Protein AF-A0A2V2CA07-F1 (afdb_monomer)

pLDDT: mean 82.88, std 12.75, range [27.36, 98.81]

Foldseek 3Di:
DDDDDDDDPDDDDDDPPDPPPADPAFFQWDAQDPAEQVGKGFNGTFGAGPVPRWTAPDRRRPHTDPPGIHDHPHFDQDLQQAGPTPPDRQGFQKWKDFDPDRIHGHNDQQVRLVPADPPRIAIEGPEDPDPDEQEDQDAHEYEYAAAHAGAEHEYDAHPAAPPDPGEYEYHYNYEYEYDYDDPAHRYAGAEYEYEFQAYYAEYEAEQRGSYQEYEYEDAQHGEYAEYYYDDDPHLPNAYEYEYQYAEHQEYEEALSRAEYAAYAYWYAKYFHDPAARLSNYDPQKWWAAQPDPDGTGNDDRHRMDGGTGIHHQQKDKWKAKPPHTADDDVQEAEADDDDAQAKIKMFIDIDGDPTHDHDDPVQKWKFKDFVVDPDTQGRHRMHIPGRAHAAKTWMKIKMFGDPRGDIDIGIYIYHHHDDFEFEKEWDADDQPDAQEAEQFLFFWPQVRDDPTWIAGPVGHTHDHDPLFKDKTKTHPGSQQLPAQKIKMFMDTDPVNRRHYDYDGGIYIYGYAYEWAQADDDDPDGATQKDKEFPVVPPAAAFFAQDVNGIWIWGQGHDPVVSGTDIDTDDVVSVKDKWKWWDDPPDQDDDVVPTHTGDRNDGHQDADPFIFMWMWIPDDPRYHIDIHGRPYTGGHHHPCPDQADDLPVPDGAGEDCQDDDDAPQLGEHHHEHDHPDLEHEHQAADARNYEYEYEPANHEYEQDDDARSANEFYHAYEYEYEHSSLNYEYAFDEYENQFARHYEFENYEYEYYSYEYENAEYQEQSGGEFYANGEYHYQEHEYEHGQYEHHYAQHYEFEANGEYAYQEYEYAHGQYNAYEAQHYEFYANGEYEFEAYEFAHGEYQYAAQHYEYDANGAYEYAEAYYFFHGDHNNADGTYEYEDDDPAARYEHPYHYDPNQATEYHYPDQPWGWHYFDAPDDPQVRYHYSDPQWGWDDDPRTITIGGPKAWAQDPQKIKIFRRDQAPDLQKKKKKWWADPVGHTDDMDIDRDHHRDGMDMDGHPDPPTWMWMFIAGPVPRHGPDDIDGHDD

Sequence (1029 aa):
MKHIRGKDVNDKITFRFYCNLYSLYDLEQHDAVAATCEEEGYNEACWRCPGCGKCFSNRDGTGEIIDNVIPKTGHKFDDNGNCTNAGCTYHAEAYISSWNKEKTYYDTVANAINNATAPAESVHVVSYERNTPITINKVVDLTVAEDVTVPEIRMESLPSQDTGNLSVKINNHGTVRLFSTPETVNGRYQGVSYFNHNRTEQIKAASTIAVRTMQILNTDTGTIGEINISQTDNPTPKVQVTNNGRTITTLSGSPQNVALCTGTGSYGTITSTGGTADQLLNTGCYFYFPKGTEKWLNKCDESEVSGVIISYAPFTVKVNRDGSALTATNGSYTIDNVTVGKDVALSAAFALNEYGLKVGESEITSRWYYEGESKNASENNSLTLKDIQYGVYDLIFEATESKYGFTTSVNVKVNVTPSGITPISLKPQPTSAAYTKVYNGTKDASAVLPPIEFLLADGREIRISPDYYTATAEYRSPNCIDDNKIIVTVTLTPAGENYYTLTDGKIEVPATITPYDGEWVGDIQYKAFSVGSNSSLGSPHVGDPVLPYLQLSGMMYNTEMGRLYPRKITSKDGFQYSFYHLRPGATEPDPELDELLTADSVFTYPEEGYNFYAVVEPSLNYTGCITNSTAYFFVYDKYNGNSHTHDNEKTYDKWAGGSLYIASGGTATRYLSGAQPNVNVELALSQKKTLDLCLYNKAVHVIGSSHDQIYLVGGSTLVLSDCRKTGKVIGSAVASGSGGVAHVKNGTLSVYDVTLTGGIAKNGGAIVVDKDGTLNIHSGEISGNHVTSGKGGAIYVKSGGVVNMYGGTIKNNRAYSGDGGAIYVEDGGTLNLYGGTITGNTASGLGGGIYVEAGGMVNVKGVPIVKDNTANGKPSNLCICANSSSPLLSISGDMTDGAQIGVSTNASCPMLLARGMQTDYSAYFIPDDANTFVFYTDQALTLCAKPTATLEGDTLTITTGSGNMSNTFVLLAAEYDTDGKMLAVQSWNVAPQKDTYTCDVKNPGAKIKCFLLRATSYTPVLTPFSPLA

Solvent-accessible surface area (backbone atoms only — not comparable to full-atom values): 52455 Å² total; per-residue (Å²): 137,90,82,84,92,76,97,66,98,74,80,81,82,78,81,78,81,76,81,62,98,61,73,98,62,80,45,46,81,42,66,57,36,80,42,38,55,89,41,69,11,22,80,51,58,28,20,32,32,85,89,78,71,49,33,9,74,40,77,83,62,82,42,75,45,81,89,35,69,36,70,50,70,49,81,46,60,50,99,85,25,43,34,70,51,91,94,48,86,55,62,34,17,13,28,34,42,38,92,95,51,81,71,47,65,23,78,36,54,66,58,30,54,73,71,46,51,54,88,64,24,33,33,37,37,69,40,56,92,58,91,60,65,49,73,42,53,67,68,39,33,40,32,37,33,66,91,27,50,44,72,28,38,34,42,38,44,27,91,57,66,76,72,66,95,53,54,28,37,38,41,33,41,16,38,34,24,41,41,49,52,43,95,71,62,77,9,49,44,57,30,35,41,38,37,34,47,30,39,32,58,34,39,44,44,48,56,49,40,29,41,44,32,37,39,39,37,32,34,65,70,7,36,35,43,37,37,44,37,58,67,61,101,51,55,37,34,34,35,38,41,29,33,41,9,60,38,36,45,34,36,37,28,16,52,69,26,32,32,40,35,48,14,67,13,38,33,43,35,39,36,28,46,89,50,33,34,38,58,26,43,29,94,74,30,26,44,32,26,87,86,49,92,72,28,73,39,68,70,47,93,43,36,59,51,64,56,30,27,38,17,32,62,39,53,49,82,45,52,23,49,77,90,39,80,59,77,65,60,98,68,29,36,77,44,73,87,52,62,70,70,35,69,45,44,38,36,56,46,78,48,64,40,90,58,40,45,68,64,58,75,90,49,49,47,37,31,26,23,39,71,98,48,93,57,69,73,21,79,41,57,48,40,72,46,66,55,32,60,56,27,48,47,51,32,34,41,39,39,38,29,75,90,71,60,54,71,52,72,38,46,38,38,40,41,22,81,70,95,55,70,42,58,31,30,64,52,87,76,75,92,81,61,87,39,64,43,64,53,74,39,53,32,76,32,58,94,53,61,70,89,86,48,31,21,35,86,88,69,49,80,43,58,70,41,70,80,29,39,49,74,48,24,30,33,88,50,38,67,47,72,90,57,45,44,32,41,38,41,49,46,69,28,84,70,18,53,65,40,38,44,81,77,51,43,71,51,80,44,64,42,38,32,35,69,26,85,48,54,73,63,83,98,44,74,48,43,38,42,38,36,36,73,31,79,88,69,66,79,53,30,47,66,40,60,44,62,79,46,55,33,54,28,28,57,39,55,33,85,91,76,73,35,63,41,80,40,77,65,48,79,88,74,64,66,51,71,48,44,33,40,56,48,89,92,61,94,69,88,48,83,91,82,28,47,75,59,48,92,82,35,47,39,72,63,68,70,96,42,48,35,26,24,36,44,35,49,62,47,102,36,36,53,50,49,74,32,58,64,70,23,67,40,70,38,40,59,78,59,82,65,82,45,54,56,86,72,88,74,51,66,27,41,81,33,67,62,68,95,79,90,69,56,80,61,28,75,46,46,32,28,51,59,40,90,59,62,65,39,66,48,68,45,76,36,46,54,34,19,33,38,39,37,30,32,58,51,22,34,36,36,24,55,65,86,82,71,32,32,37,34,27,23,59,58,5,37,38,38,44,31,14,82,54,57,65,8,31,39,34,19,19,66,36,83,83,61,37,14,12,38,25,29,27,35,26,11,36,44,36,35,33,28,31,35,44,28,52,4,27,10,38,27,0,0,26,30,21,27,29,49,60,5,35,40,38,29,55,30,32,36,40,32,58,11,27,8,66,82,21,31,0,0,27,30,22,27,30,45,48,5,37,38,38,27,56,24,30,37,40,31,51,12,28,5,65,61,16,32,0,0,28,32,21,28,31,46,52,5,37,41,36,36,41,18,27,40,35,34,54,9,31,9,54,42,45,8,0,22,28,21,35,38,58,64,13,40,38,36,36,25,38,43,29,32,27,42,76,8,22,18,71,88,35,66,13,11,41,18,45,44,71,54,99,85,59,55,45,35,41,76,79,50,70,70,44,92,82,29,36,34,24,36,38,60,84,50,72,50,62,40,71,43,28,68,83,41,94,68,85,62,40,88,37,42,41,49,37,49,86,62,39,41,54,42,69,55,97,36,24,37,29,40,32,38,49,63,49,36,36,48,60,89,51,39,38,38,36,33,46,56,30,51,75,52,39,71,59,27,29,42,35,42,34,34,18,44,95,89,66,51,78,74,50,75,50,74,43,72,32,45,61,65,54,38,68,49,75,48,76,58,90,55,94,86,46,51,53,41,33,38,48,19,33,54,90,75,65,45,69,78,53,80,72,45,54,57,47,122

Mean predicted aligned error: 21.75 Å

Structure (mmCIF, N/CA/C/O backbone):
data_AF-A0A2V2CA07-F1
#
_entry.id   AF-A0A2V2CA07-F1
#
loop_
_atom_site.group_PDB
_atom_site.id
_atom_site.type_symbol
_atom_site.label_atom_id
_atom_site.label_alt_id
_atom_site.label_comp_id
_atom_site.label_asym_id
_atom_site.label_entity_id
_atom_site.label_seq_id
_atom_site.pdbx_PDB_ins_code
_atom_site.Cartn_x
_atom_site.Cartn_y
_atom_site.Cartn_z
_atom_site.occupancy
_atom_site.B_iso_or_equiv
_atom_site.auth_seq_id
_atom_site.auth_comp_id
_atom_site.auth_asym_id
_atom_site.auth_atom_id
_atom_site.pdbx_PDB_model_num
ATOM 1 N N . MET A 1 1 ? 40.682 62.276 -17.266 1.00 27.36 1 MET A N 1
ATOM 2 C CA . MET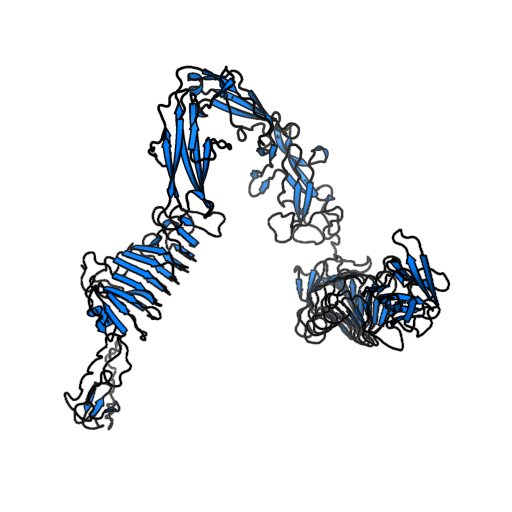 A 1 1 ? 41.074 61.339 -16.190 1.00 27.36 1 MET A CA 1
ATOM 3 C C . MET A 1 1 ? 40.810 61.976 -14.835 1.00 27.36 1 MET A C 1
ATOM 5 O O . MET A 1 1 ? 41.360 63.034 -14.562 1.00 27.36 1 MET A O 1
ATOM 9 N N . LYS A 1 2 ? 39.981 61.345 -13.998 1.00 33.84 2 LYS A N 1
ATOM 10 C CA . LYS A 1 2 ? 40.021 61.520 -12.540 1.00 33.84 2 LYS A CA 1
ATOM 11 C C . LYS A 1 2 ? 40.861 60.364 -11.998 1.00 33.84 2 LYS A C 1
ATOM 13 O O . LYS A 1 2 ? 40.445 59.222 -12.142 1.00 33.84 2 LYS A O 1
ATOM 18 N N . HIS A 1 3 ? 42.011 60.657 -11.400 1.00 35.78 3 HIS A N 1
ATOM 19 C CA . HIS A 1 3 ? 42.666 59.735 -10.476 1.00 35.78 3 HIS A CA 1
ATOM 20 C C . HIS A 1 3 ? 43.009 60.472 -9.176 1.00 35.78 3 HIS A C 1
ATOM 22 O O . HIS A 1 3 ? 43.087 61.697 -9.121 1.00 35.78 3 HIS A O 1
ATOM 28 N N . ILE A 1 4 ? 43.076 59.659 -8.134 1.00 43.88 4 ILE A N 1
ATOM 29 C CA . ILE A 1 4 ? 42.886 59.896 -6.702 1.00 43.88 4 ILE A CA 1
ATOM 30 C C . ILE A 1 4 ? 44.023 60.705 -6.034 1.00 43.88 4 ILE A C 1
ATOM 32 O O . ILE A 1 4 ? 45.155 60.713 -6.501 1.00 43.88 4 ILE A O 1
ATOM 36 N N . ARG A 1 5 ? 43.683 61.383 -4.923 1.00 53.62 5 ARG A N 1
ATOM 37 C CA . ARG A 1 5 ? 44.536 62.216 -4.045 1.00 53.62 5 ARG A CA 1
ATOM 38 C C . ARG A 1 5 ? 45.723 61.461 -3.415 1.00 53.62 5 ARG A C 1
ATOM 40 O O . ARG A 1 5 ? 45.543 60.348 -2.934 1.00 53.62 5 ARG A O 1
ATOM 47 N N . GLY A 1 6 ? 46.843 62.169 -3.232 1.00 38.66 6 GLY A N 1
ATOM 48 C CA . GLY A 1 6 ? 47.931 61.859 -2.290 1.00 38.66 6 GLY A CA 1
ATOM 49 C C . GLY A 1 6 ? 48.420 63.136 -1.585 1.00 38.66 6 GLY A C 1
ATOM 50 O O . GLY A 1 6 ? 48.275 64.228 -2.128 1.00 38.66 6 GLY A O 1
ATOM 51 N N . LYS A 1 7 ? 48.916 63.018 -0.348 1.00 50.19 7 LYS A N 1
ATOM 52 C CA . LYS A 1 7 ? 49.186 64.114 0.608 1.00 50.19 7 LYS A CA 1
ATOM 53 C C . LYS A 1 7 ? 50.647 64.612 0.595 1.00 50.19 7 LYS A C 1
ATOM 55 O O . LYS A 1 7 ? 51.064 65.237 1.564 1.00 50.19 7 LYS A O 1
ATOM 60 N N . ASP A 1 8 ? 51.387 64.361 -0.484 1.00 46.53 8 ASP A N 1
ATOM 61 C CA . ASP A 1 8 ? 52.782 64.777 -0.669 1.00 46.53 8 ASP A CA 1
ATOM 62 C C . ASP A 1 8 ? 52.917 65.721 -1.872 1.00 46.53 8 ASP A C 1
ATOM 64 O O . ASP A 1 8 ? 52.482 65.420 -2.981 1.00 46.53 8 ASP A O 1
ATOM 68 N N . VAL A 1 9 ? 53.523 66.888 -1.650 1.00 52.06 9 VAL A N 1
ATOM 69 C CA . VAL A 1 9 ? 53.687 67.976 -2.636 1.00 52.06 9 VAL A CA 1
ATOM 70 C C . VAL A 1 9 ? 54.978 67.865 -3.464 1.00 52.06 9 VAL A C 1
ATOM 72 O O . VAL A 1 9 ? 55.471 68.875 -3.953 1.00 52.06 9 VAL A O 1
ATOM 75 N N . ASN A 1 10 ? 55.539 66.663 -3.644 1.00 53.06 10 ASN A N 1
ATOM 76 C CA . ASN A 1 10 ? 56.822 66.483 -4.346 1.00 53.06 10 ASN A CA 1
ATOM 77 C C . ASN A 1 10 ? 56.892 65.313 -5.346 1.00 53.06 10 ASN A C 1
ATOM 79 O O . ASN A 1 10 ? 57.986 64.961 -5.791 1.00 53.06 10 ASN A O 1
ATOM 83 N N . ASP A 1 11 ? 55.761 64.768 -5.796 1.00 39.62 11 ASP A N 1
ATOM 84 C CA . ASP A 1 11 ? 55.775 63.775 -6.875 1.00 39.62 11 ASP A CA 1
ATOM 85 C C . ASP A 1 11 ? 55.858 64.444 -8.253 1.00 39.62 11 ASP A C 1
ATOM 87 O O . ASP A 1 11 ? 54.883 64.921 -8.840 1.00 39.62 11 ASP A O 1
ATOM 91 N N . LYS A 1 12 ? 57.076 64.471 -8.795 1.00 47.28 12 LYS A N 1
ATOM 92 C CA . LYS A 1 12 ? 57.365 64.877 -10.171 1.00 47.28 12 LYS A CA 1
ATOM 93 C C . LYS A 1 12 ? 56.902 63.783 -11.141 1.00 47.28 12 LYS A C 1
ATOM 95 O O . LYS A 1 12 ? 57.652 62.855 -11.443 1.00 47.28 12 LYS A O 1
ATOM 100 N N . ILE A 1 13 ? 55.698 63.914 -11.697 1.00 42.62 13 ILE A N 1
ATOM 101 C CA . ILE A 1 13 ? 55.290 63.114 -12.861 1.00 42.62 13 ILE A CA 1
ATOM 102 C C . ILE A 1 13 ? 56.071 63.608 -14.081 1.00 42.62 13 ILE A C 1
ATOM 104 O O . ILE A 1 13 ? 55.901 64.731 -14.554 1.00 42.62 13 ILE A O 1
ATOM 108 N N . THR A 1 14 ? 56.955 62.756 -14.593 1.00 44.16 14 THR A N 1
ATOM 109 C CA . THR A 1 14 ? 57.664 63.004 -15.850 1.00 44.16 14 THR A CA 1
ATOM 110 C C . THR A 1 14 ? 56.799 62.488 -16.996 1.00 44.16 14 THR A C 1
ATOM 112 O O . THR A 1 14 ? 56.718 61.281 -17.213 1.00 44.16 14 THR A O 1
ATOM 115 N N . PHE A 1 15 ? 56.158 63.385 -17.745 1.00 39.53 15 PHE A N 1
ATOM 116 C CA . PHE A 1 15 ? 55.532 63.025 -19.017 1.00 39.53 15 PHE A CA 1
ATOM 117 C C . PHE A 1 15 ? 56.631 62.793 -20.059 1.00 39.53 15 PHE A C 1
ATOM 119 O O . PHE A 1 15 ? 57.318 63.729 -20.465 1.00 39.53 15 PHE A O 1
ATOM 126 N N . ARG A 1 16 ? 56.803 61.548 -20.513 1.00 38.88 16 ARG A N 1
ATOM 127 C CA . ARG A 1 16 ? 57.455 61.291 -21.802 1.00 38.88 16 ARG A CA 1
ATOM 128 C C . ARG A 1 16 ? 56.401 61.507 -22.881 1.00 38.88 16 ARG A C 1
ATOM 130 O O . ARG A 1 16 ? 55.567 60.637 -23.105 1.00 38.88 16 ARG A O 1
ATOM 137 N N . PHE A 1 17 ? 56.415 62.675 -23.518 1.00 38.84 17 PHE A N 1
ATOM 138 C CA . PHE A 1 17 ? 55.689 62.857 -24.770 1.00 38.84 17 PHE A CA 1
ATOM 139 C C . PHE A 1 17 ? 56.388 62.015 -25.836 1.00 38.84 17 PHE A C 1
ATOM 141 O O . PHE A 1 17 ? 57.463 62.371 -26.317 1.00 38.84 17 PHE A O 1
ATOM 148 N N . TYR A 1 18 ? 55.793 60.878 -26.179 1.00 44.34 18 TYR A N 1
ATOM 149 C CA . TYR A 1 18 ? 56.116 60.202 -27.423 1.00 44.34 18 TYR A CA 1
ATOM 150 C C . TYR A 1 18 ? 55.460 61.013 -28.537 1.00 44.34 18 TYR A C 1
ATOM 152 O O . TYR A 1 18 ? 54.242 60.993 -28.697 1.00 44.34 18 TYR A O 1
ATOM 160 N N . CYS A 1 19 ? 56.262 61.775 -29.277 1.00 43.50 19 CYS A N 1
ATOM 161 C CA . CYS A 1 19 ? 55.846 62.241 -30.590 1.00 43.50 19 CYS A CA 1
ATOM 162 C C . CYS A 1 19 ? 55.914 61.011 -31.498 1.00 43.50 19 CYS A C 1
ATOM 164 O O . CYS A 1 19 ? 56.981 60.670 -32.009 1.00 43.50 19 CYS A O 1
ATOM 166 N N . ASN A 1 20 ? 54.816 60.260 -31.590 1.00 43.69 20 ASN A N 1
ATOM 167 C CA . ASN A 1 20 ? 54.737 59.212 -32.593 1.00 43.69 20 ASN A CA 1
ATOM 168 C C . ASN A 1 20 ? 54.745 59.903 -33.958 1.00 43.69 20 ASN A C 1
ATOM 170 O O . ASN A 1 20 ? 53.934 60.788 -34.213 1.00 43.69 20 ASN A O 1
ATOM 174 N N . LEU A 1 21 ? 55.643 59.471 -34.843 1.00 49.81 21 LEU A N 1
ATOM 175 C CA . LEU A 1 21 ? 55.608 59.826 -36.264 1.00 49.81 21 LEU A CA 1
ATOM 176 C C . LEU A 1 21 ? 54.368 59.248 -36.992 1.00 49.81 21 LEU A C 1
ATOM 178 O O . LEU A 1 21 ? 54.240 59.451 -38.193 1.00 49.81 21 LEU A O 1
ATOM 182 N N . TYR A 1 22 ? 53.464 58.555 -36.280 1.00 55.25 22 TYR A N 1
ATOM 183 C CA . TYR A 1 22 ? 52.267 57.880 -36.799 1.00 55.25 22 TYR A CA 1
ATOM 184 C C . TYR A 1 22 ? 51.056 58.072 -35.858 1.00 55.25 22 TYR A C 1
ATOM 186 O O . TYR A 1 22 ? 51.227 58.183 -34.639 1.00 55.25 22 TYR A O 1
ATOM 194 N N . SER A 1 23 ? 49.840 58.136 -36.417 1.00 55.22 23 SER A N 1
ATOM 195 C CA . SER A 1 23 ? 48.581 58.422 -35.705 1.00 55.22 23 SER A CA 1
ATOM 196 C C . SER A 1 23 ? 48.191 57.333 -34.688 1.00 55.22 23 SER A C 1
ATOM 198 O O . SER A 1 23 ? 48.515 56.162 -34.842 1.00 55.22 23 SER A O 1
ATOM 200 N N . LEU A 1 24 ? 47.485 57.723 -33.615 1.00 59.91 24 LEU A N 1
ATOM 201 C CA . LEU A 1 24 ? 47.070 56.834 -32.507 1.00 59.91 24 LEU A CA 1
ATOM 202 C C . LEU A 1 24 ? 45.870 55.927 -32.847 1.00 59.91 24 LEU A C 1
ATOM 204 O O . LEU A 1 24 ? 45.589 54.982 -32.116 1.00 59.91 24 LEU A O 1
ATOM 208 N N . TYR A 1 25 ? 45.178 56.233 -33.943 1.00 64.44 25 TYR A N 1
ATOM 209 C CA . TYR A 1 25 ? 44.122 55.429 -34.548 1.00 64.44 25 TYR A CA 1
ATOM 210 C C . TYR A 1 25 ? 44.464 55.280 -36.032 1.00 64.44 25 TYR A C 1
ATOM 212 O O . TYR A 1 25 ? 44.848 56.270 -36.669 1.00 64.44 25 TYR A O 1
ATOM 220 N N . ASP A 1 26 ? 44.339 54.070 -36.572 1.00 76.62 26 ASP A N 1
ATOM 221 C CA . ASP A 1 26 ? 44.345 53.869 -38.019 1.00 76.62 26 ASP A CA 1
ATOM 222 C C . ASP A 1 26 ? 43.062 54.491 -38.583 1.00 76.62 26 ASP A C 1
ATOM 224 O O . ASP A 1 26 ? 41.961 54.177 -38.129 1.00 76.62 26 ASP A O 1
ATOM 228 N N . LEU A 1 27 ? 43.203 55.430 -39.522 1.00 82.19 27 LEU A N 1
ATOM 229 C CA . LEU A 1 27 ? 42.052 56.001 -40.214 1.00 82.19 27 LEU A CA 1
ATOM 230 C C . LEU A 1 27 ? 41.485 54.970 -41.195 1.00 82.19 27 LEU A C 1
ATOM 232 O O . LEU A 1 27 ? 42.239 54.291 -41.895 1.00 82.19 27 LEU A O 1
ATOM 236 N N . GLU A 1 28 ? 40.163 54.888 -41.265 1.00 86.75 28 GLU A N 1
ATOM 237 C CA . GLU A 1 28 ? 39.445 53.967 -42.143 1.00 86.75 28 GLU A CA 1
ATOM 238 C C . GLU A 1 28 ? 39.166 54.650 -43.482 1.00 86.75 28 GLU A C 1
ATOM 240 O O . GLU A 1 28 ? 38.662 55.774 -43.520 1.00 86.75 28 GLU A O 1
ATOM 245 N N . GLN A 1 29 ? 39.531 54.002 -44.589 1.00 87.94 29 GLN A N 1
ATOM 246 C CA . GLN A 1 29 ? 39.282 54.549 -45.919 1.00 87.94 29 GLN A CA 1
ATOM 247 C C . GLN A 1 29 ? 37.821 54.324 -46.311 1.00 87.94 29 GLN A C 1
ATOM 249 O O . GLN A 1 29 ? 37.350 53.189 -46.321 1.00 87.94 29 GLN A O 1
ATOM 254 N N . HIS A 1 30 ? 37.144 55.399 -46.697 1.00 85.75 30 HIS A N 1
ATOM 255 C CA . HIS A 1 30 ? 35.805 55.368 -47.266 1.00 85.75 30 HIS A CA 1
ATOM 256 C C . HIS A 1 30 ? 35.805 56.047 -48.631 1.00 85.75 30 HIS A C 1
ATOM 258 O O . HIS A 1 30 ? 36.316 57.158 -48.787 1.00 85.75 30 HIS A O 1
ATOM 264 N N . ASP A 1 31 ? 35.220 55.382 -49.620 1.00 87.62 31 ASP A N 1
ATOM 265 C CA . ASP A 1 31 ? 35.025 55.952 -50.948 1.00 87.62 31 ASP A CA 1
ATOM 266 C C . ASP A 1 31 ? 33.843 56.932 -50.966 1.00 87.62 31 ASP A C 1
ATOM 268 O O . ASP A 1 31 ? 32.967 56.902 -50.099 1.00 87.62 31 ASP A O 1
ATOM 272 N N . ALA A 1 32 ? 33.807 57.800 -51.981 1.00 85.94 32 ALA A N 1
ATOM 273 C CA . ALA A 1 32 ? 32.662 58.670 -52.226 1.00 85.94 32 ALA A CA 1
ATOM 274 C C . ALA A 1 32 ? 31.446 57.811 -52.603 1.00 85.94 32 ALA A C 1
ATOM 276 O O . ALA A 1 32 ? 31.380 57.252 -53.701 1.00 85.94 32 ALA A O 1
ATOM 277 N N . VAL A 1 33 ? 30.491 57.695 -51.687 1.00 85.62 33 VAL A N 1
ATOM 278 C CA . VAL A 1 33 ? 29.292 56.872 -51.853 1.00 85.62 33 VAL A CA 1
ATOM 279 C C . VAL A 1 33 ? 28.086 57.608 -51.291 1.00 85.62 33 VAL A C 1
ATOM 281 O O . VAL A 1 33 ? 28.173 58.296 -50.275 1.00 85.62 33 VAL A O 1
ATOM 284 N N . ALA A 1 34 ? 26.942 57.492 -51.962 1.00 82.06 34 ALA A N 1
ATOM 285 C CA . ALA A 1 34 ? 25.697 58.032 -51.434 1.00 82.06 34 ALA A CA 1
ATOM 286 C C . ALA A 1 34 ? 25.319 57.311 -50.132 1.00 82.06 34 ALA A C 1
ATOM 288 O O . ALA A 1 34 ? 25.536 56.107 -50.002 1.00 82.06 34 ALA A O 1
ATOM 289 N N . ALA A 1 35 ? 24.722 58.036 -49.185 1.00 81.62 35 ALA A N 1
ATOM 290 C CA . ALA A 1 35 ? 24.220 57.421 -47.963 1.00 81.62 35 ALA A CA 1
ATOM 291 C C . ALA A 1 35 ? 23.124 56.406 -48.298 1.00 81.62 35 ALA A C 1
ATOM 293 O O . ALA A 1 35 ? 22.214 56.699 -49.080 1.00 81.62 35 ALA A O 1
ATOM 294 N N . THR A 1 36 ? 23.183 55.232 -47.678 1.00 82.12 36 THR A N 1
ATOM 295 C CA . THR A 1 36 ? 22.083 54.266 -47.726 1.00 82.12 36 THR A CA 1
ATOM 296 C C . THR A 1 36 ? 21.159 54.505 -46.531 1.00 82.12 36 THR A C 1
ATOM 298 O O . THR A 1 36 ? 21.277 55.501 -45.805 1.00 82.12 36 THR A O 1
ATOM 301 N N . CYS A 1 37 ? 20.164 53.645 -46.335 1.00 74.75 37 CYS A N 1
ATOM 302 C CA . CYS A 1 37 ? 19.357 53.691 -45.119 1.00 74.75 37 CYS A CA 1
ATOM 303 C C . CYS A 1 37 ? 20.063 53.082 -43.906 1.00 74.75 37 CYS A C 1
ATOM 305 O O . CYS A 1 37 ? 19.690 53.402 -42.782 1.00 74.75 37 CYS A O 1
ATOM 307 N N . GLU A 1 38 ? 21.101 52.272 -44.126 1.00 77.12 38 GLU A N 1
ATOM 308 C CA . GLU A 1 38 ? 21.838 51.566 -43.074 1.00 77.12 38 GLU A CA 1
ATOM 309 C C . GLU A 1 38 ? 23.234 52.152 -42.831 1.00 77.12 38 GLU A C 1
ATOM 311 O O . GLU A 1 38 ? 23.737 52.065 -41.710 1.00 77.12 38 GLU A O 1
ATOM 316 N N . GLU A 1 39 ? 23.835 52.826 -43.815 1.00 79.50 39 GLU A N 1
ATOM 317 C CA . GLU A 1 39 ? 25.206 53.345 -43.763 1.00 79.50 39 GLU A CA 1
ATOM 318 C C . GLU A 1 39 ? 25.287 54.831 -44.140 1.00 79.50 39 GLU A C 1
ATOM 320 O O . GLU A 1 39 ? 24.525 55.333 -44.970 1.00 79.50 39 GLU A O 1
ATOM 325 N N . GLU A 1 40 ? 26.200 55.551 -43.478 1.00 81.94 40 GLU A N 1
ATOM 326 C CA . GLU A 1 40 ? 26.510 56.947 -43.809 1.00 81.94 40 GLU A CA 1
ATOM 327 C C . GLU A 1 40 ? 27.163 57.012 -45.196 1.00 81.94 40 GLU A C 1
ATOM 329 O O . GLU A 1 40 ? 27.924 56.125 -45.577 1.00 81.94 40 GLU A O 1
ATOM 334 N N . GLY A 1 41 ? 26.865 58.068 -45.947 1.00 82.62 41 GLY A N 1
ATOM 335 C CA . GLY A 1 41 ? 27.526 58.352 -47.218 1.00 82.62 41 GLY A CA 1
ATOM 336 C C . GLY A 1 41 ? 28.663 59.350 -47.051 1.00 82.62 41 GLY A C 1
ATOM 337 O O . GLY A 1 41 ? 28.790 59.990 -46.007 1.00 82.62 41 GLY A O 1
ATOM 338 N N . TYR A 1 42 ? 29.443 59.542 -48.109 1.00 88.25 42 TYR A N 1
ATOM 339 C CA . TYR A 1 42 ? 30.538 60.506 -48.148 1.00 88.25 42 TYR A CA 1
ATOM 340 C C . TYR A 1 42 ? 30.501 61.300 -49.455 1.00 88.25 42 TYR A C 1
ATOM 342 O O . TYR A 1 42 ? 30.442 60.709 -50.535 1.00 88.25 42 TYR A O 1
ATOM 350 N N . ASN A 1 43 ? 30.523 62.634 -49.356 1.00 85.62 43 ASN A N 1
ATOM 351 C CA . ASN A 1 43 ? 30.505 63.530 -50.522 1.00 85.62 43 ASN A CA 1
ATOM 352 C C . ASN A 1 43 ? 31.758 63.343 -51.395 1.00 85.62 43 ASN A C 1
ATOM 354 O O . ASN A 1 43 ? 31.678 63.391 -52.622 1.00 85.62 43 ASN A O 1
ATOM 358 N N . GLU A 1 44 ? 32.903 63.086 -50.762 1.00 87.81 44 GLU A N 1
ATOM 359 C CA . GLU A 1 44 ? 34.161 62.709 -51.401 1.00 87.81 44 GLU A CA 1
ATOM 360 C C . GLU A 1 44 ? 34.893 61.607 -50.618 1.00 87.81 44 GLU A C 1
ATOM 362 O O . GLU A 1 44 ? 34.647 61.390 -49.429 1.00 87.81 44 GLU A O 1
ATOM 367 N N . ALA A 1 45 ? 35.800 60.892 -51.294 1.00 88.12 45 ALA A N 1
ATOM 368 C CA . ALA A 1 45 ? 36.572 59.820 -50.676 1.00 88.12 45 ALA A CA 1
ATOM 369 C C . ALA A 1 45 ? 37.471 60.383 -49.566 1.00 88.12 45 ALA A C 1
ATOM 371 O O . ALA A 1 45 ? 38.161 61.386 -49.755 1.00 88.12 45 ALA A O 1
ATOM 372 N N . CYS A 1 46 ? 37.472 59.735 -48.406 1.00 89.06 46 CYS A N 1
ATOM 373 C CA . CYS A 1 46 ? 38.167 60.234 -47.229 1.00 89.06 46 CYS A CA 1
ATOM 374 C C . CYS A 1 46 ? 38.685 59.117 -46.324 1.00 89.06 46 CYS A C 1
ATOM 376 O O . CYS A 1 46 ? 38.339 57.948 -46.456 1.00 89.06 46 CYS A O 1
ATOM 378 N N . TRP A 1 47 ? 39.520 59.513 -45.374 1.00 87.12 47 TRP A N 1
ATOM 379 C CA . TRP A 1 47 ? 40.035 58.688 -44.294 1.00 87.12 47 TRP A CA 1
ATOM 380 C C . TRP A 1 47 ? 39.356 59.131 -42.997 1.00 87.12 47 TRP A C 1
ATOM 382 O O . TRP A 1 47 ? 39.639 60.218 -42.490 1.00 87.12 47 TRP A O 1
ATOM 392 N N . ARG A 1 48 ? 38.411 58.342 -42.481 1.00 85.88 48 ARG A N 1
ATOM 393 C CA . ARG A 1 48 ? 37.604 58.684 -41.303 1.00 85.88 48 ARG A CA 1
ATOM 394 C C . ARG A 1 48 ? 38.271 58.177 -40.035 1.00 85.88 48 ARG A C 1
ATOM 396 O O . ARG A 1 48 ? 38.727 57.041 -39.960 1.00 85.88 48 ARG A O 1
ATOM 403 N N . CYS A 1 49 ? 38.317 59.020 -39.009 1.00 82.44 49 CYS A N 1
ATOM 404 C CA . CYS A 1 49 ? 38.795 58.606 -37.697 1.00 82.44 49 CYS A CA 1
ATOM 405 C C . CYS A 1 49 ? 37.654 57.937 -36.919 1.00 82.44 49 CYS A C 1
ATOM 407 O O . CYS A 1 49 ? 36.702 58.638 -36.556 1.00 82.44 49 CYS A O 1
ATOM 409 N N . PRO A 1 50 ? 37.739 56.637 -36.583 1.00 78.50 50 PRO A N 1
ATOM 410 C CA . PRO A 1 50 ? 36.685 55.964 -35.821 1.00 78.50 50 PRO A CA 1
ATOM 411 C C . PRO A 1 50 ? 36.521 56.549 -34.409 1.00 78.50 50 PRO A C 1
ATOM 413 O O . PRO A 1 50 ? 35.435 56.503 -33.838 1.00 78.50 50 PRO A O 1
ATOM 416 N N . GLY A 1 51 ? 37.573 57.163 -33.853 1.00 78.19 51 GLY A N 1
ATOM 417 C CA . GLY A 1 51 ? 37.542 57.759 -32.517 1.00 78.19 51 GLY A CA 1
ATOM 418 C C . GLY A 1 51 ? 36.842 59.121 -32.426 1.00 78.19 51 GLY A C 1
ATOM 419 O O . GLY A 1 51 ? 36.211 59.402 -31.411 1.00 78.19 51 GLY A O 1
ATOM 420 N N . CYS A 1 52 ? 36.954 59.985 -33.443 1.00 80.06 52 CYS A N 1
ATOM 421 C CA . CYS A 1 52 ? 36.379 61.342 -33.400 1.00 80.06 52 CYS A CA 1
ATOM 422 C C . CYS A 1 52 ? 35.360 61.650 -34.506 1.00 80.06 52 CYS A C 1
ATOM 424 O O . CYS A 1 52 ? 34.790 62.738 -34.503 1.00 80.06 52 CYS A O 1
ATOM 426 N N . GLY A 1 53 ? 35.133 60.727 -35.446 1.00 80.88 53 GLY A N 1
ATOM 427 C CA . GLY A 1 53 ? 34.146 60.856 -36.523 1.00 80.88 53 GLY A CA 1
ATOM 428 C C . GLY A 1 53 ? 34.515 61.839 -37.640 1.00 80.88 53 GLY A C 1
ATOM 429 O O . GLY A 1 53 ? 33.746 61.999 -38.583 1.00 80.88 53 GLY A O 1
ATOM 430 N N . LYS A 1 54 ? 35.679 62.495 -37.559 1.00 85.31 54 LYS A N 1
ATOM 431 C CA . LYS A 1 54 ? 36.155 63.453 -38.568 1.00 85.31 54 LYS A CA 1
ATOM 432 C C . LYS A 1 54 ? 36.740 62.741 -39.785 1.00 85.31 54 LYS A C 1
ATOM 434 O O . LYS A 1 54 ? 37.364 61.688 -39.646 1.00 85.31 54 LYS A O 1
ATOM 439 N N . CYS A 1 55 ? 36.566 63.347 -40.955 1.00 86.88 55 CYS A N 1
ATOM 440 C CA . CYS A 1 55 ? 37.080 62.857 -42.231 1.00 86.88 55 CYS A CA 1
ATOM 441 C C . CYS A 1 55 ? 38.347 63.618 -42.626 1.00 86.88 55 CYS A C 1
ATOM 443 O O . CYS A 1 55 ? 38.436 64.819 -42.391 1.00 86.88 55 CYS A O 1
ATOM 445 N N . PHE A 1 56 ? 39.317 62.941 -43.238 1.00 88.12 56 PHE A N 1
ATOM 446 C CA . PHE A 1 56 ? 40.579 63.536 -43.677 1.00 88.12 56 PHE A CA 1
ATOM 447 C C . PHE A 1 56 ? 40.899 63.163 -45.129 1.00 88.12 56 PHE A C 1
ATOM 449 O O . PHE A 1 56 ? 40.535 62.087 -45.595 1.00 88.12 56 PHE A O 1
ATOM 456 N N . SER A 1 57 ? 41.608 64.026 -45.853 1.00 86.06 57 SER A N 1
ATOM 457 C CA . SER A 1 57 ? 41.969 63.810 -47.264 1.00 86.06 57 SER A CA 1
ATOM 458 C C . SER A 1 57 ? 43.116 62.817 -47.473 1.00 86.06 57 SER A C 1
ATOM 460 O O . SER A 1 57 ? 43.373 62.389 -48.596 1.00 86.06 57 SER A O 1
ATOM 462 N N . ASN A 1 58 ? 43.810 62.418 -46.404 1.00 82.38 58 ASN A N 1
ATOM 463 C CA . ASN A 1 58 ? 44.886 61.434 -46.439 1.00 82.38 58 ASN A CA 1
ATOM 464 C C . ASN A 1 58 ? 44.928 60.600 -45.153 1.00 82.38 58 ASN A C 1
ATOM 466 O O . ASN A 1 58 ? 44.413 61.006 -44.109 1.00 82.38 58 ASN A O 1
ATOM 470 N N . ARG A 1 59 ? 45.588 59.440 -45.236 1.00 81.94 59 ARG A N 1
ATOM 471 C CA . ARG A 1 59 ? 45.729 58.483 -44.129 1.00 81.94 59 ARG A CA 1
ATOM 472 C C . ARG A 1 59 ? 46.482 59.051 -42.917 1.00 81.94 59 ARG A C 1
ATOM 474 O O . ARG A 1 59 ? 46.301 58.556 -41.811 1.00 81.94 59 ARG A O 1
ATOM 481 N N . ASP A 1 60 ? 47.273 60.104 -43.112 1.00 77.25 60 ASP A N 1
ATOM 482 C CA . ASP A 1 60 ? 48.070 60.736 -42.055 1.00 77.25 60 ASP A CA 1
ATOM 483 C C . ASP A 1 60 ? 47.258 61.737 -41.204 1.00 77.25 60 ASP A C 1
ATOM 485 O O . ASP A 1 60 ? 47.771 62.270 -40.220 1.00 77.25 60 ASP A O 1
ATOM 489 N N . GLY A 1 61 ? 45.993 62.015 -41.558 1.00 74.38 61 GLY A N 1
ATOM 490 C CA . GLY A 1 61 ? 45.085 62.863 -40.773 1.00 74.38 61 GLY A CA 1
ATOM 491 C C . GLY A 1 61 ? 45.414 64.360 -40.802 1.00 74.38 61 GLY A C 1
ATOM 492 O O . GLY A 1 61 ? 45.032 65.098 -39.896 1.00 74.38 61 GLY A O 1
ATOM 493 N N . THR A 1 62 ? 46.149 64.823 -41.820 1.00 77.00 62 THR A N 1
ATOM 494 C CA . THR A 1 62 ? 46.712 66.189 -41.861 1.00 77.00 62 THR A CA 1
ATOM 495 C C . THR A 1 62 ? 45.824 67.231 -42.549 1.00 77.00 62 THR A C 1
ATOM 497 O O . THR A 1 62 ? 46.052 68.427 -42.374 1.00 77.00 62 THR A O 1
ATOM 500 N N . GLY A 1 63 ? 44.795 66.811 -43.292 1.00 80.50 63 GLY A N 1
ATOM 501 C CA . GLY A 1 63 ? 43.830 67.702 -43.945 1.00 80.50 63 GLY A CA 1
ATOM 502 C C . GLY A 1 63 ? 42.396 67.284 -43.651 1.00 80.50 63 GLY A C 1
ATOM 503 O O . GLY A 1 63 ? 41.884 66.397 -44.324 1.00 80.50 63 GLY A O 1
ATOM 504 N N . GLU A 1 64 ? 41.767 67.885 -42.636 1.00 85.31 64 GLU A N 1
ATOM 505 C CA . GLU A 1 64 ? 40.365 67.614 -42.281 1.00 85.31 64 GLU A CA 1
ATOM 506 C C . GLU A 1 64 ? 39.424 68.083 -43.400 1.00 85.31 64 GLU A C 1
ATOM 508 O O . GLU A 1 64 ? 39.518 69.219 -43.865 1.00 85.31 64 GLU A O 1
ATOM 513 N N . ILE A 1 65 ? 38.505 67.206 -43.800 1.00 87.00 65 ILE A N 1
ATOM 514 C CA . ILE A 1 65 ? 37.406 67.501 -44.712 1.00 87.00 65 ILE A CA 1
ATOM 515 C C . ILE A 1 65 ? 36.161 67.744 -43.863 1.00 87.00 65 ILE A C 1
ATOM 517 O O . ILE A 1 65 ? 35.650 66.839 -43.196 1.00 87.00 65 ILE A O 1
ATOM 521 N N . ILE A 1 66 ? 35.699 68.988 -43.874 1.00 83.62 66 ILE A N 1
ATOM 522 C CA . ILE A 1 66 ? 34.537 69.437 -43.107 1.00 83.62 66 ILE A CA 1
ATOM 523 C C . ILE A 1 66 ? 33.267 69.079 -43.891 1.00 83.62 66 ILE A C 1
ATOM 525 O O . ILE A 1 66 ? 33.257 69.159 -45.116 1.00 83.62 66 ILE A O 1
ATOM 529 N N . ASP A 1 67 ? 32.211 68.667 -43.187 1.00 82.75 67 ASP A N 1
ATOM 530 C CA . ASP A 1 67 ? 30.892 68.333 -43.754 1.00 82.75 67 ASP A CA 1
ATOM 531 C C . ASP A 1 67 ? 30.907 67.228 -44.832 1.00 82.75 67 ASP A C 1
ATOM 533 O O . ASP A 1 67 ? 30.041 67.164 -45.706 1.00 82.75 67 ASP A O 1
ATOM 537 N N . ASN A 1 68 ? 31.886 66.317 -44.766 1.00 86.75 68 ASN A N 1
ATOM 538 C CA . ASN A 1 68 ? 32.001 65.241 -45.751 1.00 86.75 68 ASN A CA 1
ATOM 539 C C . ASN A 1 68 ? 30.999 64.093 -45.544 1.00 86.75 68 ASN A C 1
ATOM 541 O O . ASN A 1 68 ? 30.705 63.360 -46.483 1.00 86.75 68 ASN A O 1
ATOM 545 N N . VAL A 1 69 ? 30.497 63.912 -44.321 1.00 83.88 69 VAL A N 1
ATOM 546 C CA . VAL A 1 69 ? 29.591 62.810 -43.972 1.00 83.88 69 VAL A CA 1
ATOM 547 C C . VAL A 1 69 ? 28.161 63.176 -44.359 1.00 83.88 69 VAL A C 1
ATOM 549 O O . VAL A 1 69 ? 27.610 64.160 -43.870 1.00 83.88 69 VAL A O 1
ATOM 552 N N . ILE A 1 70 ? 27.544 62.352 -45.200 1.00 83.44 70 ILE A N 1
ATOM 553 C CA . ILE A 1 70 ? 26.122 62.415 -45.528 1.00 83.44 70 ILE A CA 1
ATOM 554 C C . ILE A 1 70 ? 25.383 61.512 -44.527 1.00 83.44 70 ILE A C 1
ATOM 556 O O . ILE A 1 70 ? 25.622 60.299 -44.521 1.00 83.44 70 ILE A O 1
ATOM 560 N N . PRO A 1 71 ? 24.485 62.051 -43.679 1.00 80.75 71 PRO A N 1
ATOM 561 C CA . PRO A 1 71 ? 23.722 61.237 -42.741 1.00 80.75 71 PRO A CA 1
ATOM 562 C C . PRO A 1 71 ? 22.898 60.165 -43.456 1.00 80.75 71 PRO A C 1
ATOM 564 O O . PRO A 1 71 ? 22.429 60.369 -44.579 1.00 80.75 71 PRO A O 1
ATOM 567 N N . LYS A 1 72 ? 22.679 59.038 -42.774 1.00 82.94 72 LYS A N 1
ATOM 568 C CA . LYS A 1 72 ? 21.819 57.951 -43.259 1.00 82.94 72 LYS A CA 1
ATOM 569 C C . LYS A 1 72 ? 20.453 58.495 -43.673 1.00 82.94 72 LYS A C 1
ATOM 571 O O . LYS A 1 72 ? 19.870 59.330 -42.983 1.00 82.94 72 LYS A O 1
ATOM 576 N N . THR A 1 73 ? 19.918 57.973 -44.771 1.00 78.31 73 THR A N 1
ATOM 577 C CA . THR A 1 73 ? 18.624 58.423 -45.316 1.00 78.31 73 THR A CA 1
ATOM 578 C C . THR A 1 73 ? 17.416 57.960 -44.492 1.00 78.31 73 THR A C 1
ATOM 580 O O . THR A 1 73 ? 16.329 58.519 -44.640 1.00 78.31 73 THR A O 1
ATOM 583 N N . GLY A 1 74 ? 17.610 56.981 -43.601 1.00 77.50 74 GLY A N 1
ATOM 584 C CA . GLY A 1 74 ? 16.560 56.369 -42.787 1.00 77.50 74 GLY A CA 1
ATOM 585 C C . GLY A 1 74 ? 15.718 55.347 -43.558 1.00 77.50 74 GLY A C 1
ATOM 586 O O . GLY A 1 74 ? 15.646 55.354 -44.791 1.00 77.50 74 GLY A O 1
ATOM 587 N N . HIS A 1 75 ? 15.082 54.430 -42.832 1.00 83.19 75 HIS A N 1
ATOM 588 C CA . HIS A 1 75 ? 14.214 53.421 -43.437 1.00 83.19 75 HIS A CA 1
ATOM 589 C C . HIS A 1 75 ? 12.863 54.026 -43.845 1.00 83.19 75 HIS A C 1
ATOM 591 O O . HIS A 1 75 ? 12.242 54.764 -43.082 1.00 83.19 75 HIS A O 1
ATOM 597 N N . LYS A 1 76 ? 12.394 53.682 -45.050 1.00 82.69 76 LYS A N 1
ATOM 598 C CA . LYS A 1 76 ? 11.021 53.939 -45.510 1.00 82.69 76 LYS A CA 1
ATOM 599 C C . LYS A 1 76 ? 10.293 52.615 -45.618 1.00 82.69 76 LYS A C 1
ATOM 601 O O . LYS A 1 76 ? 10.756 51.755 -46.362 1.00 82.69 76 LYS A O 1
ATOM 606 N N . PHE A 1 77 ? 9.191 52.450 -44.907 1.00 87.25 77 PHE A N 1
ATOM 607 C CA . PHE A 1 77 ? 8.486 51.175 -44.837 1.00 87.25 77 PHE A CA 1
ATOM 608 C C . PHE A 1 77 ? 7.275 51.136 -45.769 1.00 87.25 77 PHE A C 1
ATOM 610 O O . PHE A 1 77 ? 6.633 52.164 -45.985 1.00 87.25 77 PHE A O 1
ATOM 617 N N . ASP A 1 78 ? 6.994 49.958 -46.324 1.00 84.62 78 ASP A N 1
ATOM 618 C CA . ASP A 1 78 ? 5.721 49.659 -46.982 1.00 84.62 78 ASP A CA 1
ATOM 619 C C . ASP A 1 78 ? 4.622 49.333 -45.950 1.00 84.62 78 ASP A C 1
ATOM 621 O O . ASP A 1 78 ? 4.867 49.296 -44.741 1.00 84.62 78 ASP A O 1
ATOM 625 N N . ASP A 1 79 ? 3.411 49.043 -46.433 1.00 83.19 79 ASP A N 1
ATOM 626 C CA . ASP A 1 79 ? 2.250 48.703 -45.596 1.00 83.19 79 ASP A CA 1
ATOM 627 C C . ASP A 1 79 ? 2.421 47.403 -44.787 1.00 83.19 79 ASP A C 1
ATOM 629 O O . ASP A 1 79 ? 1.602 47.102 -43.915 1.00 83.19 79 ASP A O 1
ATOM 633 N N . ASN A 1 80 ? 3.475 46.629 -45.066 1.00 82.81 80 ASN A N 1
ATOM 634 C CA . ASN A 1 80 ? 3.815 45.396 -44.367 1.00 82.81 80 ASN A CA 1
ATOM 635 C C . ASN A 1 80 ? 4.980 45.577 -43.383 1.00 82.81 80 ASN A C 1
ATOM 637 O O . ASN A 1 80 ? 5.232 44.668 -42.599 1.00 82.81 80 ASN A O 1
ATOM 641 N N . GLY A 1 81 ? 5.651 46.734 -43.371 1.00 83.31 81 GLY A N 1
ATOM 642 C CA . GLY A 1 81 ? 6.803 47.003 -42.511 1.00 83.31 81 GLY A CA 1
ATOM 643 C C . GLY A 1 81 ? 8.159 46.640 -43.119 1.00 83.31 81 GLY A C 1
ATOM 644 O O . GLY A 1 81 ? 9.161 46.693 -42.405 1.00 83.31 81 GLY A O 1
ATOM 645 N N . ASN A 1 82 ? 8.231 46.318 -44.416 1.00 87.75 82 ASN A N 1
ATOM 646 C CA . ASN A 1 82 ? 9.498 46.070 -45.110 1.00 87.75 82 ASN A CA 1
ATOM 647 C C . ASN A 1 82 ? 10.125 47.378 -45.578 1.00 87.75 82 ASN A C 1
ATOM 649 O O . ASN A 1 82 ? 9.433 48.270 -46.078 1.00 87.75 82 ASN A O 1
ATOM 653 N N . CYS A 1 83 ? 11.449 47.495 -45.471 1.00 85.44 83 CYS A N 1
ATOM 654 C CA . CYS A 1 83 ? 12.141 48.646 -46.026 1.00 85.44 83 CYS A CA 1
ATOM 655 C C . CYS A 1 83 ? 12.040 48.663 -47.562 1.00 85.44 83 CYS A C 1
ATOM 657 O O . CYS A 1 83 ? 12.409 47.717 -48.247 1.00 85.44 83 CYS A O 1
ATOM 659 N N . THR A 1 84 ? 11.568 49.777 -48.111 1.00 85.38 84 THR A N 1
ATOM 660 C CA . THR A 1 84 ? 11.410 50.016 -49.556 1.00 85.38 84 THR A CA 1
ATOM 661 C C . THR A 1 84 ? 12.685 50.540 -50.222 1.00 85.38 84 THR A C 1
ATOM 663 O O . THR A 1 84 ? 12.731 50.700 -51.443 1.00 85.38 84 THR A O 1
ATOM 666 N N . ASN A 1 85 ? 13.734 50.817 -49.440 1.00 82.31 85 ASN A N 1
ATOM 667 C CA . ASN A 1 85 ? 15.016 51.264 -49.972 1.00 82.31 85 ASN A CA 1
ATOM 668 C C . ASN A 1 85 ? 15.743 50.092 -50.649 1.00 82.31 85 ASN A C 1
ATOM 670 O O . ASN A 1 85 ? 15.852 49.000 -50.092 1.00 82.31 85 ASN A O 1
ATOM 674 N N . ALA A 1 86 ? 16.250 50.323 -51.861 1.00 75.38 86 ALA A N 1
ATOM 675 C CA . ALA A 1 86 ? 16.853 49.279 -52.684 1.00 75.38 86 ALA A CA 1
ATOM 676 C C . ALA A 1 86 ? 18.026 48.582 -51.969 1.00 75.38 86 ALA A C 1
ATOM 678 O O . ALA A 1 86 ? 18.969 49.238 -51.534 1.00 75.38 86 ALA A O 1
ATOM 679 N N . GLY A 1 87 ? 17.969 47.248 -51.885 1.00 73.62 87 GLY A N 1
ATOM 680 C CA . GLY A 1 87 ? 19.012 46.414 -51.276 1.00 73.62 87 GLY A CA 1
ATOM 681 C C . GLY A 1 87 ? 18.919 46.239 -49.755 1.00 73.62 87 GLY A C 1
ATOM 682 O O . GLY A 1 87 ? 19.708 45.476 -49.210 1.00 73.62 87 GLY A O 1
ATOM 683 N N . CYS A 1 88 ? 17.962 46.883 -49.078 1.00 78.75 88 CYS A N 1
ATOM 684 C CA . CYS A 1 88 ? 17.763 46.753 -47.635 1.00 78.75 88 CYS A CA 1
ATOM 685 C C . CYS A 1 88 ? 16.715 45.676 -47.321 1.00 78.75 88 CYS A C 1
ATOM 687 O O . CYS A 1 88 ? 15.585 45.747 -47.796 1.00 78.75 88 CYS A O 1
ATOM 689 N N . THR A 1 89 ? 17.078 44.687 -46.503 1.00 81.31 89 THR A N 1
ATOM 690 C CA . THR A 1 89 ? 16.166 43.623 -46.037 1.00 81.31 89 THR A CA 1
ATOM 691 C C . THR A 1 89 ? 15.601 43.899 -44.643 1.00 81.31 89 THR A C 1
ATOM 693 O O . THR A 1 89 ? 15.019 43.010 -44.028 1.00 81.31 89 THR A O 1
ATOM 696 N N . TYR A 1 90 ? 15.809 45.109 -44.117 1.00 82.31 90 TYR A N 1
ATOM 697 C CA . TYR A 1 90 ? 15.386 45.482 -42.774 1.00 82.31 90 TYR A CA 1
ATOM 698 C C . TYR A 1 90 ? 13.860 45.531 -42.655 1.00 82.31 90 TYR A C 1
ATOM 700 O O . TYR A 1 90 ? 13.167 46.072 -43.523 1.00 82.31 90 TYR A O 1
ATOM 708 N N . HIS A 1 91 ? 13.353 45.012 -41.540 1.00 86.19 91 HIS A N 1
ATOM 709 C CA . HIS A 1 91 ? 11.945 45.051 -41.175 1.00 86.19 91 HIS A CA 1
ATOM 710 C C . HIS A 1 91 ? 11.759 45.954 -39.955 1.00 86.19 91 HIS A C 1
ATOM 712 O O . HIS A 1 91 ? 12.562 45.920 -39.025 1.00 86.19 91 HIS A O 1
ATOM 718 N N . ALA A 1 92 ? 10.696 46.755 -39.948 1.00 90.25 92 ALA A N 1
ATOM 719 C CA . ALA A 1 92 ? 10.365 47.637 -38.835 1.00 90.25 92 ALA A CA 1
ATOM 720 C C . ALA A 1 92 ? 10.237 46.863 -37.510 1.00 90.25 92 ALA A C 1
ATOM 722 O O . ALA A 1 92 ? 9.643 45.781 -37.468 1.00 90.25 92 ALA A O 1
ATOM 723 N N . GLU A 1 93 ? 10.743 47.439 -36.417 1.00 92.94 93 GLU A N 1
ATOM 724 C CA . GLU A 1 93 ? 10.585 46.868 -35.072 1.00 92.94 93 GLU A CA 1
ATOM 725 C C . GLU A 1 93 ? 9.150 47.047 -34.550 1.00 92.94 93 GLU A C 1
ATOM 727 O O . GLU A 1 93 ? 8.618 46.180 -33.851 1.00 92.94 93 GLU A O 1
ATOM 732 N N . ALA A 1 94 ? 8.497 48.165 -34.889 1.00 94.38 94 ALA A N 1
ATOM 733 C CA . ALA A 1 94 ? 7.152 48.469 -34.415 1.00 94.38 94 ALA A CA 1
ATOM 734 C C . ALA A 1 94 ? 6.333 49.325 -35.386 1.00 94.38 94 ALA A C 1
ATOM 736 O O . ALA A 1 94 ? 6.874 50.033 -36.233 1.00 94.38 94 ALA A O 1
ATOM 737 N N . TYR A 1 95 ? 5.013 49.320 -35.209 1.00 93.69 95 TYR A N 1
ATOM 738 C CA . TYR A 1 95 ? 4.111 50.285 -35.837 1.00 93.69 95 TYR A CA 1
ATOM 739 C C . TYR A 1 95 ? 3.174 50.933 -34.819 1.00 93.69 95 TYR A C 1
ATOM 741 O O . TYR A 1 95 ? 2.891 50.370 -33.762 1.00 93.69 95 TYR A O 1
ATOM 749 N N . ILE A 1 96 ? 2.667 52.115 -35.155 1.00 93.62 96 ILE A N 1
ATOM 750 C CA . ILE A 1 96 ? 1.587 52.779 -34.427 1.00 93.62 96 ILE A CA 1
ATOM 751 C C . ILE A 1 96 ? 0.275 52.517 -35.158 1.00 93.62 96 ILE A C 1
ATOM 753 O O . ILE A 1 96 ? 0.205 52.641 -36.383 1.00 93.62 96 ILE A O 1
ATOM 757 N N . SER A 1 97 ? -0.772 52.180 -34.408 1.00 87.75 97 SER A N 1
ATOM 758 C CA . SER A 1 97 ? -2.131 52.095 -34.939 1.00 87.75 97 SER A CA 1
ATOM 759 C C . SER A 1 97 ? -3.136 52.855 -34.078 1.00 87.75 97 SER A C 1
ATOM 761 O O . SER A 1 97 ? -3.014 52.911 -32.853 1.00 87.75 97 SER A O 1
ATOM 763 N N . SER A 1 98 ? -4.135 53.446 -34.736 1.00 84.50 98 SER A N 1
ATOM 764 C CA . SER A 1 98 ? -5.317 54.048 -34.108 1.00 84.50 98 SER A CA 1
ATOM 765 C C . SER A 1 98 ? -6.581 53.622 -34.847 1.00 84.50 98 SER A C 1
ATOM 767 O O . SER A 1 98 ? -6.525 53.141 -35.982 1.00 84.50 98 SER A O 1
ATOM 769 N N . TRP A 1 99 ? -7.736 53.780 -34.200 1.00 68.31 99 TRP A N 1
ATOM 770 C CA . TRP A 1 99 ? -9.017 53.362 -34.763 1.00 68.31 99 TRP A CA 1
ATOM 771 C C . TRP A 1 99 ? -9.286 54.114 -36.083 1.00 68.31 99 TRP A C 1
ATOM 773 O O . TRP A 1 99 ? -9.442 55.334 -36.082 1.00 68.31 99 TRP A O 1
ATOM 783 N N . ASN A 1 100 ? -9.327 53.382 -37.203 1.00 64.31 100 ASN A N 1
ATOM 784 C CA . ASN A 1 100 ? -9.558 53.873 -38.574 1.00 64.31 100 ASN A CA 1
ATOM 785 C C . ASN A 1 100 ? -8.415 54.675 -39.240 1.00 64.31 100 ASN A C 1
ATOM 787 O O . ASN A 1 100 ? -8.690 55.455 -40.153 1.00 64.31 100 ASN A O 1
ATOM 791 N N . LYS A 1 101 ? -7.147 54.482 -38.844 1.00 72.56 101 LYS A N 1
ATOM 792 C CA . LYS A 1 101 ? -5.979 54.995 -39.594 1.00 72.56 101 LYS A CA 1
ATOM 793 C C . LYS A 1 101 ? -5.073 53.868 -40.096 1.00 72.56 101 LYS A C 1
ATOM 795 O O . LYS A 1 101 ? -5.015 52.801 -39.490 1.00 72.56 101 LYS A O 1
ATOM 800 N N . GLU A 1 102 ? -4.364 54.133 -41.193 1.00 78.19 102 GLU A N 1
ATOM 801 C CA . GLU A 1 102 ? -3.299 53.266 -41.712 1.00 78.19 102 GLU A CA 1
ATOM 802 C C . GLU A 1 102 ? -2.168 53.104 -40.682 1.00 78.19 102 GLU A C 1
ATOM 804 O O . GLU A 1 102 ? -1.956 53.969 -39.826 1.00 78.19 102 GLU A O 1
ATOM 809 N N . LYS A 1 103 ? -1.470 51.964 -40.736 1.00 88.88 103 LYS A N 1
ATOM 810 C CA . LYS A 1 103 ? -0.356 51.661 -39.831 1.00 88.88 103 LYS A CA 1
ATOM 811 C C . LYS A 1 103 ? 0.844 52.531 -40.188 1.00 88.88 103 LYS A C 1
ATOM 813 O O . LYS A 1 103 ? 1.266 52.550 -41.339 1.00 88.88 103 LYS A O 1
ATOM 818 N N . THR A 1 104 ? 1.449 53.163 -39.188 1.00 90.31 104 THR A N 1
ATOM 819 C CA . THR A 1 104 ? 2.707 53.898 -39.378 1.00 90.31 104 THR A CA 1
ATOM 820 C C . THR A 1 104 ? 3.853 53.101 -38.779 1.00 90.31 104 THR A C 1
ATOM 822 O O . THR A 1 104 ? 3.906 52.928 -37.563 1.00 90.31 104 THR A O 1
ATOM 825 N N . TYR A 1 105 ? 4.761 52.613 -39.620 1.00 91.62 105 TYR A N 1
ATOM 826 C CA . TYR A 1 105 ? 5.901 51.789 -39.215 1.00 91.62 105 TYR A CA 1
ATOM 827 C C . TYR A 1 105 ? 7.119 52.630 -38.818 1.00 91.62 105 TYR A C 1
ATOM 829 O O . TYR A 1 105 ? 7.403 53.665 -39.423 1.00 91.62 105 TYR A O 1
ATOM 837 N N . TYR A 1 106 ? 7.850 52.155 -37.813 1.00 91.38 106 TYR A N 1
ATOM 838 C CA . TYR A 1 106 ? 9.044 52.786 -37.265 1.00 91.38 106 TYR A CA 1
ATOM 839 C C . TYR A 1 106 ? 10.192 51.783 -37.202 1.00 91.38 106 TYR A C 1
ATOM 841 O O . TYR A 1 106 ? 10.017 50.605 -36.889 1.00 91.38 106 TYR A O 1
ATOM 849 N N . ASP A 1 107 ? 11.388 52.293 -37.461 1.00 86.81 107 ASP A N 1
ATOM 850 C CA . ASP A 1 107 ? 12.643 51.555 -37.386 1.00 86.81 107 ASP A CA 1
ATOM 851 C C . ASP A 1 107 ? 12.917 51.020 -35.979 1.00 86.81 107 ASP A C 1
ATOM 853 O O . ASP A 1 107 ? 13.409 49.913 -35.836 1.00 86.81 107 ASP A O 1
ATOM 857 N N . THR A 1 108 ? 12.556 51.774 -34.938 1.00 90.94 108 THR A N 1
ATOM 858 C CA . THR A 1 108 ? 12.770 51.367 -33.548 1.00 90.94 108 THR A CA 1
ATOM 859 C C . THR A 1 108 ? 11.513 51.477 -32.700 1.00 90.94 108 THR A C 1
ATOM 861 O O . THR A 1 108 ? 10.708 52.402 -32.867 1.00 90.94 108 THR A O 1
ATOM 864 N N . VAL A 1 109 ? 11.379 50.592 -31.706 1.00 93.25 109 VAL A N 1
ATOM 865 C CA . VAL A 1 109 ? 10.274 50.687 -30.731 1.00 93.25 109 VAL A CA 1
ATOM 866 C C . VAL A 1 109 ? 10.310 52.020 -29.974 1.00 93.25 109 VAL A C 1
ATOM 868 O O . VAL A 1 109 ? 9.265 52.608 -29.710 1.00 93.25 109 VAL A O 1
ATOM 871 N N . ALA A 1 110 ? 11.499 52.546 -29.667 1.00 91.50 110 ALA A N 1
ATOM 872 C CA . ALA A 1 110 ? 11.652 53.838 -28.997 1.00 91.50 110 ALA A CA 1
ATOM 873 C C . ALA A 1 110 ? 11.082 54.998 -29.833 1.00 91.50 110 ALA A C 1
ATOM 875 O O . ALA A 1 110 ? 10.401 55.872 -29.294 1.00 91.50 110 ALA A O 1
ATOM 876 N N . ASN A 1 111 ? 11.303 54.987 -31.152 1.00 90.94 111 ASN A N 1
ATOM 877 C CA . ASN A 1 111 ? 10.734 55.982 -32.060 1.00 90.94 111 ASN A CA 1
ATOM 878 C C . ASN A 1 111 ? 9.209 55.854 -32.149 1.00 90.94 111 ASN A C 1
ATOM 880 O O . ASN A 1 111 ? 8.518 56.874 -32.076 1.00 90.94 111 ASN A O 1
ATOM 884 N N . ALA A 1 112 ? 8.682 54.628 -32.226 1.00 92.25 112 ALA A N 1
ATOM 885 C CA . ALA A 1 112 ? 7.239 54.388 -32.195 1.00 92.25 112 ALA A CA 1
ATOM 886 C C . ALA A 1 112 ? 6.611 54.883 -30.883 1.00 92.25 112 ALA A C 1
ATOM 888 O O . ALA A 1 112 ? 5.630 55.623 -30.908 1.00 92.25 112 ALA A O 1
ATOM 889 N N . ILE A 1 113 ? 7.218 54.555 -29.735 1.00 91.88 113 ILE A N 1
ATOM 890 C CA . ILE A 1 113 ? 6.786 55.061 -28.431 1.00 91.88 113 ILE A CA 1
ATOM 891 C C . ILE A 1 113 ? 6.787 56.580 -28.469 1.00 91.88 113 ILE A C 1
ATOM 893 O O . ILE A 1 113 ? 5.725 57.151 -28.279 1.00 91.88 113 ILE A O 1
ATOM 897 N N . ASN A 1 114 ? 7.899 57.247 -28.789 1.00 90.62 114 ASN A N 1
ATOM 898 C CA . ASN A 1 114 ? 8.003 58.711 -28.777 1.00 90.62 114 ASN A CA 1
ATOM 899 C C . ASN A 1 114 ? 6.932 59.420 -29.622 1.00 90.62 114 ASN A C 1
ATOM 901 O O . ASN A 1 114 ? 6.421 60.451 -29.182 1.00 90.62 114 ASN A O 1
ATOM 905 N N . ASN A 1 115 ? 6.532 58.844 -30.759 1.00 90.56 115 ASN A N 1
ATOM 906 C CA . ASN A 1 115 ? 5.532 59.431 -31.656 1.00 90.56 115 ASN A CA 1
ATOM 907 C C . ASN A 1 115 ? 4.075 59.073 -31.308 1.00 90.56 115 ASN A C 1
ATOM 909 O O . ASN A 1 115 ? 3.176 59.798 -31.719 1.00 90.56 115 ASN A O 1
ATOM 913 N N . ALA A 1 116 ? 3.825 58.014 -30.532 1.00 89.25 116 ALA A N 1
ATOM 914 C CA . ALA A 1 116 ? 2.464 57.589 -30.197 1.00 89.25 116 ALA A CA 1
ATOM 915 C C . ALA A 1 116 ? 1.734 58.559 -29.254 1.00 89.25 116 ALA A C 1
ATOM 917 O O . ALA A 1 116 ? 2.293 59.036 -28.259 1.00 89.25 116 ALA A O 1
ATOM 918 N N . THR A 1 117 ? 0.453 58.795 -29.521 1.00 86.44 117 THR A N 1
ATOM 919 C CA . THR A 1 117 ? -0.425 5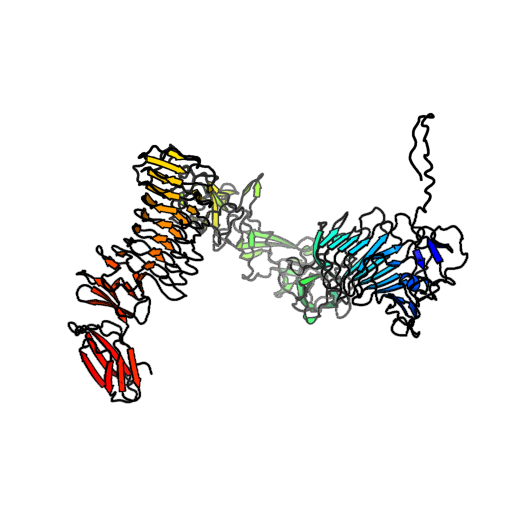9.646 -28.709 1.00 86.44 117 THR A CA 1
ATOM 920 C C . THR A 1 117 ? -1.407 58.809 -27.887 1.00 86.44 117 THR A C 1
ATOM 922 O O . THR A 1 117 ? -2.438 58.357 -28.386 1.00 86.44 117 THR A O 1
ATOM 925 N N . ALA A 1 118 ? -1.139 58.623 -26.594 1.00 76.12 118 ALA A N 1
ATOM 926 C CA . ALA A 1 118 ? -2.067 57.919 -25.709 1.00 76.12 118 ALA A CA 1
ATOM 927 C C . ALA A 1 118 ? -3.320 58.755 -25.374 1.00 76.12 118 ALA A C 1
ATOM 929 O O . ALA A 1 118 ? -3.213 59.975 -25.226 1.00 76.12 118 ALA A O 1
ATOM 930 N N . PRO A 1 119 ? -4.500 58.130 -25.185 1.00 71.44 119 PRO A N 1
ATOM 931 C CA . PRO A 1 119 ? -4.806 56.701 -25.355 1.00 71.44 119 PRO A CA 1
ATOM 932 C C . PRO A 1 119 ? -5.292 56.343 -26.777 1.00 71.44 119 PRO A C 1
ATOM 934 O O . PRO A 1 119 ? -5.815 55.256 -26.989 1.00 71.44 119 PRO A O 1
ATOM 937 N N . ALA A 1 120 ? -5.217 57.274 -27.734 1.00 81.12 120 ALA A N 1
ATOM 938 C CA . ALA A 1 120 ? -5.798 57.111 -29.070 1.00 81.12 120 ALA A CA 1
ATOM 939 C C . ALA A 1 120 ? -4.986 56.175 -29.980 1.00 81.12 120 ALA A C 1
ATOM 941 O O . ALA A 1 120 ? -5.533 55.592 -30.918 1.00 81.12 120 ALA A O 1
ATOM 942 N N . GLU A 1 121 ? -3.688 56.060 -29.712 1.00 88.94 121 GLU A N 1
ATOM 943 C CA . GLU A 1 121 ? -2.722 55.297 -30.488 1.00 88.94 121 GLU A CA 1
ATOM 944 C C . GLU A 1 121 ? -2.039 54.231 -29.627 1.00 88.94 121 GLU A C 1
ATOM 946 O O . GLU A 1 121 ? -1.687 54.469 -28.469 1.00 88.94 121 GLU A O 1
ATOM 951 N N . SER A 1 122 ? -1.828 53.064 -30.232 1.00 90.44 122 SER A N 1
ATOM 952 C CA . SER A 1 122 ? -1.150 51.917 -29.632 1.00 90.44 122 SER A CA 1
ATOM 953 C C . SER A 1 122 ? 0.085 51.542 -30.446 1.00 90.44 122 SER A C 1
ATOM 955 O O . SER A 1 122 ? 0.069 51.576 -31.679 1.00 90.44 122 SER A O 1
ATOM 957 N N . VAL A 1 123 ? 1.165 51.204 -29.747 1.00 95.19 123 VAL A N 1
ATOM 958 C CA . VAL A 1 123 ? 2.429 50.747 -30.324 1.00 95.19 123 VAL A CA 1
ATOM 959 C C . VAL A 1 123 ? 2.415 49.227 -30.372 1.00 95.19 123 VAL A C 1
ATOM 961 O O . VAL A 1 123 ? 2.237 48.580 -29.345 1.00 95.19 123 VAL A O 1
ATOM 964 N N . HIS A 1 124 ? 2.636 48.649 -31.545 1.00 94.75 124 HIS A N 1
ATOM 965 C CA . HIS A 1 124 ? 2.722 47.207 -31.751 1.00 94.75 124 HIS A CA 1
ATOM 966 C C . HIS A 1 124 ? 4.148 46.825 -32.127 1.00 94.75 124 HIS A C 1
ATOM 968 O O . HIS A 1 124 ? 4.620 47.207 -33.194 1.00 94.75 124 HIS A O 1
ATOM 974 N N . VAL A 1 125 ? 4.820 46.072 -31.260 1.00 96.12 125 VAL A N 1
ATOM 975 C CA . VAL A 1 125 ? 6.148 45.504 -31.500 1.00 96.12 125 VAL A CA 1
ATOM 976 C C . VAL A 1 125 ? 5.981 44.226 -32.310 1.00 96.12 125 VAL A C 1
ATOM 978 O O . VAL A 1 125 ? 5.342 43.284 -31.843 1.00 96.12 125 VAL A O 1
ATOM 981 N N . VAL A 1 126 ? 6.539 44.210 -33.516 1.00 93.50 126 VAL A N 1
ATOM 982 C CA . VAL A 1 126 ? 6.433 43.097 -34.476 1.00 93.50 126 VAL A CA 1
ATOM 983 C C . VAL A 1 126 ? 7.762 42.384 -34.708 1.00 93.50 126 VAL A C 1
ATOM 985 O O . VAL A 1 126 ? 7.768 41.261 -35.192 1.00 93.50 126 VAL A O 1
ATOM 988 N N . SER A 1 127 ? 8.880 43.009 -34.335 1.00 91.19 127 SER A N 1
ATOM 989 C CA . SER A 1 127 ? 10.205 42.389 -34.305 1.00 91.19 127 SER A CA 1
ATOM 990 C C . SER A 1 127 ? 11.063 43.061 -33.235 1.00 91.19 127 SER A C 1
ATOM 992 O O . SER A 1 127 ? 10.923 44.258 -32.979 1.00 91.19 127 SER A O 1
ATOM 994 N N . TYR A 1 128 ? 11.938 42.295 -32.582 1.00 92.38 128 TYR A N 1
ATOM 995 C CA . TYR A 1 128 ? 12.875 42.833 -31.601 1.00 92.38 128 TYR A CA 1
ATOM 996 C C . TYR A 1 128 ? 14.116 41.941 -31.476 1.00 92.38 128 TYR A C 1
ATOM 998 O O . TYR A 1 128 ? 14.092 40.912 -30.809 1.00 92.38 128 TYR A O 1
ATOM 1006 N N . GLU A 1 129 ? 15.217 42.343 -32.110 1.00 87.62 129 GLU A N 1
ATOM 1007 C CA . GLU A 1 129 ? 16.486 41.588 -32.097 1.00 87.62 129 GLU A CA 1
ATOM 1008 C C . GLU A 1 129 ? 17.517 42.167 -31.112 1.00 87.62 129 GLU A C 1
ATOM 1010 O O . GLU A 1 129 ? 18.650 41.694 -31.001 1.00 87.62 129 GLU A O 1
ATOM 1015 N N . ARG A 1 130 ? 17.145 43.223 -30.379 1.00 85.50 130 ARG A N 1
ATOM 1016 C CA . ARG A 1 130 ? 18.048 43.921 -29.460 1.00 85.50 130 ARG A CA 1
ATOM 1017 C C . ARG A 1 130 ? 18.105 43.230 -28.104 1.00 85.50 130 ARG A C 1
ATOM 1019 O O . ARG A 1 130 ? 17.092 42.812 -27.558 1.00 85.50 130 ARG A O 1
ATOM 1026 N N . ASN A 1 131 ? 19.282 43.282 -27.482 1.00 86.69 131 ASN A N 1
ATOM 1027 C CA . ASN A 1 131 ? 19.483 42.874 -26.086 1.00 86.69 131 ASN A CA 1
ATOM 1028 C C . ASN A 1 131 ? 19.236 44.011 -25.073 1.00 86.69 131 ASN A C 1
ATOM 1030 O O . ASN A 1 131 ? 19.489 43.848 -23.881 1.00 86.69 131 ASN A O 1
ATOM 1034 N N . THR A 1 132 ? 18.786 45.182 -25.533 1.00 89.94 132 THR A N 1
ATOM 1035 C CA . THR A 1 132 ? 18.491 46.343 -24.681 1.00 89.94 132 THR A CA 1
ATOM 1036 C C . THR A 1 132 ? 17.019 46.375 -24.258 1.00 89.94 132 THR A C 1
ATOM 1038 O O . THR A 1 132 ? 16.170 45.912 -25.021 1.00 89.94 132 THR A O 1
ATOM 1041 N N . PRO A 1 133 ? 16.681 46.973 -23.103 1.00 90.88 133 PRO A N 1
ATOM 1042 C CA . PRO A 1 133 ? 15.292 47.133 -22.670 1.00 90.88 133 PRO A CA 1
ATOM 1043 C C . PRO A 1 133 ? 14.454 48.013 -23.607 1.00 90.88 133 PRO A C 1
ATOM 1045 O O . PRO A 1 133 ? 14.965 48.981 -24.171 1.00 90.88 133 PRO A O 1
ATOM 1048 N N . ILE A 1 134 ? 13.151 47.735 -23.692 1.00 94.00 134 ILE A N 1
ATOM 1049 C CA . ILE A 1 134 ? 12.153 48.696 -24.178 1.00 94.00 134 ILE A CA 1
ATOM 1050 C C . ILE A 1 134 ? 11.783 49.606 -23.008 1.00 94.00 134 ILE A C 1
ATOM 1052 O O . ILE A 1 134 ? 11.138 49.169 -22.054 1.00 94.00 134 ILE A O 1
ATOM 1056 N N . THR A 1 135 ? 12.182 50.872 -23.080 1.00 90.44 135 THR A N 1
ATOM 1057 C CA . THR A 1 135 ? 11.883 51.861 -22.041 1.00 90.44 135 THR A CA 1
ATOM 1058 C C . THR A 1 135 ? 10.544 52.549 -22.298 1.00 90.44 135 THR A C 1
ATOM 1060 O O . THR A 1 135 ? 10.340 53.169 -23.341 1.00 90.44 135 THR A O 1
ATOM 1063 N N . ILE A 1 136 ? 9.657 52.506 -21.304 1.00 89.00 136 ILE A N 1
ATOM 1064 C CA . ILE A 1 136 ? 8.420 53.287 -21.253 1.00 89.00 136 ILE A CA 1
ATOM 1065 C C . ILE A 1 136 ? 8.631 54.450 -20.279 1.00 89.00 136 ILE A C 1
ATOM 1067 O O . ILE A 1 136 ? 8.792 54.252 -19.073 1.00 89.00 136 ILE A O 1
ATOM 1071 N N . ASN A 1 137 ? 8.632 55.670 -20.817 1.00 84.88 137 ASN A N 1
ATOM 1072 C CA . ASN A 1 137 ? 8.832 56.931 -20.087 1.00 84.88 137 ASN A CA 1
ATOM 1073 C C . ASN A 1 137 ? 7.679 57.939 -20.297 1.00 84.88 137 ASN A C 1
ATOM 1075 O O . ASN A 1 137 ? 7.792 59.111 -19.934 1.00 84.88 137 ASN A O 1
ATOM 1079 N N . LYS A 1 138 ? 6.569 57.486 -20.891 1.00 85.00 138 LYS A N 1
ATOM 1080 C CA . LYS A 1 138 ? 5.315 58.228 -21.054 1.00 85.00 138 LYS A CA 1
ATOM 1081 C C . LYS A 1 138 ? 4.128 57.268 -21.085 1.00 85.00 138 LYS A C 1
ATOM 1083 O O . LYS A 1 138 ? 4.307 56.060 -21.219 1.00 85.00 138 LYS A O 1
ATOM 1088 N N . VAL A 1 139 ? 2.912 57.798 -20.975 1.00 87.62 139 VAL A N 1
ATOM 1089 C CA . VAL A 1 139 ? 1.702 56.979 -21.124 1.00 87.62 139 VAL A CA 1
ATOM 1090 C C . VAL A 1 139 ? 1.571 56.531 -22.580 1.00 87.62 139 VAL A C 1
ATOM 1092 O O . VAL A 1 139 ? 1.602 57.370 -23.479 1.00 87.62 139 VAL A O 1
ATOM 1095 N N . VAL A 1 140 ? 1.454 55.222 -22.798 1.00 89.62 140 VAL A N 1
ATOM 1096 C CA . VAL A 1 140 ? 1.298 54.578 -24.108 1.00 89.62 140 VAL A CA 1
ATOM 1097 C C . VAL A 1 140 ? 0.671 53.196 -23.926 1.00 89.62 140 VAL A C 1
ATOM 1099 O O . VAL A 1 140 ? 0.910 52.551 -22.905 1.00 89.62 140 VAL A O 1
ATOM 1102 N N . ASP A 1 141 ? -0.108 52.748 -24.907 1.00 92.31 141 ASP A N 1
ATOM 1103 C CA . ASP A 1 141 ? -0.539 51.353 -25.002 1.00 92.31 141 ASP A CA 1
ATOM 1104 C C . ASP A 1 141 ? 0.489 50.588 -25.846 1.00 92.31 141 ASP A C 1
ATOM 1106 O O . ASP A 1 141 ? 0.770 50.970 -26.982 1.00 92.31 141 ASP A O 1
ATOM 1110 N N . LEU A 1 142 ? 1.073 49.528 -25.290 1.00 94.69 142 LEU A N 1
ATOM 1111 C CA . LEU A 1 142 ? 2.101 48.705 -25.924 1.00 94.69 142 LEU A CA 1
ATOM 1112 C C . LEU A 1 142 ? 1.574 47.286 -26.137 1.00 94.69 142 LEU A C 1
ATOM 1114 O O . LEU A 1 142 ? 1.096 46.654 -25.201 1.00 94.69 142 LEU A O 1
ATOM 1118 N N . THR A 1 143 ? 1.711 46.756 -27.344 1.00 95.88 143 THR A N 1
ATOM 1119 C CA . THR A 1 143 ? 1.387 45.369 -27.679 1.00 95.88 143 THR A CA 1
ATOM 1120 C C . THR A 1 143 ? 2.632 44.679 -28.213 1.00 95.88 143 THR A C 1
ATOM 1122 O O . THR A 1 143 ? 3.248 45.177 -29.148 1.00 95.88 143 THR A O 1
ATOM 1125 N N . VAL A 1 144 ? 3.009 43.541 -27.640 1.00 96.94 144 VAL A N 1
ATOM 1126 C CA . VAL A 1 144 ? 4.087 42.687 -28.161 1.00 96.94 144 VAL A CA 1
ATOM 1127 C C . VAL A 1 144 ? 3.440 41.550 -28.936 1.00 96.94 144 VAL A C 1
ATOM 1129 O O . VAL A 1 144 ? 2.616 40.837 -28.363 1.00 96.94 144 VAL A O 1
ATOM 1132 N N . ALA A 1 145 ? 3.762 41.419 -30.223 1.00 95.06 145 ALA A N 1
ATOM 1133 C CA . ALA A 1 145 ? 3.188 40.399 -31.094 1.00 95.06 145 ALA A CA 1
ATOM 1134 C C . ALA A 1 145 ? 3.638 38.977 -30.715 1.00 95.06 145 ALA A C 1
ATOM 1136 O O . ALA A 1 145 ? 4.595 38.781 -29.962 1.00 95.06 145 ALA A O 1
ATOM 1137 N N . GLU A 1 146 ? 2.925 37.985 -31.249 1.00 93.25 146 GLU A N 1
ATOM 1138 C CA . GLU A 1 146 ? 3.319 36.576 -31.172 1.00 93.25 146 GLU A CA 1
ATOM 1139 C C . GLU A 1 146 ? 4.725 36.375 -31.761 1.00 93.25 146 GLU A C 1
ATOM 1141 O O . GLU A 1 146 ? 5.164 37.142 -32.616 1.00 93.25 146 GLU A O 1
ATOM 1146 N N . ASP A 1 147 ? 5.457 35.386 -31.247 1.00 90.62 147 ASP A N 1
ATOM 1147 C CA . ASP A 1 147 ? 6.840 35.045 -31.627 1.00 90.62 147 ASP A CA 1
ATOM 1148 C C . ASP A 1 147 ? 7.915 36.130 -31.401 1.00 90.62 147 ASP A C 1
ATOM 1150 O O . ASP A 1 147 ? 9.107 35.874 -31.581 1.00 90.62 147 ASP A O 1
ATOM 1154 N N . VAL A 1 148 ? 7.547 37.313 -30.901 1.00 94.50 148 VAL A N 1
ATOM 1155 C CA . VAL A 1 148 ? 8.509 38.349 -30.504 1.00 94.50 148 VAL A CA 1
ATOM 1156 C C . VAL A 1 148 ? 9.030 38.078 -29.094 1.00 94.50 148 VAL A C 1
ATOM 1158 O O . VAL A 1 148 ? 8.263 37.895 -28.146 1.00 94.50 148 VAL A O 1
ATOM 1161 N N . THR A 1 149 ? 10.354 38.106 -28.931 1.00 95.25 149 THR A N 1
ATOM 1162 C CA . THR A 1 149 ? 11.007 38.029 -27.618 1.00 95.25 149 THR A CA 1
ATOM 1163 C C . THR A 1 149 ? 11.583 39.386 -27.241 1.00 95.25 149 THR A C 1
ATOM 1165 O O . THR A 1 149 ? 12.502 39.877 -27.888 1.00 95.25 149 THR A O 1
ATOM 1168 N N . VAL A 1 150 ? 11.070 39.987 -26.166 1.00 94.94 150 VAL A N 1
ATOM 1169 C CA . VAL A 1 150 ? 11.616 41.226 -25.603 1.00 94.94 150 VAL A CA 1
ATOM 1170 C C . VAL A 1 150 ? 12.363 40.888 -24.310 1.00 94.94 150 VAL A C 1
ATOM 1172 O O . VAL A 1 150 ? 11.738 40.418 -23.356 1.00 94.94 150 VAL A O 1
ATOM 1175 N N . PRO A 1 151 ? 13.681 41.150 -24.220 1.00 92.81 151 PRO A N 1
ATOM 1176 C CA . PRO A 1 151 ? 14.477 40.781 -23.049 1.00 92.81 151 PRO A CA 1
ATOM 1177 C C . PRO A 1 151 ? 14.009 41.486 -21.771 1.00 92.81 151 PRO A C 1
ATOM 1179 O O . PRO A 1 151 ? 14.075 40.906 -20.689 1.00 92.81 151 PRO A O 1
ATOM 1182 N N . GLU A 1 152 ? 13.535 42.728 -21.890 1.00 92.94 152 GLU A N 1
ATOM 1183 C CA . GLU A 1 152 ? 13.016 43.526 -20.784 1.00 92.94 152 GLU A CA 1
ATOM 1184 C C . GLU A 1 152 ? 12.118 44.658 -21.304 1.00 92.94 152 GLU A C 1
ATOM 1186 O O . GLU A 1 152 ? 12.511 45.412 -22.194 1.00 92.94 152 GLU A O 1
ATOM 1191 N N . ILE A 1 153 ? 10.941 44.822 -20.702 1.00 92.69 153 ILE A N 1
ATOM 1192 C CA . ILE A 1 153 ? 10.166 46.065 -20.741 1.00 92.69 153 ILE A CA 1
ATOM 1193 C C . ILE A 1 153 ? 10.403 46.777 -19.413 1.00 92.69 153 ILE A C 1
ATOM 1195 O O . ILE A 1 153 ? 10.146 46.210 -18.348 1.00 92.69 153 ILE A O 1
ATOM 1199 N N . ARG A 1 154 ? 10.897 48.013 -19.484 1.00 89.56 154 ARG A N 1
ATOM 1200 C CA . ARG A 1 154 ? 11.300 48.812 -18.330 1.00 89.56 154 ARG A CA 1
ATOM 1201 C C . ARG A 1 154 ? 10.439 50.056 -18.194 1.00 89.56 154 ARG A C 1
ATOM 1203 O O . ARG A 1 154 ? 10.385 50.887 -19.097 1.00 89.56 154 ARG A O 1
ATOM 1210 N N . MET A 1 155 ? 9.823 50.219 -17.027 1.00 85.62 155 MET A N 1
ATOM 1211 C CA . MET A 1 155 ? 9.092 51.439 -16.670 1.00 85.62 155 MET A CA 1
ATOM 1212 C C . MET A 1 155 ? 10.027 52.453 -15.997 1.00 85.62 155 MET A C 1
ATOM 1214 O O . MET A 1 155 ? 10.524 52.173 -14.905 1.00 85.62 155 MET A O 1
ATOM 1218 N N . GLU A 1 156 ? 10.217 53.627 -16.605 1.00 82.25 156 GLU A N 1
ATOM 1219 C CA . GLU A 1 156 ? 11.018 54.741 -16.066 1.00 82.25 156 GLU A CA 1
ATOM 1220 C C . GLU A 1 156 ? 10.152 55.912 -15.568 1.00 82.25 156 GLU A C 1
ATOM 1222 O O . GLU A 1 156 ? 8.979 56.031 -15.925 1.00 82.25 156 GLU A O 1
ATOM 1227 N N . SER A 1 157 ? 10.725 56.787 -14.725 1.00 76.62 157 SER A N 1
ATOM 1228 C CA . SER A 1 157 ? 10.032 57.966 -14.173 1.00 76.62 157 SER A CA 1
ATOM 1229 C C . SER A 1 157 ? 9.499 58.880 -15.272 1.00 76.62 157 SER A C 1
ATOM 1231 O O . SER A 1 157 ? 10.208 59.208 -16.221 1.00 76.62 157 SER A O 1
ATOM 1233 N N . LEU A 1 158 ? 8.284 59.391 -15.071 1.00 74.81 158 LEU A N 1
ATOM 1234 C CA . LEU A 1 158 ? 7.718 60.405 -15.951 1.00 74.81 158 LEU A CA 1
ATOM 1235 C C . LEU A 1 158 ? 8.461 61.749 -15.800 1.00 74.81 158 LEU A C 1
ATOM 1237 O O . LEU A 1 158 ? 8.889 62.079 -14.685 1.00 74.81 158 LEU A O 1
ATOM 1241 N N . PRO A 1 159 ? 8.571 62.551 -16.878 1.00 69.25 159 PRO A N 1
ATOM 1242 C CA . PRO A 1 159 ? 9.156 63.893 -16.830 1.00 69.25 159 PRO A CA 1
ATOM 1243 C C . PRO A 1 159 ? 8.336 64.919 -16.023 1.00 69.25 159 PRO A C 1
ATOM 1245 O O . PRO A 1 159 ? 8.907 65.886 -15.525 1.00 69.25 159 PRO A O 1
ATOM 1248 N N . SER A 1 160 ? 7.013 64.738 -15.888 1.00 65.06 160 SER A N 1
ATOM 1249 C CA . SER A 1 160 ? 6.102 65.616 -15.130 1.00 65.06 160 SER A CA 1
ATOM 1250 C C . SER A 1 160 ? 5.144 64.810 -14.233 1.00 65.06 160 SER A C 1
ATOM 1252 O O . SER A 1 160 ? 4.922 63.621 -14.455 1.00 65.06 160 SER A O 1
ATOM 1254 N N . GLN A 1 161 ? 4.606 65.440 -13.178 1.00 58.50 161 GLN A N 1
ATOM 1255 C CA . GLN A 1 161 ? 3.831 64.757 -12.127 1.00 58.50 161 GLN A CA 1
ATOM 1256 C C . GLN A 1 161 ? 2.372 64.432 -12.481 1.00 58.50 161 GLN A C 1
ATOM 1258 O O . GLN A 1 161 ? 1.745 63.690 -11.724 1.00 58.50 161 GLN A O 1
ATOM 1263 N N . ASP A 1 162 ? 1.829 64.952 -13.585 1.00 56.47 162 ASP A N 1
ATOM 1264 C CA . ASP A 1 162 ? 0.388 64.882 -13.841 1.00 56.47 162 ASP A CA 1
ATOM 1265 C C . ASP A 1 162 ? 0.064 64.403 -15.262 1.00 56.47 162 ASP A C 1
ATOM 1267 O O . ASP A 1 162 ? 0.097 65.161 -16.230 1.00 56.47 162 ASP A O 1
ATOM 1271 N N . THR A 1 163 ? -0.234 63.108 -15.387 1.00 59.28 163 THR A N 1
ATOM 1272 C CA . THR A 1 163 ? -0.753 62.481 -16.615 1.00 59.28 163 THR A CA 1
ATOM 1273 C C . THR A 1 163 ? -2.283 62.397 -16.631 1.00 59.28 163 THR A C 1
ATOM 1275 O O . THR A 1 163 ? -2.848 61.705 -17.479 1.00 59.28 163 THR A O 1
ATOM 1278 N N . GLY A 1 164 ? -2.975 63.037 -15.676 1.00 64.19 164 GLY A N 1
ATOM 1279 C CA . GLY A 1 164 ? -4.404 62.809 -15.443 1.00 64.19 164 GLY A CA 1
ATOM 1280 C C . GLY A 1 164 ? -4.712 61.340 -15.102 1.00 64.19 164 GLY A C 1
ATOM 1281 O O . GLY A 1 164 ? -3.843 60.612 -14.630 1.00 64.19 164 GLY A O 1
ATOM 1282 N N . ASN A 1 165 ? -5.937 60.876 -15.379 1.00 67.88 165 ASN A N 1
ATOM 1283 C CA . ASN A 1 165 ? -6.411 59.507 -15.082 1.00 67.88 165 ASN A CA 1
ATOM 1284 C C . ASN A 1 165 ? -5.960 58.429 -16.093 1.00 67.88 165 ASN A C 1
ATOM 1286 O O . ASN A 1 165 ? -6.523 57.333 -16.119 1.00 67.88 165 ASN A O 1
ATOM 1290 N N . LEU A 1 166 ? -4.993 58.723 -16.963 1.00 77.25 166 LEU A N 1
ATOM 1291 C CA . LEU A 1 166 ? -4.557 57.773 -17.986 1.00 77.25 166 LEU A CA 1
ATOM 1292 C C . LEU A 1 166 ? -3.635 56.695 -17.391 1.00 77.25 166 LEU A C 1
ATOM 1294 O O . LEU A 1 166 ? -2.830 56.960 -16.495 1.00 77.25 166 LEU A O 1
ATOM 1298 N N . SER A 1 167 ? -3.759 55.471 -17.906 1.00 83.75 167 SER A N 1
ATOM 1299 C CA . SER A 1 167 ? -2.956 54.306 -17.520 1.00 83.75 167 SER A CA 1
ATOM 1300 C C . SER A 1 167 ? -2.193 53.759 -18.722 1.00 83.75 167 SER A C 1
ATOM 1302 O O . SER A 1 167 ? -2.610 53.948 -19.861 1.00 83.75 167 SER A O 1
ATOM 1304 N N . VAL A 1 168 ? -1.062 53.109 -18.460 1.00 89.88 168 VAL A N 1
ATOM 1305 C CA . VAL A 1 168 ? -0.298 52.367 -19.473 1.00 89.88 168 VAL A CA 1
ATOM 1306 C C . VAL A 1 168 ? -0.903 50.976 -19.596 1.00 89.88 168 VAL A C 1
ATOM 1308 O O . VAL A 1 168 ? -1.025 50.285 -18.581 1.00 89.88 168 VAL A O 1
ATOM 1311 N N . LYS A 1 169 ? -1.249 50.539 -20.808 1.00 92.38 169 LYS A N 1
ATOM 1312 C CA . LYS A 1 169 ? -1.628 49.144 -21.061 1.00 92.38 169 LYS A CA 1
ATOM 1313 C C . LYS A 1 169 ? -0.510 48.415 -21.780 1.00 92.38 169 LYS A C 1
ATOM 1315 O O . LYS A 1 169 ? 0.035 48.919 -22.754 1.00 92.38 169 LYS A O 1
ATOM 1320 N N . ILE A 1 170 ? -0.184 47.218 -21.315 1.00 94.31 170 ILE A N 1
ATOM 1321 C CA . ILE A 1 170 ? 0.794 46.342 -21.957 1.00 94.31 170 ILE A CA 1
ATOM 1322 C C . ILE A 1 170 ? 0.087 45.030 -22.282 1.00 94.31 170 ILE A C 1
ATOM 1324 O O . ILE A 1 170 ? -0.308 44.318 -21.364 1.00 94.31 170 ILE A O 1
ATOM 1328 N N . ASN A 1 171 ? -0.066 44.713 -23.566 1.00 95.06 171 ASN A N 1
ATOM 1329 C CA . ASN A 1 171 ? -0.638 43.460 -24.055 1.00 95.06 171 ASN A CA 1
ATOM 1330 C C . ASN A 1 171 ? 0.487 42.573 -24.595 1.00 95.06 171 ASN A C 1
ATOM 1332 O O . ASN A 1 171 ? 1.067 42.852 -25.643 1.00 95.06 171 ASN A O 1
ATOM 1336 N N . ASN A 1 172 ? 0.831 41.513 -23.873 1.00 96.06 172 ASN A N 1
ATOM 1337 C CA . ASN A 1 172 ? 1.912 40.612 -24.252 1.00 96.06 172 ASN A CA 1
ATOM 1338 C C . ASN A 1 172 ? 1.386 39.343 -24.934 1.00 96.06 172 ASN A C 1
ATOM 1340 O O . ASN A 1 172 ? 0.866 38.468 -24.246 1.00 96.06 172 ASN A O 1
ATOM 1344 N N . HIS A 1 173 ? 1.598 39.200 -26.244 1.00 95.69 173 HIS A N 1
ATOM 1345 C CA . HIS A 1 173 ? 1.405 37.944 -26.984 1.00 95.69 173 HIS A CA 1
ATOM 1346 C C . HIS A 1 173 ? 2.728 37.204 -27.271 1.00 95.69 173 HIS A C 1
ATOM 1348 O O . HIS A 1 173 ? 2.712 36.064 -27.736 1.00 95.69 173 HIS A O 1
ATOM 1354 N N . GLY A 1 174 ? 3.873 37.811 -26.949 1.00 94.31 174 GLY A N 1
ATOM 1355 C CA . GLY A 1 174 ? 5.209 37.243 -27.129 1.00 94.31 174 GLY A CA 1
ATOM 1356 C C . GLY A 1 174 ? 5.816 36.678 -25.838 1.00 94.31 174 GLY A C 1
ATOM 1357 O O . GLY A 1 174 ? 5.108 36.234 -24.926 1.00 94.31 174 GLY A O 1
ATOM 1358 N N . THR A 1 175 ? 7.150 36.707 -25.757 1.00 95.69 175 THR A N 1
ATOM 1359 C CA . THR A 1 175 ? 7.923 36.361 -24.551 1.00 95.69 175 THR A CA 1
ATOM 1360 C C . THR A 1 175 ? 8.589 37.602 -23.972 1.00 95.69 175 THR A C 1
ATOM 1362 O O . THR A 1 175 ? 9.411 38.222 -24.645 1.00 95.69 175 THR A O 1
ATOM 1365 N N . VAL A 1 176 ? 8.269 37.968 -22.726 1.00 95.50 176 VAL A N 1
ATOM 1366 C CA . VAL A 1 176 ? 8.813 39.191 -22.105 1.00 95.50 176 VAL A CA 1
ATOM 1367 C C . VAL A 1 176 ? 9.254 39.001 -20.659 1.00 95.50 176 VAL A C 1
ATOM 1369 O O . VAL A 1 176 ? 8.752 38.137 -19.936 1.00 95.50 176 VAL A O 1
ATOM 1372 N N . ARG A 1 177 ? 10.145 39.883 -20.201 1.00 94.00 177 ARG A N 1
ATOM 1373 C CA . ARG A 1 177 ? 10.319 40.191 -18.775 1.00 94.00 177 ARG A CA 1
ATOM 1374 C C . ARG A 1 177 ? 9.857 41.610 -18.500 1.00 94.00 177 ARG A C 1
ATOM 1376 O O . ARG A 1 177 ? 10.163 42.514 -19.274 1.00 94.00 177 ARG A O 1
ATOM 1383 N N . LEU A 1 178 ? 9.145 41.814 -17.399 1.00 89.62 178 LEU A N 1
ATOM 1384 C CA . LEU A 1 178 ? 8.677 43.128 -16.978 1.00 89.62 178 LEU A CA 1
ATOM 1385 C C . LEU A 1 178 ? 9.428 43.562 -15.721 1.00 89.62 178 LEU A C 1
ATOM 1387 O O . LEU A 1 178 ? 9.337 42.926 -14.669 1.00 89.62 178 LEU A O 1
ATOM 1391 N N . PHE A 1 179 ? 10.137 44.677 -15.829 1.00 84.44 179 PHE A N 1
ATOM 1392 C CA . PHE A 1 179 ? 10.871 45.274 -14.727 1.00 84.44 179 PHE A CA 1
ATOM 1393 C C . PHE A 1 179 ? 10.531 46.754 -14.592 1.00 84.44 179 PHE A C 1
ATOM 1395 O O . PHE A 1 179 ? 10.027 47.424 -15.495 1.00 84.44 179 PHE A O 1
ATOM 1402 N N . SER A 1 180 ? 10.850 47.293 -13.429 1.00 67.56 180 SER A N 1
ATOM 1403 C CA . SER A 1 180 ? 10.604 48.690 -13.106 1.00 67.56 180 SER A CA 1
ATOM 1404 C C . SER A 1 180 ? 11.779 49.267 -12.316 1.00 67.56 180 SER A C 1
ATOM 1406 O O . SER A 1 180 ? 12.136 48.709 -11.278 1.00 67.56 180 SER A O 1
ATOM 1408 N N . THR A 1 181 ? 12.355 50.383 -12.778 1.00 64.19 181 THR A N 1
ATOM 1409 C CA . THR A 1 181 ? 13.449 51.140 -12.120 1.00 64.19 181 THR A CA 1
ATOM 1410 C C . THR A 1 181 ? 13.300 52.631 -12.467 1.00 64.19 181 THR A C 1
ATOM 1412 O O . THR A 1 181 ? 13.035 52.896 -13.640 1.00 64.19 181 THR A O 1
ATOM 1415 N N . PRO A 1 182 ? 13.483 53.615 -11.547 1.00 51.75 182 PRO A N 1
ATOM 1416 C CA . PRO A 1 182 ? 14.731 53.790 -10.777 1.00 51.75 182 PRO A CA 1
ATOM 1417 C C . PRO A 1 182 ? 14.584 54.287 -9.310 1.00 51.75 182 PRO A C 1
ATOM 1419 O O . PRO A 1 182 ? 13.497 54.567 -8.824 1.00 51.75 182 PRO A O 1
ATOM 1422 N N . GLU A 1 183 ? 15.714 54.415 -8.597 1.00 55.38 183 GLU A N 1
ATOM 1423 C CA . GLU A 1 183 ? 15.849 54.760 -7.161 1.00 55.38 183 GLU A CA 1
ATOM 1424 C C . GLU A 1 183 ? 15.317 56.152 -6.741 1.00 55.38 183 GLU A C 1
ATOM 1426 O O . GLU A 1 183 ? 15.155 56.416 -5.551 1.00 55.38 183 GLU A O 1
ATOM 1431 N N . THR A 1 184 ? 15.009 57.048 -7.684 1.00 60.12 184 THR A N 1
ATOM 1432 C CA . THR A 1 184 ? 14.394 58.367 -7.433 1.00 60.12 184 THR A CA 1
ATOM 1433 C C . THR A 1 184 ? 13.359 58.684 -8.515 1.00 60.12 184 THR A C 1
ATOM 1435 O O . THR A 1 184 ? 13.620 58.514 -9.704 1.00 60.12 184 THR A O 1
ATOM 1438 N N . VAL A 1 185 ? 12.165 59.132 -8.108 1.00 64.81 185 VAL A N 1
ATOM 1439 C CA . VAL A 1 185 ? 11.003 59.328 -8.994 1.00 64.81 185 VAL A CA 1
ATOM 1440 C C . VAL A 1 185 ? 10.601 60.801 -9.028 1.00 64.81 185 VAL A C 1
ATOM 1442 O O . VAL A 1 185 ? 10.209 61.348 -7.999 1.00 64.81 185 VAL A O 1
ATOM 1445 N N . ASN A 1 186 ? 10.634 61.423 -10.210 1.00 66.81 186 ASN A N 1
ATOM 1446 C CA . ASN A 1 186 ? 10.172 62.802 -10.423 1.00 66.81 186 ASN A CA 1
ATOM 1447 C C . ASN A 1 186 ? 8.650 62.876 -10.674 1.00 66.81 186 ASN A C 1
ATOM 1449 O O . ASN A 1 186 ? 8.007 63.830 -10.235 1.00 66.81 186 ASN A O 1
ATOM 1453 N N . GLY A 1 187 ? 8.067 61.855 -11.322 1.00 69.88 187 GLY A N 1
ATOM 1454 C CA . GLY A 1 187 ? 6.632 61.722 -11.617 1.00 69.88 187 GLY A CA 1
ATOM 1455 C C . GLY A 1 187 ? 6.192 60.252 -11.734 1.00 69.88 187 GLY A C 1
ATOM 1456 O O . GLY A 1 187 ? 6.981 59.405 -12.155 1.00 69.88 187 GLY A O 1
ATOM 1457 N N . ARG A 1 188 ? 4.947 59.937 -11.332 1.00 76.94 188 ARG A N 1
ATOM 1458 C CA . ARG A 1 188 ? 4.398 58.563 -11.266 1.00 76.94 188 ARG A CA 1
ATOM 1459 C C . ARG A 1 188 ? 3.223 58.350 -12.232 1.00 76.94 188 ARG A C 1
ATOM 1461 O O . ARG A 1 188 ? 2.300 59.154 -12.242 1.00 76.94 188 ARG A O 1
ATOM 1468 N N . TYR A 1 189 ? 3.202 57.226 -12.944 1.00 80.50 189 TYR A N 1
ATOM 1469 C CA . TYR A 1 189 ? 2.033 56.626 -13.579 1.00 80.50 189 TYR A CA 1
ATOM 1470 C C . TYR A 1 189 ? 0.933 56.346 -12.546 1.00 80.50 189 TYR A C 1
ATOM 1472 O O . TYR A 1 189 ? 1.171 55.718 -11.506 1.00 80.50 189 TYR A O 1
ATOM 1480 N N . GLN A 1 190 ? -0.293 56.773 -12.851 1.00 82.25 190 GLN A N 1
ATOM 1481 C CA . GLN A 1 190 ? -1.459 56.498 -12.007 1.00 82.25 190 GLN A CA 1
ATOM 1482 C C . GLN A 1 190 ? -1.846 55.011 -12.025 1.00 82.25 190 GLN A C 1
ATOM 1484 O O . GLN A 1 190 ? -2.195 54.453 -10.984 1.00 82.25 190 GLN A O 1
ATOM 1489 N N . GLY A 1 191 ? -1.732 54.356 -13.183 1.00 86.75 191 GLY A N 1
ATOM 1490 C CA . GLY A 1 191 ? -2.077 52.948 -13.355 1.00 86.75 191 GLY A CA 1
ATOM 1491 C C . GLY A 1 191 ? -1.279 52.271 -14.466 1.00 86.75 191 GLY A C 1
ATOM 1492 O O . GLY A 1 191 ? -0.961 52.901 -15.476 1.00 86.75 191 GLY A O 1
ATOM 1493 N N . VAL A 1 192 ? -0.985 50.986 -14.282 1.00 89.38 192 VAL A N 1
ATOM 1494 C CA . VAL A 1 192 ? -0.467 50.089 -15.322 1.00 89.38 192 VAL A CA 1
ATOM 1495 C C . VAL A 1 192 ? -1.343 48.844 -15.364 1.00 89.38 192 VAL A C 1
ATOM 1497 O O . VAL A 1 192 ? -1.497 48.186 -14.339 1.00 89.38 192 VAL A O 1
ATOM 1500 N N . SER A 1 193 ? -1.887 48.507 -16.528 1.00 93.25 193 SER A N 1
ATOM 1501 C CA . SER A 1 193 ? -2.602 47.249 -16.758 1.00 93.25 193 SER A CA 1
ATOM 1502 C C . SER A 1 193 ? -1.755 46.358 -17.661 1.00 93.25 193 SER A C 1
ATOM 1504 O O . SER A 1 193 ? -1.502 46.687 -18.817 1.00 93.25 193 SER A O 1
ATOM 1506 N N . TYR A 1 194 ? -1.291 45.242 -17.119 1.00 94.62 194 TYR A N 1
ATOM 1507 C CA . TYR A 1 194 ? -0.472 44.259 -17.810 1.00 94.62 194 TYR A CA 1
ATOM 1508 C C . TYR A 1 194 ? -1.311 43.020 -18.118 1.00 94.62 194 TYR A C 1
ATOM 1510 O O . TYR A 1 194 ? -1.750 42.324 -17.204 1.00 94.62 194 TYR A O 1
ATOM 1518 N N . PHE A 1 195 ? -1.517 42.749 -19.402 1.00 95.75 195 PHE A N 1
ATOM 1519 C CA . PHE A 1 195 ? -2.241 41.598 -19.923 1.00 95.75 195 PHE A CA 1
ATOM 1520 C C . PHE A 1 195 ? -1.238 40.613 -20.516 1.00 95.75 195 PHE A C 1
ATOM 1522 O O . PHE A 1 195 ? -0.556 40.926 -21.491 1.00 95.75 195 PHE A O 1
ATOM 1529 N N . ASN A 1 196 ? -1.134 39.421 -19.933 1.00 96.19 196 ASN A N 1
ATOM 1530 C CA . ASN A 1 196 ? -0.297 38.356 -20.476 1.00 96.19 196 ASN A CA 1
ATOM 1531 C C . ASN A 1 196 ? -1.143 37.327 -21.225 1.00 96.19 196 ASN A C 1
ATOM 1533 O O . ASN A 1 196 ? -1.985 36.659 -20.621 1.00 96.19 196 ASN A O 1
ATOM 1537 N N . HIS A 1 197 ? -0.883 37.180 -22.520 1.00 94.19 197 HIS A N 1
ATOM 1538 C CA . HIS A 1 197 ? -1.526 36.218 -23.413 1.00 94.19 197 HIS A CA 1
ATOM 1539 C C . HIS A 1 197 ? -0.650 35.008 -23.743 1.00 94.19 197 HIS A C 1
ATOM 1541 O O . HIS A 1 197 ? -1.182 33.985 -24.164 1.00 94.19 197 HIS A O 1
ATOM 1547 N N . ASN A 1 198 ? 0.665 35.078 -23.522 1.00 93.44 198 ASN A N 1
ATOM 1548 C CA . ASN A 1 198 ? 1.578 33.989 -23.870 1.00 93.44 198 ASN A CA 1
ATOM 1549 C C . ASN A 1 198 ? 2.581 33.689 -22.748 1.00 93.44 198 ASN A C 1
ATOM 1551 O O . ASN A 1 198 ? 2.272 32.908 -21.842 1.00 93.44 198 ASN A O 1
ATOM 1555 N N . ARG A 1 199 ? 3.772 34.299 -22.764 1.00 94.19 199 ARG A N 1
ATOM 1556 C CA . ARG A 1 199 ? 4.821 33.994 -21.788 1.00 94.19 199 ARG A CA 1
ATOM 1557 C C . ARG A 1 199 ? 5.419 35.256 -21.180 1.00 94.19 199 ARG A C 1
ATOM 1559 O O . ARG A 1 199 ? 6.016 36.082 -21.866 1.00 94.19 199 ARG A O 1
ATOM 1566 N N . THR A 1 200 ? 5.352 35.342 -19.859 1.00 95.88 200 THR A N 1
ATOM 1567 C CA . THR A 1 200 ? 6.125 36.299 -19.066 1.00 95.88 200 THR A CA 1
ATOM 1568 C C . THR A 1 200 ? 7.097 35.516 -18.208 1.00 95.88 200 THR A C 1
ATOM 1570 O O . THR A 1 200 ? 6.685 34.716 -17.375 1.00 95.88 200 THR A O 1
ATOM 1573 N N . GLU A 1 201 ? 8.399 35.707 -18.378 1.00 95.88 201 GLU A N 1
ATOM 1574 C CA . GLU A 1 201 ? 9.346 34.945 -17.556 1.00 95.88 201 GLU A CA 1
ATOM 1575 C C . GLU A 1 201 ? 9.384 35.475 -16.123 1.00 95.88 201 GLU A C 1
ATOM 1577 O O . GLU A 1 201 ? 9.425 34.699 -15.171 1.00 95.88 201 GLU A O 1
ATOM 1582 N N . GLN A 1 202 ? 9.339 36.799 -15.977 1.00 94.81 202 GLN A N 1
ATOM 1583 C CA . GLN A 1 202 ? 9.480 37.463 -14.691 1.00 94.81 202 GLN A CA 1
ATOM 1584 C C . GLN A 1 202 ? 8.765 38.814 -14.691 1.00 94.81 202 GLN A C 1
ATOM 1586 O O . GLN A 1 202 ? 8.858 39.572 -15.659 1.00 94.81 202 GLN A O 1
ATOM 1591 N N . ILE A 1 203 ? 8.097 39.122 -13.581 1.00 92.69 203 ILE A N 1
ATOM 1592 C CA . ILE A 1 203 ? 7.599 40.449 -13.231 1.00 92.69 203 ILE A CA 1
ATOM 1593 C C . ILE A 1 203 ? 8.241 40.841 -11.906 1.00 92.69 203 ILE A C 1
ATOM 1595 O O . ILE A 1 203 ? 7.997 40.197 -10.887 1.00 92.69 203 ILE A O 1
ATOM 1599 N N . LYS A 1 204 ? 9.039 41.909 -11.901 1.00 87.94 204 LYS A N 1
ATOM 1600 C CA . LYS A 1 204 ? 9.655 42.426 -10.675 1.00 87.94 204 LYS A CA 1
ATOM 1601 C C . LYS A 1 204 ? 9.261 43.870 -10.429 1.00 87.94 204 LYS A C 1
ATOM 1603 O O . LYS A 1 204 ? 9.471 44.722 -11.292 1.00 87.94 204 LYS A O 1
ATOM 1608 N N . ALA A 1 205 ? 8.772 44.139 -9.219 1.00 77.31 205 ALA A N 1
ATOM 1609 C CA . ALA A 1 205 ? 8.393 45.476 -8.790 1.00 77.31 205 ALA A CA 1
ATOM 1610 C C . ALA A 1 205 ? 8.930 45.834 -7.381 1.00 77.31 205 ALA A C 1
ATOM 1612 O O . ALA A 1 205 ? 8.700 45.112 -6.415 1.00 77.31 205 ALA A O 1
ATOM 1613 N N . ALA A 1 206 ? 9.651 46.959 -7.266 1.00 67.12 206 ALA A N 1
ATOM 1614 C CA . ALA A 1 206 ? 10.139 47.561 -6.017 1.00 67.12 206 ALA A CA 1
ATOM 1615 C C . ALA A 1 206 ? 9.238 48.721 -5.511 1.00 67.12 206 ALA A C 1
ATOM 1617 O O . ALA A 1 206 ? 8.318 49.155 -6.191 1.00 67.12 206 ALA A O 1
ATOM 1618 N N . SER A 1 207 ? 9.492 49.290 -4.330 1.00 58.94 207 SER A N 1
ATOM 1619 C CA . SER A 1 207 ? 8.708 50.432 -3.795 1.00 58.94 207 SER A CA 1
ATOM 1620 C C . SER A 1 207 ? 9.017 51.792 -4.402 1.00 58.94 207 SER A C 1
ATOM 1622 O O . SER A 1 207 ? 8.257 52.750 -4.254 1.00 58.94 207 SER A O 1
ATOM 1624 N N . THR A 1 208 ? 10.159 51.898 -5.073 1.00 58.12 208 THR A N 1
ATOM 1625 C CA . THR A 1 208 ? 10.635 53.120 -5.720 1.00 58.12 208 THR A CA 1
ATOM 1626 C C . THR A 1 208 ? 10.074 53.279 -7.128 1.00 58.12 208 THR A C 1
ATOM 1628 O O . THR A 1 208 ? 10.533 54.129 -7.881 1.00 58.12 208 THR A O 1
ATOM 1631 N N . ILE A 1 209 ? 9.072 52.488 -7.521 1.00 64.88 209 ILE A N 1
ATOM 1632 C CA . ILE A 1 209 ? 8.557 52.538 -8.886 1.00 64.88 209 ILE A CA 1
ATOM 1633 C C . ILE A 1 209 ? 7.774 53.820 -9.121 1.00 64.88 209 ILE A C 1
ATOM 1635 O O . ILE A 1 209 ? 7.006 54.300 -8.286 1.00 64.88 209 ILE A O 1
ATOM 1639 N N . ALA A 1 210 ? 7.877 54.306 -10.350 1.00 66.56 210 ALA A N 1
ATOM 1640 C CA . ALA A 1 210 ? 7.009 55.323 -10.899 1.00 66.56 210 ALA A CA 1
ATOM 1641 C C . ALA A 1 210 ? 5.521 54.909 -11.006 1.00 66.56 210 ALA A C 1
ATOM 1643 O O . ALA A 1 210 ? 4.811 55.552 -11.745 1.00 66.56 210 ALA A O 1
ATOM 1644 N N . VAL A 1 211 ? 4.990 53.880 -10.341 1.00 77.31 211 VAL A N 1
ATOM 1645 C CA . VAL A 1 211 ? 3.630 53.347 -10.577 1.00 77.31 211 VAL A CA 1
ATOM 1646 C C . VAL A 1 211 ? 2.852 53.349 -9.269 1.00 77.31 211 VAL A C 1
ATOM 1648 O O . VAL A 1 211 ? 3.368 52.910 -8.246 1.00 77.31 211 VAL A O 1
ATOM 1651 N N . ARG A 1 212 ? 1.610 53.847 -9.284 1.00 80.44 212 ARG A N 1
ATOM 1652 C CA . ARG A 1 212 ? 0.725 53.816 -8.107 1.00 80.44 212 ARG A CA 1
ATOM 1653 C C . ARG A 1 212 ? -0.064 52.518 -7.990 1.00 80.44 212 ARG A C 1
ATOM 1655 O O . ARG A 1 212 ? -0.052 51.900 -6.929 1.00 80.44 212 ARG A O 1
ATOM 1662 N N . THR A 1 213 ? -0.718 52.112 -9.074 1.00 87.00 213 THR A N 1
ATOM 1663 C CA . THR A 1 213 ? -1.500 50.873 -9.136 1.00 87.00 213 THR A CA 1
ATOM 1664 C C . THR A 1 213 ? -1.042 50.043 -10.323 1.00 87.00 213 THR A C 1
ATOM 1666 O O . THR A 1 213 ? -0.909 50.567 -11.426 1.00 87.00 213 THR A O 1
ATOM 1669 N N . MET A 1 214 ? -0.814 48.754 -10.110 1.00 89.62 214 MET A N 1
ATOM 1670 C CA . MET A 1 214 ? -0.510 47.798 -11.166 1.00 89.62 214 MET A CA 1
ATOM 1671 C C . MET A 1 214 ? -1.558 46.690 -11.146 1.00 89.62 214 MET A C 1
ATOM 1673 O O . MET A 1 214 ? -1.801 46.082 -10.110 1.00 89.62 214 MET A O 1
ATOM 1677 N N . GLN A 1 215 ? -2.186 46.433 -12.284 1.00 93.88 215 GLN A N 1
ATOM 1678 C CA . GLN A 1 215 ? -3.120 45.334 -12.478 1.00 93.88 215 GLN A CA 1
ATOM 1679 C C . GLN A 1 215 ? -2.466 44.324 -13.404 1.00 93.88 215 GLN A C 1
ATOM 1681 O O . GLN A 1 215 ? -2.172 44.636 -14.553 1.00 93.88 215 GLN A O 1
ATOM 1686 N N . ILE A 1 216 ? -2.218 43.128 -12.893 1.00 95.19 216 ILE A N 1
ATOM 1687 C CA . ILE A 1 216 ? -1.650 42.014 -13.637 1.00 95.19 216 ILE A CA 1
ATOM 1688 C C . ILE A 1 216 ? -2.797 41.057 -13.930 1.00 95.19 216 ILE A C 1
ATOM 1690 O O . ILE A 1 216 ? -3.367 40.472 -13.010 1.00 95.19 216 ILE A O 1
ATOM 1694 N N . LEU A 1 217 ? -3.125 40.898 -15.207 1.00 95.56 217 LEU A N 1
ATOM 1695 C CA . LEU A 1 217 ? -4.070 39.904 -15.687 1.00 95.56 217 LEU A CA 1
ATOM 1696 C C . LEU A 1 217 ? -3.321 38.872 -16.527 1.00 95.56 217 LEU A C 1
ATOM 1698 O O . LEU A 1 217 ? -2.938 39.134 -17.666 1.00 95.56 217 LEU A O 1
ATOM 1702 N N . ASN A 1 218 ? -3.139 37.676 -15.974 1.00 96.00 218 ASN A N 1
ATOM 1703 C CA . ASN A 1 218 ? -2.728 36.524 -16.765 1.00 96.00 218 ASN A CA 1
ATOM 1704 C C . ASN A 1 218 ? -3.977 35.931 -17.425 1.00 96.00 218 ASN A C 1
ATOM 1706 O O . ASN A 1 218 ? -4.875 35.467 -16.722 1.00 96.00 218 ASN A O 1
ATOM 1710 N N . THR A 1 219 ? -4.076 35.998 -18.750 1.00 93.81 219 THR A N 1
ATOM 1711 C CA . THR A 1 219 ? -5.234 35.474 -19.497 1.00 93.81 219 THR A CA 1
ATOM 1712 C C . THR A 1 219 ? -5.172 33.956 -19.630 1.00 93.81 219 THR A C 1
ATOM 1714 O O . THR A 1 219 ? -4.144 33.369 -19.316 1.00 93.81 219 THR A O 1
ATOM 1717 N N . ASP A 1 220 ? -6.250 33.325 -20.090 1.00 86.75 220 ASP A N 1
ATOM 1718 C CA . ASP A 1 220 ? -6.443 31.869 -20.193 1.00 86.75 220 ASP A CA 1
ATOM 1719 C C . ASP A 1 220 ? -5.310 31.100 -20.892 1.00 86.75 220 ASP A C 1
ATOM 1721 O O . ASP A 1 220 ? -4.990 29.971 -20.511 1.00 86.75 220 ASP A O 1
ATOM 1725 N N . THR A 1 221 ? -4.632 31.721 -21.854 1.00 85.81 221 THR A N 1
ATOM 1726 C CA . THR A 1 221 ? -3.494 31.122 -22.568 1.00 85.81 221 THR A CA 1
ATOM 1727 C C . THR A 1 221 ? -2.126 31.440 -21.954 1.00 85.81 221 THR A C 1
ATOM 1729 O O . THR A 1 221 ? -1.141 30.771 -22.275 1.00 85.81 221 THR A O 1
ATOM 1732 N N . GLY A 1 222 ? -2.056 32.419 -21.049 1.00 90.88 222 GLY A N 1
ATOM 1733 C CA . GLY A 1 222 ? -0.817 32.968 -20.509 1.00 90.88 222 GLY A CA 1
ATOM 1734 C C . GLY A 1 222 ? -0.148 32.122 -19.418 1.00 90.88 222 GLY A C 1
ATOM 1735 O O . GLY A 1 222 ? -0.792 31.450 -18.603 1.00 90.88 222 GLY A O 1
ATOM 1736 N N . THR A 1 223 ? 1.180 32.200 -19.367 1.00 93.56 223 THR A N 1
ATOM 1737 C CA . THR A 1 223 ? 2.040 31.652 -18.307 1.00 93.56 223 THR A CA 1
ATOM 1738 C C . THR A 1 223 ? 2.958 32.735 -17.756 1.00 93.56 223 THR A C 1
ATOM 1740 O O . THR A 1 223 ? 3.523 33.518 -18.526 1.00 93.56 223 THR A O 1
ATOM 1743 N N . ILE A 1 224 ? 3.110 32.777 -16.431 1.00 96.44 224 ILE A N 1
ATOM 1744 C CA . ILE A 1 224 ? 4.060 33.670 -15.761 1.00 96.44 224 ILE A CA 1
ATOM 1745 C C . ILE A 1 224 ? 4.998 32.819 -14.909 1.00 96.44 224 ILE A C 1
ATOM 1747 O O . ILE A 1 224 ? 4.541 32.026 -14.090 1.00 96.44 224 ILE A O 1
ATOM 1751 N N . GLY A 1 225 ? 6.306 32.968 -15.105 1.00 96.06 225 GLY A N 1
ATOM 1752 C CA . GLY A 1 225 ? 7.304 32.280 -14.290 1.00 96.06 225 GLY A CA 1
ATOM 1753 C C . GLY A 1 225 ? 7.283 32.800 -12.856 1.00 96.06 225 GLY A C 1
ATOM 1754 O O . GLY A 1 225 ? 6.820 32.118 -11.950 1.00 96.06 225 GLY A O 1
ATOM 1755 N N . GLU A 1 226 ? 7.739 34.031 -12.658 1.00 95.88 226 GLU A N 1
ATOM 1756 C CA . GLU A 1 226 ? 7.835 34.635 -11.328 1.00 95.88 226 GLU A CA 1
ATOM 1757 C C . GLU A 1 226 ? 7.153 36.006 -11.276 1.00 95.88 226 GLU A C 1
ATOM 1759 O O . GLU A 1 226 ? 7.341 36.842 -12.161 1.00 95.88 226 GLU A O 1
ATOM 1764 N N . ILE A 1 227 ? 6.418 36.263 -10.193 1.00 94.56 227 ILE A N 1
ATOM 1765 C CA . ILE A 1 227 ? 6.006 37.602 -9.768 1.00 94.56 227 ILE A CA 1
ATOM 1766 C C . ILE A 1 227 ? 6.672 37.901 -8.426 1.00 94.56 227 ILE A C 1
ATOM 1768 O O . ILE A 1 227 ? 6.358 37.279 -7.417 1.00 94.56 227 ILE A O 1
ATOM 1772 N N . ASN A 1 228 ? 7.563 38.887 -8.396 1.00 91.81 228 ASN A N 1
ATOM 1773 C CA . ASN A 1 228 ? 8.281 39.277 -7.189 1.00 91.81 228 ASN A CA 1
ATOM 1774 C C . ASN A 1 228 ? 8.043 40.758 -6.872 1.00 91.81 228 ASN A C 1
ATOM 1776 O O . ASN A 1 228 ? 8.589 41.654 -7.527 1.00 91.81 228 ASN A O 1
ATOM 1780 N N . ILE A 1 229 ? 7.212 41.005 -5.859 1.00 87.94 229 ILE A N 1
ATOM 1781 C CA . ILE A 1 229 ? 6.900 42.333 -5.332 1.00 87.94 229 ILE A CA 1
ATOM 1782 C C . ILE A 1 229 ? 7.627 42.489 -3.995 1.00 87.94 229 ILE A C 1
ATOM 1784 O O . ILE A 1 229 ? 7.296 41.834 -3.011 1.00 87.94 229 ILE A O 1
ATOM 1788 N N . SER A 1 230 ? 8.655 43.333 -3.951 1.00 75.12 230 SER A N 1
ATOM 1789 C CA . SER A 1 230 ? 9.503 43.455 -2.758 1.00 75.12 230 SER A CA 1
ATOM 1790 C C . SER A 1 230 ? 8.744 44.062 -1.566 1.00 75.12 230 SER A C 1
ATOM 1792 O O . SER A 1 230 ? 8.004 45.030 -1.734 1.00 75.12 230 SER A O 1
ATOM 1794 N N . GLN A 1 231 ? 8.961 43.523 -0.358 1.00 69.31 231 GLN A N 1
ATOM 1795 C CA . GLN A 1 231 ? 8.415 44.063 0.895 1.00 69.31 231 GLN A CA 1
ATOM 1796 C C . GLN A 1 231 ? 9.075 45.394 1.236 1.00 69.31 231 GLN A C 1
ATOM 1798 O O . GLN A 1 231 ? 10.303 45.474 1.287 1.00 69.31 231 GLN A O 1
ATOM 1803 N N . THR A 1 232 ? 8.277 46.428 1.500 1.00 62.62 232 THR A N 1
ATOM 1804 C CA . THR A 1 232 ? 8.794 47.759 1.844 1.00 62.62 232 THR A CA 1
ATOM 1805 C C . THR A 1 232 ? 7.841 48.499 2.776 1.00 62.62 232 THR A C 1
ATOM 1807 O O . THR A 1 232 ? 6.656 48.188 2.805 1.00 62.62 232 THR A O 1
ATOM 1810 N N . ASP A 1 233 ? 8.330 49.534 3.458 1.00 62.72 233 ASP A N 1
ATOM 1811 C CA . ASP A 1 233 ? 7.512 50.400 4.324 1.00 62.72 233 ASP A CA 1
ATOM 1812 C C . ASP A 1 233 ? 6.507 51.284 3.549 1.00 62.72 233 ASP A C 1
ATOM 1814 O O . ASP A 1 233 ? 5.749 52.049 4.147 1.00 62.72 233 ASP A O 1
ATOM 1818 N N . ASN A 1 234 ? 6.512 51.235 2.208 1.00 68.56 234 ASN A N 1
ATOM 1819 C CA . ASN A 1 234 ? 5.623 52.019 1.357 1.00 68.56 234 ASN A CA 1
ATOM 1820 C C . ASN A 1 234 ? 4.579 51.106 0.682 1.00 68.56 234 ASN A C 1
ATOM 1822 O O . ASN A 1 234 ? 4.956 50.268 -0.140 1.00 68.56 234 ASN A O 1
ATOM 1826 N N . PRO A 1 235 ? 3.264 51.318 0.897 1.00 70.12 235 PRO A N 1
ATOM 1827 C CA . PRO A 1 235 ? 2.200 50.509 0.287 1.00 70.12 235 PRO A CA 1
ATOM 1828 C C . PRO A 1 235 ? 2.005 50.777 -1.222 1.00 70.12 235 PRO A C 1
ATOM 1830 O O . PRO A 1 235 ? 0.967 50.449 -1.795 1.00 70.12 235 PRO A O 1
ATOM 1833 N N . THR A 1 236 ? 2.974 51.425 -1.878 1.00 71.19 236 THR A N 1
ATOM 1834 C CA . THR A 1 236 ? 2.959 51.753 -3.308 1.00 71.19 236 THR A CA 1
ATOM 1835 C C . THR A 1 236 ? 4.114 51.043 -4.028 1.00 71.19 236 THR A C 1
ATOM 1837 O O . THR A 1 236 ? 5.246 51.156 -3.559 1.00 71.19 236 THR A O 1
ATOM 1840 N N . PRO A 1 237 ? 3.873 50.382 -5.179 1.00 78.38 237 PRO A N 1
ATOM 1841 C CA . PRO A 1 237 ? 2.579 50.224 -5.852 1.00 78.38 237 PRO A CA 1
ATOM 1842 C C . PRO A 1 237 ? 1.619 49.286 -5.108 1.00 78.38 237 PRO A C 1
ATOM 1844 O O . PRO A 1 237 ? 2.058 48.359 -4.426 1.00 78.38 237 PRO A O 1
ATOM 1847 N N . LYS A 1 238 ? 0.312 49.499 -5.310 1.00 87.94 238 LYS A N 1
ATOM 1848 C CA . LYS A 1 238 ? -0.704 48.465 -5.079 1.00 87.94 238 LYS A CA 1
ATOM 1849 C C . LYS A 1 238 ? -0.800 47.575 -6.311 1.00 87.94 238 LYS A C 1
ATOM 1851 O O . LYS A 1 238 ? -1.117 48.063 -7.394 1.00 87.94 238 LYS A O 1
ATOM 1856 N N . VAL A 1 239 ? -0.525 46.291 -6.152 1.00 91.19 239 VAL A N 1
ATOM 1857 C CA . VAL A 1 239 ? -0.489 45.288 -7.212 1.00 91.19 239 VAL A CA 1
ATOM 1858 C C . VAL A 1 239 ? -1.677 44.349 -7.049 1.00 91.19 239 VAL A C 1
ATOM 1860 O O . VAL A 1 239 ? -1.768 43.609 -6.073 1.00 91.19 239 VAL A O 1
ATOM 1863 N N . GLN A 1 240 ? -2.593 44.376 -8.009 1.00 94.62 240 GLN A N 1
ATOM 1864 C CA . GLN A 1 240 ? -3.688 43.418 -8.108 1.00 94.62 240 GLN A CA 1
ATOM 1865 C C . GLN A 1 240 ? -3.303 42.334 -9.100 1.00 94.62 240 GLN A C 1
ATOM 1867 O O . GLN A 1 240 ? -2.911 42.650 -10.223 1.00 94.62 240 GLN A O 1
ATOM 1872 N N . VAL A 1 241 ? -3.413 41.072 -8.698 1.00 96.12 241 VAL A N 1
ATOM 1873 C CA . VAL A 1 241 ? -3.069 39.938 -9.561 1.00 96.12 241 VAL A CA 1
ATOM 1874 C C . VAL A 1 241 ? -4.300 39.075 -9.771 1.00 96.12 241 VAL A C 1
ATOM 1876 O O . VAL A 1 241 ? -4.824 38.503 -8.819 1.00 96.12 241 VAL A O 1
ATOM 1879 N N . THR A 1 242 ? -4.722 38.959 -11.024 1.00 96.31 242 THR A N 1
ATOM 1880 C CA . THR A 1 242 ? -5.760 38.034 -11.473 1.00 96.31 242 THR A CA 1
ATOM 1881 C C . THR A 1 242 ? -5.129 36.998 -12.387 1.00 96.31 242 THR A C 1
ATOM 1883 O O . THR A 1 242 ? -4.503 37.340 -13.394 1.00 96.31 242 THR A O 1
ATOM 1886 N N . ASN A 1 243 ? -5.321 35.722 -12.068 1.00 96.00 243 ASN A N 1
ATOM 1887 C CA . ASN A 1 243 ? -4.837 34.624 -12.889 1.00 96.00 243 ASN A CA 1
ATOM 1888 C C . ASN A 1 243 ? -6.003 33.839 -13.483 1.00 96.00 243 ASN A C 1
ATOM 1890 O O . ASN A 1 243 ? -6.689 33.110 -12.776 1.00 96.00 243 ASN A O 1
ATOM 1894 N N . ASN A 1 244 ? -6.212 33.973 -14.786 1.00 92.06 244 ASN A N 1
ATOM 1895 C CA . ASN A 1 244 ? -7.091 33.105 -15.566 1.00 92.06 244 ASN A CA 1
ATOM 1896 C C . ASN A 1 244 ? -6.307 32.097 -16.417 1.00 92.06 244 ASN A C 1
ATOM 1898 O O . ASN A 1 244 ? -6.913 31.184 -16.963 1.00 92.06 244 ASN A O 1
ATOM 1902 N N . GLY A 1 245 ? -4.985 32.261 -16.523 1.00 76.88 245 GLY A N 1
ATOM 1903 C CA . GLY A 1 245 ? -4.104 31.420 -17.329 1.00 76.88 245 GLY A CA 1
ATOM 1904 C C . GLY A 1 245 ? -3.698 30.112 -16.687 1.00 76.88 245 GLY A C 1
ATOM 1905 O O . GLY A 1 245 ? -4.165 29.748 -15.614 1.00 76.88 245 GLY A O 1
ATOM 1906 N N . ARG A 1 246 ? -2.783 29.391 -17.340 1.00 82.19 246 ARG A N 1
ATOM 1907 C CA . ARG A 1 246 ? -2.363 28.058 -16.884 1.00 82.19 246 ARG A CA 1
ATOM 1908 C C . ARG A 1 246 ? -1.746 28.112 -15.488 1.00 82.19 246 ARG A C 1
ATOM 1910 O O . ARG A 1 246 ? -2.329 27.604 -14.527 1.00 82.19 246 ARG A O 1
ATOM 1917 N N . THR A 1 247 ? -0.569 28.728 -15.380 1.00 86.12 247 THR A N 1
ATOM 1918 C CA . THR A 1 247 ? 0.215 28.725 -14.143 1.00 86.12 247 THR A CA 1
ATOM 1919 C C . THR A 1 247 ? 0.991 30.028 -13.977 1.00 86.12 247 THR A C 1
ATOM 1921 O O . THR A 1 247 ? 1.674 30.475 -14.902 1.00 86.12 247 THR A O 1
ATOM 1924 N N . ILE A 1 248 ? 0.882 30.608 -12.780 1.00 96.19 248 ILE A N 1
ATOM 1925 C CA . ILE A 1 248 ? 1.880 31.519 -12.214 1.00 96.19 248 ILE A CA 1
ATOM 1926 C C . ILE A 1 248 ? 2.752 30.658 -11.302 1.00 96.19 248 ILE A C 1
ATOM 1928 O O . ILE A 1 248 ? 2.249 30.151 -10.300 1.00 96.19 248 ILE A O 1
ATOM 1932 N N . THR A 1 249 ? 4.013 30.410 -11.663 1.00 96.25 249 THR A N 1
ATOM 1933 C CA . THR A 1 249 ? 4.829 29.411 -10.948 1.00 96.25 249 THR A CA 1
ATOM 1934 C C . THR A 1 249 ? 5.149 29.873 -9.534 1.00 96.25 249 THR A C 1
ATOM 1936 O O . THR A 1 249 ? 4.930 29.120 -8.589 1.00 96.25 249 THR A O 1
ATOM 1939 N N . THR A 1 250 ? 5.601 31.114 -9.369 1.00 96.38 250 THR A N 1
ATOM 1940 C CA . THR A 1 250 ? 5.860 31.698 -8.050 1.00 96.38 250 THR A CA 1
ATOM 1941 C C . THR A 1 250 ? 5.342 33.129 -7.957 1.00 96.38 250 THR A C 1
ATOM 1943 O O . THR A 1 250 ? 5.453 33.918 -8.898 1.00 96.38 250 THR A O 1
ATOM 1946 N N . LEU A 1 251 ? 4.775 33.473 -6.803 1.00 96.00 251 LEU A N 1
ATOM 1947 C CA . LEU A 1 251 ? 4.408 34.831 -6.434 1.00 96.00 251 LEU A CA 1
ATOM 1948 C C . LEU A 1 251 ? 4.911 35.123 -5.023 1.00 96.00 251 LEU A C 1
ATOM 1950 O O . LEU A 1 251 ? 4.555 34.421 -4.086 1.00 96.00 251 LEU A O 1
ATOM 1954 N N . SER A 1 252 ? 5.678 36.195 -4.852 1.00 93.50 252 SER A N 1
ATOM 1955 C CA . SER A 1 252 ? 6.081 36.691 -3.534 1.00 93.50 252 SER A CA 1
ATOM 1956 C C . SER A 1 252 ? 5.708 38.160 -3.372 1.00 93.50 252 SER A C 1
ATOM 1958 O O . SER A 1 252 ? 6.016 38.966 -4.254 1.00 93.50 252 SER A O 1
ATOM 1960 N N . GLY A 1 253 ? 5.092 38.532 -2.250 1.00 90.69 253 GLY A N 1
ATOM 1961 C CA . GLY A 1 253 ? 4.711 39.921 -1.999 1.00 90.69 253 GLY A CA 1
ATOM 1962 C C . GLY A 1 253 ? 4.169 40.193 -0.604 1.00 90.69 253 GLY A C 1
ATOM 1963 O O . GLY A 1 253 ? 3.835 39.272 0.127 1.00 90.69 253 GLY A O 1
ATOM 1964 N N . SER A 1 254 ? 4.095 41.470 -0.229 1.00 88.81 254 SER A N 1
ATOM 1965 C CA . SER A 1 254 ? 3.594 41.894 1.082 1.00 88.81 254 SER A CA 1
ATOM 1966 C C . SER A 1 254 ? 2.091 42.202 1.040 1.00 88.81 254 SER A C 1
ATOM 1968 O O . SER A 1 254 ? 1.653 42.828 0.067 1.00 88.81 254 SER A O 1
ATOM 1970 N N . PRO A 1 255 ? 1.309 41.897 2.096 1.00 88.50 255 PRO A N 1
ATOM 1971 C CA . PRO A 1 255 ? -0.108 42.276 2.201 1.00 88.50 255 PRO A CA 1
ATOM 1972 C C . PRO A 1 255 ? -0.390 43.778 2.089 1.00 88.50 255 PRO A C 1
ATOM 1974 O O . PRO A 1 255 ? -1.498 44.195 1.762 1.00 88.50 255 PRO A O 1
ATOM 1977 N N . GLN A 1 256 ? 0.614 44.623 2.339 1.00 86.44 256 GLN A N 1
ATOM 1978 C CA . GLN A 1 256 ? 0.479 46.072 2.162 1.00 86.44 256 GLN A CA 1
ATOM 1979 C C . GLN A 1 256 ? 0.442 46.492 0.685 1.00 86.44 256 GLN A C 1
ATOM 1981 O O . GLN A 1 256 ? -0.087 47.559 0.360 1.00 86.44 256 GLN A O 1
ATOM 1986 N N . ASN A 1 257 ? 0.999 45.664 -0.204 1.00 87.44 257 ASN A N 1
ATOM 1987 C CA . ASN A 1 257 ? 1.201 45.976 -1.614 1.00 87.44 257 ASN A CA 1
ATOM 1988 C C . ASN A 1 257 ? 0.390 45.068 -2.537 1.00 87.44 257 ASN A C 1
ATOM 1990 O O . ASN A 1 257 ? -0.054 45.541 -3.576 1.00 87.44 257 ASN A O 1
ATOM 1994 N N . VAL A 1 258 ? 0.199 43.791 -2.205 1.00 92.00 258 VAL A N 1
ATOM 1995 C CA . VAL A 1 258 ? -0.382 42.796 -3.116 1.00 92.00 258 VAL A CA 1
ATOM 1996 C C . VAL A 1 258 ? -1.792 42.399 -2.690 1.00 92.00 258 VAL A C 1
ATOM 1998 O O . VAL A 1 258 ? -2.029 42.103 -1.525 1.00 92.00 258 VAL A O 1
ATOM 2001 N N . ALA A 1 259 ? -2.705 42.348 -3.663 1.00 94.56 259 ALA A N 1
ATOM 2002 C CA . ALA A 1 259 ? -4.040 41.778 -3.520 1.00 94.56 259 ALA A CA 1
ATOM 2003 C C . ALA A 1 259 ? -4.316 40.762 -4.643 1.00 94.56 259 ALA A C 1
ATOM 2005 O O . ALA A 1 259 ? -4.357 41.103 -5.828 1.00 94.56 259 ALA A O 1
ATOM 2006 N N . LEU A 1 260 ? -4.530 39.506 -4.272 1.00 96.44 260 LEU A N 1
ATOM 2007 C CA . LEU A 1 260 ? -4.856 38.403 -5.165 1.00 96.44 260 LEU A CA 1
ATOM 2008 C C . LEU A 1 260 ? -6.358 38.387 -5.426 1.00 96.44 260 LEU A C 1
ATOM 2010 O O . LEU A 1 260 ? -7.165 38.287 -4.503 1.00 96.44 260 LEU A O 1
ATOM 2014 N N . CYS A 1 261 ? -6.735 38.522 -6.688 1.00 95.44 261 CYS A N 1
ATOM 2015 C CA . CYS A 1 261 ? -8.119 38.616 -7.124 1.00 95.44 261 CYS A CA 1
ATOM 2016 C C . CYS A 1 261 ? -8.631 37.279 -7.670 1.00 95.44 261 CYS A C 1
ATOM 2018 O O . CYS A 1 261 ? -7.851 36.405 -8.048 1.00 95.44 261 CYS A O 1
ATOM 2020 N N . THR A 1 262 ? -9.959 37.143 -7.720 1.00 94.88 262 THR A N 1
ATOM 2021 C CA . THR A 1 262 ? -10.632 35.951 -8.250 1.00 94.88 262 THR A CA 1
ATOM 2022 C C . THR A 1 262 ? -10.186 35.641 -9.680 1.00 94.88 262 THR A C 1
ATOM 2024 O O . THR A 1 262 ? -10.087 36.537 -10.520 1.00 94.88 262 THR A O 1
ATOM 2027 N N . GLY A 1 263 ? -9.952 34.366 -9.963 1.00 93.56 263 GLY A N 1
ATOM 2028 C CA . GLY A 1 263 ? -9.522 33.851 -11.249 1.00 93.56 263 GLY A CA 1
ATOM 2029 C C . GLY A 1 263 ? -9.778 32.350 -11.370 1.00 93.56 263 GLY A C 1
ATOM 2030 O O . GLY A 1 263 ? -10.442 31.732 -10.538 1.00 93.56 263 GLY A O 1
ATOM 2031 N N . THR A 1 264 ? -9.285 31.765 -12.454 1.00 92.69 264 THR A N 1
ATOM 2032 C CA . THR A 1 264 ? -9.449 30.334 -12.782 1.00 92.69 264 THR A CA 1
ATOM 2033 C C . THR A 1 264 ? -8.120 29.587 -12.900 1.00 92.69 264 THR A C 1
ATOM 2035 O O . THR A 1 264 ? -8.105 28.360 -12.975 1.00 92.69 264 THR A O 1
ATOM 2038 N N . GLY A 1 265 ? -7.008 30.320 -12.894 1.00 92.44 265 GLY A N 1
ATOM 2039 C CA . GLY A 1 265 ? -5.661 29.816 -13.099 1.00 92.44 265 GLY A CA 1
ATOM 2040 C C . GLY A 1 265 ? -4.949 29.397 -11.819 1.00 92.44 265 GLY A C 1
ATOM 2041 O O . GLY A 1 265 ? -5.236 29.893 -10.728 1.00 92.44 265 GLY A O 1
ATOM 2042 N N . SER A 1 266 ? -3.971 28.502 -11.966 1.00 93.81 266 SER A N 1
ATOM 2043 C CA . SER A 1 266 ? -3.220 27.947 -10.834 1.00 93.81 266 SER A CA 1
ATOM 2044 C C . SER A 1 266 ? -2.018 28.802 -10.427 1.00 93.81 266 SER A C 1
ATOM 2046 O O . SER A 1 266 ? -1.317 29.366 -11.270 1.00 93.81 266 SER A O 1
ATOM 2048 N N . TYR A 1 267 ? -1.756 28.859 -9.126 1.00 96.44 267 TYR A N 1
ATOM 2049 C CA . TYR A 1 267 ? -0.540 29.401 -8.534 1.00 96.44 267 TYR A CA 1
ATOM 2050 C C . TYR A 1 267 ? 0.300 28.242 -7.990 1.00 96.44 267 TYR A C 1
ATOM 2052 O O . TYR A 1 267 ? -0.203 27.416 -7.226 1.00 96.44 267 TYR A O 1
ATOM 2060 N N . GLY A 1 268 ? 1.569 28.171 -8.395 1.00 95.19 268 GLY A N 1
ATOM 2061 C CA . GLY A 1 268 ? 2.509 27.160 -7.914 1.00 95.19 268 GLY A CA 1
ATOM 2062 C C . GLY A 1 268 ? 2.835 27.379 -6.442 1.00 95.19 268 GLY A C 1
ATOM 2063 O O . GLY A 1 268 ? 2.446 26.556 -5.622 1.00 95.19 268 GLY A O 1
ATOM 2064 N N . THR A 1 269 ? 3.449 28.514 -6.113 1.00 95.94 269 THR A N 1
ATOM 2065 C CA . THR A 1 269 ? 3.735 28.929 -4.730 1.00 95.94 269 THR A CA 1
ATOM 2066 C C . THR A 1 269 ? 3.448 30.415 -4.549 1.00 95.94 269 THR A C 1
ATOM 2068 O O . THR A 1 269 ? 3.847 31.236 -5.374 1.00 95.94 269 THR A O 1
ATOM 2071 N N . ILE A 1 270 ? 2.752 30.756 -3.469 1.00 96.56 270 ILE A N 1
ATOM 2072 C CA . ILE A 1 270 ? 2.461 32.116 -3.023 1.00 96.56 270 ILE A CA 1
ATOM 2073 C C . ILE A 1 270 ? 3.141 32.313 -1.671 1.00 96.56 270 ILE A C 1
ATOM 2075 O O . ILE A 1 270 ? 2.841 31.586 -0.729 1.00 96.56 270 ILE A O 1
ATOM 2079 N N . THR A 1 271 ? 3.988 33.330 -1.556 1.00 95.31 271 THR A N 1
ATOM 2080 C CA . THR A 1 271 ? 4.711 33.659 -0.324 1.00 95.31 271 THR A CA 1
ATOM 2081 C C . THR A 1 271 ? 4.413 35.097 0.105 1.00 95.31 271 THR A C 1
ATOM 2083 O O . THR A 1 271 ? 4.670 36.056 -0.628 1.00 95.31 271 THR A O 1
ATOM 2086 N N . SER A 1 272 ? 3.897 35.255 1.321 1.00 92.88 272 SER A N 1
ATOM 2087 C CA . SER A 1 272 ? 3.676 36.538 1.982 1.00 92.88 272 SER A CA 1
ATOM 2088 C C . SER A 1 272 ? 4.955 37.027 2.655 1.00 92.88 272 SER A C 1
ATOM 2090 O O . SER A 1 272 ? 5.519 36.367 3.527 1.00 92.88 272 SER A O 1
ATOM 2092 N N . THR A 1 273 ? 5.432 38.203 2.255 1.00 87.44 273 THR A N 1
ATOM 2093 C CA . THR A 1 273 ? 6.604 38.855 2.845 1.00 87.44 273 THR A CA 1
ATOM 2094 C C . THR A 1 273 ? 6.137 39.892 3.872 1.00 87.44 273 THR A C 1
ATOM 2096 O O . THR A 1 273 ? 5.768 41.024 3.546 1.00 87.44 273 THR A O 1
ATOM 2099 N N . GLY A 1 274 ? 6.080 39.474 5.142 1.00 81.06 274 GLY A N 1
ATOM 2100 C CA . GLY A 1 274 ? 5.682 40.329 6.271 1.00 81.06 274 GLY A CA 1
ATOM 2101 C C . GLY A 1 274 ? 4.274 40.099 6.827 1.00 81.06 274 GLY A C 1
ATOM 2102 O O . GLY A 1 274 ? 3.735 41.002 7.464 1.00 81.06 274 GLY A O 1
ATOM 2103 N N . GLY A 1 275 ? 3.686 38.925 6.596 1.00 86.44 275 GLY A N 1
ATOM 2104 C CA . GLY A 1 275 ? 2.377 38.539 7.115 1.00 86.44 275 GLY A CA 1
ATOM 2105 C C . GLY A 1 275 ? 2.039 37.090 6.774 1.00 86.44 275 GLY A C 1
ATOM 2106 O O . GLY A 1 275 ? 2.914 36.313 6.388 1.00 86.44 275 GLY A O 1
ATOM 2107 N N . THR A 1 276 ? 0.767 36.742 6.896 1.00 93.00 276 THR A N 1
ATOM 2108 C CA . THR A 1 276 ? 0.233 35.440 6.485 1.00 93.00 276 THR A CA 1
ATOM 2109 C C . THR A 1 276 ? -0.231 35.483 5.026 1.00 93.00 276 THR A C 1
ATOM 2111 O O . THR A 1 276 ? -0.407 36.559 4.443 1.00 93.00 276 THR A O 1
ATOM 2114 N N . ALA A 1 277 ? -0.359 34.325 4.379 1.00 92.25 277 ALA A N 1
ATOM 2115 C CA . ALA A 1 277 ? -0.718 34.228 2.967 1.00 92.25 277 ALA A CA 1
ATOM 2116 C C . ALA A 1 277 ? -2.152 34.708 2.695 1.00 92.25 277 ALA A C 1
ATOM 2118 O O . ALA A 1 277 ? -2.393 35.363 1.681 1.00 92.25 277 ALA A O 1
ATOM 2119 N N . ASP A 1 278 ? -3.097 34.448 3.602 1.00 93.12 278 ASP A N 1
ATOM 2120 C CA . ASP A 1 278 ? -4.497 34.885 3.487 1.00 93.12 278 ASP A CA 1
ATOM 2121 C C . ASP A 1 278 ? -4.651 36.406 3.454 1.00 93.12 278 ASP A C 1
ATOM 2123 O O . ASP A 1 278 ? -5.546 36.919 2.790 1.00 93.12 278 ASP A O 1
ATOM 2127 N N . GLN A 1 279 ? -3.731 37.143 4.075 1.00 93.56 279 GLN A N 1
ATOM 2128 C CA . GLN A 1 279 ? -3.711 38.604 4.020 1.00 93.56 279 GLN A CA 1
ATOM 2129 C C . GLN A 1 279 ? -3.412 39.149 2.615 1.00 93.56 279 GLN A C 1
ATOM 2131 O O . GLN A 1 279 ? -3.653 40.327 2.359 1.00 93.56 279 GLN A O 1
ATOM 2136 N N . LEU A 1 280 ? -2.911 38.313 1.696 1.00 93.62 280 LEU A N 1
ATOM 2137 C CA . LEU A 1 280 ? -2.773 38.662 0.282 1.00 93.62 280 LEU A CA 1
ATOM 2138 C C . LEU A 1 280 ? -4.094 38.512 -0.487 1.00 93.62 280 LEU A C 1
ATOM 2140 O O . LEU A 1 280 ? -4.180 39.005 -1.607 1.00 93.62 280 LEU A O 1
ATOM 2144 N N . LEU A 1 281 ? -5.115 37.831 0.046 1.00 95.06 281 LEU A N 1
ATOM 2145 C CA . LEU A 1 281 ? -6.400 37.655 -0.637 1.00 95.06 281 LEU A CA 1
ATOM 2146 C C . LEU A 1 281 ? -7.168 38.977 -0.715 1.00 95.06 281 LEU A C 1
ATOM 2148 O O . LEU A 1 281 ? -7.318 39.704 0.266 1.00 95.06 281 LEU A O 1
ATOM 2152 N N . ASN A 1 282 ? -7.730 39.273 -1.886 1.00 94.06 282 ASN A N 1
ATOM 2153 C CA . ASN A 1 282 ? -8.691 40.359 -2.009 1.00 94.06 282 ASN A CA 1
ATOM 2154 C C . ASN A 1 282 ? -10.013 39.999 -1.301 1.00 94.06 282 ASN A C 1
ATOM 2156 O O . ASN A 1 282 ? -10.354 38.826 -1.138 1.00 94.06 282 ASN A O 1
ATOM 2160 N N . THR A 1 283 ? -10.796 41.008 -0.913 1.00 89.88 283 THR A N 1
ATOM 2161 C CA . THR A 1 283 ? -12.052 40.824 -0.171 1.00 89.88 283 THR A CA 1
ATOM 2162 C C . THR A 1 283 ? -12.977 39.810 -0.849 1.00 89.88 283 THR A C 1
ATOM 2164 O O . THR A 1 283 ? -13.317 39.958 -2.022 1.00 89.88 283 THR A O 1
ATOM 2167 N N . GLY A 1 284 ? -13.395 38.791 -0.092 1.00 87.12 284 GLY A N 1
ATOM 2168 C CA . GLY A 1 284 ? -14.299 37.729 -0.544 1.00 87.12 284 GLY A CA 1
ATOM 2169 C C . GLY A 1 284 ? -13.630 36.577 -1.302 1.00 87.12 284 GLY A C 1
ATOM 2170 O O . GLY A 1 284 ? -14.325 35.622 -1.640 1.00 87.12 284 GLY A O 1
ATOM 2171 N N . CYS A 1 285 ? -12.323 36.645 -1.582 1.00 93.44 285 CYS A N 1
ATOM 2172 C CA . CYS A 1 285 ? -11.589 35.558 -2.232 1.00 93.44 285 CYS A CA 1
ATOM 2173 C C . CYS A 1 285 ? -11.212 34.451 -1.242 1.00 93.44 285 CYS A C 1
ATOM 2175 O O . CYS A 1 285 ? -11.069 34.680 -0.043 1.00 93.44 285 CYS A O 1
ATOM 2177 N N . TYR A 1 286 ? -11.020 33.258 -1.791 1.00 94.69 286 TYR A N 1
ATOM 2178 C CA . TYR A 1 286 ? -10.607 32.051 -1.095 1.00 94.69 286 TYR A CA 1
ATOM 2179 C C . TYR A 1 286 ? -9.438 31.410 -1.848 1.00 94.69 286 TYR A C 1
ATOM 2181 O O . TYR A 1 286 ? -9.353 31.499 -3.078 1.00 94.69 286 TYR A O 1
ATOM 2189 N N . PHE A 1 287 ? -8.582 30.712 -1.112 1.00 95.50 287 PHE A N 1
ATOM 2190 C CA . PHE A 1 287 ? -7.722 29.669 -1.647 1.00 95.50 287 PHE A CA 1
ATOM 2191 C C . PHE A 1 287 ? -8.562 28.428 -1.926 1.00 95.50 287 PHE A C 1
ATOM 2193 O O . PHE A 1 287 ? -9.170 27.868 -1.016 1.00 95.50 287 PHE A O 1
ATOM 2200 N N . TYR A 1 288 ? -8.573 27.987 -3.177 1.00 95.44 288 TYR A N 1
ATOM 2201 C CA . TYR A 1 288 ? -9.083 26.686 -3.572 1.00 95.44 288 TYR A CA 1
ATOM 2202 C C . TYR A 1 288 ? -7.917 25.719 -3.794 1.00 95.44 288 TYR A C 1
ATOM 2204 O O . TYR A 1 288 ? -7.012 26.023 -4.572 1.00 95.44 288 TYR A O 1
ATOM 2212 N N . PHE A 1 289 ? -7.955 24.552 -3.148 1.00 94.06 289 PHE A N 1
ATOM 2213 C CA . PHE A 1 289 ? -6.949 23.492 -3.233 1.00 94.06 289 PHE A CA 1
ATOM 2214 C C . PHE A 1 289 ? -7.490 22.309 -4.050 1.00 94.06 289 PHE A C 1
ATOM 2216 O O . PHE A 1 289 ? -8.158 21.424 -3.502 1.00 94.06 289 PHE A O 1
ATOM 2223 N N . PRO A 1 290 ? -7.167 22.195 -5.353 1.00 88.44 290 PRO A N 1
ATOM 2224 C CA . PRO A 1 290 ? -7.686 21.114 -6.190 1.00 88.44 290 PRO A CA 1
ATOM 2225 C C . PRO A 1 290 ? -7.317 19.718 -5.664 1.00 88.44 290 PRO A C 1
ATOM 2227 O O . PRO A 1 290 ? -8.119 18.789 -5.754 1.00 88.44 290 PRO A O 1
ATOM 2230 N N . LYS A 1 291 ? -6.126 19.574 -5.062 1.00 85.69 291 LYS A N 1
ATOM 2231 C CA . LYS A 1 291 ? -5.574 18.300 -4.562 1.00 85.69 291 LYS A CA 1
ATOM 2232 C C . LYS A 1 291 ? -5.630 18.126 -3.033 1.00 85.69 291 LYS A C 1
ATOM 2234 O O . LYS A 1 291 ? -5.255 17.062 -2.557 1.00 85.69 291 LYS A O 1
ATOM 2239 N N . GLY A 1 292 ? -6.083 19.133 -2.282 1.00 80.62 292 GLY A N 1
ATOM 2240 C CA . GLY A 1 292 ? -6.153 19.092 -0.813 1.00 80.62 292 GLY A CA 1
ATOM 2241 C C . GLY A 1 292 ? -7.385 18.355 -0.277 1.00 80.62 292 GLY A C 1
ATOM 2242 O O . GLY A 1 292 ? -8.356 18.153 -1.020 1.00 80.62 292 GLY A O 1
ATOM 2243 N N . THR A 1 293 ? -7.331 17.963 1.001 1.00 76.88 293 THR A N 1
ATOM 2244 C CA . THR A 1 293 ? -8.463 17.436 1.789 1.00 76.88 293 THR A CA 1
ATOM 2245 C C . THR A 1 293 ? -9.432 18.556 2.162 1.00 76.88 293 THR A C 1
ATOM 2247 O O . THR A 1 293 ? -10.628 18.442 1.909 1.00 76.88 293 THR A O 1
ATOM 2250 N N . GLU A 1 294 ? -8.910 19.677 2.663 1.00 80.25 294 GLU A N 1
ATOM 2251 C CA . GLU A 1 294 ? -9.648 20.931 2.798 1.00 80.25 294 GLU A CA 1
ATOM 2252 C C . GLU A 1 294 ? -9.619 21.682 1.466 1.00 80.25 294 GLU A C 1
ATOM 2254 O O . GLU A 1 294 ? -8.565 22.085 0.973 1.00 80.25 294 GLU A O 1
ATOM 2259 N N . LYS A 1 295 ? -10.788 21.816 0.830 1.00 89.06 295 LYS A N 1
ATOM 2260 C CA . LYS A 1 295 ? -10.883 22.367 -0.527 1.00 89.06 295 LYS A CA 1
ATOM 2261 C C . LYS A 1 295 ? -10.825 23.886 -0.574 1.00 89.06 295 LYS A C 1
ATOM 2263 O O . LYS A 1 295 ? -10.269 24.409 -1.531 1.00 89.06 295 LYS A O 1
ATOM 2268 N N . TRP A 1 296 ? -11.388 24.585 0.408 1.00 92.62 296 TRP A N 1
ATOM 2269 C CA . TRP A 1 296 ? -11.574 26.036 0.364 1.00 92.62 296 TRP A CA 1
ATOM 2270 C C . TRP A 1 296 ? -11.185 26.683 1.690 1.00 92.62 296 TRP A C 1
ATOM 2272 O O . TRP A 1 296 ? -11.737 26.322 2.725 1.00 92.62 296 TRP A O 1
ATOM 2282 N N . LEU A 1 297 ? -10.292 27.673 1.653 1.00 90.56 297 LEU A N 1
ATOM 2283 C CA . LEU A 1 297 ? -9.846 28.424 2.831 1.00 90.56 297 LEU A CA 1
ATOM 2284 C C . LEU A 1 297 ? -9.830 29.927 2.548 1.00 90.56 297 LEU A C 1
ATOM 2286 O O . LEU A 1 297 ? -9.331 30.366 1.518 1.00 90.56 297 LEU A O 1
ATOM 2290 N N . ASN A 1 298 ? -10.346 30.732 3.475 1.00 88.44 298 ASN A N 1
ATOM 2291 C CA . ASN A 1 298 ? -10.216 32.198 3.458 1.00 88.44 298 ASN A CA 1
ATOM 2292 C C . ASN A 1 298 ? -9.361 32.743 4.612 1.00 88.44 298 ASN A C 1
ATOM 2294 O O . ASN A 1 298 ? -9.210 33.956 4.730 1.00 88.44 298 ASN A O 1
ATOM 2298 N N . LYS A 1 299 ? -8.831 31.856 5.458 1.00 87.94 299 LYS A N 1
ATOM 2299 C CA . LYS A 1 299 ? -7.878 32.150 6.525 1.00 87.94 299 LYS A CA 1
ATOM 2300 C C . LYS A 1 299 ? -6.779 31.102 6.491 1.00 87.94 299 LYS A C 1
ATOM 2302 O O . LYS A 1 299 ? -7.061 29.933 6.241 1.00 87.94 299 LYS A O 1
ATOM 2307 N N . CYS A 1 300 ? -5.549 31.534 6.709 1.00 83.88 300 CYS A N 1
ATOM 2308 C CA . CYS A 1 300 ? -4.372 30.682 6.705 1.00 83.88 300 CYS A CA 1
ATOM 2309 C C . CYS A 1 300 ? -3.333 31.328 7.615 1.00 83.88 300 CYS A C 1
ATOM 2311 O O . CYS A 1 300 ? -2.972 32.475 7.383 1.00 83.88 300 CYS A O 1
ATOM 2313 N N . ASP A 1 301 ? -2.853 30.610 8.628 1.00 85.31 301 ASP A N 1
ATOM 2314 C CA . ASP A 1 301 ? -1.875 31.153 9.580 1.00 85.31 301 ASP A CA 1
ATOM 2315 C C . ASP A 1 301 ? -0.427 31.077 9.052 1.00 85.31 301 ASP A C 1
ATOM 2317 O O . ASP A 1 301 ? 0.504 31.591 9.674 1.00 85.31 301 ASP A O 1
ATOM 2321 N N . GLU A 1 302 ? -0.222 30.458 7.887 1.00 90.19 302 GLU A N 1
ATOM 2322 C CA . GLU A 1 302 ? 1.087 30.274 7.266 1.00 90.19 302 GLU A CA 1
ATOM 2323 C C . GLU A 1 302 ? 1.448 31.438 6.336 1.00 90.19 302 GLU A C 1
ATOM 2325 O O . GLU A 1 302 ? 0.595 32.059 5.698 1.00 90.19 302 GLU A O 1
ATOM 2330 N N . SER A 1 303 ? 2.744 31.732 6.218 1.00 90.25 303 SER A N 1
ATOM 2331 C CA . SER A 1 303 ? 3.258 32.740 5.282 1.00 90.25 303 SER A CA 1
ATOM 2332 C C . SER A 1 303 ? 3.355 32.236 3.841 1.00 90.25 303 SER A C 1
ATOM 2334 O O . SER A 1 303 ? 3.581 33.040 2.941 1.00 90.25 303 SER A O 1
ATOM 2336 N N . GLU A 1 304 ? 3.215 30.934 3.597 1.00 93.25 304 GLU A N 1
ATOM 2337 C CA . GLU A 1 304 ? 3.347 30.324 2.273 1.00 93.25 304 GLU A CA 1
ATOM 2338 C C . GLU A 1 304 ? 2.171 29.391 1.981 1.00 93.25 304 GLU A C 1
ATOM 2340 O O . GLU A 1 304 ? 1.701 28.684 2.861 1.00 93.25 304 GLU A O 1
ATOM 2345 N N . VAL A 1 305 ? 1.692 29.387 0.737 1.00 94.12 305 VAL A N 1
ATOM 2346 C CA . VAL A 1 305 ? 0.662 28.458 0.264 1.00 94.12 305 VAL A CA 1
ATOM 2347 C C . VAL A 1 305 ? 0.956 28.043 -1.174 1.00 94.12 305 VAL A C 1
ATOM 2349 O O . VAL A 1 305 ? 1.338 28.869 -2.002 1.00 94.12 305 VAL A O 1
ATOM 2352 N N . SER A 1 306 ? 0.790 26.760 -1.490 1.00 93.12 306 SER A N 1
ATOM 2353 C CA . SER A 1 306 ? 1.172 26.205 -2.793 1.00 93.12 306 SER A CA 1
ATOM 2354 C C . SER A 1 306 ? 0.055 25.396 -3.448 1.00 93.12 306 SER A C 1
ATOM 2356 O O . SER A 1 306 ? -0.757 24.762 -2.778 1.00 93.12 306 SER A O 1
ATOM 2358 N N . GLY A 1 307 ? 0.037 25.390 -4.783 1.00 92.62 307 GLY A N 1
ATOM 2359 C CA . GLY A 1 307 ? -0.864 24.571 -5.594 1.00 92.62 307 GLY A CA 1
ATOM 2360 C C . GLY A 1 307 ? -2.330 25.001 -5.535 1.00 92.62 307 GLY A C 1
ATOM 2361 O O . GLY A 1 307 ? -3.210 24.140 -5.547 1.00 92.62 307 GLY A O 1
ATOM 2362 N N . VAL A 1 308 ? -2.592 26.308 -5.472 1.00 95.00 308 VAL A N 1
ATOM 2363 C CA . VAL A 1 308 ? -3.934 26.874 -5.251 1.00 95.00 308 VAL A CA 1
ATOM 2364 C C . VAL A 1 308 ? -4.479 27.634 -6.454 1.00 95.00 308 VAL A C 1
ATOM 2366 O O . VAL A 1 308 ? -3.735 28.110 -7.309 1.00 95.00 308 VAL A O 1
ATOM 2369 N N . ILE A 1 309 ? -5.799 27.785 -6.499 1.00 95.38 309 ILE A N 1
ATOM 2370 C CA . ILE A 1 309 ? -6.507 28.747 -7.351 1.00 95.38 309 ILE A CA 1
ATOM 2371 C C . ILE A 1 309 ? -7.133 29.791 -6.430 1.00 95.38 309 ILE A C 1
ATOM 2373 O O . ILE A 1 309 ? -7.688 29.443 -5.392 1.00 95.38 309 ILE A O 1
ATOM 2377 N N . ILE A 1 310 ? -7.062 31.066 -6.801 1.00 95.94 310 ILE A N 1
ATOM 2378 C CA . ILE A 1 310 ? -7.724 32.139 -6.052 1.00 95.94 310 ILE A CA 1
ATOM 2379 C C . ILE A 1 310 ? -9.073 32.401 -6.698 1.00 95.94 310 ILE A C 1
ATOM 2381 O O . ILE A 1 310 ? -9.122 32.761 -7.869 1.00 95.94 310 ILE A O 1
ATOM 2385 N N . SER A 1 311 ? -10.169 32.224 -5.966 1.00 95.06 311 SER A N 1
ATOM 2386 C CA . SER A 1 311 ? -11.515 32.432 -6.508 1.00 95.06 311 SER A CA 1
ATOM 2387 C C . SER A 1 311 ? -12.477 32.953 -5.450 1.00 95.06 311 SER A C 1
ATOM 2389 O O . SER A 1 311 ? -12.315 32.692 -4.259 1.00 95.06 311 SER A O 1
ATOM 2391 N N . TYR A 1 312 ? -13.520 33.656 -5.886 1.00 93.88 312 TYR A N 1
ATOM 2392 C CA . TYR A 1 312 ? -14.733 33.801 -5.088 1.00 93.88 312 TYR A CA 1
ATOM 2393 C C . TYR A 1 312 ? -15.394 32.442 -4.846 1.00 93.88 312 TYR A C 1
ATOM 2395 O O . TYR A 1 312 ? -15.190 31.495 -5.617 1.00 93.88 312 TYR A O 1
ATOM 2403 N N . ALA A 1 313 ? -16.208 32.379 -3.791 1.00 91.06 313 ALA A N 1
ATOM 2404 C CA . ALA A 1 313 ? -17.131 31.276 -3.566 1.00 91.06 313 ALA A CA 1
ATOM 2405 C C . ALA A 1 313 ? -17.975 31.032 -4.837 1.00 91.06 313 ALA A C 1
ATOM 2407 O O . ALA A 1 313 ? -18.503 32.002 -5.387 1.00 91.06 313 ALA A O 1
ATOM 2408 N N . PRO A 1 314 ? -18.141 29.780 -5.307 1.00 92.19 314 PRO A N 1
ATOM 2409 C CA . PRO A 1 314 ? -18.886 29.482 -6.535 1.00 92.19 314 PRO A CA 1
ATOM 2410 C C . PRO A 1 314 ? -20.358 29.918 -6.504 1.00 92.19 314 PRO A C 1
ATOM 2412 O O . PRO A 1 314 ? -20.959 30.139 -7.556 1.00 92.19 314 PRO A O 1
ATOM 2415 N N . PHE A 1 315 ? -20.942 30.054 -5.312 1.00 92.62 315 PHE A N 1
ATOM 2416 C CA . PHE A 1 315 ? -22.283 30.587 -5.100 1.00 92.62 315 PHE A CA 1
ATOM 2417 C C . PHE A 1 315 ? -22.430 31.170 -3.685 1.00 92.62 315 PHE A C 1
ATOM 2419 O O . PHE A 1 315 ? -21.634 30.889 -2.790 1.00 92.62 315 PHE A O 1
ATOM 2426 N N . THR A 1 316 ? -23.477 31.971 -3.478 1.00 90.31 316 THR A N 1
ATOM 2427 C CA . THR A 1 316 ? -23.927 32.443 -2.155 1.00 90.31 316 THR A CA 1
ATOM 2428 C C . THR A 1 316 ? -25.413 32.144 -1.955 1.00 90.31 316 THR A C 1
ATOM 2430 O O . THR A 1 316 ? -26.126 31.878 -2.924 1.00 90.31 316 THR A O 1
ATOM 2433 N N . VAL A 1 317 ? -25.892 32.180 -0.708 1.00 91.19 317 VAL A N 1
ATOM 2434 C CA . VAL A 1 317 ? -27.269 31.803 -0.354 1.00 91.19 317 VAL A CA 1
ATOM 2435 C C . VAL A 1 317 ? -28.041 32.977 0.247 1.00 91.19 317 VAL A C 1
ATOM 2437 O O . VAL A 1 317 ? -27.558 33.658 1.154 1.00 91.19 317 VAL A O 1
ATOM 2440 N N . LYS A 1 318 ? -29.281 33.175 -0.216 1.00 90.25 318 LYS A N 1
ATOM 2441 C CA . LYS A 1 318 ? -30.274 34.061 0.412 1.00 90.25 318 LYS A CA 1
ATOM 2442 C C . LYS A 1 318 ? -31.523 33.286 0.809 1.00 90.25 318 LYS A C 1
ATOM 2444 O O . LYS A 1 318 ? -31.946 32.407 0.069 1.00 90.25 318 LYS A O 1
ATOM 2449 N N . VAL A 1 319 ? -32.132 33.633 1.941 1.00 91.81 319 VAL A N 1
ATOM 2450 C CA . VAL A 1 319 ? -33.347 32.964 2.437 1.00 91.81 319 VAL A CA 1
ATOM 2451 C C . VAL A 1 319 ? -34.577 33.837 2.196 1.00 91.81 319 VAL A C 1
ATOM 2453 O O . VAL A 1 319 ? -34.561 35.040 2.455 1.00 91.81 319 VAL A O 1
ATOM 2456 N N . ASN A 1 320 ? -35.659 33.221 1.727 1.00 91.44 320 ASN A N 1
ATOM 2457 C CA . ASN A 1 320 ? -36.968 33.833 1.541 1.00 91.44 320 ASN A CA 1
ATOM 2458 C C . ASN A 1 320 ? -37.995 33.181 2.475 1.00 91.44 320 ASN A C 1
ATOM 2460 O O . ASN A 1 320 ? -37.928 31.977 2.731 1.00 91.44 320 ASN A O 1
ATOM 2464 N N . ARG A 1 321 ? -38.984 33.967 2.903 1.00 89.12 321 ARG A N 1
ATOM 2465 C CA . ARG A 1 321 ? -40.205 33.511 3.573 1.00 89.12 321 ARG A CA 1
ATOM 2466 C C . ARG A 1 321 ? -41.407 33.833 2.695 1.00 89.12 321 ARG A C 1
ATOM 2468 O O . ARG A 1 321 ? -41.556 34.975 2.267 1.00 89.12 321 ARG A O 1
ATOM 2475 N N . ASP A 1 322 ? -42.260 32.845 2.446 1.00 84.38 322 ASP A N 1
ATOM 2476 C CA . ASP A 1 322 ? -43.517 32.992 1.700 1.00 84.38 322 ASP A CA 1
ATOM 2477 C C . ASP A 1 322 ? -43.312 33.709 0.341 1.00 84.38 322 ASP A C 1
ATOM 2479 O O . ASP A 1 322 ? -44.100 34.553 -0.083 1.00 84.38 322 ASP A O 1
ATOM 2483 N N . GLY A 1 323 ? -42.188 33.412 -0.326 1.00 80.75 323 GLY A N 1
ATOM 2484 C CA . GLY A 1 323 ? -41.782 34.016 -1.603 1.00 80.75 323 GLY A CA 1
ATOM 2485 C C . GLY A 1 323 ? -41.102 35.391 -1.513 1.00 80.75 323 GLY A C 1
ATOM 2486 O O . GLY A 1 323 ? -40.676 35.915 -2.538 1.00 80.75 323 GLY A O 1
ATOM 2487 N N . SER A 1 324 ? -40.954 35.972 -0.319 1.00 85.75 324 SER A N 1
ATOM 2488 C CA . SER A 1 324 ? -40.318 37.281 -0.096 1.00 85.75 324 SER A CA 1
ATOM 2489 C C . SER A 1 324 ? -38.931 37.146 0.536 1.00 85.75 324 SER A C 1
ATOM 2491 O O . SER A 1 324 ? -38.763 36.417 1.512 1.00 85.75 324 SER A O 1
ATOM 2493 N N . ALA A 1 325 ? -37.934 37.862 0.009 1.00 87.44 325 ALA A N 1
ATOM 2494 C CA . ALA A 1 325 ? -36.562 37.814 0.517 1.00 87.44 325 ALA A CA 1
ATOM 2495 C C . ALA A 1 325 ? -36.434 38.398 1.930 1.00 87.44 325 ALA A C 1
ATOM 2497 O O . ALA A 1 325 ? -36.960 39.474 2.217 1.00 87.44 325 ALA A O 1
ATOM 2498 N N . LEU A 1 326 ? -35.707 37.693 2.798 1.00 88.06 326 LEU A N 1
ATOM 2499 C CA . LEU A 1 326 ? -35.393 38.139 4.152 1.00 88.06 326 LEU A CA 1
ATOM 2500 C C . LEU A 1 326 ? -34.074 38.920 4.180 1.00 88.06 326 LEU A C 1
ATOM 2502 O O . LEU A 1 326 ? -33.187 38.727 3.345 1.00 88.06 326 LEU A O 1
ATOM 2506 N N . THR A 1 327 ? -33.923 39.773 5.190 1.00 85.44 327 THR A N 1
ATOM 2507 C CA . THR A 1 327 ? -32.678 40.505 5.446 1.00 85.44 327 THR A CA 1
ATOM 2508 C C . THR A 1 327 ? -31.861 39.765 6.498 1.00 85.44 327 THR A C 1
ATOM 2510 O O . THR A 1 327 ? -32.320 39.584 7.624 1.00 85.44 327 THR A O 1
ATOM 2513 N N . ALA A 1 328 ? -30.645 39.352 6.142 1.00 84.94 328 ALA A N 1
ATOM 2514 C CA . ALA A 1 328 ? -29.723 38.736 7.089 1.00 84.94 328 ALA A CA 1
ATOM 2515 C C . ALA A 1 328 ? -29.133 39.784 8.046 1.00 84.94 328 ALA A C 1
ATOM 2517 O O . ALA A 1 328 ? -28.743 40.873 7.621 1.00 84.94 328 ALA A O 1
ATOM 2518 N N . THR A 1 329 ? -28.991 39.428 9.320 1.00 82.69 329 THR A N 1
ATOM 2519 C CA . THR A 1 329 ? -28.198 40.169 10.310 1.00 82.69 329 THR A CA 1
ATOM 2520 C C . THR A 1 329 ? -26.988 39.315 10.668 1.00 82.69 329 THR A C 1
ATOM 2522 O O . THR A 1 329 ? -27.146 38.211 11.181 1.00 82.69 329 THR A O 1
ATOM 2525 N N . ASN A 1 330 ? -25.776 39.789 10.359 1.00 76.88 330 ASN A N 1
ATOM 2526 C CA . ASN A 1 330 ? -24.520 39.048 10.568 1.00 76.88 330 ASN A CA 1
ATOM 2527 C C . ASN A 1 330 ? -24.501 37.628 9.957 1.00 76.88 330 ASN A C 1
ATOM 2529 O O . ASN A 1 330 ? -23.885 36.727 10.512 1.00 76.88 330 ASN A O 1
ATOM 2533 N N . GLY A 1 331 ? -25.175 37.422 8.819 1.00 75.38 331 GLY A N 1
ATOM 2534 C CA . GLY A 1 331 ? -25.232 36.116 8.145 1.00 75.38 331 GLY A CA 1
ATOM 2535 C C . GLY A 1 331 ? -26.338 35.172 8.633 1.00 75.38 331 GLY A C 1
ATOM 2536 O O . GLY A 1 331 ? -26.492 34.101 8.055 1.00 75.38 331 GLY A O 1
ATOM 2537 N N . SER A 1 332 ? -27.147 35.582 9.616 1.00 84.50 332 SER A N 1
ATOM 2538 C CA . SER A 1 332 ? -28.282 34.802 10.133 1.00 84.50 332 SER A CA 1
ATOM 2539 C C . SER A 1 332 ? -29.621 35.501 9.885 1.00 84.50 332 SER A C 1
ATOM 2541 O O . SER A 1 332 ? -29.684 36.727 9.760 1.00 84.50 332 SER A O 1
ATOM 2543 N N . TYR A 1 333 ? -30.707 34.733 9.841 1.00 89.25 333 TYR A N 1
ATOM 2544 C CA . TYR A 1 333 ? -32.069 35.226 9.624 1.00 89.25 333 TYR A CA 1
ATOM 2545 C C . TYR A 1 333 ? -32.939 34.956 10.852 1.00 89.25 333 TYR A C 1
ATOM 2547 O O . TYR A 1 333 ? -32.931 33.847 11.376 1.00 89.25 333 TYR A O 1
ATOM 2555 N N . THR A 1 334 ? -33.734 35.939 11.275 1.00 87.44 334 THR A N 1
ATOM 2556 C CA . THR A 1 334 ? -34.705 35.782 12.370 1.00 87.44 334 THR A CA 1
ATOM 2557 C C . THR A 1 334 ? -36.099 36.131 11.866 1.00 87.44 334 THR A C 1
ATOM 2559 O O . THR A 1 334 ? -36.285 37.148 11.196 1.00 87.44 334 THR A O 1
ATOM 2562 N N . ILE A 1 335 ? -37.077 35.279 12.169 1.00 88.00 335 ILE A N 1
ATOM 2563 C CA . ILE A 1 335 ? -38.469 35.405 11.740 1.00 88.00 335 ILE A CA 1
ATOM 2564 C C . ILE A 1 335 ? -39.367 35.441 12.978 1.00 88.00 335 ILE A C 1
ATOM 2566 O O . ILE A 1 335 ? -39.569 34.420 13.633 1.00 88.00 335 ILE A O 1
ATOM 2570 N N . ASP A 1 336 ? -39.955 36.605 13.247 1.00 81.31 336 ASP A N 1
ATOM 2571 C CA . ASP A 1 336 ? -40.909 36.819 14.341 1.00 81.31 336 ASP A CA 1
ATOM 2572 C C . ASP A 1 336 ? -42.365 36.909 13.832 1.00 81.31 336 ASP A C 1
ATOM 2574 O O . ASP A 1 336 ? -42.629 36.992 12.625 1.00 81.31 336 ASP A O 1
ATOM 2578 N N . ASN A 1 337 ? -43.327 36.927 14.766 1.00 76.31 337 ASN A N 1
ATOM 2579 C CA . ASN A 1 337 ? -44.773 37.081 14.516 1.00 76.31 337 ASN A CA 1
ATOM 2580 C C . ASN A 1 337 ? -45.401 35.967 13.659 1.00 76.31 337 ASN A C 1
ATOM 2582 O O . ASN A 1 337 ? -46.231 36.218 12.780 1.00 76.31 337 ASN A O 1
ATOM 2586 N N . VAL A 1 338 ? -45.008 34.719 13.895 1.00 81.44 338 VAL A N 1
ATOM 2587 C CA . VAL A 1 338 ? -45.614 33.564 13.231 1.00 81.44 338 VAL A CA 1
ATOM 2588 C C . VAL A 1 338 ? -46.883 33.120 13.969 1.00 81.44 338 VAL A C 1
ATOM 2590 O O . VAL A 1 338 ? -46.914 33.058 15.194 1.00 81.44 338 VAL A O 1
ATOM 2593 N N . THR A 1 339 ? -47.950 32.828 13.220 1.00 80.00 339 THR A N 1
ATOM 2594 C CA . THR A 1 339 ? -49.246 32.398 13.774 1.00 80.00 339 THR A CA 1
ATOM 2595 C C . THR A 1 339 ? -49.312 30.876 13.886 1.00 80.00 339 THR A C 1
ATOM 2597 O O . THR A 1 339 ? -49.029 30.185 12.910 1.00 80.00 339 THR A O 1
ATOM 2600 N N . VAL A 1 340 ? -49.738 30.355 15.040 1.00 74.50 340 VAL A N 1
ATOM 2601 C CA . VAL A 1 340 ? -49.897 28.907 15.248 1.00 74.50 340 VAL A CA 1
ATOM 2602 C C . VAL A 1 340 ? -50.979 28.292 14.368 1.00 74.50 340 VAL A C 1
ATOM 2604 O O . VAL A 1 340 ? -52.008 28.911 14.095 1.00 74.50 340 VAL A O 1
ATOM 2607 N N . GLY A 1 341 ? -50.743 27.048 13.943 1.00 71.12 341 GLY A N 1
ATOM 2608 C CA . GLY A 1 341 ? -51.654 26.290 13.082 1.00 71.12 341 GLY A CA 1
ATOM 2609 C C . GLY A 1 341 ? -51.688 26.807 11.643 1.00 71.12 341 GLY A C 1
ATOM 2610 O O . GLY A 1 341 ? -52.671 26.600 10.934 1.00 71.12 341 GLY A O 1
ATOM 2611 N N . LYS A 1 342 ? -50.650 27.540 11.225 1.00 83.06 342 LYS A N 1
ATOM 2612 C CA . LYS A 1 342 ? -50.424 27.967 9.841 1.00 83.06 342 LYS A CA 1
ATOM 2613 C C . LYS A 1 342 ? -49.118 27.386 9.324 1.00 83.06 342 LYS A C 1
ATOM 2615 O O . LYS A 1 342 ? -48.191 27.149 10.093 1.00 83.06 342 LYS A O 1
ATOM 2620 N N . ASP A 1 343 ? -49.054 27.205 8.014 1.00 86.38 343 ASP A N 1
ATOM 2621 C CA . ASP A 1 343 ? -47.830 26.790 7.343 1.00 86.38 343 ASP A CA 1
ATOM 2622 C C . ASP A 1 343 ? -46.875 27.985 7.207 1.00 86.38 343 ASP A C 1
ATOM 2624 O O . ASP A 1 343 ? -47.310 29.101 6.914 1.00 86.38 343 ASP A O 1
ATOM 2628 N N . VAL A 1 344 ? -45.574 27.749 7.387 1.00 88.44 344 VAL A N 1
ATOM 2629 C CA . VAL A 1 344 ? -44.512 28.713 7.054 1.00 88.44 344 VAL A CA 1
ATOM 2630 C C . VAL A 1 344 ? -43.654 28.128 5.943 1.00 88.44 344 VAL A C 1
ATOM 2632 O O . VAL A 1 344 ? -43.032 27.082 6.135 1.00 88.44 344 VAL A O 1
ATOM 2635 N N . ALA A 1 345 ? -43.607 28.792 4.787 1.00 90.56 345 ALA A N 1
ATOM 2636 C CA . ALA A 1 345 ? -42.787 28.360 3.663 1.00 90.56 345 ALA A CA 1
ATOM 2637 C C . ALA A 1 345 ? -41.458 29.125 3.638 1.00 90.56 345 ALA A C 1
ATOM 2639 O O . ALA A 1 345 ? -41.426 30.344 3.477 1.00 90.56 345 ALA A O 1
ATOM 2640 N N . LEU A 1 346 ? -40.355 28.396 3.764 1.00 93.75 346 LEU A N 1
ATOM 2641 C CA . LEU A 1 346 ? -38.993 28.892 3.621 1.00 93.75 346 LEU A CA 1
ATOM 2642 C C . LEU A 1 346 ? -38.395 28.380 2.313 1.00 93.75 346 LEU A C 1
ATOM 2644 O O . LEU A 1 346 ? -38.651 27.250 1.894 1.00 93.75 346 LEU A O 1
ATOM 2648 N N . SER A 1 347 ? -37.573 29.198 1.667 1.00 92.38 347 SER A N 1
ATOM 2649 C CA . SER A 1 347 ? -36.791 28.769 0.507 1.00 92.38 347 SER A CA 1
ATOM 2650 C C . SER A 1 347 ? -35.440 29.458 0.477 1.00 92.38 347 SER A C 1
ATOM 2652 O O . SER A 1 347 ? -35.367 30.657 0.735 1.00 92.38 347 SER A O 1
ATOM 2654 N N . ALA A 1 348 ? -34.401 28.733 0.098 1.00 92.50 348 ALA A N 1
ATOM 2655 C CA . ALA A 1 348 ? -33.088 29.270 -0.191 1.00 92.50 348 ALA A CA 1
ATOM 2656 C C . ALA A 1 348 ? -32.931 29.499 -1.700 1.00 92.50 348 ALA A C 1
ATOM 2658 O O . ALA A 1 348 ? -33.249 28.630 -2.510 1.00 92.50 348 ALA A O 1
ATOM 2659 N N . ALA A 1 349 ? -32.439 30.677 -2.069 1.00 90.69 349 ALA A N 1
ATOM 2660 C CA . ALA A 1 349 ? -32.099 31.045 -3.433 1.00 90.69 349 ALA A CA 1
ATOM 2661 C C . ALA A 1 349 ? -30.578 31.143 -3.577 1.00 90.69 349 ALA A C 1
ATOM 2663 O O . ALA A 1 349 ? -29.914 31.819 -2.781 1.00 90.69 349 ALA A O 1
ATOM 2664 N N . PHE A 1 350 ? -30.043 30.493 -4.608 1.00 92.44 350 PHE A N 1
ATOM 2665 C CA . PHE A 1 350 ? -28.624 30.529 -4.931 1.00 92.44 350 PHE A CA 1
ATOM 2666 C C . PHE A 1 350 ? -28.312 31.721 -5.835 1.00 92.44 350 PHE A C 1
ATOM 2668 O O . PHE A 1 350 ? -28.936 31.916 -6.876 1.00 92.44 350 PHE A O 1
ATOM 2675 N N . ALA A 1 351 ? -27.318 32.518 -5.454 1.00 90.69 351 ALA A N 1
ATOM 2676 C CA . ALA A 1 351 ? -26.709 33.508 -6.330 1.00 90.69 351 ALA A CA 1
ATOM 2677 C C . ALA A 1 351 ? -25.369 32.952 -6.822 1.00 90.69 351 ALA A C 1
ATOM 2679 O O . ALA A 1 351 ? -24.387 32.941 -6.075 1.00 90.69 351 ALA A O 1
ATOM 2680 N N . LEU A 1 352 ? -25.366 32.443 -8.057 1.00 91.19 352 LEU A N 1
ATOM 2681 C CA . LEU A 1 352 ? -24.192 31.850 -8.697 1.00 91.19 352 LEU A CA 1
ATOM 2682 C C . LEU A 1 352 ? -23.141 32.917 -9.013 1.00 91.19 352 LEU A C 1
ATOM 2684 O O . LEU A 1 352 ? -23.464 34.041 -9.399 1.00 91.19 352 LEU A O 1
ATOM 2688 N N . ASN A 1 353 ? -21.875 32.545 -8.866 1.00 88.38 353 ASN A N 1
ATOM 2689 C CA . ASN A 1 353 ? -20.750 33.425 -9.124 1.00 88.38 353 ASN A CA 1
ATOM 2690 C C . ASN A 1 353 ? -20.532 33.671 -10.627 1.00 88.38 353 ASN A C 1
ATOM 2692 O O . ASN A 1 353 ? -20.507 32.745 -11.440 1.00 88.38 353 ASN A O 1
ATOM 2696 N N . GLU A 1 354 ? -20.303 34.933 -10.992 1.00 86.69 354 GLU A N 1
ATOM 2697 C CA . GLU A 1 354 ? -20.049 35.354 -12.373 1.00 86.69 354 GLU A CA 1
ATOM 2698 C C . GLU A 1 354 ? -18.547 35.359 -12.733 1.00 86.69 354 GLU A C 1
ATOM 2700 O O . GLU A 1 354 ? -18.208 35.282 -13.916 1.00 86.69 354 GLU A O 1
ATOM 2705 N N . TYR A 1 355 ? -17.629 35.371 -11.753 1.00 83.81 355 TYR A N 1
ATOM 2706 C CA . TYR A 1 355 ? -16.185 35.566 -11.983 1.00 83.81 355 TYR A CA 1
ATOM 2707 C C . TYR A 1 355 ? -15.300 34.590 -11.192 1.00 83.81 355 TYR A C 1
ATOM 2709 O O . TYR A 1 355 ? -15.334 34.570 -9.965 1.00 83.81 355 TYR A O 1
ATOM 2717 N N . GLY A 1 356 ? -14.425 33.846 -11.874 1.00 87.19 356 GLY A N 1
ATOM 2718 C CA . GLY A 1 356 ? -13.573 32.815 -11.264 1.00 87.19 356 GLY A CA 1
ATOM 2719 C C . GLY A 1 356 ? -14.149 31.417 -11.472 1.00 87.19 356 GLY A C 1
ATOM 2720 O O . GLY A 1 356 ? -14.624 31.107 -12.567 1.00 87.19 356 GLY A O 1
ATOM 2721 N N . LEU A 1 357 ? -14.117 30.574 -10.440 1.00 91.62 357 LEU A N 1
ATOM 2722 C CA . LEU A 1 357 ? -14.691 29.228 -10.477 1.00 91.62 357 LEU A CA 1
ATOM 2723 C C . LEU A 1 357 ? -16.226 29.289 -10.458 1.00 91.62 357 LEU A C 1
ATOM 2725 O O . LEU A 1 357 ? -16.828 29.978 -9.632 1.00 91.62 357 LEU A O 1
ATOM 2729 N N . LYS A 1 358 ? -16.850 28.572 -11.402 1.00 91.88 358 LYS A N 1
ATOM 2730 C CA . LYS A 1 358 ? -18.297 28.617 -11.669 1.00 91.88 358 LYS A CA 1
ATOM 2731 C C . LYS A 1 358 ? -18.927 27.236 -11.617 1.00 91.88 358 LYS A C 1
ATOM 2733 O O . LYS A 1 358 ? -18.378 26.268 -12.159 1.00 91.88 358 LYS A O 1
ATOM 2738 N N . VAL A 1 359 ? -20.124 27.200 -11.051 1.00 91.56 359 VAL A N 1
ATOM 2739 C CA . VAL A 1 359 ? -20.944 26.008 -10.854 1.00 91.56 359 VAL A CA 1
ATOM 2740 C C . VAL A 1 359 ? -22.346 26.246 -11.419 1.00 91.56 359 VAL A C 1
ATOM 2742 O O . VAL A 1 359 ? -22.830 27.380 -11.419 1.00 91.56 359 VAL A O 1
ATOM 2745 N N . GLY A 1 360 ? -22.981 25.198 -11.940 1.00 89.44 360 GLY A N 1
ATOM 2746 C CA . GLY A 1 360 ? -24.399 25.227 -12.294 1.00 89.44 360 GLY A CA 1
ATOM 2747 C C . GLY A 1 360 ? -25.284 24.962 -11.075 1.00 89.44 360 GLY A C 1
ATOM 2748 O O . GLY A 1 360 ? -24.915 24.188 -10.200 1.00 89.44 360 GLY A O 1
ATOM 2749 N N . GLU A 1 361 ? -26.484 25.543 -11.027 1.00 86.56 361 GLU A N 1
ATOM 2750 C CA . GLU A 1 361 ? -27.422 25.311 -9.912 1.00 86.56 361 GLU A CA 1
ATOM 2751 C C . GLU A 1 361 ? -27.770 23.822 -9.731 1.00 86.56 361 GLU A C 1
ATOM 2753 O O . GLU A 1 361 ? -27.911 23.350 -8.610 1.00 86.56 361 GLU A O 1
ATOM 2758 N N . SER A 1 362 ? -27.812 23.051 -10.823 1.00 87.31 362 SER A N 1
ATOM 2759 C CA . SER A 1 362 ? -28.038 21.598 -10.799 1.00 87.31 362 SER A CA 1
ATOM 2760 C C . SER A 1 362 ? -26.924 20.786 -10.129 1.00 87.31 362 SER A C 1
ATOM 2762 O O . SER A 1 362 ? -27.117 19.606 -9.860 1.00 87.31 362 SER A O 1
ATOM 2764 N N . GLU A 1 363 ? -25.747 21.379 -9.918 1.00 88.38 363 GLU A N 1
ATOM 2765 C CA . GLU A 1 363 ? -24.599 20.742 -9.258 1.00 88.38 363 GLU A CA 1
ATOM 2766 C C . GLU A 1 363 ? -24.578 21.045 -7.745 1.00 88.38 363 GLU A C 1
ATOM 2768 O O . GLU A 1 363 ? -23.692 20.566 -7.034 1.00 88.38 363 GLU A O 1
ATOM 2773 N N . ILE A 1 364 ? -25.538 21.841 -7.253 1.00 91.88 364 ILE A N 1
ATOM 2774 C CA . ILE A 1 364 ? -25.687 22.199 -5.842 1.00 91.88 364 ILE A CA 1
ATOM 2775 C C . ILE A 1 364 ? -26.711 21.264 -5.201 1.00 91.88 364 ILE A C 1
ATOM 2777 O O . ILE A 1 364 ? -27.888 21.243 -5.556 1.00 91.88 364 ILE A O 1
ATOM 2781 N N . THR A 1 365 ? -26.257 20.518 -4.204 1.00 92.56 365 THR A N 1
ATOM 2782 C CA . THR A 1 365 ? -27.130 19.799 -3.276 1.00 92.56 365 THR A CA 1
ATOM 2783 C C . THR A 1 365 ? -27.368 20.660 -2.050 1.00 92.56 365 THR A C 1
ATOM 2785 O O . THR A 1 365 ? -26.515 21.462 -1.669 1.00 92.56 365 THR A O 1
ATOM 2788 N N . SER A 1 366 ? -28.540 20.536 -1.438 1.00 93.38 366 SER A N 1
ATOM 2789 C CA . SER A 1 366 ? -28.856 21.336 -0.265 1.00 93.38 366 SER A CA 1
ATOM 2790 C C . SER A 1 366 ? -29.807 20.629 0.667 1.00 93.38 366 SER A C 1
ATOM 2792 O O . SER A 1 366 ? -30.542 19.736 0.255 1.00 93.38 366 SER A O 1
ATOM 2794 N N . ARG A 1 367 ? -29.804 21.055 1.920 1.00 93.25 367 ARG A N 1
ATOM 2795 C CA . ARG A 1 367 ? -30.706 20.537 2.934 1.00 93.25 367 ARG A CA 1
ATOM 2796 C C . ARG A 1 367 ? -31.022 21.599 3.965 1.00 93.25 367 ARG A C 1
ATOM 2798 O O . ARG A 1 367 ? -30.200 22.455 4.276 1.00 93.25 367 ARG A O 1
ATOM 2805 N N . TRP A 1 368 ? -32.211 21.481 4.530 1.00 92.69 368 TRP A N 1
ATOM 2806 C CA . TRP A 1 368 ? -32.586 22.118 5.779 1.00 92.69 368 TRP A CA 1
ATOM 2807 C C . TRP A 1 368 ? -32.536 21.077 6.888 1.00 92.69 368 TRP A C 1
ATOM 2809 O O . TRP A 1 368 ? -33.023 19.965 6.694 1.00 92.69 368 TRP A O 1
ATOM 2819 N N . TYR A 1 369 ? -32.026 21.432 8.057 1.00 89.19 369 TYR A N 1
ATOM 2820 C CA . TYR A 1 369 ? -32.088 20.610 9.267 1.00 89.19 369 TYR A CA 1
ATOM 2821 C C . TYR A 1 369 ? -32.191 21.507 10.500 1.00 89.19 369 TYR A C 1
ATOM 2823 O O . TYR A 1 369 ? -31.960 22.710 10.407 1.00 89.19 369 TYR A O 1
ATOM 2831 N N . TYR A 1 370 ? -32.601 20.950 11.636 1.00 84.19 370 TYR A N 1
ATOM 2832 C CA . TYR A 1 370 ? -32.665 21.710 12.883 1.00 84.19 370 TYR A CA 1
ATOM 2833 C C . TYR A 1 370 ? -31.289 21.764 13.542 1.00 84.19 370 TYR A C 1
ATOM 2835 O O . TYR A 1 370 ? -30.537 20.791 13.500 1.00 84.19 370 TYR A O 1
ATOM 2843 N N . GLU A 1 371 ? -30.946 22.899 14.142 1.00 79.62 371 GLU A N 1
ATOM 2844 C CA . GLU A 1 371 ? -29.690 23.052 14.871 1.00 79.62 371 GLU A CA 1
ATOM 2845 C C . GLU A 1 371 ? -29.597 21.993 15.985 1.00 79.62 371 GLU A C 1
ATOM 2847 O O . GLU A 1 371 ? -30.506 21.842 16.798 1.00 79.62 371 GLU A O 1
ATOM 2852 N N . GLY A 1 372 ? -28.510 21.214 15.990 1.00 68.31 372 GLY A N 1
ATOM 2853 C CA . GLY A 1 372 ? -28.315 20.100 16.927 1.00 68.31 372 GLY A CA 1
ATOM 2854 C C . GLY A 1 372 ? -28.997 18.779 16.540 1.00 68.31 372 GLY A C 1
ATOM 2855 O O . GLY A 1 372 ? -28.783 17.777 17.221 1.00 68.31 372 GLY A O 1
ATOM 2856 N N . GLU A 1 373 ? -29.757 18.728 15.441 1.00 74.50 373 GLU A N 1
ATOM 2857 C CA . GLU A 1 373 ? -30.365 17.496 14.929 1.00 74.50 373 GLU A CA 1
ATOM 2858 C C . GLU A 1 373 ? -29.622 16.962 13.695 1.00 74.50 373 GLU A C 1
ATOM 2860 O O . GLU A 1 373 ? -29.233 17.702 12.794 1.00 74.50 373 GLU A O 1
ATOM 2865 N N . SER A 1 374 ? -29.464 15.638 13.613 1.00 60.09 374 SER A N 1
ATOM 2866 C CA . SER A 1 374 ? -28.849 14.965 12.457 1.00 60.09 374 SER A CA 1
ATOM 2867 C C . SER A 1 374 ? -29.823 14.717 11.301 1.00 60.09 374 SER A C 1
ATOM 2869 O O . SER A 1 374 ? -29.404 14.359 10.199 1.00 60.09 374 SER A O 1
ATOM 2871 N N . LYS A 1 375 ? -31.129 14.874 11.541 1.00 75.88 375 LYS A N 1
ATOM 2872 C CA . LYS A 1 375 ? -32.179 14.580 10.568 1.00 75.88 375 LYS A CA 1
ATOM 2873 C C . LYS A 1 375 ? -32.494 15.809 9.717 1.00 75.88 375 LYS A C 1
ATOM 2875 O O . LYS A 1 375 ? -32.774 16.886 10.236 1.00 75.88 375 LYS A O 1
ATOM 2880 N N . ASN A 1 376 ? -32.547 15.611 8.401 1.00 82.94 376 ASN A N 1
ATOM 2881 C CA . ASN A 1 376 ? -32.975 16.648 7.468 1.00 82.94 376 ASN A CA 1
ATOM 2882 C C . ASN A 1 376 ? -34.459 16.995 7.704 1.00 82.94 376 ASN A C 1
ATOM 2884 O O . ASN A 1 376 ? -35.331 16.124 7.684 1.00 82.94 376 ASN A O 1
ATOM 2888 N N . ALA A 1 377 ? -34.747 18.281 7.890 1.00 82.88 377 ALA A N 1
ATOM 2889 C CA . ALA A 1 377 ? -36.086 18.856 7.827 1.00 82.88 377 ALA A CA 1
ATOM 2890 C C . ALA A 1 377 ? -36.597 18.926 6.374 1.00 82.88 377 ALA A C 1
ATOM 2892 O O . ALA A 1 377 ? -37.794 18.789 6.128 1.00 82.88 377 ALA A O 1
ATOM 2893 N N . SER A 1 378 ? -35.691 19.118 5.411 1.00 88.44 378 SER A N 1
ATOM 2894 C CA . SER A 1 378 ? -35.948 19.006 3.972 1.00 88.44 378 SER A CA 1
ATOM 2895 C C . SER A 1 378 ? -34.648 18.697 3.232 1.00 88.44 378 SER A C 1
ATOM 2897 O O . SER A 1 378 ? -33.596 19.206 3.603 1.00 88.44 378 SER A O 1
ATOM 2899 N N . GLU A 1 379 ? -34.717 17.900 2.169 1.00 87.19 379 GLU A N 1
ATOM 2900 C CA . GLU A 1 379 ? -33.587 17.614 1.263 1.00 87.19 379 GLU A CA 1
ATOM 2901 C C . GLU A 1 379 ? -33.594 18.513 0.017 1.00 87.19 379 GLU A C 1
ATOM 2903 O O . GLU A 1 379 ? -32.850 18.295 -0.933 1.00 87.19 379 GLU A O 1
ATOM 2908 N N . ASN A 1 380 ? -34.473 19.518 0.003 1.00 86.75 380 ASN A N 1
ATOM 2909 C CA . ASN A 1 380 ? -34.600 20.483 -1.080 1.00 86.75 380 ASN A CA 1
ATOM 2910 C C . ASN A 1 380 ? -34.204 21.883 -0.605 1.00 86.75 380 ASN A C 1
ATOM 2912 O O . ASN A 1 380 ? -34.128 22.161 0.591 1.00 86.75 380 ASN A O 1
ATOM 2916 N N . ASN A 1 381 ? -34.078 22.816 -1.549 1.00 88.69 381 ASN A N 1
ATOM 2917 C CA . ASN A 1 381 ? -33.884 24.234 -1.243 1.00 88.69 381 ASN A CA 1
ATOM 2918 C C . ASN A 1 381 ? -35.107 24.898 -0.581 1.00 88.69 381 ASN A C 1
ATOM 2920 O O . ASN A 1 381 ? -35.003 26.022 -0.098 1.00 88.69 381 ASN A O 1
ATOM 2924 N N . SER A 1 382 ? -36.250 24.214 -0.507 1.00 90.94 382 SER A N 1
ATOM 2925 C CA . SER A 1 382 ? -37.472 24.679 0.152 1.00 90.94 382 SER A CA 1
ATOM 2926 C C . SER A 1 382 ? -37.834 23.824 1.363 1.00 90.94 382 SER A C 1
ATOM 2928 O O . SER A 1 382 ? -37.614 22.614 1.382 1.00 90.94 382 SER A O 1
ATOM 2930 N N . LEU A 1 383 ? -38.418 24.462 2.373 1.00 92.06 383 LEU A N 1
ATOM 2931 C CA . LEU A 1 383 ? -38.914 23.839 3.593 1.00 92.06 383 LEU A CA 1
ATOM 2932 C C . LEU A 1 383 ? -40.278 24.437 3.936 1.00 92.06 383 LEU A C 1
ATOM 2934 O O . LEU A 1 383 ? -40.409 25.646 4.091 1.00 92.06 383 LEU A O 1
ATOM 2938 N N . THR A 1 384 ? -41.294 23.593 4.102 1.00 91.19 384 THR A N 1
ATOM 2939 C CA . THR A 1 384 ? -42.593 24.020 4.634 1.00 91.19 384 THR A CA 1
ATOM 2940 C C . THR A 1 384 ? -42.756 23.487 6.048 1.00 91.19 384 THR A C 1
ATOM 2942 O O . THR A 1 384 ? -42.899 22.281 6.249 1.00 91.19 384 THR A O 1
ATOM 2945 N N . LEU A 1 385 ? -42.767 24.388 7.028 1.00 87.19 385 LEU A N 1
ATOM 2946 C CA . LEU A 1 385 ? -43.140 24.076 8.403 1.00 87.19 385 LEU A CA 1
ATOM 2947 C C . LEU A 1 385 ? -44.666 24.031 8.474 1.00 87.19 385 LEU A C 1
ATOM 2949 O O . LEU A 1 385 ? -45.305 25.075 8.591 1.00 87.19 385 LEU A O 1
ATOM 2953 N N . LYS A 1 386 ? -45.241 22.836 8.326 1.00 81.31 386 LYS A N 1
ATOM 2954 C CA . LYS A 1 386 ? -46.696 22.649 8.344 1.00 81.31 386 LYS A CA 1
ATOM 2955 C C . LYS A 1 386 ? -47.261 22.790 9.745 1.00 81.31 386 LYS A C 1
ATOM 2957 O O . LYS A 1 386 ? -46.646 22.294 10.687 1.00 81.31 386 LYS A O 1
ATOM 2962 N N . ASP A 1 387 ? -48.433 23.415 9.848 1.00 75.75 387 ASP A N 1
ATOM 2963 C CA . ASP A 1 387 ? -49.173 23.565 11.103 1.00 75.75 387 ASP A CA 1
ATOM 2964 C C . ASP A 1 387 ? -48.256 23.996 12.258 1.00 75.75 387 ASP A C 1
ATOM 2966 O O . ASP A 1 387 ? -48.157 23.311 13.278 1.00 75.75 387 ASP A O 1
ATOM 2970 N N . ILE A 1 388 ? -47.525 25.101 12.085 1.00 78.69 388 ILE A N 1
ATOM 2971 C CA . ILE A 1 388 ? -46.460 25.467 13.019 1.00 78.69 388 ILE A CA 1
ATOM 2972 C C . ILE A 1 388 ? -47.015 25.641 14.442 1.00 78.69 388 ILE A C 1
ATOM 2974 O O . ILE A 1 388 ? -48.052 26.275 14.655 1.00 78.69 388 ILE A O 1
ATOM 2978 N N . GLN A 1 389 ? -46.355 25.024 15.419 1.00 72.62 389 GLN A N 1
ATOM 2979 C CA . GLN A 1 389 ? -46.764 25.031 16.826 1.00 72.62 389 GLN A CA 1
ATOM 2980 C C . GLN A 1 389 ? -45.984 26.088 17.610 1.00 72.62 389 GLN A C 1
ATOM 2982 O O . GLN A 1 389 ? -44.960 26.586 17.136 1.00 72.62 389 GLN A O 1
ATOM 2987 N N . TYR A 1 390 ? -46.449 26.412 18.815 1.00 73.31 390 TYR A N 1
ATOM 2988 C CA . TYR A 1 390 ? -45.720 27.289 19.728 1.00 73.31 390 TYR A CA 1
ATOM 2989 C C . TYR A 1 390 ? -44.315 26.736 20.018 1.00 73.31 390 TYR A C 1
ATOM 2991 O O . TYR A 1 390 ? -44.177 25.550 20.302 1.00 73.31 390 TYR A O 1
ATOM 2999 N N . GLY A 1 391 ? -43.285 27.580 19.922 1.00 71.25 391 GLY A N 1
ATOM 3000 C CA . GLY A 1 391 ? -41.886 27.178 20.057 1.00 71.25 391 GLY A CA 1
ATOM 3001 C C . GLY A 1 391 ? -40.905 28.076 19.297 1.00 71.25 391 GLY A C 1
ATOM 3002 O O . GLY A 1 391 ? -41.294 28.993 18.575 1.00 71.25 391 GLY A O 1
ATOM 3003 N N . VAL A 1 392 ? -39.614 27.792 19.465 1.00 74.38 392 VAL A N 1
ATOM 3004 C CA . VAL A 1 392 ? -38.522 28.363 18.662 1.00 74.38 392 VAL A CA 1
ATOM 3005 C C . VAL A 1 392 ? -37.980 27.249 17.776 1.00 74.38 392 VAL A C 1
ATOM 3007 O O . VAL A 1 392 ? -37.752 26.142 18.259 1.00 74.38 392 VAL A O 1
ATOM 3010 N N . TYR A 1 393 ? -37.804 27.535 16.490 1.00 83.25 393 TYR A N 1
ATOM 3011 C CA . TYR A 1 393 ? -37.293 26.593 15.501 1.00 83.25 393 TYR A CA 1
ATOM 3012 C C . TYR A 1 393 ? -35.969 27.131 14.966 1.00 83.25 393 TYR A C 1
ATOM 3014 O O . TYR A 1 393 ? -35.960 28.044 14.137 1.00 83.25 393 TYR A O 1
ATOM 3022 N N . ASP A 1 394 ? -34.870 26.568 15.456 1.00 85.19 394 ASP A N 1
ATOM 3023 C CA . ASP A 1 394 ? -33.520 26.856 14.982 1.00 85.19 394 ASP A CA 1
ATOM 3024 C C . ASP A 1 394 ? -33.195 25.940 13.807 1.00 85.19 394 ASP A C 1
ATOM 3026 O O . ASP A 1 394 ? -33.119 24.723 13.954 1.00 85.19 394 ASP A O 1
ATOM 3030 N N . LEU A 1 395 ? -33.084 26.520 12.616 1.00 89.31 395 LEU A N 1
ATOM 3031 C CA . LEU A 1 395 ? -32.866 25.814 11.361 1.00 89.31 395 LEU A CA 1
ATOM 3032 C C . LEU A 1 395 ? -31.522 26.210 10.759 1.00 89.31 395 LEU A C 1
ATOM 3034 O O . LEU A 1 395 ? -31.149 27.382 10.757 1.00 89.31 395 LEU A O 1
ATOM 3038 N N . ILE A 1 396 ? -30.844 25.245 10.157 1.00 92.12 396 ILE A N 1
ATOM 3039 C CA . ILE A 1 396 ? -29.664 25.458 9.332 1.00 92.12 396 ILE A CA 1
ATOM 3040 C C . ILE A 1 396 ? -30.011 25.029 7.914 1.00 92.12 396 ILE A C 1
ATOM 3042 O O . ILE A 1 396 ? -30.505 23.923 7.685 1.00 92.12 396 ILE A O 1
ATOM 3046 N N . PHE A 1 397 ? -29.756 25.919 6.961 1.00 93.69 397 PHE A N 1
ATOM 3047 C CA . PHE A 1 397 ? -29.704 25.552 5.557 1.00 93.69 397 PHE A CA 1
ATOM 3048 C C . PHE A 1 397 ? -28.251 25.401 5.138 1.00 93.69 397 PHE A C 1
ATOM 3050 O O . PHE A 1 397 ? -27.479 26.352 5.240 1.00 93.69 397 PHE A O 1
ATOM 3057 N N . GLU A 1 398 ? -27.900 24.218 4.657 1.00 93.62 398 GLU A N 1
ATOM 3058 C CA . GLU A 1 398 ? -26.576 23.888 4.143 1.00 93.62 398 GLU A CA 1
ATOM 3059 C C . GLU A 1 398 ? -26.680 23.583 2.653 1.00 93.62 398 GLU A C 1
ATOM 3061 O O . GLU A 1 398 ? -27.610 22.907 2.204 1.00 93.62 398 GLU A O 1
ATOM 3066 N N . ALA A 1 399 ? -25.712 24.077 1.890 1.00 93.19 399 ALA A N 1
ATOM 3067 C CA . ALA A 1 399 ? -25.590 23.797 0.475 1.00 93.19 399 ALA A CA 1
ATOM 3068 C C . ALA A 1 399 ? -24.145 23.461 0.116 1.00 93.19 399 ALA A C 1
ATOM 3070 O O . ALA A 1 399 ? -23.214 24.178 0.493 1.00 93.19 399 ALA A O 1
ATOM 3071 N N . THR A 1 400 ? -23.989 22.396 -0.663 1.00 92.12 400 THR A N 1
ATOM 3072 C CA . THR A 1 400 ? -22.703 21.869 -1.109 1.00 92.12 400 THR A CA 1
ATOM 3073 C C . THR A 1 400 ? -22.751 21.614 -2.601 1.00 92.12 400 THR A C 1
ATOM 3075 O O . THR A 1 400 ? -23.680 20.973 -3.100 1.00 92.12 400 THR A O 1
ATOM 3078 N N . GLU A 1 401 ? -21.727 22.072 -3.312 1.00 92.25 401 GLU A N 1
ATOM 3079 C CA . GLU A 1 401 ? -21.548 21.751 -4.724 1.00 92.25 401 GLU A CA 1
ATOM 3080 C C . GLU A 1 401 ? -20.496 20.665 -4.956 1.00 92.25 401 GLU A C 1
ATOM 3082 O O . GLU A 1 401 ? -19.489 20.582 -4.252 1.00 92.25 401 GLU A O 1
ATOM 3087 N N . SER A 1 402 ? -20.736 19.808 -5.949 1.00 87.50 402 SER A N 1
ATOM 3088 C CA . SER A 1 402 ? -19.915 18.615 -6.182 1.00 87.50 402 SER A CA 1
ATOM 3089 C C . SER A 1 402 ? -18.651 18.852 -7.012 1.00 87.50 402 SER A C 1
ATOM 3091 O O . SER A 1 402 ? -17.788 17.978 -7.067 1.00 87.50 402 SER A O 1
ATOM 3093 N N . LYS A 1 403 ? -18.541 19.982 -7.717 1.00 89.81 403 LYS A N 1
ATOM 3094 C CA . LYS A 1 403 ? -17.497 20.227 -8.721 1.00 89.81 403 LYS A CA 1
ATOM 3095 C C . LYS A 1 403 ? -16.185 20.684 -8.089 1.00 89.81 403 LYS A C 1
ATOM 3097 O O . LYS A 1 403 ? -15.119 20.226 -8.500 1.00 89.81 403 LYS A O 1
ATOM 3102 N N . TYR A 1 404 ? -16.255 21.553 -7.087 1.00 90.88 404 TYR A N 1
ATOM 3103 C CA . TYR A 1 404 ? -15.106 22.057 -6.340 1.00 90.88 404 TYR A CA 1
ATOM 3104 C C . TYR A 1 404 ? -15.194 21.753 -4.834 1.00 90.88 404 TYR A C 1
ATOM 3106 O O . TYR A 1 404 ? -14.241 22.040 -4.112 1.00 90.88 404 TYR A O 1
ATOM 3114 N N . GLY A 1 405 ? -16.277 21.140 -4.344 1.00 89.31 405 GLY A N 1
ATOM 3115 C CA . GLY A 1 405 ? -16.456 20.793 -2.932 1.00 89.31 405 GLY A CA 1
ATOM 3116 C C . GLY A 1 405 ? -16.673 21.994 -2.001 1.00 89.31 405 GLY A C 1
ATOM 3117 O O . GLY A 1 405 ? -16.348 21.911 -0.818 1.00 89.31 405 GLY A O 1
ATOM 3118 N N . PHE A 1 406 ? -17.163 23.125 -2.509 1.00 92.00 406 PHE A N 1
ATOM 3119 C CA . PHE A 1 406 ? -17.529 24.285 -1.701 1.00 92.00 406 PHE A CA 1
ATOM 3120 C C . PHE A 1 406 ? -18.820 24.011 -0.923 1.00 92.00 406 PHE A C 1
ATOM 3122 O O . PHE A 1 406 ? -19.830 23.612 -1.506 1.00 92.00 406 PHE A O 1
ATOM 3129 N N . THR A 1 407 ? -18.788 24.266 0.387 1.00 90.94 407 THR A N 1
ATOM 3130 C CA . THR A 1 407 ? -19.944 24.142 1.286 1.00 90.94 407 THR A CA 1
ATOM 3131 C C . THR A 1 407 ? -20.175 25.455 2.022 1.00 90.94 407 THR A C 1
ATOM 3133 O O . THR A 1 407 ? -19.228 26.091 2.485 1.00 90.94 407 THR A O 1
ATOM 3136 N N . THR A 1 408 ? -21.436 25.867 2.138 1.00 90.31 408 THR A N 1
ATOM 3137 C CA . THR A 1 408 ? -21.844 27.041 2.915 1.00 90.31 408 THR A CA 1
ATOM 3138 C C . THR A 1 408 ? -23.128 26.760 3.685 1.00 90.31 408 THR A C 1
ATOM 3140 O O . THR A 1 408 ? -23.999 26.038 3.195 1.00 90.31 408 THR A O 1
ATOM 3143 N N . SER A 1 409 ? -23.251 27.362 4.869 1.00 91.12 409 SER A N 1
ATOM 3144 C CA . SER A 1 409 ? -24.400 27.179 5.755 1.00 91.12 409 SER A CA 1
ATOM 3145 C C . SER A 1 409 ? -24.906 28.521 6.278 1.00 91.12 409 SER A C 1
ATOM 3147 O O . SER A 1 409 ? -24.121 29.431 6.549 1.00 91.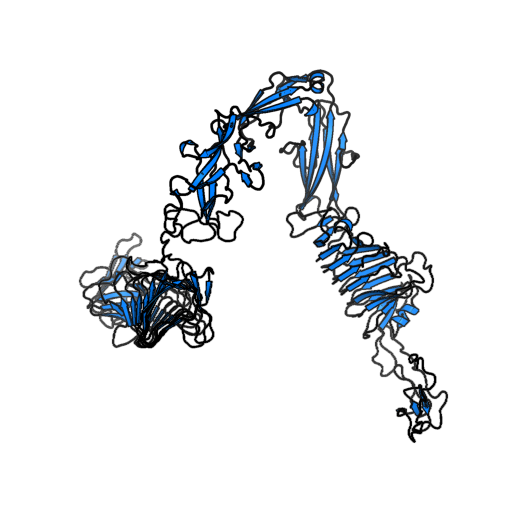12 409 SER A O 1
ATOM 3149 N N . VAL A 1 410 ? -26.225 28.648 6.414 1.00 90.62 410 VAL A N 1
ATOM 3150 C CA . VAL A 1 410 ? -26.915 29.842 6.925 1.00 90.62 410 VAL A CA 1
ATOM 3151 C C . VAL A 1 410 ? -27.928 29.453 7.996 1.00 90.62 410 VAL A C 1
ATOM 3153 O O . VAL A 1 410 ? -28.729 28.538 7.803 1.00 90.62 410 VAL A O 1
ATOM 3156 N N . ASN A 1 411 ? -27.917 30.192 9.105 1.00 91.06 411 ASN A N 1
ATOM 3157 C CA . ASN A 1 411 ? -28.794 29.953 10.250 1.00 91.06 411 ASN A CA 1
ATOM 3158 C C . ASN A 1 411 ? -30.095 30.757 10.118 1.00 91.06 411 ASN A C 1
ATOM 3160 O O . ASN A 1 411 ? -30.073 31.948 9.790 1.00 91.06 411 ASN A O 1
ATOM 3164 N N . VAL A 1 412 ? -31.229 30.118 10.402 1.00 90.75 412 VAL A N 1
ATOM 3165 C CA . VAL A 1 412 ? -32.579 30.689 10.332 1.00 90.75 412 VAL A CA 1
ATOM 3166 C C . VAL A 1 412 ? -33.350 30.341 11.604 1.00 90.75 412 VAL A C 1
ATOM 3168 O O . VAL A 1 412 ? -33.675 29.186 11.842 1.00 90.75 412 VAL A O 1
ATOM 3171 N N . LYS A 1 413 ? -33.695 31.350 12.402 1.00 88.44 413 LYS A N 1
ATOM 3172 C CA . LYS A 1 413 ? -34.479 31.209 13.634 1.00 88.44 413 LYS A CA 1
ATOM 3173 C C . LYS A 1 413 ? -35.929 31.629 13.395 1.00 88.44 413 LYS A C 1
ATOM 3175 O O . LYS A 1 413 ? -36.174 32.761 12.975 1.00 88.44 413 LYS A O 1
ATOM 3180 N N . VAL A 1 414 ? -36.893 30.752 13.680 1.00 87.38 414 VAL A N 1
ATOM 3181 C CA . VAL A 1 414 ? -38.338 31.050 13.612 1.00 87.38 414 VAL A CA 1
ATOM 3182 C C . VAL A 1 414 ? -38.941 31.050 15.014 1.00 87.38 414 VAL A C 1
ATOM 3184 O O . VAL A 1 414 ? -38.945 30.019 15.681 1.00 87.38 414 VAL A O 1
ATOM 3187 N N . ASN A 1 415 ? -39.491 32.183 15.449 1.00 81.25 415 ASN A N 1
ATOM 3188 C CA . ASN A 1 415 ? -40.080 32.344 16.778 1.00 81.25 415 ASN A CA 1
ATOM 3189 C C . ASN A 1 415 ? -41.619 32.315 16.720 1.00 81.25 415 ASN A C 1
ATOM 3191 O O . ASN A 1 415 ? -42.245 33.128 16.031 1.00 81.25 415 ASN A O 1
ATOM 3195 N N . VAL A 1 416 ? -42.234 31.409 17.489 1.00 79.12 416 VAL A N 1
ATOM 3196 C CA . VAL A 1 416 ? -43.691 31.226 17.602 1.00 79.12 416 VAL A CA 1
ATOM 3197 C C . VAL A 1 416 ? -44.108 31.280 19.077 1.00 79.12 416 VAL A C 1
ATOM 3199 O O . VAL A 1 416 ? -43.868 30.350 19.843 1.00 79.12 416 VAL A O 1
ATOM 3202 N N . THR A 1 417 ? -44.731 32.372 19.515 1.00 66.62 417 THR A N 1
ATOM 3203 C CA . THR A 1 417 ? -44.977 32.643 20.944 1.00 66.62 417 THR A CA 1
ATOM 3204 C C . THR A 1 417 ? -46.322 32.080 21.462 1.00 66.62 417 THR A C 1
ATOM 3206 O O . THR A 1 417 ? -47.355 32.362 20.851 1.00 66.62 417 THR A O 1
ATOM 3209 N N . PRO A 1 418 ? -46.354 31.309 22.580 1.00 62.78 418 PRO A N 1
ATOM 3210 C CA . PRO A 1 418 ? -47.578 30.766 23.203 1.00 62.78 418 PRO A CA 1
ATOM 3211 C C . PRO A 1 418 ? -48.554 31.793 23.784 1.00 62.78 418 PRO A C 1
ATOM 3213 O O . PRO A 1 418 ? -48.143 32.807 24.344 1.00 62.78 418 PRO A O 1
ATOM 3216 N N . SER A 1 419 ? -49.857 31.467 23.759 1.00 60.81 419 SER A N 1
ATOM 3217 C CA . SER A 1 419 ? -50.916 32.159 24.515 1.00 60.81 419 SER A CA 1
ATOM 3218 C C . SER A 1 419 ? -51.436 31.300 25.692 1.00 60.81 419 SER A C 1
ATOM 3220 O O . SER A 1 419 ? -52.571 30.825 25.660 1.00 60.81 419 SER A O 1
ATOM 3222 N N . GLY A 1 420 ? -50.611 31.057 26.721 1.00 68.00 420 GLY A N 1
ATOM 3223 C CA . GLY A 1 420 ? -50.973 30.295 27.939 1.00 68.00 420 GLY A CA 1
ATOM 3224 C C . GLY A 1 420 ? -50.093 29.062 28.222 1.00 68.00 420 GLY A C 1
ATOM 3225 O O . GLY A 1 420 ? -49.180 28.774 27.454 1.00 68.00 420 GLY A O 1
ATOM 3226 N N . ILE A 1 421 ? -50.366 28.344 29.328 1.00 75.38 421 ILE A N 1
ATOM 3227 C CA . ILE A 1 421 ? -49.612 27.145 29.767 1.00 75.38 421 ILE A CA 1
ATOM 3228 C C . ILE A 1 421 ? -50.162 25.872 29.090 1.00 75.38 421 ILE A C 1
ATOM 3230 O O . ILE A 1 421 ? -51.354 25.586 29.195 1.00 75.38 421 ILE A O 1
ATOM 3234 N N . THR A 1 422 ? -49.297 25.083 28.442 1.00 78.56 422 THR A N 1
ATOM 3235 C CA . THR A 1 422 ? -49.651 23.904 27.625 1.00 78.56 422 THR A CA 1
ATOM 3236 C C . THR A 1 422 ? -49.113 22.587 28.221 1.00 78.56 422 THR A C 1
ATOM 3238 O O . THR A 1 422 ? -47.911 22.480 28.458 1.00 78.56 422 THR A O 1
ATOM 3241 N N . PRO A 1 423 ? -49.943 21.550 28.454 1.00 82.88 423 PRO A N 1
ATOM 3242 C CA . PRO A 1 423 ? -49.466 20.238 28.908 1.00 82.88 423 PRO A CA 1
ATOM 3243 C C . PRO A 1 423 ? -48.702 19.459 27.834 1.00 82.88 423 PRO A C 1
ATOM 3245 O O . PRO A 1 423 ? -49.163 19.350 26.696 1.00 82.88 423 PRO A O 1
ATOM 3248 N N . ILE A 1 424 ? -47.568 18.879 28.227 1.00 86.19 424 ILE A N 1
ATOM 3249 C CA . ILE A 1 424 ? -46.646 18.129 27.372 1.00 86.19 424 ILE A CA 1
ATOM 3250 C C . ILE A 1 424 ? -46.140 16.845 28.058 1.00 86.19 424 ILE A C 1
ATOM 3252 O O . ILE A 1 424 ? -46.135 16.739 29.289 1.00 86.19 424 ILE A O 1
ATOM 3256 N N . SER A 1 425 ? -45.680 15.871 27.274 1.00 86.69 425 SER A N 1
ATOM 3257 C CA . SER A 1 425 ? -44.987 14.653 27.726 1.00 86.69 425 SER A CA 1
ATOM 3258 C C . SER A 1 425 ? -43.748 14.382 26.871 1.00 86.69 425 SER A C 1
ATOM 3260 O O . SER A 1 425 ? -43.652 14.888 25.757 1.00 86.69 425 SER A O 1
ATOM 3262 N N . LEU A 1 426 ? -42.808 13.562 27.347 1.00 86.25 426 LEU A N 1
ATOM 3263 C CA . LEU A 1 426 ? -41.693 13.108 26.510 1.00 86.25 426 LEU A CA 1
ATOM 3264 C C . LEU A 1 426 ? -42.167 12.094 25.463 1.00 86.25 426 LEU A C 1
ATOM 3266 O O . LEU A 1 426 ? -42.968 11.205 25.763 1.00 86.25 426 LEU A O 1
ATOM 3270 N N . LYS A 1 427 ? -41.663 12.211 24.233 1.00 83.44 427 LYS A N 1
ATOM 3271 C CA . LYS A 1 427 ? -41.889 11.211 23.189 1.00 83.44 427 LYS A CA 1
ATOM 3272 C C . LYS A 1 427 ? -41.001 9.981 23.442 1.00 83.44 427 LYS A C 1
ATOM 3274 O O . LYS A 1 427 ? -39.790 10.142 23.622 1.00 83.44 427 LYS A O 1
ATOM 3279 N N . PRO A 1 428 ? -41.555 8.752 23.428 1.00 73.69 428 PRO A N 1
ATOM 3280 C CA . PRO A 1 428 ? -40.754 7.531 23.492 1.00 73.69 428 PRO A CA 1
ATOM 3281 C C . PRO A 1 428 ? -39.787 7.452 22.302 1.00 73.69 428 PRO A C 1
ATOM 3283 O O . PRO A 1 428 ? -40.214 7.522 21.149 1.00 73.69 428 PRO A O 1
ATOM 3286 N N . GLN A 1 429 ? -38.491 7.307 22.575 1.00 67.62 429 GLN A N 1
ATOM 3287 C CA . GLN A 1 429 ? -37.454 7.284 21.540 1.00 67.62 429 GLN A CA 1
ATOM 3288 C C . GLN A 1 429 ? -37.371 5.896 20.869 1.00 67.62 429 GLN A C 1
ATOM 3290 O O . GLN A 1 429 ? -37.360 4.883 21.575 1.00 67.62 429 GLN A O 1
ATOM 3295 N N . PRO A 1 430 ? -37.314 5.798 19.525 1.00 55.09 430 PRO A N 1
ATOM 3296 C CA . PRO A 1 430 ? -37.120 4.525 18.839 1.00 55.09 430 PRO A CA 1
ATOM 3297 C C . PRO A 1 430 ? -35.710 3.970 19.090 1.00 55.09 430 PRO A C 1
ATOM 3299 O O . PRO A 1 430 ? -34.713 4.687 19.064 1.00 55.09 430 PRO A O 1
ATOM 3302 N N . THR A 1 431 ? -35.617 2.656 19.283 1.00 53.97 431 THR A N 1
ATOM 3303 C CA . THR A 1 431 ? -34.412 1.919 19.707 1.00 53.97 431 THR A CA 1
ATOM 3304 C C . THR A 1 431 ? -33.292 1.816 18.655 1.00 53.97 431 THR A C 1
ATOM 3306 O O . THR A 1 431 ? -32.404 0.985 18.815 1.00 53.97 431 THR A O 1
ATOM 3309 N N . SER A 1 432 ? -33.327 2.587 17.559 1.00 48.56 432 SER A N 1
ATOM 3310 C CA . SER A 1 432 ? -32.413 2.428 16.410 1.00 48.56 432 SER A CA 1
ATOM 3311 C C . SER A 1 432 ? -31.296 3.474 16.302 1.00 48.56 432 SER A C 1
ATOM 3313 O O . SER A 1 432 ? -30.458 3.350 15.413 1.00 48.56 432 SER A O 1
ATOM 3315 N N . ALA A 1 433 ? -31.273 4.509 17.147 1.00 53.25 433 ALA A N 1
ATOM 3316 C CA . ALA A 1 433 ? -30.194 5.498 17.150 1.00 53.25 433 ALA A CA 1
ATOM 3317 C C . ALA A 1 433 ? -29.018 5.011 18.017 1.00 53.25 433 ALA A C 1
ATOM 3319 O O . ALA A 1 433 ? -29.190 4.686 19.191 1.00 53.25 433 ALA A O 1
ATOM 3320 N N . ALA A 1 434 ? -27.822 4.935 17.429 1.00 59.56 434 ALA A N 1
ATOM 3321 C CA . ALA A 1 434 ? -26.604 4.508 18.111 1.00 59.56 434 ALA A CA 1
ATOM 3322 C C . ALA A 1 434 ? -26.022 5.666 18.940 1.00 59.56 434 ALA A C 1
ATOM 3324 O O . ALA A 1 434 ? -25.178 6.421 18.466 1.00 59.56 434 ALA A O 1
ATOM 3325 N N . TYR A 1 435 ? -26.494 5.834 20.173 1.00 71.50 435 TYR A N 1
ATOM 3326 C CA . TYR A 1 435 ? -25.909 6.793 21.113 1.00 71.50 435 TYR A CA 1
ATOM 3327 C C . TYR A 1 435 ? -24.577 6.263 21.633 1.00 71.50 435 TYR A C 1
ATOM 3329 O O . TYR A 1 435 ? -24.524 5.124 22.083 1.00 71.50 435 TYR A O 1
ATOM 3337 N N . THR A 1 436 ? -23.508 7.058 21.591 1.00 70.44 436 THR A N 1
ATOM 3338 C CA . THR A 1 436 ? -22.169 6.618 22.015 1.00 70.44 436 THR A CA 1
ATOM 3339 C C . THR A 1 436 ? -21.613 7.465 23.154 1.00 70.44 436 THR A C 1
ATOM 3341 O O . THR A 1 436 ? -21.563 8.685 23.021 1.00 70.44 436 THR A O 1
ATOM 3344 N N . LYS A 1 437 ? -21.142 6.843 24.245 1.00 73.50 437 LYS A N 1
ATOM 3345 C CA . LYS A 1 437 ? -20.444 7.532 25.351 1.00 73.50 437 LYS A CA 1
ATOM 3346 C C . LYS A 1 437 ? -19.032 6.991 25.533 1.00 73.50 437 LYS A C 1
ATOM 3348 O O . LYS A 1 437 ? -18.861 5.787 25.673 1.00 73.50 437 LYS A O 1
ATOM 3353 N N . VAL A 1 438 ? -18.058 7.881 25.697 1.00 74.44 438 VAL A N 1
ATOM 3354 C CA . VAL A 1 438 ? -16.718 7.508 26.161 1.00 74.44 438 VAL A CA 1
ATOM 3355 C C . VAL A 1 438 ? -16.777 6.933 27.582 1.00 74.44 438 VAL A C 1
ATOM 3357 O O . VAL A 1 438 ? -17.318 7.551 28.504 1.00 74.44 438 VAL A O 1
ATOM 3360 N N . TYR A 1 439 ? -16.200 5.751 27.783 1.00 77.62 439 TYR A N 1
ATOM 3361 C CA . TYR A 1 439 ? -16.092 5.145 29.106 1.00 77.62 439 TYR A CA 1
ATOM 3362 C C . TYR A 1 439 ? -15.265 6.032 30.047 1.00 77.62 439 TYR A C 1
ATOM 3364 O O . TYR A 1 439 ? -14.098 6.279 29.798 1.00 77.62 439 TYR A O 1
ATOM 3372 N N . ASN A 1 440 ? -15.834 6.511 31.149 1.00 73.38 440 ASN A N 1
ATOM 3373 C CA . ASN A 1 440 ? -15.125 7.377 32.105 1.00 73.38 440 ASN A CA 1
ATOM 3374 C C . ASN A 1 440 ? -15.369 6.974 33.570 1.00 73.38 440 ASN A C 1
ATOM 3376 O O . ASN A 1 440 ? -15.023 7.711 34.490 1.00 73.38 440 ASN A O 1
ATOM 3380 N N . GLY A 1 441 ? -15.991 5.813 33.802 1.00 73.31 441 GLY A N 1
ATOM 3381 C CA . GLY A 1 441 ? -16.304 5.314 35.144 1.00 73.31 441 GLY A CA 1
ATOM 3382 C C . GLY A 1 441 ? -17.323 6.151 35.917 1.00 73.31 441 GLY A C 1
ATOM 3383 O O . GLY A 1 441 ? -17.430 5.994 37.133 1.00 73.31 441 GLY A O 1
ATOM 3384 N N . THR A 1 442 ? -18.060 7.042 35.249 1.00 76.06 442 THR A N 1
ATOM 3385 C CA . THR A 1 442 ? -19.145 7.821 35.853 1.00 76.06 442 THR A CA 1
ATOM 3386 C C . THR A 1 442 ? -20.498 7.391 35.301 1.00 76.06 442 THR A C 1
ATOM 3388 O O . THR A 1 442 ? -20.605 6.850 34.197 1.00 76.06 442 THR A O 1
ATOM 3391 N N . LYS A 1 443 ? -21.557 7.674 36.066 1.00 78.69 443 LYS A N 1
ATOM 3392 C CA . LYS A 1 443 ? -22.930 7.535 35.570 1.00 78.69 443 LYS A CA 1
ATOM 3393 C C . LYS A 1 443 ? -23.313 8.651 34.605 1.00 78.69 443 LYS A C 1
ATOM 3395 O O . LYS A 1 443 ? -24.166 8.416 33.767 1.00 78.69 443 LYS A O 1
ATOM 3400 N N . ASP A 1 444 ? -22.671 9.815 34.676 1.00 78.62 444 ASP A N 1
ATOM 3401 C CA . ASP A 1 444 ? -23.019 10.987 33.868 1.00 78.62 444 ASP A CA 1
ATOM 3402 C C . ASP A 1 444 ? -22.958 10.688 32.364 1.00 78.62 444 ASP A C 1
ATOM 3404 O O . ASP A 1 444 ? -21.930 10.262 31.840 1.00 78.62 444 ASP A O 1
ATOM 3408 N N . ALA A 1 445 ? -24.072 10.890 31.677 1.00 73.56 445 ALA A N 1
ATOM 3409 C CA . ALA A 1 445 ? -24.232 10.743 30.239 1.00 73.56 445 ALA A CA 1
ATOM 3410 C C . ALA A 1 445 ? -24.726 12.042 29.592 1.00 73.56 445 ALA A C 1
ATOM 3412 O O . ALA A 1 445 ? -25.223 12.005 28.470 1.00 73.56 445 ALA A O 1
ATOM 3413 N N . SER A 1 446 ? -24.590 13.186 30.270 1.00 72.31 446 SER A N 1
ATOM 3414 C CA . SER A 1 446 ? -25.101 14.478 29.794 1.00 72.31 446 SER A CA 1
ATOM 3415 C C . SER A 1 446 ? -24.514 14.879 28.434 1.00 72.31 446 SER A C 1
ATOM 3417 O O . SER A 1 446 ? -25.188 15.510 27.632 1.00 72.31 446 SER A O 1
ATOM 3419 N N . ALA A 1 447 ? -23.294 14.439 28.110 1.00 67.69 447 ALA A N 1
ATOM 3420 C CA . ALA A 1 447 ? -22.683 14.643 26.791 1.00 67.69 447 ALA A CA 1
ATOM 3421 C C . ALA A 1 447 ? -23.325 13.818 25.650 1.00 67.69 447 ALA A C 1
ATOM 3423 O O . ALA A 1 447 ? -22.992 14.020 24.488 1.00 67.69 447 ALA A O 1
ATOM 3424 N N . VAL A 1 448 ? -24.215 12.873 25.971 1.00 67.06 448 VAL A N 1
ATOM 3425 C CA . VAL A 1 448 ? -24.851 11.923 25.037 1.00 67.06 448 VAL A CA 1
ATOM 3426 C C . VAL A 1 448 ? -26.377 12.007 25.158 1.00 67.06 448 VAL A C 1
ATOM 3428 O O . VAL A 1 448 ? -27.098 11.022 25.006 1.00 67.06 448 VAL A O 1
ATOM 3431 N N . LEU A 1 449 ? -26.875 13.201 25.482 1.00 70.69 449 LEU A N 1
ATOM 3432 C CA . LEU A 1 449 ? -28.302 13.482 25.544 1.00 70.69 449 LEU A CA 1
ATOM 3433 C C . LEU A 1 449 ? -28.934 13.244 24.158 1.00 70.69 449 LEU A C 1
ATOM 3435 O O . LEU A 1 449 ? -28.526 13.887 23.188 1.00 70.69 449 LEU A O 1
ATOM 3439 N N . PRO A 1 450 ? -29.914 12.331 24.033 1.00 67.50 450 PRO A N 1
ATOM 3440 C CA . PRO A 1 450 ? -30.674 12.185 22.800 1.00 67.50 450 PRO A CA 1
ATOM 3441 C C . PRO A 1 450 ? -31.487 13.460 22.523 1.00 67.50 450 PRO A C 1
ATOM 3443 O O . PRO A 1 450 ? -31.803 14.182 23.473 1.00 67.50 450 PRO A O 1
ATOM 3446 N N . PRO A 1 451 ? -31.878 13.733 21.262 1.00 70.94 451 PRO A N 1
ATOM 3447 C CA . PRO A 1 451 ? -32.825 14.802 20.963 1.00 70.94 451 PRO A CA 1
ATOM 3448 C C . PRO A 1 451 ? -34.086 14.639 21.816 1.00 70.94 451 PRO A C 1
ATOM 3450 O O . PRO A 1 451 ? -34.705 13.572 21.836 1.00 70.94 451 PRO A O 1
ATOM 3453 N N . ILE A 1 452 ? -34.442 15.683 22.563 1.00 78.88 452 ILE A N 1
ATOM 3454 C CA . ILE A 1 452 ? -35.591 15.649 23.466 1.00 78.88 452 ILE A CA 1
ATOM 3455 C C . ILE A 1 452 ? -36.805 16.128 22.693 1.00 78.88 452 ILE A C 1
ATOM 3457 O O . ILE A 1 452 ? -36.982 17.316 22.437 1.00 78.88 452 ILE A O 1
ATOM 3461 N N . GLU A 1 453 ? -37.645 15.173 22.326 1.00 81.12 453 GLU A N 1
ATOM 3462 C CA . GLU A 1 453 ? -38.898 15.433 21.634 1.00 81.12 453 GLU A CA 1
ATOM 3463 C C . GLU A 1 453 ? -40.065 15.413 22.626 1.00 81.12 453 GLU A C 1
ATOM 3465 O O . GLU A 1 453 ? -40.137 14.560 23.520 1.00 81.12 453 GLU A O 1
ATOM 3470 N N . PHE A 1 454 ? -41.007 16.337 22.443 1.00 83.94 454 PHE A N 1
ATOM 3471 C CA . PHE A 1 454 ? -42.179 16.480 23.297 1.00 83.94 454 PHE A CA 1
ATOM 3472 C C . PHE A 1 454 ? -43.463 16.185 22.515 1.00 83.94 454 PHE A C 1
ATOM 3474 O O . PHE A 1 454 ? -43.565 16.448 21.316 1.00 83.94 454 PHE A O 1
ATOM 3481 N N . LEU A 1 455 ? -44.464 15.655 23.210 1.00 80.81 455 LEU A N 1
ATOM 3482 C CA . LEU A 1 455 ? -45.818 15.431 22.717 1.00 80.81 455 LEU A CA 1
ATOM 3483 C C . LEU A 1 455 ? -46.797 16.318 23.483 1.00 80.81 455 LEU A C 1
ATOM 3485 O O . LEU A 1 455 ? -46.659 16.504 24.688 1.00 80.81 455 LEU A O 1
ATOM 3489 N N . LEU A 1 456 ? -47.809 16.830 22.793 1.00 78.81 456 LEU A N 1
ATOM 3490 C CA . LEU A 1 456 ? -49.009 17.412 23.380 1.00 78.81 456 LEU A CA 1
ATOM 3491 C C . LEU A 1 456 ? -49.909 16.313 23.960 1.00 78.81 456 LEU A C 1
ATOM 3493 O O . LEU A 1 456 ? -49.801 15.139 23.607 1.00 78.81 456 LEU A O 1
ATOM 3497 N N . ALA A 1 457 ? -50.867 16.708 24.801 1.00 75.12 457 ALA A N 1
ATOM 3498 C CA . ALA A 1 457 ? -51.832 15.789 25.415 1.00 75.12 457 ALA A CA 1
ATOM 3499 C C . ALA A 1 457 ? -52.673 14.969 24.410 1.00 75.12 457 ALA A C 1
ATOM 3501 O O . ALA A 1 457 ? -53.202 13.919 24.766 1.00 75.12 457 ALA A O 1
ATOM 3502 N N . ASP A 1 458 ? -52.806 15.431 23.164 1.00 73.00 458 ASP A N 1
ATOM 3503 C CA . ASP A 1 458 ? -53.501 14.721 22.081 1.00 73.00 458 ASP A CA 1
ATOM 3504 C C . ASP A 1 458 ? -52.576 13.829 21.229 1.00 73.00 458 ASP A C 1
ATOM 3506 O O . ASP A 1 458 ? -53.015 13.252 20.235 1.00 73.00 458 ASP A O 1
ATOM 3510 N N . GLY A 1 459 ? -51.305 13.701 21.624 1.00 69.25 459 GLY A N 1
ATOM 3511 C CA . GLY A 1 459 ? -50.304 12.869 20.963 1.00 69.25 459 GLY A CA 1
ATOM 3512 C C . GLY A 1 459 ? -49.597 13.528 19.777 1.00 69.25 459 GLY A C 1
ATOM 3513 O O . GLY A 1 459 ? -48.798 12.860 19.124 1.00 69.25 459 GLY A O 1
ATOM 3514 N N . ARG A 1 460 ? -49.855 14.809 19.474 1.00 70.25 460 ARG A N 1
ATOM 3515 C CA . ARG A 1 460 ? -49.118 15.551 18.433 1.00 70.25 460 ARG A CA 1
ATOM 3516 C C . ARG A 1 460 ? -47.746 16.009 18.929 1.00 70.25 460 ARG A C 1
ATOM 3518 O O . ARG A 1 460 ? -47.610 16.411 20.076 1.00 70.25 460 ARG A O 1
ATOM 3525 N N . GLU A 1 461 ? -46.742 15.997 18.059 1.00 74.19 461 GLU A N 1
ATOM 3526 C CA . GLU A 1 461 ? -45.380 16.448 18.381 1.00 74.19 461 GLU A CA 1
ATOM 3527 C C . GLU A 1 461 ? -45.291 17.977 18.497 1.00 74.19 461 GLU A C 1
ATOM 3529 O O . GLU A 1 461 ? -45.867 18.708 17.689 1.00 74.19 461 GLU A O 1
ATOM 3534 N N . ILE A 1 462 ? -44.545 18.463 19.490 1.00 71.44 462 ILE A N 1
ATOM 3535 C CA . ILE A 1 462 ? -44.238 19.883 19.692 1.00 71.44 462 ILE A CA 1
ATOM 3536 C C . ILE A 1 462 ? -42.728 20.067 19.872 1.00 71.44 462 ILE A C 1
ATOM 3538 O O . ILE A 1 462 ? -42.079 19.315 20.599 1.00 71.44 462 ILE A O 1
ATOM 3542 N N . ARG A 1 463 ? -42.163 21.081 19.203 1.00 73.62 463 ARG A N 1
ATOM 3543 C CA . ARG A 1 463 ? -40.756 21.470 19.360 1.00 73.62 463 ARG A CA 1
ATOM 3544 C C . ARG A 1 463 ? -40.645 22.577 20.395 1.00 73.62 463 ARG A C 1
ATOM 3546 O O . ARG A 1 463 ? -41.231 23.644 20.229 1.00 73.62 463 ARG A O 1
ATOM 3553 N N . ILE A 1 464 ? -39.893 22.318 21.455 1.00 75.25 464 ILE A N 1
ATOM 3554 C CA . ILE A 1 464 ? -39.703 23.251 22.564 1.00 75.25 464 ILE A CA 1
ATOM 3555 C C . ILE A 1 464 ? -38.251 23.704 22.555 1.00 75.25 464 ILE A C 1
ATOM 3557 O O . ILE A 1 464 ? -37.349 22.884 22.420 1.00 75.25 464 ILE A O 1
ATOM 3561 N N . SER A 1 465 ? -38.035 25.012 22.703 1.00 70.75 465 SER A N 1
ATOM 3562 C CA . SER A 1 465 ? -36.687 25.569 22.804 1.00 70.75 465 SER A CA 1
ATOM 3563 C C . SER A 1 465 ? -35.923 24.944 23.983 1.00 70.75 465 SER A C 1
ATOM 3565 O O . SER A 1 465 ? -36.506 24.831 25.068 1.00 70.75 465 SER A O 1
ATOM 3567 N N . PRO A 1 466 ? -34.626 24.627 23.821 1.00 72.31 466 PRO A N 1
ATOM 3568 C CA . PRO A 1 466 ? -33.754 24.221 24.924 1.00 72.31 466 PRO A CA 1
ATOM 3569 C C . PRO A 1 466 ? -33.722 25.217 26.092 1.00 72.31 466 PRO A C 1
ATOM 3571 O O . PRO A 1 466 ? -33.484 24.816 27.223 1.00 72.31 466 PRO A O 1
ATOM 3574 N N . ASP A 1 467 ? -34.042 26.497 25.873 1.00 75.75 467 ASP A N 1
ATOM 3575 C CA . ASP A 1 467 ? -34.105 27.503 26.945 1.00 75.75 467 ASP A CA 1
ATOM 3576 C C . ASP A 1 467 ? -35.248 27.241 27.953 1.00 75.75 467 ASP A C 1
ATOM 3578 O O . ASP A 1 467 ? -35.261 27.777 29.068 1.00 75.75 467 ASP A O 1
ATOM 3582 N N . TYR A 1 468 ? -36.232 26.417 27.577 1.00 79.31 468 TYR A N 1
ATOM 3583 C CA . TYR A 1 468 ? -37.428 26.124 28.370 1.00 79.31 468 TYR A CA 1
ATOM 3584 C C . TYR A 1 468 ? -37.347 24.829 29.183 1.00 79.31 468 TYR A C 1
ATOM 3586 O O . TYR A 1 468 ? -38.248 24.557 29.979 1.00 79.31 468 TYR A O 1
ATOM 3594 N N . TYR A 1 469 ? -36.279 24.045 29.051 1.00 86.38 469 TYR A N 1
ATOM 3595 C CA . TYR A 1 469 ? -36.084 22.842 29.853 1.00 86.38 469 TYR A CA 1
ATOM 3596 C C . TYR A 1 469 ? -34.605 22.587 30.144 1.00 86.38 469 TYR A C 1
ATOM 3598 O O . TYR A 1 469 ? -33.714 23.000 29.417 1.00 86.38 469 TYR A O 1
ATOM 3606 N N . THR A 1 470 ? -34.334 21.872 31.223 1.00 85.19 470 THR A N 1
ATOM 3607 C CA . THR A 1 470 ? -33.040 21.258 31.494 1.00 85.19 470 THR A CA 1
ATOM 3608 C C . THR A 1 470 ? -33.183 19.756 31.383 1.00 85.19 470 THR A C 1
ATOM 3610 O O . THR A 1 470 ? -34.210 19.189 31.761 1.00 85.19 470 THR A O 1
ATOM 3613 N N . ALA A 1 471 ? -32.140 19.098 30.903 1.00 85.12 471 ALA A N 1
ATOM 3614 C CA . ALA A 1 471 ? -32.104 17.654 30.833 1.00 85.12 471 ALA A CA 1
ATOM 3615 C C . ALA A 1 471 ? -30.808 17.114 31.410 1.00 85.12 471 ALA A C 1
ATOM 3617 O O . ALA A 1 471 ? -29.737 17.683 31.207 1.00 85.12 471 ALA A O 1
ATOM 3618 N N . THR A 1 472 ? -30.923 16.001 32.119 1.00 84.94 472 THR A N 1
ATOM 3619 C CA . THR A 1 472 ? -29.798 15.210 32.597 1.00 84.94 472 THR A CA 1
ATOM 3620 C C . THR A 1 472 ? -29.917 13.805 32.039 1.00 84.94 472 THR A C 1
ATOM 3622 O O . THR A 1 472 ? -31.013 13.302 31.792 1.00 84.94 472 THR A O 1
ATOM 3625 N N . ALA A 1 473 ? -28.783 13.161 31.816 1.00 82.88 473 ALA A N 1
ATOM 3626 C CA . ALA A 1 473 ? -28.734 11.789 31.348 1.00 82.88 473 ALA A CA 1
ATOM 3627 C C . ALA A 1 473 ? -27.755 11.013 32.224 1.00 82.88 473 ALA A C 1
ATOM 3629 O O . ALA A 1 473 ? -26.648 11.484 32.474 1.00 82.88 473 ALA A O 1
ATOM 3630 N N . GLU A 1 474 ? -28.152 9.834 32.700 1.00 83.50 474 GLU A N 1
ATOM 3631 C CA . GLU A 1 474 ? -27.321 8.991 33.560 1.00 83.50 474 GLU A CA 1
ATOM 3632 C C . GLU A 1 474 ? -27.439 7.506 33.201 1.00 83.50 474 GLU A C 1
ATOM 3634 O O . GLU A 1 474 ? -28.531 6.980 33.013 1.00 83.50 474 GLU A O 1
ATOM 3639 N N . TYR A 1 475 ? -26.321 6.785 33.168 1.00 76.25 475 TYR A N 1
ATOM 3640 C CA . TYR A 1 475 ? -26.309 5.325 33.112 1.00 76.25 475 TYR A CA 1
ATOM 3641 C C . TYR A 1 475 ? -26.745 4.721 34.444 1.00 76.25 475 TYR A C 1
ATOM 3643 O O . TYR A 1 475 ? -26.445 5.232 35.528 1.00 76.25 475 TYR A O 1
ATOM 3651 N N . ARG A 1 476 ? -27.369 3.543 34.374 1.00 75.62 476 ARG A N 1
ATOM 3652 C CA . ARG A 1 476 ? -27.792 2.794 35.564 1.00 75.62 476 ARG A CA 1
ATOM 3653 C C . ARG A 1 476 ? -26.625 2.495 36.517 1.00 75.62 476 ARG A C 1
ATOM 3655 O O . ARG A 1 476 ? -26.765 2.601 37.744 1.00 75.62 476 ARG A O 1
ATOM 3662 N N . SER A 1 477 ? -25.462 2.165 35.957 1.00 74.50 477 SER A N 1
ATOM 3663 C CA . SER A 1 477 ? -24.250 1.787 36.687 1.00 74.50 477 SER A CA 1
ATOM 3664 C C . SER A 1 477 ? -22.999 2.422 36.066 1.00 74.50 477 SER A C 1
ATOM 3666 O O . SER A 1 477 ? -22.962 2.563 34.850 1.00 74.50 477 SER A O 1
ATOM 3668 N N . PRO A 1 478 ? -21.956 2.763 36.852 1.00 72.31 478 PRO A N 1
ATOM 3669 C CA . PRO A 1 478 ? -20.706 3.321 36.330 1.00 72.31 478 PRO A CA 1
ATOM 3670 C C . PRO A 1 478 ? -19.778 2.272 35.689 1.00 72.31 478 PRO A C 1
ATOM 3672 O O . PRO A 1 478 ? -18.796 2.643 35.051 1.00 72.31 478 PRO A O 1
ATOM 3675 N N . ASN A 1 479 ? -20.045 0.971 35.884 1.00 70.81 479 ASN A N 1
ATOM 3676 C CA . ASN A 1 479 ? -19.243 -0.104 35.288 1.00 70.81 479 ASN A CA 1
ATOM 3677 C C . ASN A 1 479 ? -19.581 -0.347 33.810 1.00 70.81 479 ASN A C 1
ATOM 3679 O O . ASN A 1 479 ? -18.730 -0.872 33.108 1.00 70.81 479 ASN A O 1
ATOM 3683 N N . CYS A 1 480 ? -20.787 0.027 33.365 1.00 65.06 480 CYS A N 1
ATOM 3684 C CA . CYS A 1 480 ? -21.296 0.042 31.987 1.00 65.06 480 CYS A CA 1
ATOM 3685 C C . CYS A 1 480 ? -21.100 -1.238 31.129 1.00 65.06 480 CYS A C 1
ATOM 3687 O O . CYS A 1 480 ? -21.438 -1.242 29.952 1.00 65.06 480 CYS A O 1
ATOM 3689 N N . ILE A 1 481 ? -20.580 -2.331 31.691 1.00 65.06 481 ILE A N 1
ATOM 3690 C CA . ILE A 1 481 ? -20.319 -3.602 30.991 1.00 65.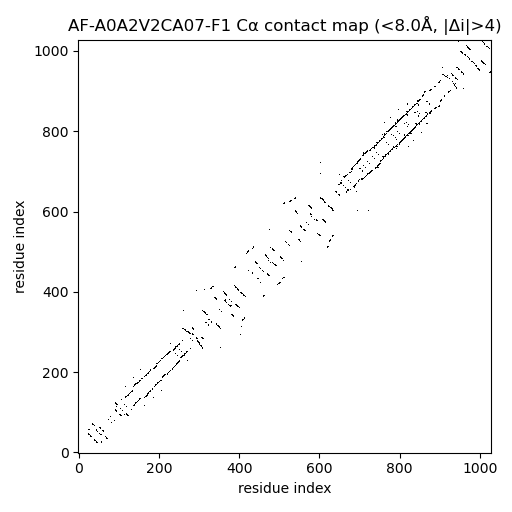06 481 ILE A CA 1
ATOM 3691 C C . ILE A 1 481 ? -21.589 -4.458 30.919 1.00 65.06 481 ILE A C 1
ATOM 3693 O O . ILE A 1 481 ? -21.825 -5.123 29.912 1.00 65.06 481 ILE A O 1
ATOM 3697 N N . ASP A 1 482 ? -22.427 -4.395 31.958 1.00 63.09 482 ASP A N 1
ATOM 3698 C CA . ASP A 1 482 ? -23.560 -5.311 32.150 1.00 63.09 482 ASP A CA 1
ATOM 3699 C C . ASP A 1 482 ? -24.898 -4.769 31.605 1.00 63.09 482 ASP A C 1
ATOM 3701 O O . ASP A 1 482 ? -25.836 -5.538 31.402 1.00 63.09 482 ASP A O 1
ATOM 3705 N N . ASP A 1 483 ? -25.012 -3.451 31.401 1.00 67.25 483 ASP A N 1
ATOM 3706 C CA . ASP A 1 483 ? -26.242 -2.761 30.985 1.00 67.25 483 ASP A CA 1
ATOM 3707 C C . ASP A 1 483 ? -25.883 -1.472 30.233 1.00 67.25 483 ASP A C 1
ATOM 3709 O O . ASP A 1 483 ? -25.084 -0.665 30.716 1.00 67.25 483 ASP A O 1
ATOM 3713 N N . ASN A 1 484 ? -26.463 -1.287 29.050 1.00 67.75 484 ASN A N 1
ATOM 3714 C CA . ASN A 1 484 ? -26.093 -0.242 28.100 1.00 67.75 484 ASN A CA 1
ATOM 3715 C C . ASN A 1 484 ? -27.157 0.861 27.968 1.00 67.75 484 ASN A C 1
ATOM 3717 O O . ASN A 1 484 ? -27.112 1.668 27.043 1.00 67.75 484 ASN A O 1
ATOM 3721 N N . LYS A 1 485 ? -28.124 0.906 28.892 1.00 76.75 485 LYS A N 1
ATOM 3722 C CA . LYS A 1 485 ? -29.199 1.902 28.893 1.00 76.75 485 LYS A CA 1
ATOM 3723 C C . LYS A 1 485 ? -28.843 3.173 29.670 1.00 76.75 485 LYS A C 1
ATOM 3725 O O . LYS A 1 485 ? -28.363 3.123 30.806 1.00 76.75 485 LYS A O 1
ATOM 3730 N N . ILE A 1 486 ? -29.181 4.313 29.076 1.00 78.19 486 ILE A N 1
ATOM 3731 C CA . ILE A 1 486 ? -29.156 5.649 29.672 1.00 78.19 486 ILE A CA 1
ATOM 3732 C C . ILE A 1 486 ? -30.568 6.011 30.140 1.00 78.19 486 ILE A C 1
ATOM 3734 O O . ILE A 1 486 ? -31.543 5.796 29.422 1.00 78.19 486 ILE A O 1
ATOM 3738 N N . ILE A 1 487 ? -30.673 6.593 31.330 1.00 84.81 487 ILE A N 1
ATOM 3739 C CA . ILE A 1 487 ? -31.885 7.194 31.881 1.00 84.81 487 ILE A CA 1
ATOM 3740 C C . ILE A 1 487 ? -31.800 8.701 31.645 1.00 84.81 487 ILE A C 1
ATOM 3742 O O . ILE A 1 487 ? -30.936 9.367 32.213 1.00 84.81 487 ILE A O 1
ATOM 3746 N N . VAL A 1 488 ? -32.696 9.250 30.830 1.00 84.25 488 VAL A N 1
ATOM 3747 C CA . VAL A 1 488 ? -32.797 10.698 30.597 1.00 84.25 488 VAL A CA 1
ATOM 3748 C C . VAL A 1 488 ? -33.890 11.261 31.490 1.00 84.25 488 VAL A C 1
ATOM 3750 O O . VAL A 1 488 ? -34.993 10.722 31.513 1.00 84.25 488 VAL A O 1
ATOM 3753 N N . THR A 1 489 ? -33.582 12.327 32.228 1.00 87.44 489 THR A N 1
ATOM 3754 C CA . THR A 1 489 ? -34.525 13.074 33.067 1.00 87.44 489 THR A CA 1
ATOM 3755 C C . THR A 1 489 ? -34.633 14.514 32.567 1.00 87.44 489 THR A C 1
ATOM 3757 O O . THR A 1 489 ? -33.625 15.202 32.458 1.00 87.44 489 THR A O 1
ATOM 3760 N N . VAL A 1 490 ? -35.846 14.984 32.289 1.00 88.44 490 VAL A N 1
ATOM 3761 C CA . VAL A 1 490 ? -36.141 16.332 31.785 1.00 88.44 490 VAL A CA 1
ATOM 3762 C C . VAL A 1 490 ? -36.986 17.095 32.800 1.00 88.44 490 VAL A C 1
ATOM 3764 O O . VAL A 1 490 ? -37.956 16.564 33.342 1.00 88.44 490 VAL A O 1
ATOM 3767 N N . THR A 1 491 ? -36.627 18.353 33.043 1.00 89.25 491 THR A N 1
ATOM 3768 C CA . THR A 1 491 ? -37.340 19.289 33.924 1.00 89.25 491 THR A CA 1
ATOM 3769 C C . THR A 1 491 ? -37.499 20.637 33.232 1.00 89.25 491 THR A C 1
ATOM 3771 O O . THR A 1 491 ? -36.607 21.062 32.511 1.00 89.25 491 THR A O 1
ATOM 3774 N N . LEU A 1 492 ? -38.614 21.337 33.432 1.00 87.31 492 LEU A N 1
ATOM 3775 C CA . LEU A 1 492 ? -38.816 22.663 32.834 1.00 87.31 492 LEU A CA 1
ATOM 3776 C C . LEU A 1 492 ? -37.979 23.732 33.559 1.00 87.31 492 LEU A C 1
ATOM 3778 O O . LEU A 1 492 ? -37.779 23.651 34.769 1.00 87.31 492 LEU A O 1
ATOM 3782 N N . THR A 1 493 ? -37.478 24.731 32.825 1.00 84.12 493 THR A N 1
ATOM 3783 C CA . THR A 1 493 ? -36.860 25.928 33.427 1.00 84.12 493 THR A CA 1
ATOM 3784 C C . THR A 1 493 ? -37.949 26.888 33.917 1.00 84.12 493 THR A C 1
ATOM 3786 O O . THR A 1 493 ? -39.078 26.816 33.429 1.00 84.12 493 THR A O 1
ATOM 3789 N N . PRO A 1 494 ? -37.637 27.877 34.780 1.00 82.38 494 PRO A N 1
ATOM 3790 C CA . PRO A 1 494 ? -38.614 28.898 35.177 1.00 82.38 494 PRO A CA 1
ATOM 3791 C C . PRO A 1 494 ? -39.244 29.650 33.992 1.00 82.38 494 PRO A C 1
ATOM 3793 O O . PRO A 1 494 ? -40.384 30.098 34.065 1.00 82.38 494 PRO A O 1
ATOM 3796 N N . ALA A 1 495 ? -38.512 29.793 32.881 1.00 75.94 495 ALA A N 1
ATOM 3797 C CA . ALA A 1 495 ? -39.044 30.368 31.650 1.00 75.94 495 ALA A CA 1
ATOM 3798 C C . ALA A 1 495 ? -40.008 29.403 30.941 1.00 75.94 495 ALA A C 1
ATOM 3800 O O . ALA A 1 495 ? -41.046 29.843 30.455 1.00 75.94 495 ALA A O 1
ATOM 3801 N N . GLY A 1 496 ? -39.691 28.105 30.912 1.00 78.69 496 GLY A N 1
ATOM 3802 C CA . GLY A 1 496 ? -40.543 27.069 30.332 1.00 78.69 496 GLY A CA 1
ATOM 3803 C C . GLY A 1 496 ? -41.821 26.807 31.119 1.00 78.69 496 GLY A C 1
ATOM 3804 O O . GLY A 1 496 ? -42.863 26.586 30.510 1.00 78.69 496 GLY A O 1
ATOM 3805 N N . GLU A 1 497 ? -41.786 26.915 32.448 1.00 82.62 497 GLU A N 1
ATOM 3806 C CA . GLU A 1 497 ? -42.964 26.779 33.322 1.00 82.62 497 GLU A CA 1
ATOM 3807 C C . GLU A 1 497 ? -44.043 27.842 33.052 1.00 82.62 497 GLU A C 1
ATOM 3809 O O . GLU A 1 497 ? -45.228 27.592 33.268 1.00 82.62 497 GLU A O 1
ATOM 3814 N N . ASN A 1 498 ? -43.671 29.007 32.505 1.00 78.69 498 ASN A N 1
ATOM 3815 C CA . ASN A 1 498 ? -44.642 30.024 32.078 1.00 78.69 498 ASN A CA 1
ATOM 3816 C C . ASN A 1 498 ? -45.474 29.586 30.863 1.00 78.69 498 ASN A C 1
ATOM 3818 O O . ASN A 1 498 ? -46.515 30.183 30.584 1.00 78.69 498 ASN A O 1
ATOM 3822 N N . TYR A 1 499 ? -45.008 28.572 30.130 1.00 72.75 499 TYR A N 1
ATOM 3823 C CA . TYR A 1 499 ? -45.572 28.150 28.852 1.00 72.75 499 TYR A CA 1
ATOM 3824 C C . TYR A 1 499 ? -45.975 26.670 28.813 1.00 72.75 499 TYR A C 1
ATOM 3826 O O . TYR A 1 499 ? -46.832 26.317 28.004 1.00 72.75 499 TYR A O 1
ATOM 3834 N N . TYR A 1 500 ? -45.426 25.804 29.676 1.00 83.88 500 TYR A N 1
ATOM 3835 C CA . TYR A 1 500 ? -45.611 24.349 29.604 1.00 83.88 500 TYR A CA 1
ATOM 3836 C C . TYR A 1 500 ? -45.798 23.657 30.967 1.00 83.88 500 TYR A C 1
ATOM 3838 O O . TYR A 1 500 ? -45.370 24.163 32.000 1.00 83.88 500 TYR A O 1
ATOM 3846 N N . THR A 1 501 ? -46.400 22.459 30.965 1.00 87.00 501 THR A N 1
ATOM 3847 C CA . THR A 1 501 ? -46.438 21.524 32.115 1.00 87.00 501 THR A CA 1
ATOM 3848 C C . THR A 1 501 ? -46.048 20.109 31.680 1.00 87.00 501 THR A C 1
ATOM 3850 O O . THR A 1 501 ? -46.663 19.568 30.769 1.00 87.00 501 THR A O 1
ATOM 3853 N N . LEU A 1 502 ? -45.038 19.497 32.313 1.00 87.94 502 LEU A N 1
ATOM 3854 C CA . LEU A 1 502 ? -44.492 18.185 31.926 1.00 87.94 502 LEU A CA 1
ATOM 3855 C C . LEU A 1 502 ? -45.103 17.044 32.763 1.00 87.94 502 LEU A C 1
ATOM 3857 O O . LEU A 1 502 ? -45.041 17.081 33.989 1.00 87.94 502 LEU A O 1
ATOM 3861 N N . THR A 1 503 ? -45.694 16.037 32.109 1.00 82.38 503 THR A N 1
ATOM 3862 C CA . THR A 1 503 ? -46.441 14.940 32.773 1.00 82.38 503 THR A CA 1
ATOM 3863 C C . THR A 1 503 ? -45.583 13.751 33.222 1.00 82.38 503 THR A C 1
ATOM 3865 O O . THR A 1 503 ? -45.830 13.214 34.298 1.00 82.38 503 THR A O 1
ATOM 3868 N N . ASP A 1 504 ? -44.571 13.359 32.443 1.00 78.69 504 ASP A N 1
ATOM 3869 C CA . ASP A 1 504 ? -43.521 12.410 32.840 1.00 78.69 504 ASP A CA 1
ATOM 3870 C C . ASP A 1 504 ? -42.202 12.847 32.197 1.00 78.69 504 ASP A C 1
ATOM 3872 O O . ASP A 1 504 ? -42.131 13.074 30.987 1.00 78.69 504 ASP A O 1
ATOM 3876 N N . GLY A 1 505 ? -41.183 13.031 33.030 1.00 82.25 505 GLY A N 1
ATOM 3877 C CA . GLY A 1 505 ? -39.887 13.563 32.635 1.00 82.25 505 GLY A CA 1
ATOM 3878 C C . GLY A 1 505 ? -38.815 12.500 32.439 1.00 82.25 505 GLY A C 1
ATOM 3879 O O . GLY A 1 505 ? -37.663 12.892 32.312 1.00 82.25 505 GLY A O 1
ATOM 3880 N N . LYS A 1 506 ? -39.125 11.192 32.460 1.00 86.38 506 LYS A N 1
ATOM 3881 C CA . LYS A 1 506 ? -38.103 10.129 32.389 1.00 86.38 506 LYS A CA 1
ATOM 3882 C C . LYS A 1 506 ? -38.270 9.163 31.214 1.00 86.38 506 LYS A C 1
ATOM 3884 O O . LYS A 1 506 ? -39.364 8.666 30.978 1.00 86.38 506 LYS A O 1
ATOM 3889 N N . ILE A 1 507 ? -37.164 8.826 30.539 1.00 84.94 507 ILE A N 1
ATOM 3890 C CA . ILE A 1 507 ? -37.106 7.788 29.486 1.00 84.94 507 ILE A CA 1
ATOM 3891 C C . ILE A 1 507 ? -35.823 6.936 29.573 1.00 84.94 507 ILE A C 1
ATOM 3893 O O . ILE A 1 507 ? -34.791 7.416 30.041 1.00 84.94 507 ILE A O 1
ATOM 3897 N N . GLU A 1 508 ? -35.881 5.682 29.102 1.00 82.25 508 GLU A N 1
ATOM 3898 C CA . GLU A 1 508 ? -34.718 4.787 28.939 1.00 82.25 508 GLU A CA 1
ATOM 3899 C C . GLU A 1 508 ? -34.304 4.686 27.464 1.00 82.25 508 GLU A C 1
ATOM 3901 O O . GLU A 1 508 ? -35.151 4.450 26.602 1.00 82.25 508 GLU A O 1
ATOM 3906 N N . VAL A 1 509 ? -33.004 4.802 27.172 1.00 77.00 509 VAL A N 1
ATOM 3907 C CA . VAL A 1 509 ? -32.461 4.793 25.803 1.00 77.00 509 VAL A CA 1
ATOM 3908 C C . VAL A 1 509 ? -31.232 3.874 25.712 1.00 77.00 509 VAL A C 1
ATOM 3910 O O . VAL A 1 509 ? -30.342 3.999 26.552 1.00 77.00 509 VAL A O 1
ATOM 3913 N N . PRO A 1 510 ? -31.144 2.946 24.737 1.00 74.25 510 PRO A N 1
ATOM 3914 C CA . PRO A 1 510 ? -29.951 2.118 24.538 1.00 74.25 510 PRO A CA 1
ATOM 3915 C C . PRO A 1 510 ? -28.773 2.944 23.996 1.00 74.25 510 PRO A C 1
ATOM 3917 O O . PRO A 1 510 ? -28.958 3.811 23.145 1.00 74.25 510 PRO A O 1
ATOM 3920 N N . ALA A 1 511 ? -27.559 2.652 24.455 1.00 73.75 511 ALA A N 1
ATOM 3921 C CA . ALA A 1 511 ? -26.327 3.316 24.043 1.00 73.75 511 ALA A CA 1
ATOM 3922 C C . ALA A 1 511 ? -25.158 2.322 23.933 1.00 73.75 511 ALA A C 1
ATOM 3924 O O . ALA A 1 511 ? -25.211 1.215 24.450 1.00 73.75 511 ALA A O 1
ATOM 3925 N N . THR A 1 512 ? -24.092 2.706 23.241 1.00 73.44 512 THR A N 1
ATOM 3926 C CA . THR A 1 512 ? -22.849 1.941 23.081 1.00 73.44 512 THR A CA 1
ATOM 3927 C C . THR A 1 512 ? -21.711 2.703 23.755 1.00 73.44 512 THR A C 1
ATOM 3929 O O . THR A 1 512 ? -21.660 3.931 23.694 1.00 73.44 512 THR A O 1
ATOM 3932 N N . ILE A 1 513 ? -20.780 2.012 24.407 1.00 74.44 513 ILE A N 1
ATOM 3933 C CA . ILE A 1 513 ? -19.652 2.670 25.068 1.00 74.44 513 ILE A CA 1
ATOM 3934 C C . ILE A 1 513 ? -18.421 2.647 24.166 1.00 74.44 513 ILE A C 1
ATOM 3936 O O . ILE A 1 513 ? -18.019 1.597 23.666 1.00 74.44 513 ILE A O 1
ATOM 3940 N N . THR A 1 514 ? -17.821 3.818 23.972 1.00 71.56 514 THR A N 1
ATOM 3941 C CA . THR A 1 514 ? -16.584 4.001 23.217 1.00 71.56 514 THR A CA 1
ATOM 3942 C C . THR A 1 514 ? -15.367 4.071 24.146 1.00 71.56 514 THR A C 1
ATOM 3944 O O . THR A 1 514 ? -15.502 4.346 25.347 1.00 71.56 514 THR A O 1
ATOM 3947 N N . PRO A 1 515 ? -14.159 3.792 23.630 1.00 66.00 515 PRO A N 1
ATOM 3948 C CA . PRO A 1 515 ? -12.936 3.768 24.416 1.00 66.00 515 PRO A CA 1
ATOM 3949 C C . PRO A 1 515 ? -12.628 5.113 25.065 1.00 66.00 515 PRO A C 1
ATOM 3951 O O . PRO A 1 515 ? -12.803 6.168 24.466 1.00 66.00 515 PRO A O 1
ATOM 3954 N N . TYR A 1 516 ? -12.108 5.053 26.288 1.00 66.50 516 TYR A N 1
ATOM 3955 C CA . TYR A 1 516 ? -11.477 6.180 26.966 1.00 66.50 516 TYR A CA 1
ATOM 3956 C C . TYR A 1 516 ? -10.111 6.493 26.339 1.00 66.50 516 TYR A C 1
ATOM 3958 O O . TYR A 1 516 ? -9.180 5.696 26.473 1.00 66.50 516 TYR A O 1
ATOM 3966 N N . ASP A 1 517 ? -9.958 7.657 25.704 1.00 56.50 517 ASP A N 1
ATOM 3967 C CA . ASP A 1 517 ? -8.669 8.083 25.121 1.00 56.50 517 ASP A CA 1
ATOM 3968 C C . ASP A 1 517 ? -7.625 8.548 26.152 1.00 56.50 517 ASP A C 1
ATOM 3970 O O . ASP A 1 517 ? -6.471 8.820 25.813 1.00 56.50 517 ASP A O 1
ATOM 3974 N N . GLY A 1 518 ? -7.991 8.539 27.433 1.00 58.31 518 GLY A N 1
ATOM 3975 C CA . GLY A 1 518 ? -7.060 8.681 28.539 1.00 58.31 518 GLY A CA 1
ATOM 3976 C C . GLY A 1 518 ? -6.970 10.062 29.169 1.00 58.31 518 GLY A C 1
ATOM 3977 O O . GLY A 1 518 ? -7.401 11.061 28.603 1.00 58.31 518 GLY A O 1
ATOM 3978 N N . GLU A 1 519 ? -6.373 10.102 30.359 1.00 55.84 519 GLU A N 1
ATOM 3979 C CA . GLU A 1 519 ? -5.951 11.328 31.041 1.00 55.84 519 GLU A CA 1
ATOM 3980 C C . GLU A 1 519 ? -4.427 11.454 30.947 1.00 55.84 519 GLU A C 1
ATOM 3982 O O . GLU A 1 519 ? -3.693 10.474 31.119 1.00 55.84 519 GLU A O 1
ATOM 3987 N N . TRP A 1 520 ? -3.951 12.667 30.669 1.00 53.19 520 TRP A N 1
ATOM 3988 C CA . TRP A 1 520 ? -2.534 13.003 30.755 1.00 53.19 520 TRP A CA 1
ATOM 3989 C C . TRP A 1 520 ? -2.177 13.281 32.213 1.00 53.19 520 TRP A C 1
ATOM 3991 O O . TRP A 1 520 ? -2.734 14.187 32.832 1.00 53.19 520 TRP A O 1
ATOM 4001 N N . VAL A 1 521 ? -1.230 12.521 32.764 1.00 50.50 521 VAL A N 1
ATOM 4002 C CA . VAL A 1 521 ? -0.649 12.804 34.083 1.00 50.50 521 VAL A CA 1
ATOM 4003 C C . VAL A 1 521 ? 0.852 12.997 33.896 1.00 50.50 521 VAL A C 1
ATOM 4005 O O . VAL A 1 521 ? 1.603 12.029 33.778 1.00 50.50 521 VAL A O 1
ATOM 4008 N N . GLY A 1 522 ? 1.289 14.258 33.836 1.00 58.16 522 GLY A N 1
ATOM 4009 C CA . GLY A 1 522 ? 2.643 14.599 33.382 1.00 58.16 522 GLY A CA 1
ATOM 4010 C C . GLY A 1 522 ? 2.806 14.303 31.887 1.00 58.16 522 GLY A C 1
ATOM 4011 O O . GLY A 1 522 ? 1.914 14.625 31.108 1.00 58.16 522 GLY A O 1
ATOM 4012 N N . ASP A 1 523 ? 3.900 13.642 31.504 1.00 47.88 523 ASP A N 1
ATOM 4013 C CA . ASP A 1 523 ? 4.215 13.299 30.105 1.00 47.88 523 ASP A CA 1
ATOM 4014 C C . ASP A 1 523 ? 3.632 11.937 29.652 1.00 47.88 523 ASP A C 1
ATOM 4016 O O . ASP A 1 523 ? 3.983 11.429 28.588 1.00 47.88 523 ASP A O 1
ATOM 4020 N N . ILE A 1 524 ? 2.767 11.303 30.459 1.00 48.56 524 ILE A N 1
ATOM 4021 C CA . ILE A 1 524 ? 2.235 9.951 30.206 1.00 48.56 524 ILE A CA 1
ATOM 4022 C C . ILE A 1 524 ? 0.720 10.007 29.973 1.00 48.56 524 ILE A C 1
ATOM 4024 O O . ILE A 1 524 ? -0.032 10.470 30.835 1.00 48.56 524 ILE A O 1
ATOM 4028 N N . GLN A 1 525 ? 0.272 9.473 28.832 1.00 57.91 525 GLN A N 1
ATOM 4029 C CA . GLN A 1 525 ? -1.143 9.298 28.488 1.00 57.91 525 GLN A CA 1
ATOM 4030 C C . GLN A 1 525 ? -1.654 7.926 28.963 1.00 57.91 525 GLN A C 1
ATOM 4032 O O . GLN A 1 525 ? -1.179 6.884 28.506 1.00 57.91 525 GLN A O 1
ATOM 4037 N N . TYR A 1 526 ? -2.656 7.903 29.845 1.00 60.25 526 TYR A N 1
ATOM 4038 C CA . TYR A 1 526 ? -3.263 6.660 30.343 1.00 60.25 526 TYR A CA 1
ATOM 4039 C C . TYR A 1 526 ? -4.506 6.265 29.534 1.00 60.25 526 TYR A C 1
ATOM 4041 O O . TYR A 1 526 ? -5.605 6.659 29.903 1.00 60.25 526 TYR A O 1
ATOM 4049 N N . LYS A 1 527 ? -4.370 5.468 28.465 1.00 64.81 527 LYS A N 1
ATOM 4050 C CA . LYS A 1 527 ? -5.521 4.950 27.685 1.00 64.81 527 LYS A CA 1
ATOM 4051 C C . LYS A 1 527 ? -6.407 3.962 28.467 1.00 64.81 527 LYS A C 1
ATOM 4053 O O . LYS A 1 527 ? -5.987 3.403 29.480 1.00 64.81 527 LYS A O 1
ATOM 4058 N N . ALA A 1 528 ? -7.626 3.708 27.960 1.00 70.25 528 ALA A N 1
ATOM 4059 C CA . ALA A 1 528 ? -8.590 2.754 28.537 1.00 70.25 528 ALA A CA 1
ATOM 4060 C C . ALA A 1 528 ? -7.987 1.367 28.788 1.00 70.25 528 ALA A C 1
ATOM 4062 O O . ALA A 1 528 ? -8.220 0.768 29.838 1.00 70.25 528 ALA A O 1
ATOM 4063 N N . PHE A 1 529 ? -7.205 0.890 27.819 1.00 79.75 529 PHE A N 1
ATOM 4064 C CA . PHE A 1 529 ? -6.468 -0.361 27.866 1.00 79.75 529 PHE A CA 1
ATOM 4065 C C . PHE A 1 529 ? -4.992 -0.108 27.590 1.00 79.75 529 PHE A C 1
ATOM 4067 O O . PHE A 1 529 ? -4.629 0.702 26.734 1.00 79.75 529 PHE A O 1
ATOM 4074 N N . SER A 1 530 ? -4.145 -0.841 28.297 1.00 80.62 530 SER A N 1
ATOM 4075 C CA . SER A 1 530 ? -2.706 -0.835 28.105 1.00 80.62 530 SER A CA 1
ATOM 4076 C C . SER A 1 530 ? -2.158 -2.248 28.173 1.00 80.62 530 SER A C 1
ATOM 4078 O O . SER A 1 530 ? -2.640 -3.110 28.916 1.00 80.62 530 SER A O 1
ATOM 4080 N N . VAL A 1 531 ? -1.122 -2.485 27.381 1.00 85.56 531 VAL A N 1
ATOM 4081 C CA . VAL A 1 531 ? -0.310 -3.687 27.513 1.00 85.56 531 VAL A CA 1
ATOM 4082 C C . VAL A 1 531 ? 0.746 -3.402 28.577 1.00 85.56 531 VAL A C 1
ATOM 4084 O O . VAL A 1 531 ? 1.355 -2.332 28.603 1.00 85.56 531 VAL A O 1
ATOM 4087 N N . GLY A 1 532 ? 0.922 -4.339 29.498 1.00 80.31 532 GLY A N 1
ATOM 4088 C CA . GLY A 1 532 ? 1.930 -4.276 30.547 1.00 80.31 532 GLY A CA 1
ATOM 4089 C C . GLY A 1 532 ? 2.684 -5.591 30.668 1.00 80.31 532 GLY A C 1
ATOM 4090 O O . GLY A 1 532 ? 2.309 -6.601 30.069 1.00 80.31 532 GLY A O 1
ATOM 4091 N N . SER A 1 533 ? 3.748 -5.578 31.467 1.00 77.88 533 SER A N 1
ATOM 4092 C CA . SER A 1 533 ? 4.517 -6.782 31.751 1.00 77.88 533 SER A CA 1
ATOM 4093 C C . SER A 1 533 ? 3.817 -7.663 32.781 1.00 77.88 533 SER A C 1
ATOM 4095 O O . SER A 1 533 ? 3.297 -7.207 33.806 1.00 77.88 533 SER A O 1
ATOM 4097 N N . ASN A 1 534 ? 3.817 -8.967 32.527 1.00 79.44 534 ASN A N 1
ATOM 4098 C CA . ASN A 1 534 ? 3.407 -9.944 33.515 1.00 79.44 534 ASN A CA 1
ATOM 4099 C C . ASN A 1 534 ? 4.528 -10.131 34.551 1.00 79.44 534 ASN A C 1
ATOM 4101 O O . ASN A 1 534 ? 5.436 -10.942 34.376 1.00 79.44 534 ASN A O 1
ATOM 4105 N N . SER A 1 535 ? 4.455 -9.375 35.649 1.00 64.06 535 SER A N 1
ATOM 4106 C CA . SER A 1 535 ? 5.485 -9.316 36.702 1.00 64.06 535 SER A CA 1
ATOM 4107 C C . SER A 1 535 ? 5.815 -10.654 37.379 1.00 64.06 535 SER A C 1
ATOM 4109 O O . SER A 1 535 ? 6.802 -10.748 38.105 1.00 64.06 535 SER A O 1
ATOM 4111 N N . SER A 1 536 ? 5.022 -11.701 37.145 1.00 73.31 536 SER A N 1
ATOM 4112 C CA . SER A 1 536 ? 5.232 -13.040 37.700 1.00 73.31 536 SER A CA 1
ATOM 4113 C C . SER A 1 536 ? 6.307 -13.868 36.978 1.00 73.31 536 SER A C 1
ATOM 4115 O O . SER A 1 536 ? 6.725 -14.882 37.530 1.00 73.31 536 SER A O 1
ATOM 4117 N N . LEU A 1 537 ? 6.756 -13.471 35.778 1.00 71.00 537 LEU A N 1
ATOM 4118 C CA . LEU A 1 537 ? 7.671 -14.268 34.937 1.00 71.00 537 LEU A CA 1
ATOM 4119 C C . LEU A 1 537 ? 9.128 -13.774 34.911 1.00 71.00 537 LEU A C 1
ATOM 4121 O O . LEU A 1 537 ? 9.968 -14.374 34.241 1.00 71.00 537 LEU A O 1
ATOM 4125 N N . GLY A 1 538 ? 9.455 -12.716 35.658 1.00 77.19 538 GLY A N 1
ATOM 4126 C CA . GLY A 1 538 ? 10.788 -12.107 35.620 1.00 77.19 538 GLY A CA 1
ATOM 4127 C C . GLY A 1 538 ? 11.099 -11.454 34.268 1.00 77.19 538 GLY A C 1
ATOM 4128 O O . GLY A 1 538 ? 10.193 -11.120 33.506 1.00 77.19 538 GLY A O 1
ATOM 4129 N N . SER A 1 539 ? 12.383 -11.234 33.982 1.00 80.38 539 SER A N 1
ATOM 4130 C CA . SER A 1 539 ? 12.808 -10.595 32.734 1.00 80.38 539 SER A CA 1
ATOM 4131 C C . SER A 1 539 ? 12.746 -11.568 31.545 1.00 80.38 539 SER A C 1
ATOM 4133 O O . SER A 1 539 ? 13.223 -12.699 31.683 1.00 80.38 539 SER A O 1
ATOM 4135 N N . PRO A 1 540 ? 12.196 -11.158 30.387 1.00 79.50 540 PRO A N 1
ATOM 4136 C CA . PRO A 1 540 ? 12.164 -12.000 29.197 1.00 79.50 540 PRO A CA 1
ATOM 4137 C C . PRO A 1 540 ? 13.561 -12.175 28.610 1.00 79.50 540 PRO A C 1
ATOM 4139 O O . PRO A 1 540 ? 14.349 -11.222 28.593 1.00 79.50 540 PRO A O 1
ATOM 4142 N N . HIS A 1 541 ? 13.851 -13.369 28.091 1.00 79.12 541 HIS A N 1
ATOM 4143 C CA . HIS A 1 541 ? 15.071 -13.626 27.342 1.00 79.12 541 HIS A CA 1
ATOM 4144 C C . HIS A 1 541 ? 14.797 -13.933 25.877 1.00 79.12 541 HIS A C 1
ATOM 4146 O O . HIS A 1 541 ? 13.726 -14.405 25.500 1.00 79.12 541 HIS A O 1
ATOM 4152 N N . VAL A 1 542 ? 15.796 -13.693 25.032 1.00 68.50 542 VAL A N 1
ATOM 4153 C CA . VAL A 1 542 ? 15.687 -14.021 23.611 1.00 68.50 542 VAL A CA 1
ATOM 4154 C C . VAL A 1 542 ? 15.473 -15.534 23.442 1.00 68.50 542 VAL A C 1
ATOM 4156 O O . VAL A 1 542 ? 16.265 -16.338 23.939 1.00 68.50 542 VAL A O 1
ATOM 4159 N N . GLY A 1 543 ? 14.419 -15.909 22.717 1.00 66.38 543 GLY A N 1
ATOM 4160 C CA . GLY A 1 543 ? 13.935 -17.280 22.543 1.00 66.38 543 GLY A CA 1
ATOM 4161 C C . GLY A 1 543 ? 12.803 -17.683 23.493 1.00 66.38 543 GLY A C 1
ATOM 4162 O O . GLY A 1 543 ? 12.180 -18.717 23.261 1.00 66.38 543 GLY A O 1
ATOM 4163 N N . ASP A 1 544 ? 12.508 -16.898 24.534 1.00 81.19 544 ASP A N 1
ATOM 4164 C CA . ASP A 1 544 ? 11.326 -17.136 25.360 1.00 81.19 544 ASP A CA 1
ATOM 4165 C C . ASP A 1 544 ? 10.052 -16.751 24.562 1.00 81.19 544 ASP A C 1
ATOM 4167 O O . ASP A 1 544 ? 10.084 -15.799 23.768 1.00 81.19 544 ASP A O 1
ATOM 4171 N N . PRO A 1 545 ? 8.930 -17.478 24.738 1.00 83.31 545 PRO A N 1
ATOM 4172 C CA . PRO A 1 545 ? 7.662 -17.146 24.089 1.00 83.31 545 PRO A CA 1
ATOM 4173 C C . PRO A 1 545 ? 7.181 -15.768 24.549 1.00 83.31 545 PRO A C 1
ATOM 4175 O O . PRO A 1 545 ? 7.220 -15.468 25.742 1.00 83.31 545 PRO A O 1
ATOM 4178 N N . VAL A 1 546 ? 6.714 -14.936 23.617 1.00 86.25 546 VAL A N 1
ATOM 4179 C CA . VAL A 1 546 ? 6.369 -13.529 23.889 1.00 86.25 546 VAL A CA 1
ATOM 4180 C C . VAL A 1 546 ? 5.078 -13.417 24.699 1.00 86.25 546 VAL A C 1
ATOM 4182 O O . VAL A 1 546 ? 5.041 -12.721 25.713 1.00 86.25 546 VAL A O 1
ATOM 4185 N N . LEU A 1 547 ? 4.021 -14.129 24.288 1.00 87.81 547 LEU A N 1
ATOM 4186 C CA . LEU A 1 547 ? 2.670 -13.964 24.843 1.00 87.81 547 LEU A CA 1
ATOM 4187 C C . LEU A 1 547 ? 2.577 -14.088 26.378 1.00 87.81 547 LEU A C 1
ATOM 4189 O O . LEU A 1 547 ? 1.898 -13.254 26.975 1.00 87.81 547 LEU A O 1
ATOM 4193 N N . PRO A 1 548 ? 3.247 -15.043 27.059 1.00 88.62 548 PRO A N 1
ATOM 4194 C CA . PRO A 1 548 ? 3.193 -15.145 28.520 1.00 88.62 548 PRO A CA 1
ATOM 4195 C C . PRO A 1 548 ? 3.645 -13.882 29.269 1.00 88.62 548 PRO A C 1
ATOM 4197 O O . PRO A 1 548 ? 3.164 -13.624 30.378 1.00 88.62 548 PRO A O 1
ATOM 4200 N N . TYR A 1 549 ? 4.554 -13.098 28.677 1.00 86.06 549 TYR A N 1
ATOM 4201 C CA . TYR A 1 549 ? 5.093 -11.870 29.269 1.00 86.06 549 TYR A CA 1
ATOM 4202 C C . TYR A 1 549 ? 4.166 -10.664 29.103 1.00 86.06 549 TYR A C 1
ATOM 4204 O O . TYR A 1 549 ? 4.361 -9.662 29.795 1.00 86.06 549 TYR A O 1
ATOM 4212 N N . LEU A 1 550 ? 3.154 -10.756 28.239 1.00 88.38 550 LEU A N 1
ATOM 4213 C CA . LEU A 1 550 ? 2.199 -9.685 27.986 1.00 88.38 550 LEU A CA 1
ATOM 4214 C C . LEU A 1 550 ? 0.959 -9.850 28.869 1.00 88.38 550 LEU A C 1
ATOM 4216 O O . LEU A 1 550 ? 0.373 -10.925 28.976 1.00 88.38 550 LEU A O 1
ATOM 4220 N N . GLN A 1 551 ? 0.530 -8.760 29.499 1.00 87.19 551 GLN A N 1
ATOM 4221 C CA . GLN A 1 551 ? -0.710 -8.691 30.265 1.00 87.19 551 GLN A CA 1
ATOM 4222 C C . GLN A 1 551 ? -1.512 -7.474 29.815 1.00 87.19 551 GLN A C 1
ATOM 4224 O O . GLN A 1 551 ? -1.078 -6.338 30.005 1.00 87.19 551 GLN A O 1
ATOM 4229 N N . LEU A 1 552 ? -2.723 -7.699 29.298 1.00 87.50 552 LEU A N 1
ATOM 4230 C CA . LEU A 1 552 ? -3.668 -6.612 29.062 1.00 87.50 552 LEU A CA 1
ATOM 4231 C C . LEU A 1 552 ? -4.216 -6.116 30.407 1.00 87.50 552 LEU A C 1
ATOM 4233 O O . LEU A 1 552 ? -4.719 -6.901 31.218 1.00 87.50 552 LEU A O 1
ATOM 4237 N N . SER A 1 553 ? -4.109 -4.817 30.647 1.00 84.25 553 SER A N 1
ATOM 4238 C CA . SER A 1 553 ? -4.704 -4.127 31.788 1.00 84.25 553 SER A CA 1
ATOM 4239 C C . SER A 1 553 ? -5.655 -3.053 31.282 1.00 84.25 553 SER A C 1
ATOM 4241 O O . SER A 1 553 ? -5.467 -2.514 30.196 1.00 84.25 553 SER A O 1
ATOM 4243 N N . GLY A 1 554 ? -6.685 -2.745 32.061 1.00 80.69 554 GLY A N 1
ATOM 4244 C CA . GLY A 1 554 ? -7.610 -1.663 31.751 1.00 80.69 554 GLY A CA 1
ATOM 4245 C C . GLY A 1 554 ? -7.920 -0.824 32.979 1.00 80.69 554 GLY A C 1
ATOM 4246 O O . GLY A 1 554 ? -7.905 -1.324 34.109 1.00 80.69 554 GLY A O 1
ATOM 4247 N N . MET A 1 555 ? -8.194 0.458 32.760 1.00 79.31 555 MET A N 1
ATOM 4248 C CA . MET A 1 555 ? -8.721 1.361 33.781 1.00 79.31 555 MET A CA 1
ATOM 4249 C C . MET A 1 555 ? -10.196 1.035 33.999 1.00 79.31 555 MET A C 1
ATOM 4251 O O . MET A 1 555 ? -11.046 1.545 33.286 1.00 79.31 555 MET A O 1
ATOM 4255 N N . MET A 1 556 ? -10.519 0.173 34.963 1.00 79.44 556 MET A N 1
ATOM 4256 C CA . MET A 1 556 ? -11.886 -0.318 35.179 1.00 79.44 556 MET A CA 1
ATOM 4257 C C . MET A 1 556 ? -12.510 0.315 36.423 1.00 79.44 556 MET A C 1
ATOM 4259 O O . MET A 1 556 ? -11.806 0.679 37.363 1.00 79.44 556 MET A O 1
ATOM 4263 N N . TYR A 1 557 ? -13.838 0.436 36.459 1.00 77.12 557 TYR A N 1
ATOM 4264 C CA . TYR A 1 557 ? -14.528 0.973 37.626 1.00 77.12 557 TYR A CA 1
ATOM 4265 C C . TYR A 1 557 ? -14.363 0.012 38.801 1.00 77.12 557 TYR A C 1
ATOM 4267 O O . TYR A 1 557 ? -14.710 -1.168 38.709 1.00 77.12 557 TYR A O 1
ATOM 4275 N N . ASN A 1 558 ? -13.822 0.521 39.903 1.00 80.25 558 ASN A N 1
ATOM 4276 C CA . ASN A 1 558 ? -13.682 -0.224 41.138 1.00 80.25 558 ASN A CA 1
ATOM 4277 C C . ASN A 1 558 ? -14.799 0.198 42.099 1.00 80.25 558 ASN A C 1
ATOM 4279 O O . ASN A 1 558 ? -14.838 1.339 42.562 1.00 80.25 558 ASN A O 1
ATOM 4283 N N . THR A 1 559 ? -15.694 -0.740 42.411 1.00 76.50 559 THR A N 1
ATOM 4284 C CA . THR A 1 559 ? -16.856 -0.519 43.282 1.00 76.50 559 THR A CA 1
ATOM 4285 C C . THR A 1 559 ? -16.486 -0.149 44.715 1.00 76.50 559 THR A C 1
ATOM 4287 O O . THR A 1 559 ? -17.228 0.589 45.351 1.00 76.50 559 THR A O 1
ATOM 4290 N N . GLU A 1 560 ? -15.350 -0.624 45.226 1.00 81.12 560 GLU A N 1
ATOM 4291 C CA . GLU A 1 560 ? -14.885 -0.313 46.584 1.00 81.12 560 GLU A CA 1
ATOM 4292 C C . GLU A 1 560 ? -14.253 1.082 46.659 1.00 81.12 560 GLU A C 1
ATOM 4294 O O . GLU A 1 560 ? -14.390 1.776 47.664 1.00 81.12 560 GLU A O 1
ATOM 4299 N N . MET A 1 561 ? -13.579 1.515 45.588 1.00 76.56 561 MET A N 1
ATOM 4300 C CA . MET A 1 561 ? -12.904 2.818 45.530 1.00 76.56 561 MET A CA 1
ATOM 4301 C C . MET A 1 561 ? -13.782 3.943 44.971 1.00 76.56 561 MET A C 1
ATOM 4303 O O . MET A 1 561 ? -13.391 5.107 45.041 1.00 76.56 561 MET A O 1
ATOM 4307 N N . GLY A 1 562 ? -14.927 3.612 44.370 1.00 78.44 562 GLY A N 1
ATOM 4308 C CA . GLY A 1 562 ? -15.846 4.576 43.762 1.00 78.44 562 GLY A CA 1
ATOM 4309 C C . GLY A 1 562 ? -15.280 5.325 42.548 1.00 78.44 562 GLY A C 1
ATOM 4310 O O . GLY A 1 562 ? -15.823 6.362 42.178 1.00 78.44 562 GLY A O 1
ATOM 4311 N N . ARG A 1 563 ? -14.193 4.834 41.936 1.00 79.19 563 ARG A N 1
ATOM 4312 C CA . ARG A 1 563 ? -13.473 5.489 40.828 1.00 79.19 563 ARG A CA 1
ATOM 4313 C C . ARG A 1 563 ? -12.859 4.476 39.861 1.00 79.19 563 ARG A C 1
ATOM 4315 O O . ARG A 1 563 ? -12.798 3.283 40.166 1.00 79.19 563 ARG A O 1
ATOM 4322 N N . LEU A 1 564 ? -12.360 4.959 38.722 1.00 77.56 564 LEU A N 1
ATOM 4323 C CA . LEU A 1 564 ? -11.525 4.160 37.824 1.00 77.56 564 LEU A CA 1
ATOM 4324 C C . LEU A 1 564 ? -10.220 3.748 38.517 1.00 77.56 564 LEU A C 1
ATOM 4326 O O . LEU A 1 564 ? -9.578 4.549 39.200 1.00 77.56 564 LEU A O 1
ATOM 4330 N N . TYR A 1 565 ? -9.838 2.487 38.345 1.00 79.06 565 TYR A N 1
ATOM 4331 C CA . TYR A 1 565 ? -8.602 1.929 38.874 1.00 79.06 565 TYR A CA 1
ATOM 4332 C C . TYR A 1 565 ? -8.017 0.901 37.891 1.00 79.06 565 TYR A C 1
ATOM 4334 O O . TYR A 1 565 ? -8.771 0.090 37.341 1.00 79.06 565 TYR A O 1
ATOM 4342 N N . PRO A 1 566 ? -6.691 0.891 37.662 1.00 77.88 566 PRO A N 1
ATOM 4343 C CA . PRO A 1 566 ? -6.074 -0.057 36.744 1.00 77.88 566 PRO A CA 1
ATOM 4344 C C . PRO A 1 566 ? -6.147 -1.481 37.308 1.00 77.88 566 PRO A C 1
ATOM 4346 O O . PRO A 1 566 ? -5.704 -1.743 38.428 1.00 77.88 566 PRO A O 1
ATOM 4349 N N . ARG A 1 567 ? -6.680 -2.428 36.529 1.00 83.50 567 ARG A N 1
ATOM 4350 C CA . ARG A 1 567 ? -6.646 -3.862 36.862 1.00 83.50 567 ARG A CA 1
ATOM 4351 C C . ARG A 1 567 ? -6.371 -4.729 35.639 1.00 83.50 567 ARG A C 1
ATOM 4353 O O . ARG A 1 567 ? -6.610 -4.320 34.505 1.00 83.50 567 ARG A O 1
ATOM 4360 N N . LYS A 1 568 ? -5.899 -5.953 35.887 1.00 85.69 568 LYS A N 1
ATOM 4361 C CA . LYS A 1 568 ? -5.700 -6.975 34.851 1.00 85.69 568 LYS A CA 1
ATOM 4362 C C . LYS A 1 568 ? -7.044 -7.353 34.225 1.00 85.69 568 LYS A C 1
ATOM 4364 O O . LYS A 1 568 ? -8.000 -7.616 34.958 1.00 85.69 568 LYS A O 1
ATOM 4369 N N . ILE A 1 569 ? -7.089 -7.404 32.897 1.00 83.69 569 ILE A N 1
ATOM 4370 C CA . ILE A 1 569 ? -8.244 -7.902 32.148 1.00 83.69 569 ILE A CA 1
ATOM 4371 C C . ILE A 1 569 ? -8.154 -9.421 32.066 1.00 83.69 569 ILE A C 1
ATOM 4373 O O . ILE A 1 569 ? -7.102 -9.988 31.766 1.00 83.69 569 ILE A O 1
ATOM 4377 N N . THR A 1 570 ? -9.262 -10.082 32.372 1.00 78.12 570 THR A N 1
ATOM 4378 C CA . THR A 1 570 ? -9.388 -11.537 32.386 1.00 78.12 570 THR A CA 1
ATOM 4379 C C . THR A 1 570 ? -10.485 -11.982 31.429 1.00 78.12 570 THR A C 1
ATOM 4381 O O . THR A 1 570 ? -11.344 -11.198 31.035 1.00 78.12 570 THR A O 1
ATOM 4384 N N . SER A 1 571 ? -10.519 -13.274 31.103 1.00 70.50 571 SER A N 1
ATOM 4385 C CA . SER A 1 571 ? -11.590 -13.848 30.277 1.00 70.50 571 SER A CA 1
ATOM 4386 C C . SER A 1 571 ? -12.994 -13.675 30.875 1.00 70.50 571 SER A C 1
ATOM 4388 O O . SER A 1 571 ? -13.975 -13.716 30.140 1.00 70.50 571 SER A O 1
ATOM 4390 N N . LYS A 1 572 ? -13.114 -13.440 32.191 1.00 72.06 572 LYS A N 1
ATOM 4391 C CA . LYS A 1 572 ? -14.399 -13.164 32.857 1.00 72.06 572 LYS A CA 1
ATOM 4392 C C . LYS A 1 572 ? -14.959 -11.775 32.548 1.00 72.06 572 LYS A C 1
ATOM 4394 O O . LYS A 1 572 ? -16.144 -11.561 32.759 1.00 72.06 572 LYS A O 1
ATOM 4399 N N . ASP A 1 573 ? -14.122 -10.858 32.066 1.00 73.62 573 ASP A N 1
ATOM 4400 C CA . ASP A 1 573 ? -14.520 -9.490 31.724 1.00 73.62 573 ASP A CA 1
ATOM 4401 C C . ASP A 1 573 ? -15.130 -9.394 30.309 1.00 73.62 573 ASP A C 1
ATOM 4403 O O . ASP A 1 573 ? -15.627 -8.340 29.930 1.00 73.62 573 ASP A O 1
ATOM 4407 N N . GLY A 1 574 ? -15.114 -10.486 29.529 1.00 70.31 574 GLY A N 1
ATOM 4408 C CA . GLY A 1 574 ? -15.812 -10.585 28.240 1.00 70.31 574 GLY A CA 1
ATOM 4409 C C . GLY A 1 574 ? -15.128 -9.906 27.045 1.00 70.31 574 GLY A C 1
ATOM 4410 O O . GLY A 1 574 ? -15.713 -9.879 25.965 1.00 70.31 574 GLY A O 1
ATOM 4411 N N . PHE A 1 575 ? -13.909 -9.383 27.205 1.00 76.62 575 PHE A N 1
ATOM 4412 C CA . PHE A 1 575 ? -13.131 -8.775 26.117 1.00 76.62 575 PHE A CA 1
ATOM 4413 C C . PHE A 1 575 ? -12.358 -9.823 25.307 1.00 76.62 575 PHE A C 1
ATOM 4415 O O . PHE A 1 575 ? -11.700 -10.693 25.880 1.00 76.62 575 PHE A O 1
ATOM 4422 N N . GLN A 1 576 ? -12.393 -9.692 23.980 1.00 82.56 576 GLN A N 1
ATOM 4423 C CA . GLN A 1 576 ? -11.522 -10.409 23.044 1.00 82.56 576 GLN A CA 1
ATOM 4424 C C . GLN A 1 576 ? -10.379 -9.479 22.621 1.00 82.56 576 GLN A C 1
ATOM 4426 O O . GLN A 1 576 ? -10.604 -8.284 22.434 1.00 82.56 576 GLN A O 1
ATOM 4431 N N . TYR A 1 577 ? -9.153 -9.990 22.504 1.00 87.81 577 TYR A N 1
ATOM 4432 C CA . TYR A 1 577 ? -8.002 -9.178 22.105 1.00 87.81 577 TYR A CA 1
ATOM 4433 C C . TYR A 1 577 ? -6.875 -10.010 21.490 1.00 87.81 577 TYR A C 1
ATOM 4435 O O . TYR A 1 577 ? -6.700 -11.181 21.823 1.00 87.81 577 TYR A O 1
ATOM 4443 N N . SER A 1 578 ? -6.083 -9.363 20.636 1.00 88.62 578 SER A N 1
ATOM 4444 C CA . SER A 1 578 ? -4.857 -9.902 20.034 1.00 88.62 578 SER A CA 1
ATOM 4445 C C . SER A 1 578 ? -3.688 -8.951 20.283 1.00 88.62 578 SER A C 1
ATOM 4447 O O . SER A 1 578 ? -3.881 -7.737 20.278 1.00 88.62 578 SER A O 1
ATOM 4449 N N . PHE A 1 579 ? -2.481 -9.476 20.502 1.00 91.06 579 PHE A N 1
ATOM 4450 C CA . PHE A 1 579 ? -1.280 -8.657 20.704 1.00 91.06 579 PHE A CA 1
ATOM 4451 C C . PHE A 1 579 ? -0.471 -8.518 19.419 1.00 91.06 579 PHE A C 1
ATOM 4453 O O . PHE A 1 579 ? -0.414 -9.446 18.617 1.00 91.06 579 PHE A O 1
ATOM 4460 N N . TYR A 1 580 ? 0.195 -7.379 19.272 1.00 90.19 580 TYR A N 1
ATOM 4461 C CA . TYR A 1 580 ? 1.029 -7.048 18.126 1.00 90.19 580 TYR A CA 1
ATOM 4462 C C . TYR A 1 580 ? 2.366 -6.472 18.586 1.00 90.19 580 TYR A C 1
ATOM 4464 O O . TYR A 1 580 ? 2.455 -5.802 19.623 1.00 90.19 580 TYR A O 1
ATOM 4472 N N . HIS A 1 581 ? 3.403 -6.734 17.798 1.00 86.00 581 HIS A N 1
ATOM 4473 C CA . HIS A 1 581 ? 4.725 -6.144 17.942 1.00 86.00 581 HIS A CA 1
ATOM 4474 C C . HIS A 1 581 ? 4.882 -4.987 16.953 1.00 86.00 581 HIS A C 1
ATOM 4476 O O . HIS A 1 581 ? 4.788 -5.176 15.740 1.00 86.00 581 HIS A O 1
ATOM 4482 N N . LEU A 1 582 ? 5.112 -3.788 17.493 1.00 82.88 582 LEU A N 1
ATOM 4483 C CA . LEU A 1 582 ? 5.298 -2.572 16.710 1.00 82.88 582 LEU A CA 1
ATOM 4484 C C . LEU A 1 582 ? 6.593 -2.667 15.901 1.00 82.88 582 LEU A C 1
ATOM 4486 O O . LEU A 1 582 ? 7.672 -2.863 16.466 1.00 82.88 582 LEU A O 1
ATOM 4490 N N . ARG A 1 583 ? 6.493 -2.491 14.582 1.00 80.12 583 ARG A N 1
ATOM 4491 C CA . ARG A 1 583 ? 7.653 -2.569 13.688 1.00 80.12 583 ARG A CA 1
ATOM 4492 C C . ARG A 1 583 ? 8.753 -1.548 14.056 1.00 80.12 583 ARG A C 1
ATOM 4494 O O . ARG A 1 583 ? 8.445 -0.411 14.428 1.00 80.12 583 ARG A O 1
ATOM 4501 N N . PRO A 1 584 ? 10.047 -1.896 13.907 1.00 67.50 584 PRO A N 1
ATOM 4502 C CA . PRO A 1 584 ? 11.151 -1.000 14.252 1.00 67.50 584 PRO A CA 1
ATOM 4503 C C . PRO A 1 584 ? 11.099 0.348 13.514 1.00 67.50 584 PRO A C 1
ATOM 4505 O O . PRO A 1 584 ? 10.943 0.390 12.295 1.00 67.50 584 PRO A O 1
ATOM 4508 N N . GLY A 1 585 ? 11.269 1.450 14.251 1.00 65.25 585 GLY A N 1
ATOM 4509 C CA . GLY A 1 585 ? 11.260 2.817 13.712 1.00 65.25 585 GLY A CA 1
ATOM 4510 C C . GLY A 1 585 ? 9.869 3.432 13.514 1.00 65.25 585 GLY A C 1
ATOM 4511 O O . GLY A 1 585 ? 9.787 4.625 13.229 1.00 65.25 585 GLY A O 1
ATOM 4512 N N . ALA A 1 586 ? 8.788 2.664 13.692 1.00 70.06 586 ALA A N 1
ATOM 4513 C CA . ALA A 1 586 ? 7.439 3.213 13.725 1.00 70.06 586 ALA A CA 1
ATOM 4514 C C . ALA A 1 586 ? 7.127 3.818 15.097 1.00 70.06 586 ALA A C 1
ATOM 4516 O O . ALA A 1 586 ? 7.489 3.270 16.139 1.00 70.06 586 ALA A O 1
ATOM 4517 N N . THR A 1 587 ? 6.429 4.949 15.087 1.00 74.19 587 THR A N 1
ATOM 4518 C CA . THR A 1 587 ? 5.929 5.621 16.294 1.00 74.19 587 THR A CA 1
ATOM 4519 C C . THR A 1 587 ? 4.449 5.338 16.550 1.00 74.19 587 THR A C 1
ATOM 4521 O O . THR A 1 587 ? 3.969 5.602 17.648 1.00 74.19 587 THR A O 1
ATOM 4524 N N . GLU A 1 588 ? 3.734 4.782 15.566 1.00 78.88 588 GLU A N 1
ATOM 4525 C CA . GLU A 1 588 ? 2.285 4.556 15.606 1.00 78.88 588 GLU A CA 1
ATOM 4526 C C . GLU A 1 588 ? 1.926 3.097 15.257 1.00 78.88 588 GLU A C 1
ATOM 4528 O O . GLU A 1 588 ? 2.494 2.563 14.299 1.00 78.88 588 GLU A O 1
ATOM 4533 N N . PRO A 1 589 ? 1.006 2.455 16.010 1.00 84.50 589 PRO A N 1
ATOM 4534 C CA . PRO A 1 589 ? 0.497 1.110 15.721 1.00 84.50 589 PRO A CA 1
ATOM 4535 C C . PRO A 1 589 ? -0.246 1.000 14.382 1.00 84.50 589 PRO A C 1
ATOM 4537 O O . PRO A 1 589 ? -1.127 1.809 14.097 1.00 84.50 589 PRO A O 1
ATOM 4540 N N . ASP A 1 590 ? 0.043 -0.049 13.614 1.00 82.56 590 ASP A N 1
ATOM 4541 C CA . ASP A 1 590 ? -0.610 -0.376 12.344 1.00 82.56 590 ASP A CA 1
ATOM 4542 C C . ASP A 1 590 ? -0.768 -1.906 12.190 1.00 82.56 590 ASP A C 1
ATOM 4544 O O . ASP A 1 590 ? 0.170 -2.580 11.761 1.00 82.56 590 ASP A O 1
ATOM 4548 N N . PRO A 1 591 ? -1.934 -2.490 12.522 1.00 81.44 591 PRO A N 1
ATOM 4549 C CA . PRO A 1 591 ? -2.117 -3.943 12.546 1.00 81.44 591 PRO A CA 1
ATOM 4550 C C . PRO A 1 591 ? -2.091 -4.606 11.160 1.00 81.44 591 PRO A C 1
ATOM 4552 O O . PRO A 1 591 ? -2.008 -5.832 11.096 1.00 81.44 591 PRO A O 1
ATOM 4555 N N . GLU A 1 592 ? -2.154 -3.845 10.058 1.00 76.06 592 GLU A N 1
ATOM 4556 C CA . GLU A 1 592 ? -1.964 -4.403 8.710 1.00 76.06 592 GLU A CA 1
ATOM 4557 C C . GLU A 1 592 ? -0.481 -4.598 8.364 1.00 76.06 592 GLU A C 1
ATOM 4559 O O . GLU A 1 592 ? -0.146 -5.432 7.519 1.00 76.06 592 GLU A O 1
ATOM 4564 N N . LEU A 1 593 ? 0.413 -3.836 9.005 1.00 67.88 593 LEU A N 1
ATOM 4565 C CA . LEU A 1 593 ? 1.850 -3.821 8.709 1.00 67.88 593 LEU A CA 1
ATOM 4566 C C . LEU A 1 593 ? 2.727 -4.334 9.861 1.00 67.88 593 LEU A C 1
ATOM 4568 O O . LEU A 1 593 ? 3.885 -4.691 9.626 1.00 67.88 593 LEU A O 1
ATOM 4572 N N . ASP A 1 594 ? 2.200 -4.356 11.080 1.00 80.12 594 ASP A N 1
ATOM 4573 C CA . ASP A 1 594 ? 2.863 -4.851 12.282 1.00 80.12 594 ASP A CA 1
ATOM 4574 C C . ASP A 1 594 ? 2.681 -6.363 12.464 1.00 80.12 594 ASP A C 1
ATOM 4576 O O . ASP A 1 594 ? 1.773 -7.001 11.929 1.00 80.12 594 ASP A O 1
ATOM 4580 N N . GLU A 1 595 ? 3.562 -6.964 13.258 1.00 82.69 595 GLU A N 1
ATOM 4581 C CA . GLU A 1 595 ? 3.567 -8.407 13.476 1.00 82.69 595 GLU A CA 1
ATOM 4582 C C . GLU A 1 595 ? 2.483 -8.812 14.488 1.00 82.69 595 GLU A C 1
ATOM 4584 O O . GLU A 1 595 ? 2.573 -8.483 15.672 1.00 82.69 595 GLU A O 1
ATOM 4589 N N . LEU A 1 596 ? 1.483 -9.579 14.039 1.00 88.62 596 LEU A N 1
ATOM 4590 C CA . LEU A 1 596 ? 0.534 -10.270 14.917 1.00 88.62 596 LEU A CA 1
ATOM 4591 C C . LEU A 1 596 ? 1.261 -11.341 15.742 1.00 88.62 596 LEU A C 1
ATOM 4593 O O . LEU A 1 596 ? 1.855 -12.271 15.192 1.00 88.62 596 LEU A O 1
ATOM 4597 N N . LEU A 1 597 ? 1.157 -11.257 17.068 1.00 87.62 597 LEU A N 1
ATOM 4598 C CA . LEU A 1 597 ? 1.763 -12.232 17.965 1.00 87.62 597 LEU A CA 1
ATOM 4599 C C . LEU A 1 597 ? 0.899 -13.482 18.102 1.00 87.62 597 LEU A C 1
ATOM 4601 O O . LEU A 1 597 ? -0.287 -13.426 18.429 1.00 87.62 597 LEU A O 1
ATOM 4605 N N . THR A 1 598 ? 1.537 -14.631 17.920 1.00 84.75 598 THR A N 1
ATOM 4606 C CA . THR A 1 598 ? 0.924 -15.955 18.030 1.00 84.75 598 THR A CA 1
ATOM 4607 C C . THR A 1 598 ? 1.558 -16.748 19.171 1.00 84.75 598 THR A C 1
ATOM 4609 O O . THR A 1 598 ? 2.512 -16.299 19.811 1.00 84.75 598 THR A O 1
ATOM 4612 N N . ALA A 1 599 ? 1.041 -17.951 19.440 1.00 77.25 599 ALA A N 1
ATOM 4613 C CA . ALA A 1 599 ? 1.633 -18.861 20.423 1.00 77.25 599 ALA A CA 1
ATOM 4614 C C . ALA A 1 599 ? 3.098 -19.228 20.105 1.00 77.25 599 ALA A C 1
ATOM 4616 O O . ALA A 1 599 ? 3.848 -19.537 21.029 1.00 77.25 599 ALA A O 1
ATOM 4617 N N . ASP A 1 600 ? 3.495 -19.142 18.831 1.00 72.50 600 ASP A N 1
ATOM 4618 C CA . ASP A 1 600 ? 4.843 -19.459 18.351 1.00 72.50 600 ASP A CA 1
ATOM 4619 C C . ASP A 1 600 ? 5.776 -18.233 18.308 1.00 72.50 600 ASP A C 1
ATOM 4621 O O . ASP A 1 600 ? 6.971 -18.373 18.040 1.00 72.50 600 ASP A O 1
ATOM 4625 N N . SER A 1 601 ? 5.265 -17.026 18.579 1.00 80.25 601 SER A N 1
ATOM 4626 C CA . SER A 1 601 ? 6.081 -15.809 18.599 1.00 80.25 601 SER A CA 1
ATOM 4627 C C . SER A 1 601 ? 7.053 -15.831 19.781 1.00 80.25 601 SER A C 1
ATOM 4629 O O . SER A 1 601 ? 6.656 -15.983 20.940 1.00 80.25 601 SER A O 1
ATOM 4631 N N . VAL A 1 602 ? 8.339 -15.630 19.493 1.00 80.81 602 VAL A N 1
ATOM 4632 C CA . VAL A 1 602 ? 9.442 -15.605 20.468 1.00 80.81 602 VAL A CA 1
ATOM 4633 C C . VAL A 1 602 ? 10.211 -14.291 20.370 1.00 80.81 602 VAL A C 1
ATOM 4635 O O . VAL A 1 602 ? 10.262 -13.680 19.306 1.00 80.81 602 VAL A O 1
ATOM 4638 N N . PHE A 1 603 ? 10.845 -13.849 21.454 1.00 77.88 603 PHE A N 1
ATOM 4639 C CA . PHE A 1 603 ? 11.753 -12.702 21.374 1.00 77.88 603 PHE A CA 1
ATOM 4640 C C . PHE A 1 603 ? 12.989 -13.062 20.528 1.00 77.88 603 PHE A C 1
ATOM 4642 O O . PHE A 1 603 ? 13.587 -14.114 20.757 1.00 77.88 603 PHE A O 1
ATOM 4649 N N . THR A 1 604 ? 13.409 -12.216 19.578 1.00 64.75 604 THR A N 1
ATOM 4650 C CA . THR A 1 604 ? 14.413 -12.578 18.543 1.00 64.75 604 THR A CA 1
ATOM 4651 C C . THR A 1 604 ? 15.747 -11.817 18.615 1.00 64.75 604 THR A C 1
ATOM 4653 O O . THR A 1 604 ? 16.743 -12.258 18.037 1.00 64.75 604 THR A O 1
ATOM 4656 N N . TYR A 1 605 ? 15.829 -10.715 19.362 1.00 62.94 605 TYR A N 1
ATOM 4657 C CA . TYR A 1 605 ? 17.051 -9.921 19.551 1.00 62.94 605 TYR A CA 1
ATOM 4658 C C . TYR A 1 605 ? 17.124 -9.257 20.928 1.00 62.94 605 TYR A C 1
ATOM 4660 O O . TYR A 1 605 ? 16.089 -8.881 21.475 1.00 62.94 605 TYR A O 1
ATOM 4668 N N . PRO A 1 606 ? 18.339 -9.066 21.472 1.00 60.22 606 PRO A N 1
ATOM 4669 C CA . PRO A 1 606 ? 18.580 -8.135 22.560 1.00 60.22 606 PRO A CA 1
ATOM 4670 C C . PRO A 1 606 ? 18.997 -6.776 21.969 1.00 60.22 606 PRO A C 1
ATOM 4672 O O . PRO A 1 606 ? 20.085 -6.697 21.413 1.00 60.22 606 PRO A O 1
ATOM 4675 N N . GLU A 1 607 ? 18.133 -5.751 22.022 1.00 54.66 607 GLU A N 1
ATOM 4676 C CA . GLU A 1 607 ? 18.475 -4.313 22.183 1.00 54.66 607 GLU A CA 1
ATOM 4677 C C . GLU A 1 607 ? 17.288 -3.364 21.916 1.00 54.66 607 GLU A C 1
ATOM 4679 O O . GLU A 1 607 ? 16.317 -3.731 21.261 1.00 54.66 607 GLU A O 1
ATOM 4684 N N . GLU A 1 608 ? 17.380 -2.176 22.536 1.00 53.97 608 GLU A N 1
ATOM 4685 C CA . GLU A 1 608 ? 16.445 -1.032 22.616 1.00 53.97 608 GLU A CA 1
ATOM 4686 C C . GLU A 1 608 ? 14.959 -1.316 22.848 1.00 53.97 608 GLU A C 1
ATOM 4688 O O . GLU A 1 608 ? 14.174 -0.382 22.811 1.00 53.97 608 GLU A O 1
ATOM 4693 N N . GLY A 1 609 ? 14.607 -2.538 23.241 1.00 64.31 609 GLY A N 1
ATOM 4694 C CA . GLY A 1 609 ? 13.328 -2.923 23.825 1.00 64.31 609 GLY A CA 1
ATOM 4695 C C . GLY A 1 609 ? 12.179 -3.074 22.834 1.00 64.31 609 GLY A C 1
ATOM 4696 O O . GLY A 1 609 ? 12.068 -2.381 21.830 1.00 64.31 609 GLY A O 1
ATOM 4697 N N . TYR A 1 610 ? 11.330 -4.057 23.112 1.00 77.69 610 TYR A N 1
ATOM 4698 C CA . TYR A 1 610 ? 10.191 -4.384 22.264 1.00 77.69 610 TYR A CA 1
ATOM 4699 C C . TYR A 1 610 ? 9.008 -3.540 22.682 1.00 77.69 610 TYR A C 1
ATOM 4701 O O . TYR A 1 610 ? 8.666 -3.537 23.864 1.00 77.69 610 TYR A O 1
ATOM 4709 N N . ASN A 1 611 ? 8.375 -2.890 21.714 1.00 85.50 611 ASN A N 1
ATOM 4710 C CA . ASN A 1 611 ? 7.152 -2.137 21.923 1.00 85.50 611 ASN A CA 1
ATOM 4711 C C . ASN A 1 611 ? 5.961 -2.982 21.481 1.00 85.50 611 ASN A C 1
ATOM 4713 O O . ASN A 1 611 ? 5.832 -3.322 20.305 1.00 85.50 611 ASN A O 1
ATOM 4717 N N . PHE A 1 612 ? 5.082 -3.314 22.423 1.00 87.75 612 PHE A N 1
ATOM 4718 C CA . PHE A 1 612 ? 3.869 -4.074 22.129 1.00 87.75 612 PHE A CA 1
ATOM 4719 C C . PHE A 1 612 ? 2.614 -3.253 22.349 1.00 87.75 612 PHE A C 1
ATOM 4721 O O . PHE A 1 612 ? 2.549 -2.387 23.227 1.00 87.75 612 PHE A O 1
ATOM 4728 N N . TYR A 1 613 ? 1.593 -3.607 21.584 1.00 89.44 613 TYR A N 1
ATOM 4729 C CA . TYR A 1 613 ? 0.237 -3.115 21.746 1.00 89.44 613 TYR A CA 1
ATOM 4730 C C . TYR A 1 613 ? -0.765 -4.256 21.548 1.00 89.44 613 TYR A C 1
ATOM 4732 O O . TYR A 1 613 ? -0.399 -5.378 21.198 1.00 89.44 613 TYR A O 1
ATOM 4740 N N . ALA A 1 614 ? -2.035 -3.993 21.833 1.00 88.50 614 ALA A N 1
ATOM 4741 C CA . ALA A 1 614 ? -3.124 -4.926 21.616 1.00 88.50 614 ALA A CA 1
ATOM 4742 C C . ALA A 1 614 ? -4.219 -4.288 20.763 1.00 88.50 614 ALA A C 1
ATOM 4744 O O . ALA A 1 614 ? -4.505 -3.096 20.884 1.00 88.50 614 ALA A O 1
ATOM 4745 N N . VAL A 1 615 ? -4.864 -5.109 19.945 1.00 87.38 615 VAL A N 1
ATOM 4746 C CA . VAL A 1 615 ? -6.143 -4.800 19.309 1.00 87.38 615 VAL A CA 1
ATOM 4747 C C . VAL A 1 615 ? -7.220 -5.491 20.134 1.00 87.38 615 VAL A C 1
ATOM 4749 O O . VAL A 1 615 ? -7.222 -6.716 20.248 1.00 87.38 615 VAL A O 1
ATOM 4752 N N . VAL A 1 616 ? -8.099 -4.705 20.750 1.00 84.62 616 VAL A N 1
ATOM 4753 C CA . VAL A 1 616 ? -9.244 -5.179 21.536 1.00 84.62 616 VAL A CA 1
ATOM 4754 C C . VAL A 1 616 ? -10.471 -5.155 20.634 1.00 84.62 616 VAL A C 1
ATOM 4756 O O . VAL A 1 616 ? -10.804 -4.108 20.079 1.00 84.62 616 VAL A O 1
ATOM 4759 N N . GLU A 1 617 ? -11.139 -6.293 20.474 1.00 77.00 617 GLU A N 1
ATOM 4760 C CA . GLU A 1 617 ? -12.313 -6.400 19.610 1.00 77.00 617 GLU A CA 1
ATOM 4761 C C . GLU A 1 617 ? -13.592 -5.873 20.287 1.00 77.00 617 GLU A C 1
ATOM 4763 O O . GLU A 1 617 ? -13.674 -5.826 21.522 1.00 77.00 617 GLU A O 1
ATOM 4768 N N . PRO A 1 618 ? -14.612 -5.480 19.496 1.00 67.81 618 PRO A N 1
ATOM 4769 C CA . PRO A 1 618 ? -15.897 -5.054 20.030 1.00 67.81 618 PRO A CA 1
ATOM 4770 C C . PRO A 1 618 ? -16.580 -6.144 20.871 1.00 67.81 618 PRO A C 1
ATOM 4772 O O . PRO A 1 618 ? -16.627 -7.311 20.485 1.00 67.81 618 PRO A O 1
ATOM 4775 N N . SER A 1 619 ? -17.172 -5.749 21.997 1.00 66.00 619 SER A N 1
ATOM 4776 C CA . SER A 1 619 ? -18.112 -6.578 22.764 1.00 66.00 619 SER A CA 1
ATOM 4777 C C . SER A 1 619 ? -19.548 -6.083 22.549 1.00 66.00 619 SER A C 1
ATOM 4779 O O . SER A 1 619 ? -19.766 -5.095 21.851 1.00 66.00 619 SER A O 1
ATOM 4781 N N . LEU A 1 620 ? -20.544 -6.730 23.170 1.00 61.97 620 LEU A N 1
ATOM 4782 C CA . LEU A 1 620 ? -21.955 -6.319 23.059 1.00 61.97 620 LEU A CA 1
ATOM 4783 C C . LEU A 1 620 ? -22.175 -4.830 23.407 1.00 61.97 620 LEU A C 1
ATOM 4785 O O . LEU A 1 620 ? -23.060 -4.198 22.838 1.00 61.97 620 LEU A O 1
ATOM 4789 N N . ASN A 1 621 ? -21.362 -4.279 24.318 1.00 67.25 621 ASN A N 1
ATOM 4790 C CA . ASN A 1 621 ? -21.530 -2.934 24.873 1.00 67.25 621 ASN A CA 1
ATOM 4791 C C . ASN A 1 621 ? -20.294 -2.024 24.701 1.00 67.25 621 ASN A C 1
ATOM 4793 O O . ASN A 1 621 ? -20.342 -0.878 25.140 1.00 67.25 621 ASN A O 1
ATOM 4797 N N . TYR A 1 622 ? -19.203 -2.493 24.077 1.00 69.06 622 TYR A N 1
ATOM 4798 C CA . TYR A 1 622 ? -17.943 -1.749 23.917 1.00 69.06 622 TYR A CA 1
ATOM 4799 C C . TYR A 1 622 ? -17.456 -1.776 22.464 1.00 69.06 622 TYR A C 1
ATOM 4801 O O . TYR A 1 622 ? -17.300 -2.857 21.897 1.00 69.06 622 TYR A O 1
ATOM 4809 N N . THR A 1 623 ? -17.165 -0.622 21.860 1.00 68.62 623 THR A N 1
ATOM 4810 C CA . THR A 1 623 ? -16.528 -0.573 20.530 1.00 68.62 623 THR A CA 1
ATOM 4811 C C . THR A 1 623 ? -15.020 -0.798 20.654 1.00 68.62 623 THR A C 1
ATOM 4813 O O . THR A 1 623 ? -14.380 -0.135 21.466 1.00 68.62 623 THR A O 1
ATOM 4816 N N . GLY A 1 624 ? -14.458 -1.706 19.853 1.00 72.81 624 GLY A N 1
ATOM 4817 C CA . GLY A 1 624 ? -13.042 -2.092 19.907 1.00 72.81 624 GLY A CA 1
ATOM 4818 C C . GLY A 1 624 ? -12.045 -0.935 19.735 1.00 72.81 624 GLY A C 1
ATOM 4819 O O . GLY A 1 624 ? -12.396 0.145 19.262 1.00 72.81 624 GLY A O 1
ATOM 4820 N N . CYS A 1 625 ? -10.789 -1.158 20.129 1.00 78.88 625 CYS A N 1
ATOM 4821 C CA . CYS A 1 625 ? -9.726 -0.151 20.059 1.00 78.88 625 CYS A CA 1
ATOM 4822 C C . CYS A 1 625 ? -8.331 -0.756 19.884 1.00 78.88 625 CYS A C 1
ATOM 4824 O O . CYS A 1 625 ? -8.089 -1.904 20.257 1.00 78.88 625 CYS A O 1
ATOM 4826 N N . ILE A 1 626 ? -7.390 0.066 19.417 1.00 82.06 626 ILE A N 1
ATOM 4827 C CA . ILE A 1 626 ? -5.958 -0.245 19.386 1.00 82.06 626 ILE A CA 1
ATOM 4828 C C . ILE A 1 626 ? -5.282 0.473 20.562 1.00 82.06 626 ILE A C 1
ATOM 4830 O O . ILE A 1 626 ? -5.425 1.690 20.726 1.00 82.06 626 ILE A O 1
ATOM 4834 N N . THR A 1 627 ? -4.576 -0.268 21.420 1.00 78.75 627 THR A N 1
ATOM 4835 C CA . THR A 1 627 ? -3.836 0.333 22.541 1.00 78.75 627 THR A CA 1
ATOM 4836 C C . THR A 1 627 ? -2.598 1.073 22.034 1.00 78.75 627 THR A C 1
ATOM 4838 O O . THR A 1 627 ? -2.049 0.735 20.991 1.00 78.75 627 THR A O 1
ATOM 4841 N N . ASN A 1 628 ? -2.091 2.044 22.797 1.00 70.69 628 ASN A N 1
ATOM 4842 C CA . ASN A 1 628 ? -0.765 2.604 22.514 1.00 70.69 628 ASN A CA 1
ATOM 4843 C C . ASN A 1 628 ? 0.328 1.551 22.762 1.00 70.69 628 ASN A C 1
ATOM 4845 O O . ASN A 1 628 ? 0.129 0.596 23.521 1.00 70.69 628 ASN A O 1
ATOM 4849 N N . SER A 1 629 ? 1.498 1.760 22.163 1.00 65.06 629 SER A N 1
ATOM 4850 C CA . SER A 1 629 ? 2.689 0.926 22.324 1.00 65.06 629 SER A CA 1
ATOM 4851 C C . SER A 1 629 ? 3.441 1.213 23.636 1.00 65.06 629 SER A C 1
ATOM 4853 O O . SER A 1 629 ? 4.617 1.554 23.648 1.00 65.06 629 SER A O 1
ATOM 4855 N N . THR A 1 630 ? 2.759 1.117 24.781 1.00 62.44 630 THR A N 1
ATOM 4856 C CA . THR A 1 630 ? 3.336 1.491 26.091 1.00 62.44 630 THR A CA 1
ATOM 4857 C C . THR A 1 630 ? 4.156 0.385 26.749 1.00 62.44 630 THR A C 1
ATOM 4859 O O . THR A 1 630 ? 4.844 0.628 27.741 1.00 62.44 630 THR A O 1
ATOM 4862 N N . ALA A 1 631 ? 4.047 -0.848 26.257 1.00 67.69 631 ALA A N 1
ATOM 4863 C CA . ALA A 1 631 ? 4.691 -1.999 26.864 1.00 67.69 631 ALA A CA 1
ATOM 4864 C C . ALA A 1 631 ? 6.076 -2.187 26.259 1.00 67.69 631 ALA A C 1
ATOM 4866 O O . ALA A 1 631 ? 6.238 -2.910 25.279 1.00 67.69 631 ALA A O 1
ATOM 4867 N N . TYR A 1 632 ? 7.047 -1.506 26.855 1.00 75.75 632 TYR A N 1
ATOM 4868 C CA . TYR A 1 632 ? 8.448 -1.617 26.496 1.00 75.75 632 TYR A CA 1
ATOM 4869 C C . TYR A 1 632 ? 9.119 -2.735 27.303 1.00 75.75 632 TYR A C 1
ATOM 4871 O O . TYR A 1 632 ? 9.181 -2.671 28.535 1.00 75.75 632 TYR A O 1
ATOM 4879 N N . PHE A 1 633 ? 9.644 -3.757 26.626 1.00 74.06 633 PHE A N 1
ATOM 4880 C CA . PHE A 1 633 ? 10.336 -4.874 27.274 1.00 74.06 633 PHE A CA 1
ATOM 4881 C C . PHE A 1 633 ? 11.812 -4.880 26.920 1.00 74.06 633 PHE A C 1
ATOM 4883 O O . PHE A 1 633 ? 12.181 -5.126 25.772 1.00 74.06 633 PHE A O 1
ATOM 4890 N N . PHE A 1 634 ? 12.665 -4.716 27.931 1.00 73.88 634 PHE A N 1
ATOM 4891 C CA . PHE A 1 634 ? 14.063 -5.105 27.811 1.00 73.88 634 PHE A CA 1
ATOM 4892 C C . PHE A 1 634 ? 14.148 -6.628 27.764 1.00 73.88 634 PHE A C 1
ATOM 4894 O O . PHE A 1 634 ? 13.879 -7.311 28.754 1.00 73.88 634 PHE A O 1
ATOM 4901 N N . VAL A 1 635 ? 14.513 -7.143 26.595 1.00 68.94 635 VAL A N 1
ATOM 4902 C CA . VAL A 1 635 ? 14.798 -8.559 26.401 1.00 68.94 635 VAL A CA 1
ATOM 4903 C C . VAL A 1 635 ? 16.274 -8.778 26.654 1.00 68.94 635 VAL A C 1
ATOM 4905 O O . VAL A 1 635 ? 17.134 -8.186 26.002 1.00 68.94 635 VAL A O 1
ATOM 4908 N N . TYR A 1 636 ? 16.558 -9.639 27.616 1.00 65.12 636 TYR A N 1
ATOM 4909 C CA . TYR A 1 636 ? 17.916 -9.982 27.989 1.00 65.12 636 TYR A CA 1
ATOM 4910 C C . TYR A 1 636 ? 18.391 -11.162 27.163 1.00 65.12 636 TYR A C 1
ATOM 4912 O O . TYR A 1 636 ? 17.616 -12.018 26.738 1.00 65.12 636 TYR A O 1
ATOM 4920 N N . ASP A 1 637 ? 19.690 -11.256 26.935 1.00 56.09 637 ASP A N 1
ATOM 4921 C CA . ASP A 1 637 ? 20.197 -12.493 26.378 1.00 56.09 637 ASP A CA 1
ATOM 4922 C C . ASP A 1 637 ? 20.237 -13.572 27.469 1.00 56.09 637 ASP A C 1
ATOM 4924 O O . ASP A 1 637 ? 20.807 -13.364 28.542 1.00 56.09 637 ASP A O 1
ATOM 4928 N N . LYS A 1 638 ? 19.653 -14.746 27.194 1.00 49.97 638 LYS A N 1
ATOM 4929 C CA . LYS A 1 638 ? 19.743 -15.928 28.073 1.00 49.97 638 LYS A CA 1
ATOM 4930 C C . LYS A 1 638 ? 21.199 -16.365 28.259 1.00 49.97 638 LYS A C 1
ATOM 4932 O O . LYS A 1 638 ? 21.551 -16.973 29.265 1.00 49.97 638 LYS A O 1
ATOM 4937 N N . TYR A 1 639 ? 22.048 -15.999 27.300 1.00 51.56 639 TYR A N 1
ATOM 4938 C CA . TYR A 1 639 ? 23.488 -16.222 27.282 1.00 51.56 639 TYR A CA 1
ATOM 4939 C C . TYR A 1 639 ? 24.243 -15.028 27.876 1.00 51.56 639 TYR A C 1
ATOM 4941 O O . TYR A 1 639 ? 25.172 -14.486 27.277 1.00 51.56 639 TYR A O 1
ATOM 4949 N N . ASN A 1 640 ? 23.850 -14.604 29.077 1.00 41.84 640 ASN A N 1
ATOM 4950 C CA . ASN A 1 640 ? 24.564 -13.577 29.826 1.00 41.84 640 ASN A CA 1
ATOM 4951 C C . ASN A 1 640 ? 25.877 -14.170 30.378 1.00 41.84 640 ASN A C 1
ATOM 4953 O O . ASN A 1 640 ? 25.972 -14.583 31.533 1.00 41.84 640 ASN A O 1
ATOM 4957 N N . GLY A 1 641 ? 26.879 -14.288 29.501 1.00 43.25 641 GLY A N 1
ATOM 4958 C CA . GLY A 1 641 ? 28.194 -14.839 29.820 1.00 43.25 641 GLY A CA 1
ATOM 4959 C C . GLY A 1 641 ? 28.890 -15.496 28.629 1.00 43.25 641 GLY A C 1
ATOM 4960 O O . GLY A 1 641 ? 28.966 -16.714 28.582 1.00 43.25 641 GLY A O 1
ATOM 4961 N N . ASN A 1 642 ? 29.421 -14.695 27.696 1.00 42.59 642 ASN A N 1
ATOM 4962 C CA . ASN A 1 642 ? 30.481 -15.025 26.717 1.00 42.59 642 ASN A CA 1
ATOM 4963 C C . ASN A 1 642 ? 30.391 -16.351 25.914 1.00 42.59 642 ASN A C 1
ATOM 4965 O O . ASN A 1 642 ? 31.371 -16.727 25.280 1.00 42.59 642 ASN A O 1
ATOM 4969 N N . SER A 1 643 ? 29.262 -17.060 25.909 1.00 42.34 643 SER A N 1
ATOM 4970 C CA . SER A 1 643 ? 29.117 -18.383 25.298 1.00 42.34 643 SER A CA 1
ATOM 4971 C C . SER A 1 643 ? 27.804 -18.460 24.526 1.00 42.34 643 SER A C 1
ATOM 4973 O O . SER A 1 643 ? 26.761 -18.795 25.084 1.00 42.34 643 SER A O 1
ATOM 4975 N N . HIS A 1 644 ? 27.864 -18.190 23.225 1.00 47.69 644 HIS A N 1
ATOM 4976 C CA . HIS A 1 644 ? 26.823 -18.611 22.284 1.00 47.69 644 HIS A CA 1
ATOM 4977 C C . HIS A 1 644 ? 27.152 -20.035 21.828 1.00 47.69 644 HIS A C 1
ATOM 4979 O O . HIS A 1 644 ? 28.332 -20.365 21.765 1.00 47.69 644 HIS A O 1
ATOM 4985 N N . THR A 1 645 ? 26.152 -20.877 21.549 1.00 47.53 645 THR A N 1
ATOM 4986 C CA . THR A 1 645 ? 26.347 -22.234 20.997 1.00 47.53 645 THR A CA 1
ATOM 4987 C C . THR A 1 645 ? 25.337 -22.475 19.868 1.00 47.53 645 THR A C 1
ATOM 4989 O O . THR A 1 645 ? 24.193 -22.039 19.972 1.00 47.53 645 THR A O 1
ATOM 4992 N N . HIS A 1 646 ? 25.757 -23.114 18.771 1.00 47.47 646 HIS A N 1
ATOM 4993 C CA . HIS A 1 646 ? 24.889 -23.493 17.636 1.00 47.47 646 HIS A CA 1
ATOM 4994 C C . HIS A 1 646 ? 24.405 -24.956 17.757 1.00 47.47 646 HIS A C 1
ATOM 4996 O O . HIS A 1 646 ? 23.507 -25.400 17.053 1.00 47.47 646 HIS A O 1
AT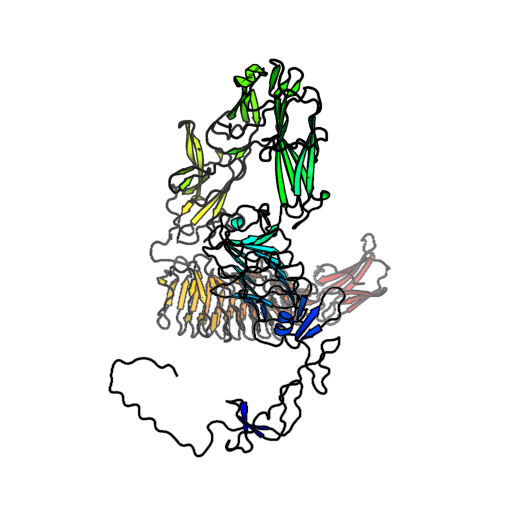OM 5002 N N . ASP A 1 647 ? 25.013 -25.703 18.676 1.00 50.16 647 ASP A N 1
ATOM 5003 C CA . ASP A 1 647 ? 24.999 -27.161 18.743 1.00 50.16 647 ASP A CA 1
ATOM 5004 C C . ASP A 1 647 ? 25.268 -27.673 20.178 1.00 50.16 647 ASP A C 1
ATOM 5006 O O . ASP A 1 647 ? 25.715 -28.797 20.364 1.00 50.16 647 ASP A O 1
ATOM 5010 N N . ASN A 1 648 ? 25.000 -26.865 21.218 1.00 48.84 648 ASN A N 1
ATOM 5011 C CA . ASN A 1 648 ? 25.259 -27.164 22.643 1.00 48.84 648 ASN A CA 1
ATOM 5012 C C . ASN A 1 648 ? 26.727 -27.507 23.011 1.00 48.84 648 ASN A C 1
ATOM 5014 O O . ASN A 1 648 ? 27.015 -27.718 24.187 1.00 48.84 648 ASN A O 1
ATOM 5018 N N . GLU A 1 649 ? 27.658 -27.515 22.048 1.00 53.03 649 GLU A N 1
ATOM 5019 C CA . GLU A 1 649 ? 29.057 -27.931 22.247 1.00 53.03 649 GLU A CA 1
ATOM 5020 C C . GLU A 1 649 ? 30.099 -26.846 21.902 1.00 53.03 649 GLU A C 1
ATOM 5022 O O . GLU A 1 649 ? 31.196 -26.861 22.462 1.00 53.03 649 GLU A O 1
ATOM 5027 N N . LYS A 1 650 ? 29.791 -25.881 21.018 1.00 61.28 650 LYS A N 1
ATOM 5028 C CA . LYS A 1 650 ? 30.768 -24.875 20.549 1.00 61.28 650 LYS A CA 1
ATOM 5029 C C . LYS A 1 650 ? 30.567 -23.498 21.167 1.00 61.28 650 LYS A C 1
ATOM 5031 O O . LYS A 1 650 ? 29.559 -22.857 20.905 1.00 61.28 650 LYS A O 1
ATOM 5036 N N . THR A 1 651 ? 31.564 -22.996 21.893 1.00 66.19 651 THR A N 1
ATOM 5037 C CA . THR A 1 651 ? 31.605 -21.613 22.398 1.00 66.19 651 THR A CA 1
ATOM 5038 C C . THR A 1 651 ? 32.166 -20.646 21.350 1.00 66.19 651 THR A C 1
ATOM 5040 O O . THR A 1 651 ? 33.244 -20.887 20.797 1.00 66.19 651 THR A O 1
ATOM 5043 N N . TYR A 1 652 ? 31.467 -19.535 21.104 1.00 74.19 652 TYR A N 1
ATOM 5044 C CA . TYR A 1 652 ? 31.892 -18.489 20.163 1.00 74.19 652 TYR A CA 1
ATOM 5045 C C . TYR A 1 652 ? 32.461 -17.257 20.880 1.00 74.19 652 TYR A C 1
ATOM 5047 O O . TYR A 1 652 ? 31.811 -16.695 21.759 1.00 74.19 652 TYR A O 1
ATOM 5055 N N . ASP A 1 653 ? 33.630 -16.778 20.441 1.00 80.44 653 ASP A N 1
ATOM 5056 C CA . ASP A 1 653 ? 34.190 -15.509 20.922 1.00 80.44 653 ASP A CA 1
ATOM 5057 C C . ASP A 1 653 ? 33.538 -14.312 20.214 1.00 80.44 653 ASP A C 1
ATOM 5059 O O . ASP A 1 653 ? 33.193 -14.371 19.032 1.00 80.44 653 ASP A O 1
ATOM 5063 N N . LYS A 1 654 ? 33.430 -13.178 20.906 1.00 81.19 654 LYS A N 1
ATOM 5064 C CA . LYS A 1 654 ? 32.868 -11.950 20.328 1.00 81.19 654 LYS A CA 1
ATOM 5065 C C . LYS A 1 654 ? 33.744 -11.377 19.214 1.00 81.19 654 LYS A C 1
ATOM 5067 O O . LYS A 1 654 ? 34.970 -11.319 19.341 1.00 81.19 654 LYS A O 1
ATOM 5072 N N . TRP A 1 655 ? 33.119 -10.882 18.152 1.00 80.12 655 TRP A N 1
ATOM 5073 C CA . TRP A 1 655 ? 33.803 -10.206 17.058 1.00 80.12 655 TRP A CA 1
ATOM 5074 C C . TRP A 1 655 ? 33.008 -9.007 16.545 1.00 80.12 655 TRP A C 1
ATOM 5076 O O . TRP A 1 655 ? 31.893 -9.136 16.055 1.00 80.12 655 TRP A O 1
ATOM 5086 N N . ALA A 1 656 ? 33.608 -7.819 16.610 1.00 72.44 656 ALA A N 1
ATOM 5087 C CA . ALA A 1 656 ? 32.965 -6.571 16.199 1.00 72.44 656 ALA A CA 1
ATOM 5088 C C . ALA A 1 656 ? 33.063 -6.277 14.683 1.00 72.44 656 ALA A C 1
ATOM 5090 O O . ALA A 1 656 ? 32.808 -5.150 14.276 1.00 72.44 656 ALA A O 1
ATOM 5091 N N . GLY A 1 657 ? 33.465 -7.253 13.857 1.00 69.31 657 GLY A N 1
ATOM 5092 C CA . GLY A 1 657 ? 33.579 -7.094 12.397 1.00 69.31 657 GLY A CA 1
ATOM 5093 C C . GLY A 1 657 ? 34.892 -6.482 11.887 1.00 69.31 657 GLY A C 1
ATOM 5094 O O . GLY A 1 657 ? 35.007 -6.197 10.702 1.00 69.31 657 GLY A O 1
ATOM 5095 N N . GLY A 1 658 ? 35.890 -6.271 12.755 1.00 70.38 658 GLY A N 1
ATOM 5096 C CA . GLY A 1 658 ? 37.233 -5.806 12.360 1.00 70.38 658 GLY A CA 1
ATOM 5097 C C . GLY A 1 658 ? 38.155 -6.930 11.863 1.00 70.38 658 GLY A C 1
ATOM 5098 O O . GLY A 1 658 ? 37.755 -8.085 11.787 1.00 70.38 658 GLY A O 1
ATOM 5099 N N . SER A 1 659 ? 39.427 -6.640 11.579 1.00 71.50 659 SER A N 1
ATOM 5100 C CA . SER A 1 659 ? 40.384 -7.665 11.129 1.00 71.50 659 SER A CA 1
ATOM 5101 C C . SER A 1 659 ? 40.522 -8.827 12.126 1.00 71.50 659 SER A C 1
ATOM 5103 O O . SER A 1 659 ? 40.732 -8.616 13.322 1.00 71.50 659 SER A O 1
ATOM 5105 N N . LEU A 1 660 ? 40.430 -10.062 11.626 1.00 77.25 660 LEU A N 1
ATOM 5106 C CA . LEU A 1 660 ? 40.527 -11.288 12.418 1.00 77.25 660 LEU A CA 1
ATOM 5107 C C . LEU A 1 660 ? 41.806 -12.059 12.065 1.00 77.25 660 LEU A C 1
ATOM 5109 O O . LEU A 1 660 ? 42.029 -12.422 10.912 1.00 77.25 660 LEU A O 1
ATOM 5113 N N . TYR A 1 661 ? 42.634 -12.356 13.068 1.00 80.31 661 TYR A N 1
ATOM 5114 C CA . TYR A 1 661 ? 43.804 -13.215 12.895 1.00 80.31 661 TYR A CA 1
ATOM 5115 C C . TYR A 1 661 ? 43.458 -14.683 13.174 1.00 80.31 661 TYR A C 1
ATOM 5117 O O . TYR A 1 661 ? 42.946 -15.017 14.241 1.00 80.31 661 TYR A O 1
ATOM 5125 N N . ILE A 1 662 ? 43.797 -15.560 12.225 1.00 86.31 662 ILE A N 1
ATOM 5126 C CA . ILE A 1 662 ? 43.735 -17.022 12.354 1.00 86.31 662 ILE A CA 1
ATOM 5127 C C . ILE A 1 662 ? 45.071 -17.574 11.849 1.00 86.31 662 ILE A C 1
ATOM 5129 O O . ILE A 1 662 ? 45.487 -17.254 10.727 1.00 86.31 662 ILE A O 1
ATOM 5133 N N . ALA A 1 663 ? 45.752 -18.381 12.667 1.00 83.50 663 ALA A N 1
ATOM 5134 C CA . ALA A 1 663 ? 46.990 -19.054 12.273 1.00 83.50 663 ALA A CA 1
ATOM 5135 C C . ALA A 1 663 ? 46.745 -20.033 11.105 1.00 83.50 663 ALA A C 1
ATOM 5137 O O . ALA A 1 663 ? 45.630 -20.514 10.913 1.00 83.50 663 ALA A O 1
ATOM 5138 N N . SER A 1 664 ? 47.778 -20.341 10.315 1.00 83.69 664 SER A N 1
ATOM 5139 C CA . SER A 1 664 ? 47.685 -21.348 9.241 1.00 83.69 664 SER A CA 1
ATOM 5140 C C . SER A 1 664 ? 47.244 -22.706 9.807 1.00 83.69 664 SER A C 1
ATOM 5142 O O . SER A 1 664 ? 47.791 -23.150 10.815 1.00 83.69 664 SER A O 1
ATOM 5144 N N . GLY A 1 665 ? 46.231 -23.337 9.202 1.00 85.88 665 GLY A N 1
ATOM 5145 C CA . GLY A 1 665 ? 45.592 -24.555 9.727 1.00 85.88 665 GLY A CA 1
ATOM 5146 C C . GLY A 1 665 ? 44.785 -24.379 11.026 1.00 85.88 665 GLY A C 1
ATOM 5147 O O . GLY A 1 665 ? 44.256 -25.356 11.548 1.00 85.88 665 GLY A O 1
ATOM 5148 N N . GLY A 1 666 ? 44.710 -23.162 11.571 1.00 88.75 666 GLY A N 1
ATOM 5149 C CA . GLY A 1 666 ? 44.002 -22.854 12.810 1.00 88.75 666 GLY A CA 1
ATOM 5150 C C . GLY A 1 666 ? 42.493 -22.703 12.618 1.00 88.75 666 GLY A C 1
ATOM 5151 O O . GLY A 1 666 ? 42.010 -22.468 11.509 1.00 88.75 666 GLY A O 1
ATOM 5152 N N . THR A 1 667 ? 41.759 -22.799 13.726 1.00 91.25 667 THR A N 1
ATOM 5153 C CA . THR A 1 667 ? 40.304 -22.603 13.787 1.00 91.25 667 THR A CA 1
ATOM 5154 C C . THR A 1 667 ? 39.975 -21.404 14.669 1.00 91.25 667 THR A C 1
ATOM 5156 O O . THR A 1 667 ? 40.578 -21.244 15.730 1.00 91.25 667 THR A O 1
ATOM 5159 N N . ALA A 1 668 ? 39.024 -20.575 14.246 1.00 89.00 668 ALA A N 1
ATOM 5160 C CA . ALA A 1 668 ? 38.424 -19.533 15.069 1.00 89.00 668 ALA A CA 1
ATOM 5161 C C . ALA A 1 668 ? 36.898 -19.672 15.064 1.00 89.00 668 ALA A C 1
ATOM 5163 O O . ALA A 1 668 ? 36.290 -19.773 14.005 1.00 89.00 668 ALA A O 1
ATOM 5164 N N . THR A 1 669 ? 36.283 -19.628 16.241 1.00 89.38 669 THR A N 1
ATOM 5165 C CA . THR A 1 669 ? 34.828 -19.564 16.438 1.00 89.38 669 THR A CA 1
ATOM 5166 C C . THR A 1 669 ? 34.460 -18.145 16.858 1.00 89.38 669 THR A C 1
ATOM 5168 O O . THR A 1 669 ? 34.947 -17.656 17.882 1.00 89.38 669 THR A O 1
ATOM 5171 N N . ARG A 1 670 ? 33.649 -17.439 16.063 1.00 87.44 670 ARG A N 1
ATOM 5172 C CA . ARG A 1 670 ? 33.268 -16.035 16.289 1.00 87.44 670 ARG A CA 1
ATOM 5173 C C . ARG A 1 670 ? 31.769 -15.794 16.161 1.00 87.44 670 ARG A C 1
ATOM 5175 O O . ARG A 1 670 ? 31.138 -16.362 15.281 1.00 87.44 670 ARG A O 1
ATOM 5182 N N . TYR A 1 671 ? 31.212 -14.905 16.974 1.00 85.69 671 TYR A N 1
ATOM 5183 C CA . TYR A 1 671 ? 29.881 -14.347 16.726 1.00 85.69 671 TYR A CA 1
ATOM 5184 C C . TYR A 1 671 ? 29.970 -12.843 16.477 1.00 85.69 671 TYR A C 1
ATOM 5186 O O . TYR A 1 671 ? 30.796 -12.155 17.088 1.00 85.69 671 TYR A O 1
ATOM 5194 N N . LEU A 1 672 ? 29.135 -12.324 15.577 1.00 81.88 672 LEU A N 1
ATOM 5195 C CA . LEU A 1 672 ? 29.092 -10.888 15.312 1.00 81.88 672 LEU A CA 1
ATOM 5196 C C . LEU A 1 672 ? 28.463 -10.150 16.496 1.00 81.88 672 LEU A C 1
ATOM 5198 O O . LEU A 1 672 ? 27.281 -10.290 16.792 1.00 81.88 672 LEU A O 1
ATOM 5202 N N . SER A 1 673 ? 29.270 -9.327 17.159 1.00 77.19 673 SER A N 1
ATOM 5203 C CA . SER A 1 673 ? 28.911 -8.622 18.392 1.00 77.19 673 SER A CA 1
ATOM 5204 C C . SER A 1 673 ? 28.877 -7.098 18.239 1.00 77.19 673 SER A C 1
ATOM 5206 O O . SER A 1 673 ? 28.745 -6.394 19.234 1.00 77.19 673 SER A O 1
ATOM 5208 N N . GLY A 1 674 ? 29.111 -6.558 17.038 1.00 62.94 674 GLY A N 1
ATOM 5209 C CA . GLY A 1 674 ? 29.093 -5.107 16.816 1.00 62.94 674 GLY A CA 1
ATOM 5210 C C . GLY A 1 674 ? 27.687 -4.539 17.022 1.00 62.94 674 GLY A C 1
ATOM 5211 O O . GLY A 1 674 ? 26.734 -5.176 16.603 1.00 62.94 674 GLY A O 1
ATOM 5212 N N . ALA A 1 675 ? 27.537 -3.358 17.631 1.00 59.69 675 ALA A N 1
ATOM 5213 C CA . ALA A 1 675 ? 26.218 -2.746 17.873 1.00 59.69 675 ALA A CA 1
ATOM 5214 C C . ALA A 1 675 ? 25.430 -2.475 16.574 1.00 59.69 675 ALA A C 1
ATOM 5216 O O . ALA A 1 675 ? 24.207 -2.501 16.553 1.00 59.69 675 ALA A O 1
ATOM 5217 N N . GLN A 1 676 ? 26.138 -2.259 15.463 1.00 54.84 676 GLN A N 1
ATOM 5218 C CA . GLN A 1 676 ? 25.516 -1.985 14.172 1.00 54.84 676 GLN A CA 1
ATOM 5219 C C . GLN A 1 676 ? 24.753 -3.220 13.645 1.00 54.84 676 GLN A C 1
ATOM 5221 O O . GLN A 1 676 ? 25.294 -4.331 13.681 1.00 54.84 676 GLN A O 1
ATOM 5226 N N . PRO A 1 677 ? 23.524 -3.045 13.122 1.00 61.19 677 PRO A N 1
ATOM 5227 C CA . PRO A 1 677 ? 22.733 -4.136 12.545 1.00 61.19 677 PRO A CA 1
ATOM 5228 C C . PRO A 1 677 ? 23.313 -4.640 11.215 1.00 61.19 677 PRO A C 1
ATOM 5230 O O . PRO A 1 677 ? 23.105 -5.797 10.852 1.00 61.19 677 PRO A O 1
ATOM 5233 N N . ASN A 1 678 ? 24.078 -3.784 10.526 1.00 72.75 678 ASN A N 1
ATOM 5234 C CA . ASN A 1 678 ? 24.754 -4.075 9.268 1.00 72.75 678 ASN A CA 1
ATOM 5235 C C . ASN A 1 678 ? 26.272 -3.970 9.458 1.00 72.75 678 ASN A C 1
ATOM 5237 O O . ASN A 1 678 ? 26.782 -2.909 9.822 1.00 72.75 678 ASN A O 1
ATOM 5241 N N . VAL A 1 679 ? 26.998 -5.053 9.190 1.00 69.25 679 VAL A N 1
ATOM 5242 C CA . VAL A 1 679 ? 28.462 -5.098 9.279 1.00 69.25 679 VAL A CA 1
ATOM 5243 C C . VAL A 1 679 ? 29.032 -5.327 7.886 1.00 69.25 679 VAL A C 1
ATOM 5245 O O . VAL A 1 679 ? 28.709 -6.317 7.236 1.00 69.25 679 VAL A O 1
ATOM 5248 N N . ASN A 1 680 ? 29.897 -4.429 7.423 1.00 72.31 680 ASN A N 1
ATOM 5249 C CA . ASN A 1 680 ? 30.651 -4.666 6.196 1.00 72.31 680 ASN A CA 1
ATOM 5250 C C . ASN A 1 680 ? 31.815 -5.600 6.510 1.00 72.31 680 ASN A C 1
ATOM 5252 O O . ASN A 1 680 ? 32.622 -5.287 7.386 1.00 72.31 680 ASN A O 1
ATOM 5256 N N . VAL A 1 681 ? 31.898 -6.736 5.822 1.00 65.81 681 VAL A N 1
ATOM 5257 C CA . VAL A 1 681 ? 32.952 -7.722 6.078 1.00 65.81 681 VAL A CA 1
ATOM 5258 C C . VAL A 1 681 ? 33.554 -8.213 4.769 1.00 65.81 681 VAL A C 1
ATOM 5260 O O . VAL A 1 681 ? 32.837 -8.637 3.868 1.00 65.81 681 VAL A O 1
ATOM 5263 N N . GLU A 1 682 ? 34.884 -8.231 4.720 1.00 69.44 682 GLU A N 1
ATOM 5264 C CA . GLU A 1 682 ? 35.669 -8.996 3.754 1.00 69.44 682 GLU A CA 1
ATOM 5265 C C . GLU A 1 682 ? 36.175 -10.280 4.432 1.00 69.44 682 GLU A C 1
ATOM 5267 O O . GLU A 1 682 ? 36.823 -10.227 5.483 1.00 69.44 682 GLU A O 1
ATOM 5272 N N . LEU A 1 683 ? 35.875 -11.449 3.854 1.00 77.75 683 LEU A N 1
ATOM 5273 C CA . LEU A 1 683 ? 36.310 -12.747 4.383 1.00 77.75 683 LEU A CA 1
ATOM 5274 C C . LEU A 1 683 ? 37.092 -13.525 3.328 1.00 77.75 683 LEU A C 1
ATOM 5276 O O . LEU A 1 683 ? 36.546 -14.394 2.654 1.00 77.75 683 LEU A O 1
ATOM 5280 N N . ALA A 1 684 ? 38.394 -13.271 3.241 1.00 82.75 684 ALA A N 1
ATOM 5281 C CA . ALA A 1 684 ? 39.310 -14.087 2.453 1.00 82.75 684 ALA A CA 1
ATOM 5282 C C . ALA A 1 684 ? 40.007 -15.136 3.341 1.00 82.75 684 ALA A C 1
ATOM 5284 O O . ALA A 1 684 ? 40.896 -14.815 4.136 1.00 82.75 684 ALA A O 1
ATOM 5285 N N . LEU A 1 685 ? 39.628 -16.412 3.213 1.00 85.31 685 LEU A N 1
ATOM 5286 C CA . LEU A 1 685 ? 40.235 -17.518 3.961 1.00 85.31 685 LEU A CA 1
ATOM 5287 C C . LEU A 1 685 ? 41.098 -18.389 3.047 1.00 85.31 685 LEU A C 1
ATOM 5289 O O . LEU A 1 685 ? 40.633 -18.927 2.046 1.00 85.31 685 LEU A O 1
ATOM 5293 N N . SER A 1 686 ? 42.355 -18.594 3.443 1.00 85.50 686 SER A N 1
ATOM 5294 C CA . SER A 1 686 ? 43.338 -19.430 2.744 1.00 85.50 686 SER A CA 1
ATOM 5295 C C . SER A 1 686 ? 44.111 -20.334 3.710 1.00 85.50 686 SER A C 1
ATOM 5297 O O . SER A 1 686 ? 43.958 -20.198 4.920 1.00 85.50 686 SER A O 1
ATOM 5299 N N . GLN A 1 687 ? 45.025 -21.177 3.214 1.00 83.75 687 GLN A N 1
ATOM 5300 C CA . GLN A 1 687 ? 45.989 -21.922 4.049 1.00 83.75 687 GLN A CA 1
ATOM 5301 C C . GLN A 1 687 ? 45.324 -22.802 5.126 1.00 83.75 687 GLN A C 1
ATOM 5303 O O . GLN A 1 687 ? 45.735 -22.803 6.288 1.00 83.75 687 GLN A O 1
ATOM 5308 N N . LYS A 1 688 ? 44.274 -23.539 4.749 1.00 86.44 688 LYS A N 1
ATOM 5309 C CA . LYS A 1 688 ? 43.539 -24.460 5.633 1.00 86.44 688 LYS A CA 1
ATOM 5310 C C . LYS A 1 688 ? 42.950 -23.820 6.902 1.00 86.44 688 LYS A C 1
ATOM 5312 O O . LYS A 1 688 ? 42.713 -24.515 7.884 1.00 86.44 688 LYS A O 1
ATOM 5317 N N . LYS A 1 689 ? 42.741 -22.499 6.909 1.00 91.56 689 LYS A N 1
ATOM 5318 C CA . LYS A 1 689 ? 42.090 -21.789 8.022 1.00 91.56 689 LYS A CA 1
ATOM 5319 C C . LYS A 1 689 ? 40.618 -22.173 8.116 1.00 91.56 689 LYS A C 1
ATOM 5321 O O . LYS A 1 689 ? 39.958 -22.259 7.083 1.00 91.56 689 LYS A O 1
ATOM 5326 N N . THR A 1 690 ? 40.115 -22.318 9.336 1.00 93.38 690 THR A N 1
ATOM 5327 C CA . THR A 1 690 ? 38.692 -22.543 9.611 1.00 93.38 690 THR A CA 1
ATOM 5328 C C . THR A 1 690 ? 38.112 -21.372 10.397 1.00 93.38 690 THR A C 1
ATOM 5330 O O . THR A 1 690 ? 38.681 -20.967 11.412 1.00 93.38 690 THR A O 1
ATOM 5333 N N . LEU A 1 691 ? 36.988 -20.830 9.935 1.00 91.50 691 LEU A N 1
ATOM 5334 C CA . LEU A 1 691 ? 36.192 -19.842 10.655 1.00 91.50 691 LEU A CA 1
ATOM 5335 C C . LEU A 1 691 ? 34.765 -20.371 10.814 1.00 91.50 691 LEU A C 1
ATOM 5337 O O . LEU A 1 691 ? 34.071 -20.567 9.824 1.00 91.50 691 LEU A O 1
ATOM 5341 N N . ASP A 1 692 ? 34.329 -20.549 12.053 1.00 90.81 692 ASP A N 1
ATOM 5342 C CA . ASP A 1 692 ? 32.927 -20.780 12.394 1.00 90.81 692 ASP A CA 1
ATOM 5343 C C . ASP A 1 692 ? 32.342 -19.435 12.834 1.00 90.81 692 ASP A C 1
ATOM 5345 O O . ASP A 1 692 ? 32.700 -18.913 13.892 1.00 90.81 692 ASP A O 1
ATOM 5349 N N . LEU A 1 693 ? 31.488 -18.842 12.002 1.00 89.44 693 LEU A N 1
ATOM 5350 C CA . LEU A 1 693 ? 30.934 -17.506 12.186 1.00 89.44 693 LEU A CA 1
ATOM 5351 C C . LEU A 1 693 ? 29.416 -17.560 12.390 1.00 89.44 693 LEU A C 1
ATOM 5353 O O . LEU A 1 693 ? 28.673 -17.867 11.459 1.00 89.44 693 LEU A O 1
ATOM 5357 N N . CYS A 1 694 ? 28.968 -17.179 13.585 1.00 88.00 694 CYS A N 1
ATOM 5358 C CA . CYS A 1 694 ? 27.561 -16.941 13.889 1.00 88.00 694 CYS A CA 1
ATOM 5359 C C . CYS A 1 694 ? 27.197 -15.468 13.637 1.00 88.00 694 CYS A C 1
ATOM 5361 O O . CYS A 1 694 ? 27.821 -14.563 14.199 1.00 88.00 694 CYS A O 1
ATOM 5363 N N . LEU A 1 695 ? 26.184 -15.210 12.807 1.00 87.44 695 LEU A N 1
ATOM 5364 C CA . LEU A 1 695 ? 25.754 -13.847 12.483 1.00 87.44 695 LEU A CA 1
ATOM 5365 C C . LEU A 1 695 ? 25.004 -13.166 13.628 1.00 87.44 695 LEU A C 1
ATOM 5367 O O . LEU A 1 695 ? 25.012 -11.943 13.710 1.00 87.44 695 LEU A O 1
ATOM 5371 N N . TYR A 1 696 ? 24.390 -13.942 14.519 1.00 83.62 696 TYR A N 1
ATOM 5372 C CA . TYR A 1 696 ? 23.710 -13.459 15.716 1.00 83.62 696 TYR A CA 1
ATOM 5373 C C . TYR A 1 696 ? 22.644 -12.380 15.414 1.00 83.62 696 TYR A C 1
ATOM 5375 O O . TYR A 1 696 ? 22.660 -11.292 15.987 1.00 83.62 696 TYR A O 1
ATOM 5383 N N . ASN A 1 697 ? 21.721 -12.683 14.490 1.00 81.06 697 ASN A N 1
ATOM 5384 C CA . ASN A 1 697 ? 20.685 -11.775 13.964 1.00 81.06 697 ASN A CA 1
ATOM 5385 C C . ASN A 1 697 ? 21.235 -10.501 13.291 1.00 81.06 697 ASN A C 1
ATOM 5387 O O . ASN A 1 697 ? 20.590 -9.455 13.285 1.00 81.06 697 ASN A O 1
ATOM 5391 N N . LYS A 1 698 ? 22.452 -10.540 12.745 1.00 84.19 698 LYS A N 1
ATOM 5392 C CA . LYS A 1 698 ? 23.019 -9.390 12.027 1.00 84.19 698 LYS A CA 1
ATOM 5393 C C . LYS A 1 698 ? 23.059 -9.637 10.533 1.00 84.19 698 LYS A C 1
ATOM 5395 O O . LYS A 1 698 ? 23.121 -10.778 10.064 1.00 84.19 698 LYS A O 1
ATOM 5400 N N . ALA A 1 699 ? 23.030 -8.541 9.788 1.00 86.12 699 ALA A N 1
ATOM 5401 C CA . ALA A 1 699 ? 23.265 -8.557 8.362 1.00 86.12 699 ALA A CA 1
ATOM 5402 C C . ALA A 1 699 ? 24.739 -8.246 8.075 1.00 86.12 699 ALA A C 1
ATOM 5404 O O . ALA A 1 699 ? 25.302 -7.270 8.572 1.00 86.12 699 ALA A O 1
ATOM 5405 N N . VAL A 1 700 ? 25.369 -9.081 7.257 1.00 85.38 700 VAL A N 1
ATOM 5406 C CA . VAL A 1 700 ? 26.705 -8.844 6.714 1.00 85.38 700 VAL A CA 1
ATOM 5407 C C . VAL A 1 700 ? 26.555 -8.336 5.297 1.00 85.38 700 VAL A C 1
ATOM 5409 O O . VAL A 1 700 ? 25.990 -9.033 4.462 1.00 85.38 700 VAL A O 1
ATOM 5412 N N . HIS A 1 701 ? 27.061 -7.143 5.016 1.00 84.81 701 HIS A N 1
ATOM 5413 C CA . HIS A 1 701 ? 27.067 -6.597 3.667 1.00 84.81 701 HIS A CA 1
ATOM 5414 C C . HIS A 1 701 ? 28.444 -6.798 3.031 1.00 84.81 701 HIS A C 1
ATOM 5416 O O . HIS A 1 701 ? 29.479 -6.423 3.584 1.00 84.81 701 HIS A O 1
ATOM 5422 N N . VAL A 1 702 ? 28.447 -7.429 1.866 1.00 74.25 702 VAL A N 1
ATOM 5423 C CA . VAL A 1 702 ? 29.648 -7.776 1.116 1.00 74.25 702 VAL A CA 1
ATOM 5424 C C . VAL A 1 702 ? 29.868 -6.686 0.071 1.00 74.25 702 VAL A C 1
ATOM 5426 O O . VAL A 1 702 ? 29.147 -6.643 -0.919 1.00 74.25 702 VAL A O 1
ATOM 5429 N N . ILE A 1 703 ? 30.809 -5.762 0.281 1.00 67.06 703 ILE A N 1
ATOM 5430 C CA . ILE A 1 703 ? 31.061 -4.638 -0.646 1.00 67.06 703 ILE A CA 1
ATOM 5431 C C . ILE A 1 703 ? 31.879 -5.144 -1.848 1.00 67.06 703 ILE A C 1
ATOM 5433 O O . ILE A 1 703 ? 32.678 -6.046 -1.693 1.00 67.06 703 ILE A O 1
ATOM 5437 N N . GLY A 1 704 ? 31.663 -4.637 -3.066 1.00 54.97 704 GLY A N 1
ATOM 5438 C CA . GLY A 1 704 ? 32.286 -5.185 -4.280 1.00 54.97 704 GLY A CA 1
ATOM 5439 C C . GLY A 1 704 ? 33.388 -4.299 -4.867 1.00 54.97 704 GLY A C 1
ATOM 5440 O O . GLY A 1 704 ? 33.073 -3.291 -5.494 1.00 54.97 704 GLY A O 1
ATOM 5441 N N . SER A 1 705 ? 34.667 -4.689 -4.753 1.00 52.28 705 SER A N 1
ATOM 5442 C CA . SER A 1 705 ? 35.752 -4.067 -5.548 1.00 52.28 705 SER A CA 1
ATOM 5443 C C . SER A 1 705 ? 36.699 -5.033 -6.282 1.00 52.28 705 SER A C 1
ATOM 5445 O O . SER A 1 705 ? 37.463 -4.588 -7.135 1.00 52.28 705 SER A O 1
ATOM 5447 N N . SER A 1 706 ? 36.621 -6.349 -6.032 1.00 51.00 706 SER A N 1
ATOM 5448 C CA . SER A 1 706 ? 37.177 -7.496 -6.808 1.00 51.00 706 SER A CA 1
ATOM 5449 C C . SER A 1 706 ? 37.635 -8.639 -5.892 1.00 51.00 706 SER A C 1
ATOM 5451 O O . SER A 1 706 ? 37.644 -9.786 -6.335 1.00 51.00 706 SER A O 1
ATOM 5453 N N . HIS A 1 707 ? 37.974 -8.324 -4.636 1.00 50.88 707 HIS A N 1
ATOM 5454 C CA . HIS A 1 707 ? 38.398 -9.262 -3.582 1.00 50.88 707 HIS A CA 1
ATOM 5455 C C . HIS A 1 707 ? 37.577 -9.137 -2.286 1.00 50.88 707 HIS A C 1
ATOM 5457 O O . HIS A 1 707 ? 37.612 -10.040 -1.460 1.00 50.88 707 HIS A O 1
ATOM 5463 N N . ASP A 1 708 ? 36.752 -8.095 -2.183 1.00 52.84 708 ASP A N 1
ATOM 5464 C CA . ASP A 1 708 ? 35.925 -7.736 -1.023 1.00 52.84 708 ASP A CA 1
ATOM 5465 C C . ASP A 1 708 ? 34.703 -8.668 -0.788 1.00 52.84 708 ASP A C 1
ATOM 5467 O O . ASP A 1 708 ? 33.704 -8.280 -0.187 1.00 52.84 708 ASP A O 1
ATOM 5471 N N . GLN A 1 709 ? 34.771 -9.917 -1.264 1.00 74.69 709 GLN A N 1
ATOM 5472 C CA . GLN A 1 709 ? 33.739 -10.944 -1.094 1.00 74.69 709 GLN A CA 1
ATOM 5473 C C . GLN A 1 709 ? 34.146 -12.044 -0.115 1.00 74.69 709 GLN A C 1
ATOM 5475 O O . GLN A 1 709 ? 35.286 -12.101 0.343 1.00 74.69 709 GLN A O 1
ATOM 5480 N N . ILE A 1 710 ? 33.230 -12.967 0.194 1.00 87.56 710 ILE A N 1
ATOM 5481 C CA . ILE A 1 710 ? 33.613 -14.206 0.877 1.00 87.56 710 ILE A CA 1
ATOM 5482 C C . ILE A 1 710 ? 34.400 -15.071 -0.114 1.00 87.56 710 ILE A C 1
ATOM 5484 O O . ILE A 1 710 ? 33.840 -15.617 -1.064 1.00 87.56 710 ILE A O 1
ATOM 5488 N N . TYR A 1 711 ? 35.705 -15.201 0.101 1.00 88.44 711 TYR A N 1
ATOM 5489 C CA . TYR A 1 711 ? 36.624 -15.877 -0.809 1.00 88.44 711 TYR A CA 1
ATOM 5490 C C . TYR A 1 711 ? 37.346 -17.023 -0.095 1.00 88.44 711 TYR A C 1
ATOM 5492 O O . TYR A 1 711 ? 38.182 -16.800 0.782 1.00 88.44 711 TYR A O 1
ATOM 5500 N N . LEU A 1 712 ? 37.030 -18.267 -0.461 1.00 91.75 712 LEU A N 1
ATOM 5501 C CA . LEU A 1 712 ? 37.550 -19.464 0.212 1.00 91.75 712 LEU A CA 1
ATOM 5502 C C . LEU A 1 712 ? 38.506 -20.229 -0.702 1.00 91.75 712 LEU A C 1
ATOM 5504 O O . LEU A 1 712 ? 38.086 -20.735 -1.743 1.00 91.75 712 LEU A O 1
ATOM 5508 N N . VAL A 1 713 ? 39.780 -20.320 -0.302 1.00 90.75 713 VAL A N 1
ATOM 5509 C CA . VAL A 1 713 ? 40.846 -21.015 -1.037 1.00 90.75 713 VAL A CA 1
ATOM 5510 C C . VAL A 1 713 ? 41.794 -21.845 -0.170 1.00 90.75 713 VAL A C 1
ATOM 5512 O O . VAL A 1 713 ? 41.819 -21.751 1.052 1.00 90.75 713 VAL A O 1
ATOM 5515 N N . GLY A 1 714 ? 42.649 -22.657 -0.800 1.00 88.56 714 GLY A N 1
ATOM 5516 C CA . GLY A 1 714 ? 43.781 -23.317 -0.136 1.00 88.56 714 GLY A CA 1
ATOM 5517 C C . GLY A 1 714 ? 43.394 -24.259 1.011 1.00 88.56 714 GLY A C 1
ATOM 5518 O O . GLY A 1 714 ? 44.109 -24.316 2.013 1.00 88.56 714 GLY A O 1
ATOM 5519 N N . GLY A 1 715 ? 42.271 -24.960 0.873 1.00 88.62 715 GLY A N 1
ATOM 5520 C CA . GLY A 1 715 ? 41.690 -25.895 1.832 1.00 88.62 715 GLY A CA 1
ATOM 5521 C C . GLY A 1 715 ? 40.990 -25.241 3.023 1.00 88.62 715 GLY A C 1
ATOM 5522 O O . GLY A 1 715 ? 40.863 -25.897 4.052 1.00 88.62 715 GLY A O 1
ATOM 5523 N N . SER A 1 716 ? 40.631 -23.956 2.945 1.00 93.94 716 SER A N 1
ATOM 5524 C CA . SER A 1 716 ? 39.963 -23.246 4.042 1.00 93.94 716 SER A CA 1
ATOM 5525 C C . SER A 1 716 ? 38.498 -23.651 4.216 1.00 93.94 716 SER A C 1
ATOM 5527 O O . SER A 1 716 ? 37.864 -24.145 3.285 1.00 93.94 716 SER A O 1
ATOM 5529 N N . THR A 1 717 ? 37.957 -23.401 5.407 1.00 95.69 717 THR A N 1
ATOM 5530 C CA . THR A 1 717 ? 36.568 -23.699 5.762 1.00 95.69 717 THR A CA 1
ATOM 5531 C C . THR A 1 717 ? 35.912 -22.476 6.391 1.00 95.69 717 THR A C 1
ATOM 5533 O O . THR A 1 717 ? 36.467 -21.868 7.303 1.00 95.69 717 THR A O 1
ATOM 5536 N N . LEU A 1 718 ? 34.716 -22.135 5.924 1.00 94.94 718 LEU A N 1
ATOM 5537 C CA . LEU A 1 718 ? 33.819 -21.185 6.567 1.00 94.94 718 LEU A CA 1
ATOM 5538 C C . LEU A 1 718 ? 32.507 -21.892 6.896 1.00 94.94 718 LEU A C 1
ATOM 5540 O O . LEU A 1 718 ? 31.847 -22.430 6.005 1.00 94.94 718 LEU A O 1
ATOM 5544 N N . VAL A 1 719 ? 32.112 -21.857 8.161 1.00 93.88 719 VAL A N 1
ATOM 5545 C CA . VAL A 1 719 ? 30.753 -22.194 8.580 1.00 93.88 719 VAL A CA 1
ATOM 5546 C C . VAL A 1 719 ? 30.039 -20.888 8.884 1.00 93.88 719 VAL A C 1
ATOM 5548 O O . VAL A 1 719 ? 30.427 -20.171 9.799 1.00 93.88 719 VAL A O 1
ATOM 5551 N N . LEU A 1 720 ? 29.020 -20.569 8.095 1.00 92.56 720 LEU A N 1
ATOM 5552 C CA . LEU A 1 720 ? 28.097 -19.477 8.364 1.00 92.56 720 LEU A CA 1
ATOM 5553 C C . LEU A 1 720 ? 26.864 -20.043 9.046 1.00 92.56 720 LEU A C 1
ATOM 5555 O O . LEU A 1 720 ? 26.146 -20.857 8.462 1.00 92.56 720 LEU A O 1
ATOM 5559 N N . SER A 1 721 ? 26.618 -19.588 10.264 1.00 90.81 721 SER A N 1
ATOM 5560 C CA . SER A 1 721 ? 25.415 -19.914 11.008 1.00 90.81 721 SER A CA 1
ATOM 5561 C C . SER A 1 721 ? 24.699 -18.659 11.471 1.00 90.81 721 SER A C 1
ATOM 5563 O O . SER A 1 721 ? 25.301 -17.594 11.615 1.00 90.81 721 SER A O 1
ATOM 5565 N N . ASP A 1 722 ? 23.406 -18.769 11.740 1.00 85.50 722 ASP A N 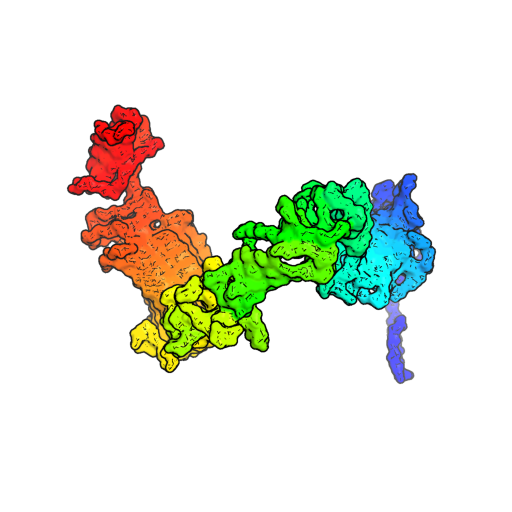1
ATOM 5566 C CA . ASP A 1 722 ? 22.739 -17.793 12.581 1.00 85.50 722 ASP A CA 1
ATOM 5567 C C . ASP A 1 722 ? 21.890 -18.477 13.642 1.00 85.50 722 ASP A C 1
ATOM 5569 O O . ASP A 1 722 ? 20.813 -19.001 13.373 1.00 85.50 722 ASP A O 1
ATOM 5573 N N . CYS A 1 723 ? 22.349 -18.401 14.890 1.00 71.50 723 CYS A N 1
ATOM 5574 C CA . CYS A 1 723 ? 21.626 -18.946 16.036 1.00 71.50 723 CYS A CA 1
ATOM 5575 C C . CYS A 1 723 ? 20.245 -18.296 16.248 1.00 71.50 723 CYS A C 1
ATOM 5577 O O . CYS A 1 723 ? 19.445 -18.820 17.020 1.00 71.50 723 CYS A O 1
ATOM 5579 N N . ARG A 1 724 ? 19.966 -17.151 15.609 1.00 75.00 724 ARG A N 1
ATOM 5580 C CA . ARG A 1 724 ? 18.676 -16.447 15.680 1.00 75.00 724 ARG A CA 1
ATOM 5581 C C . ARG A 1 724 ? 17.790 -16.663 14.443 1.00 75.00 724 ARG A C 1
ATOM 5583 O O . ARG A 1 724 ? 16.624 -16.287 14.484 1.00 75.00 724 ARG A O 1
ATOM 5590 N N . LYS A 1 725 ? 18.302 -17.334 13.403 1.00 81.50 725 LYS A N 1
ATOM 5591 C CA . LYS A 1 725 ? 17.629 -17.679 12.136 1.00 81.50 725 LYS A CA 1
ATOM 5592 C C . LYS A 1 725 ? 17.124 -16.506 11.286 1.00 81.50 725 LYS A C 1
ATOM 5594 O O . LYS A 1 725 ? 16.282 -16.685 10.409 1.00 81.50 725 LYS A O 1
ATOM 5599 N N . THR A 1 726 ? 17.620 -15.307 11.538 1.00 82.56 726 THR A N 1
ATOM 5600 C CA . THR A 1 726 ? 17.210 -14.052 10.887 1.00 82.56 726 THR A CA 1
ATOM 5601 C C . THR A 1 726 ? 18.387 -13.315 10.246 1.00 82.56 726 THR A C 1
ATOM 5603 O O . THR A 1 726 ? 18.187 -12.383 9.464 1.00 82.56 726 THR A O 1
ATOM 5606 N N . GLY A 1 727 ? 19.612 -13.743 10.549 1.00 86.75 727 GLY A N 1
ATOM 5607 C CA . GLY A 1 727 ? 20.862 -13.223 10.024 1.00 86.75 727 GLY A CA 1
ATOM 5608 C C . GLY A 1 727 ? 20.960 -13.381 8.511 1.00 86.75 727 GLY A C 1
ATOM 5609 O O . GLY A 1 727 ? 20.507 -14.366 7.916 1.00 86.75 727 GLY A O 1
ATOM 5610 N N . LYS A 1 728 ? 21.564 -12.377 7.874 1.00 93.94 728 LYS A N 1
ATOM 5611 C CA . LYS A 1 728 ? 21.622 -12.274 6.413 1.00 93.94 728 LYS A CA 1
ATOM 5612 C C . LYS A 1 728 ? 23.038 -11.990 5.945 1.00 93.94 728 LYS A C 1
ATOM 5614 O O . LYS A 1 728 ? 23.767 -11.253 6.595 1.00 93.94 728 LYS A O 1
ATOM 5619 N N . VAL A 1 729 ? 23.404 -12.505 4.782 1.00 93.25 729 VAL A N 1
ATOM 5620 C CA . VAL A 1 729 ? 24.544 -12.013 4.011 1.00 93.25 729 VAL A CA 1
ATOM 5621 C C . VAL A 1 729 ? 23.999 -11.382 2.742 1.00 93.25 729 VAL A C 1
ATOM 5623 O O . VAL A 1 729 ? 23.350 -12.044 1.932 1.00 93.25 729 VAL A O 1
ATOM 5626 N N . ILE A 1 730 ? 24.234 -10.086 2.606 1.00 92.19 730 ILE A N 1
ATOM 5627 C CA . ILE A 1 730 ? 23.793 -9.264 1.491 1.00 92.19 730 ILE A CA 1
ATOM 5628 C C . ILE A 1 730 ? 24.982 -9.113 0.543 1.00 92.19 730 ILE A C 1
ATOM 5630 O O . ILE A 1 730 ? 26.005 -8.532 0.903 1.00 92.19 730 ILE A O 1
ATOM 5634 N N . GLY A 1 731 ? 24.859 -9.696 -0.643 1.00 88.31 731 GLY A N 1
ATOM 5635 C CA . GLY A 1 731 ? 25.841 -9.634 -1.714 1.00 88.31 731 GLY A CA 1
ATOM 5636 C C . GLY A 1 731 ? 25.890 -8.275 -2.408 1.00 88.31 731 GLY A C 1
ATOM 5637 O O . GLY A 1 731 ? 25.098 -7.376 -2.134 1.00 88.31 731 GLY A O 1
ATOM 5638 N N . SER A 1 732 ? 26.820 -8.151 -3.351 1.00 86.94 732 SER A N 1
ATOM 5639 C CA . SER A 1 732 ? 27.003 -6.966 -4.193 1.00 86.94 732 SER A CA 1
ATOM 5640 C C . SER A 1 732 ? 27.170 -7.324 -5.667 1.00 86.94 732 SER A C 1
ATOM 5642 O O . SER A 1 732 ? 27.198 -8.496 -6.052 1.00 86.94 732 SER A O 1
ATOM 5644 N N . ALA A 1 733 ? 27.257 -6.285 -6.501 1.00 87.44 733 ALA A N 1
ATOM 5645 C CA . ALA A 1 733 ? 27.516 -6.403 -7.925 1.00 87.44 733 ALA A CA 1
ATOM 5646 C C . ALA A 1 733 ? 28.993 -6.694 -8.218 1.00 87.44 733 ALA A C 1
ATOM 5648 O O . ALA A 1 733 ? 29.856 -5.880 -7.891 1.00 87.44 733 ALA A O 1
ATOM 5649 N N . VAL A 1 734 ? 29.285 -7.818 -8.885 1.00 80.75 734 VAL A N 1
ATOM 5650 C CA . VAL A 1 734 ? 30.660 -8.240 -9.198 1.00 80.75 734 VAL A CA 1
ATOM 5651 C C . VAL A 1 734 ? 30.844 -8.717 -10.641 1.00 80.75 734 VAL A C 1
ATOM 5653 O O . VAL A 1 734 ? 30.085 -9.521 -11.181 1.00 80.75 734 VAL A O 1
ATOM 5656 N N . ALA A 1 735 ? 31.920 -8.222 -11.265 1.00 74.62 735 ALA A N 1
ATOM 5657 C CA . ALA A 1 735 ? 32.282 -8.490 -12.658 1.00 74.62 735 ALA A CA 1
ATOM 5658 C C . ALA A 1 735 ? 33.373 -9.571 -12.835 1.00 74.62 735 ALA A C 1
ATOM 5660 O O . ALA A 1 735 ? 33.588 -10.042 -13.951 1.00 74.62 735 ALA A O 1
ATOM 5661 N N . SER A 1 736 ? 34.062 -9.980 -11.760 1.00 72.12 736 SER A N 1
ATOM 5662 C CA . SER A 1 736 ? 35.278 -10.819 -11.794 1.00 72.12 736 SER A CA 1
ATOM 5663 C C . SER A 1 736 ? 35.038 -12.324 -12.001 1.00 72.12 736 SER A C 1
ATOM 5665 O O . SER A 1 736 ? 35.991 -13.098 -12.048 1.00 72.12 736 SER A O 1
ATOM 5667 N N . GLY A 1 737 ? 33.783 -12.757 -12.160 1.00 76.19 737 GLY A N 1
ATOM 5668 C CA . GLY A 1 737 ? 33.418 -14.175 -12.290 1.00 76.19 737 GLY A CA 1
ATOM 5669 C C . GLY A 1 737 ? 33.280 -14.926 -10.959 1.00 76.19 737 GLY A C 1
ATOM 5670 O O . GLY A 1 737 ? 32.989 -16.121 -10.985 1.00 76.19 737 GLY A O 1
ATOM 5671 N N . SER A 1 738 ? 33.464 -14.233 -9.831 1.00 84.75 738 SER A N 1
ATOM 5672 C CA . SER A 1 738 ? 33.005 -14.641 -8.498 1.00 84.75 738 SER A CA 1
ATOM 5673 C C . SER A 1 738 ? 31.488 -14.454 -8.361 1.00 84.75 738 SER A C 1
ATOM 5675 O O . SER A 1 738 ? 30.905 -13.649 -9.092 1.00 84.75 738 SER A O 1
ATOM 5677 N N . GLY A 1 739 ? 30.854 -15.172 -7.428 1.00 88.56 739 GLY A N 1
ATOM 5678 C CA . GLY A 1 739 ? 29.438 -14.964 -7.108 1.00 88.56 739 GLY A CA 1
ATOM 5679 C C . GLY A 1 739 ? 29.238 -13.728 -6.237 1.00 88.56 739 GLY A C 1
ATOM 5680 O O . GLY A 1 739 ? 30.158 -13.349 -5.524 1.00 88.56 739 GLY A O 1
ATOM 5681 N N . GLY A 1 740 ? 28.068 -13.084 -6.278 1.00 89.19 740 GLY A N 1
ATOM 5682 C CA . GLY A 1 740 ? 27.812 -11.790 -5.618 1.00 89.19 740 GLY A CA 1
ATOM 5683 C C . GLY A 1 740 ? 27.964 -11.794 -4.089 1.00 89.19 740 GLY A C 1
ATOM 5684 O O . GLY A 1 740 ? 28.185 -10.743 -3.491 1.00 89.19 740 GLY A O 1
ATOM 5685 N N . VAL A 1 741 ? 27.898 -12.970 -3.465 1.00 92.06 741 VAL A N 1
ATOM 5686 C CA . VAL A 1 741 ? 28.125 -13.212 -2.034 1.00 92.06 741 VAL A CA 1
ATOM 5687 C C . VAL A 1 741 ? 29.457 -13.928 -1.802 1.00 92.06 741 VAL A C 1
ATOM 5689 O O . VAL A 1 741 ? 30.269 -13.472 -0.995 1.00 92.06 741 VAL A O 1
ATOM 5692 N N . ALA A 1 742 ? 29.679 -15.060 -2.482 1.00 92.75 742 ALA A N 1
ATOM 5693 C CA . ALA A 1 742 ? 30.825 -15.923 -2.213 1.00 92.75 742 ALA A CA 1
ATOM 5694 C C . ALA A 1 742 ? 31.433 -16.584 -3.459 1.00 92.75 742 ALA A C 1
ATOM 5696 O O . ALA A 1 742 ? 30.747 -16.935 -4.423 1.00 92.75 742 ALA A O 1
ATOM 5697 N N . HIS A 1 743 ? 32.736 -16.850 -3.380 1.00 93.31 743 HIS A N 1
ATOM 5698 C CA . HIS A 1 743 ? 33.471 -17.702 -4.307 1.00 93.31 743 HIS A CA 1
ATOM 5699 C C . HIS A 1 743 ? 34.257 -18.770 -3.542 1.00 93.31 743 HIS A C 1
ATOM 5701 O O . HIS A 1 743 ? 35.103 -18.465 -2.698 1.00 93.31 743 HIS A O 1
ATOM 5707 N N . VAL A 1 744 ? 33.973 -20.035 -3.846 1.00 96.12 744 VAL A N 1
ATOM 5708 C CA . VAL A 1 744 ? 34.523 -21.196 -3.138 1.00 96.12 744 VAL A CA 1
ATOM 5709 C C . VAL A 1 744 ? 35.392 -22.002 -4.097 1.00 96.12 744 VAL A C 1
ATOM 5711 O O . VAL A 1 744 ? 34.866 -22.656 -4.990 1.00 96.12 744 VAL A O 1
ATOM 5714 N N . LYS A 1 745 ? 36.718 -21.978 -3.926 1.00 94.38 745 LYS A N 1
ATOM 5715 C CA . LYS A 1 745 ? 37.681 -22.649 -4.815 1.00 94.38 745 LYS A CA 1
ATOM 5716 C C . LYS A 1 745 ? 38.751 -23.374 -4.008 1.00 94.38 745 LYS A C 1
ATOM 5718 O O . LYS A 1 745 ? 39.635 -22.720 -3.473 1.00 94.38 745 LYS A O 1
ATOM 5723 N N . ASN A 1 746 ? 38.750 -24.707 -3.969 1.00 93.75 746 ASN A N 1
ATOM 5724 C CA . ASN A 1 746 ? 39.584 -25.478 -3.033 1.00 93.75 746 ASN A CA 1
ATOM 5725 C C . ASN A 1 746 ? 39.349 -25.003 -1.585 1.00 93.75 746 ASN A C 1
ATOM 5727 O O . ASN A 1 746 ? 40.264 -24.544 -0.907 1.00 93.75 746 ASN A O 1
ATOM 5731 N N . GLY A 1 747 ? 38.095 -25.027 -1.146 1.00 95.50 747 GLY A N 1
ATOM 5732 C CA . GLY A 1 747 ? 37.644 -24.582 0.171 1.00 95.50 747 GLY A CA 1
ATOM 5733 C C . GLY A 1 747 ? 36.225 -25.080 0.442 1.00 95.50 747 GLY A C 1
ATOM 5734 O O . GLY A 1 747 ? 35.587 -25.623 -0.459 1.00 95.50 747 GLY A O 1
ATOM 5735 N N . THR A 1 748 ? 35.729 -24.915 1.666 1.00 97.94 748 THR A N 1
ATOM 5736 C CA . THR A 1 748 ? 34.398 -25.386 2.078 1.00 97.94 748 THR A CA 1
ATOM 5737 C C . THR A 1 748 ? 33.571 -24.257 2.681 1.00 97.94 748 THR A C 1
ATOM 5739 O O . THR A 1 748 ? 33.993 -23.656 3.663 1.00 97.94 748 THR A O 1
ATOM 5742 N N . LEU A 1 749 ? 32.377 -24.006 2.143 1.00 97.56 749 LEU A N 1
ATOM 5743 C CA . LEU A 1 749 ? 31.361 -23.142 2.749 1.00 97.56 749 LEU A CA 1
ATOM 5744 C C . LEU A 1 749 ? 30.214 -24.008 3.272 1.00 97.56 749 LEU A C 1
ATOM 5746 O O . LEU A 1 749 ? 29.625 -24.753 2.498 1.00 97.56 749 LEU A O 1
ATOM 5750 N N . SER A 1 750 ? 29.876 -23.907 4.556 1.00 96.50 750 SER A N 1
ATOM 5751 C CA . SER A 1 750 ? 28.686 -24.556 5.123 1.00 96.50 750 SER A CA 1
ATOM 5752 C C . SER A 1 750 ? 27.720 -23.512 5.668 1.00 96.50 750 SER A C 1
ATOM 5754 O O . SER A 1 750 ? 28.143 -22.630 6.406 1.00 96.50 750 SER A O 1
ATOM 5756 N N . VAL A 1 751 ? 26.443 -23.606 5.300 1.00 95.75 751 VAL A N 1
ATOM 5757 C CA . VAL A 1 751 ? 25.405 -22.618 5.627 1.00 95.75 751 VAL A CA 1
ATOM 5758 C C . VAL A 1 751 ? 24.320 -23.253 6.495 1.00 95.75 751 VAL A C 1
ATOM 5760 O O . VAL A 1 751 ? 23.767 -24.298 6.134 1.00 95.75 751 VAL A O 1
ATOM 5763 N N . TYR A 1 752 ? 24.017 -22.596 7.615 1.00 92.62 752 TYR A N 1
ATOM 5764 C CA . TYR A 1 752 ? 22.994 -22.983 8.585 1.00 92.62 752 TYR A CA 1
ATOM 5765 C C . TYR A 1 752 ? 22.147 -21.770 8.971 1.00 92.62 752 TYR A C 1
ATOM 5767 O O . TYR A 1 752 ? 22.664 -20.805 9.518 1.00 92.62 752 TYR A O 1
ATOM 5775 N N . ASP A 1 753 ? 20.845 -21.817 8.709 1.00 91.12 753 ASP A N 1
ATOM 5776 C CA . ASP A 1 753 ? 19.865 -20.822 9.174 1.00 91.12 753 ASP A CA 1
ATOM 5777 C C . ASP A 1 753 ? 20.176 -19.357 8.781 1.00 91.12 753 ASP A C 1
ATOM 5779 O O . ASP A 1 753 ? 19.660 -18.418 9.380 1.00 91.12 753 ASP A O 1
ATOM 5783 N N . VAL A 1 754 ? 20.989 -19.147 7.741 1.00 93.31 754 VAL A N 1
ATOM 5784 C CA . VAL A 1 754 ? 21.349 -17.823 7.206 1.00 93.31 754 VAL A CA 1
ATOM 5785 C C . VAL A 1 754 ? 20.621 -17.570 5.888 1.00 93.31 754 VAL A C 1
ATOM 5787 O O . VAL A 1 754 ? 20.444 -18.484 5.080 1.00 93.31 754 VAL A O 1
ATOM 5790 N N . THR A 1 755 ? 20.241 -16.312 5.641 1.00 97.12 755 THR A N 1
ATOM 5791 C CA . THR A 1 755 ? 19.740 -15.868 4.329 1.00 97.12 755 THR A CA 1
ATOM 5792 C C . THR A 1 755 ? 20.859 -15.264 3.476 1.00 97.12 755 THR A C 1
ATOM 5794 O O . THR A 1 755 ? 21.488 -14.301 3.901 1.00 97.12 755 THR A O 1
ATOM 5797 N N . LEU A 1 756 ? 21.086 -15.758 2.257 1.00 97.06 756 LEU A N 1
ATOM 5798 C CA . LEU A 1 756 ? 22.029 -15.189 1.283 1.00 97.06 756 LEU A CA 1
ATOM 5799 C C . LEU A 1 756 ? 21.258 -14.475 0.162 1.00 97.06 756 LEU A C 1
ATOM 5801 O O . LEU A 1 756 ? 20.515 -15.113 -0.591 1.00 97.06 756 LEU A O 1
ATOM 5805 N N . THR A 1 757 ? 21.410 -13.155 0.051 1.00 96.38 757 THR A N 1
ATOM 5806 C CA . THR A 1 757 ? 20.554 -12.322 -0.812 1.00 96.38 757 THR A CA 1
ATOM 5807 C C . THR A 1 757 ? 21.284 -11.151 -1.462 1.00 96.38 757 THR A C 1
ATOM 5809 O O . THR A 1 757 ? 22.403 -10.839 -1.081 1.00 96.38 757 THR A O 1
ATOM 5812 N N . GLY A 1 758 ? 20.660 -10.487 -2.440 1.00 92.31 758 GLY A N 1
ATOM 5813 C CA . GLY A 1 758 ? 21.156 -9.246 -3.051 1.00 92.31 758 GLY A CA 1
ATOM 5814 C C . GLY A 1 758 ? 22.387 -9.393 -3.953 1.00 92.31 758 GLY A C 1
ATOM 5815 O O . GLY A 1 758 ? 22.891 -8.395 -4.460 1.00 92.31 758 GLY A O 1
ATOM 5816 N N . GLY A 1 759 ? 22.873 -10.613 -4.179 1.00 92.19 759 GLY A N 1
ATOM 5817 C CA . GLY A 1 759 ? 24.025 -10.874 -5.031 1.00 92.19 759 GLY A CA 1
ATOM 5818 C C . GLY A 1 759 ? 23.722 -10.651 -6.515 1.00 92.19 759 GLY A C 1
ATOM 5819 O O . GLY A 1 759 ? 22.711 -11.133 -7.042 1.00 92.19 759 GLY A O 1
ATOM 5820 N N . ILE A 1 760 ? 24.625 -9.931 -7.190 1.00 91.88 760 ILE A N 1
ATOM 5821 C CA . ILE A 1 760 ? 24.553 -9.656 -8.627 1.00 91.88 760 ILE A CA 1
ATOM 5822 C C . ILE A 1 760 ? 25.902 -10.008 -9.249 1.00 91.88 760 ILE A C 1
ATOM 5824 O O . ILE A 1 760 ? 26.911 -9.367 -8.975 1.00 91.88 760 ILE A O 1
ATOM 5828 N N . ALA A 1 761 ? 25.952 -11.016 -10.110 1.00 89.62 761 ALA A N 1
ATOM 5829 C CA . ALA A 1 761 ? 27.220 -11.459 -10.687 1.00 89.62 761 ALA A CA 1
ATOM 5830 C C . ALA A 1 761 ? 27.103 -11.800 -12.170 1.00 89.62 761 ALA A C 1
ATOM 5832 O O . ALA A 1 761 ? 26.010 -11.903 -12.731 1.00 89.62 761 ALA A O 1
ATOM 5833 N N . LYS A 1 762 ? 28.258 -12.004 -12.814 1.00 89.38 762 LYS A N 1
ATOM 5834 C CA . LYS A 1 762 ? 28.302 -12.585 -14.162 1.00 89.38 762 LYS A CA 1
ATOM 5835 C C . LYS A 1 762 ? 27.737 -14.008 -14.163 1.00 89.38 762 LYS A C 1
ATOM 5837 O O . LYS A 1 762 ? 26.957 -14.340 -15.039 1.00 89.38 762 LYS A O 1
ATOM 5842 N N . ASN A 1 763 ? 28.127 -14.825 -13.188 1.00 91.56 763 ASN A N 1
ATOM 5843 C CA . ASN A 1 763 ? 27.664 -16.196 -12.986 1.00 91.56 763 ASN A CA 1
ATOM 5844 C C . ASN A 1 763 ? 27.456 -16.419 -11.490 1.00 91.56 763 ASN A C 1
ATOM 5846 O O . ASN A 1 763 ? 28.225 -15.868 -10.707 1.00 91.56 763 ASN A O 1
ATOM 5850 N N . GLY A 1 764 ? 26.474 -17.237 -11.109 1.00 93.06 764 GLY A N 1
ATOM 5851 C CA . GLY A 1 764 ? 26.219 -17.558 -9.705 1.00 93.06 764 GLY A CA 1
ATOM 5852 C C . GLY A 1 764 ? 25.863 -16.306 -8.914 1.00 93.06 764 GLY A C 1
ATOM 5853 O O . GLY A 1 764 ? 26.691 -15.817 -8.151 1.00 93.06 764 GLY A O 1
ATOM 5854 N N . GLY A 1 765 ? 24.655 -15.767 -9.120 1.00 93.69 765 GLY A N 1
ATOM 5855 C CA . GLY A 1 765 ? 24.243 -14.468 -8.565 1.00 93.69 765 GLY A CA 1
ATOM 5856 C C . GLY A 1 765 ? 24.607 -14.300 -7.087 1.00 93.69 765 GLY A C 1
ATOM 5857 O O . GLY A 1 765 ? 25.146 -13.265 -6.713 1.00 93.69 765 GLY A O 1
ATOM 5858 N N . ALA A 1 766 ? 24.452 -15.355 -6.280 1.00 95.56 766 ALA A N 1
ATOM 5859 C CA . ALA A 1 766 ? 25.004 -15.435 -4.930 1.00 95.56 766 ALA A CA 1
ATOM 5860 C C . ALA A 1 766 ? 26.384 -16.114 -4.884 1.00 95.56 766 ALA A C 1
ATOM 5862 O O . ALA A 1 766 ? 27.343 -15.529 -4.385 1.00 95.56 766 ALA A O 1
ATOM 5863 N N . ILE A 1 767 ? 26.498 -17.363 -5.346 1.00 96.88 767 ILE A N 1
ATOM 5864 C CA . ILE A 1 767 ? 27.671 -18.207 -5.074 1.00 96.88 767 ILE A CA 1
ATOM 5865 C C . ILE A 1 767 ? 28.215 -18.833 -6.355 1.00 96.88 767 ILE A C 1
ATOM 5867 O O . ILE A 1 767 ? 27.476 -19.422 -7.142 1.00 96.88 767 ILE A O 1
ATOM 5871 N N . VAL A 1 768 ? 29.537 -18.803 -6.507 1.00 96.56 768 VAL A N 1
ATOM 5872 C CA . VAL A 1 768 ? 30.254 -19.630 -7.485 1.00 96.56 768 VAL A CA 1
ATOM 5873 C C . VAL A 1 768 ? 31.084 -20.676 -6.742 1.00 96.56 768 VAL A C 1
ATOM 5875 O O . VAL A 1 768 ? 31.896 -20.331 -5.882 1.00 96.56 768 VAL A O 1
ATOM 5878 N N . VAL A 1 769 ? 30.891 -21.951 -7.085 1.00 98.12 769 VAL A N 1
ATOM 5879 C CA . VAL A 1 769 ? 31.672 -23.082 -6.563 1.00 98.12 769 VAL A CA 1
ATOM 5880 C C . VAL A 1 769 ? 32.591 -23.582 -7.672 1.00 98.12 769 VAL A C 1
ATOM 5882 O O . VAL A 1 769 ? 32.132 -24.131 -8.672 1.00 98.12 769 VAL A O 1
ATOM 5885 N N . ASP A 1 770 ? 33.885 -23.325 -7.516 1.00 95.44 770 ASP A N 1
ATOM 5886 C CA . ASP A 1 770 ? 34.949 -23.640 -8.470 1.00 95.44 770 ASP A CA 1
ATOM 5887 C C . ASP A 1 770 ? 35.645 -24.965 -8.106 1.00 95.44 770 ASP A C 1
ATOM 5889 O O . ASP A 1 770 ? 35.274 -25.645 -7.146 1.00 95.44 770 ASP A O 1
ATOM 5893 N N . LYS A 1 771 ? 36.673 -25.329 -8.872 1.00 95.81 771 LYS A N 1
ATOM 5894 C CA . LYS A 1 771 ? 37.464 -26.547 -8.731 1.00 95.81 771 LYS A CA 1
ATOM 5895 C C . LYS A 1 771 ? 37.849 -26.836 -7.278 1.00 95.81 771 LYS A C 1
ATOM 5897 O O . LYS A 1 771 ? 38.451 -25.997 -6.600 1.00 95.81 771 LYS A O 1
ATOM 5902 N N . ASP A 1 772 ? 37.537 -28.055 -6.841 1.00 96.50 772 ASP A N 1
ATOM 5903 C CA . ASP A 1 772 ? 37.783 -28.602 -5.503 1.00 96.50 772 ASP A CA 1
ATOM 5904 C C . ASP A 1 772 ? 37.075 -27.809 -4.376 1.00 96.50 772 ASP A C 1
ATOM 5906 O O . ASP A 1 772 ? 37.367 -27.980 -3.192 1.00 96.50 772 ASP A O 1
ATOM 5910 N N . GLY A 1 773 ? 36.157 -26.903 -4.727 1.00 98.06 773 GLY A N 1
ATOM 5911 C CA . GLY A 1 773 ? 35.291 -26.181 -3.804 1.00 98.06 773 GLY A CA 1
ATOM 5912 C C . GLY A 1 773 ? 34.080 -27.016 -3.394 1.00 98.06 773 GLY A C 1
ATOM 5913 O O . GLY A 1 773 ? 33.515 -27.747 -4.206 1.00 98.06 773 GLY A O 1
ATOM 5914 N N . THR A 1 774 ? 33.663 -26.895 -2.135 1.00 98.62 774 THR A N 1
ATOM 5915 C CA . THR A 1 774 ? 32.471 -27.566 -1.599 1.00 98.62 774 THR A CA 1
ATOM 5916 C C . THR A 1 774 ? 31.531 -26.562 -0.938 1.00 98.62 774 THR A C 1
ATOM 5918 O O . THR A 1 774 ? 31.939 -25.812 -0.054 1.00 98.62 774 THR A O 1
ATOM 5921 N N . LEU A 1 775 ? 30.258 -26.568 -1.327 1.00 98.62 775 LEU A N 1
ATOM 5922 C CA . LEU A 1 775 ? 29.185 -25.834 -0.655 1.00 98.62 775 LEU A CA 1
ATOM 5923 C C . LEU A 1 775 ? 28.230 -26.825 0.014 1.00 98.62 775 LEU A C 1
ATOM 5925 O O . LEU A 1 775 ? 27.686 -27.692 -0.660 1.00 98.62 775 LEU A O 1
ATOM 5929 N N . ASN A 1 776 ? 27.985 -26.671 1.312 1.00 97.94 776 ASN A N 1
ATOM 5930 C CA . ASN A 1 776 ? 26.995 -27.437 2.064 1.00 97.94 776 ASN A CA 1
ATOM 5931 C C . ASN A 1 776 ? 25.86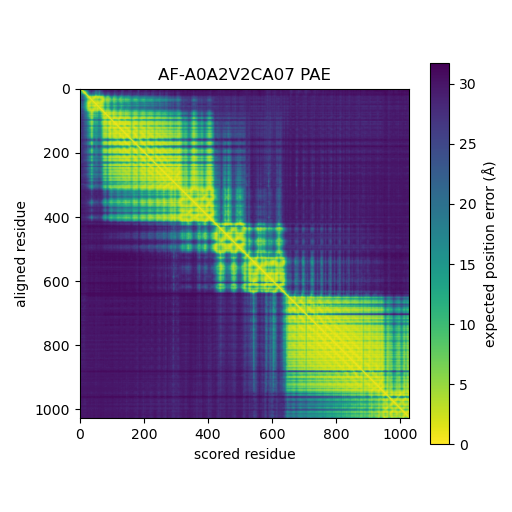7 -26.511 2.531 1.00 97.94 776 ASN A C 1
ATOM 5933 O O . ASN A 1 776 ? 26.109 -25.555 3.263 1.00 97.94 776 ASN A O 1
ATOM 5937 N N . ILE A 1 777 ? 24.631 -26.808 2.141 1.00 97.75 777 ILE A N 1
ATOM 5938 C CA . ILE A 1 777 ? 23.430 -26.086 2.566 1.00 97.75 777 ILE A CA 1
ATOM 5939 C C . ILE A 1 777 ? 22.640 -27.017 3.478 1.00 97.75 777 ILE A C 1
ATOM 5941 O O . ILE A 1 777 ? 22.041 -27.990 3.015 1.00 97.75 777 ILE A O 1
ATOM 5945 N N . HIS A 1 778 ? 22.666 -26.745 4.780 1.00 94.06 778 HIS A N 1
ATOM 5946 C CA . HIS A 1 778 ? 21.942 -27.545 5.767 1.00 94.06 778 HIS A CA 1
ATOM 5947 C C . HIS A 1 778 ? 20.558 -26.966 6.059 1.00 94.06 778 HIS A C 1
ATOM 5949 O O . HIS A 1 778 ? 19.583 -27.709 6.150 1.00 94.06 778 HIS A O 1
ATOM 5955 N N . SER A 1 779 ? 20.467 -25.642 6.150 1.00 90.25 779 SER A N 1
ATOM 5956 C CA . SER A 1 779 ? 19.229 -24.887 6.345 1.00 90.25 779 SER A CA 1
ATOM 5957 C C . SER A 1 779 ? 19.429 -23.428 5.904 1.00 90.25 779 SER A C 1
ATOM 5959 O O . SER A 1 779 ? 20.485 -23.080 5.374 1.00 90.25 779 SER A O 1
ATOM 5961 N N . GLY A 1 780 ? 18.420 -22.575 6.095 1.00 92.19 780 GLY A N 1
ATOM 5962 C CA . GLY A 1 780 ? 18.451 -21.176 5.659 1.00 92.19 780 GLY A CA 1
ATOM 5963 C C . GLY A 1 780 ? 17.866 -20.957 4.262 1.00 92.19 780 GLY A C 1
ATOM 5964 O O . GLY A 1 780 ? 17.132 -21.801 3.735 1.00 92.19 780 GLY A O 1
ATOM 5965 N N . GLU A 1 781 ? 18.163 -19.799 3.676 1.00 97.94 781 GLU A N 1
ATOM 5966 C CA . GLU A 1 781 ? 17.547 -19.336 2.431 1.00 97.94 781 GLU A CA 1
ATOM 5967 C C . GLU A 1 781 ? 18.573 -18.715 1.468 1.00 97.94 781 GLU A C 1
ATOM 5969 O O . GLU A 1 781 ? 19.462 -17.984 1.888 1.00 97.94 781 GLU A O 1
ATOM 5974 N N . ILE A 1 782 ? 18.436 -18.955 0.161 1.00 98.44 782 ILE A N 1
ATOM 5975 C CA . ILE A 1 782 ? 19.150 -18.213 -0.889 1.00 98.44 782 ILE A CA 1
ATOM 5976 C C . ILE A 1 782 ? 18.118 -17.587 -1.825 1.00 98.44 782 ILE A C 1
ATOM 5978 O O . ILE A 1 782 ? 17.424 -18.301 -2.558 1.00 98.44 782 ILE A O 1
ATOM 5982 N N . SER A 1 783 ? 17.992 -16.261 -1.803 1.00 98.25 783 SER A N 1
ATOM 5983 C CA . SER A 1 783 ? 16.908 -15.579 -2.516 1.00 98.25 783 SER A CA 1
ATOM 5984 C C . SER A 1 783 ? 17.220 -14.164 -2.976 1.00 98.25 783 SER A C 1
ATOM 5986 O O . SER A 1 783 ? 18.087 -13.490 -2.429 1.00 98.25 783 SER A O 1
ATOM 5988 N N . GLY A 1 784 ? 16.504 -13.693 -4.001 1.00 96.50 784 GLY A N 1
ATOM 5989 C CA . GLY A 1 784 ? 16.654 -12.327 -4.514 1.00 96.50 784 GLY A CA 1
ATOM 5990 C C . GLY A 1 784 ? 17.995 -12.061 -5.204 1.00 96.50 784 GLY A C 1
ATOM 5991 O O . GLY A 1 784 ? 18.404 -10.908 -5.320 1.00 96.50 784 GLY A O 1
ATOM 5992 N N . ASN A 1 785 ? 18.695 -13.108 -5.649 1.00 97.50 785 ASN A N 1
ATOM 5993 C CA . ASN A 1 785 ? 19.954 -12.991 -6.382 1.00 97.50 785 ASN A CA 1
ATOM 5994 C C . ASN A 1 785 ? 19.704 -13.101 -7.887 1.00 97.50 785 ASN A C 1
ATOM 5996 O O . ASN A 1 785 ? 18.760 -13.769 -8.328 1.00 97.50 785 ASN A O 1
ATOM 6000 N N . HIS A 1 786 ? 20.540 -12.446 -8.692 1.00 96.06 786 HIS A N 1
ATOM 6001 C CA . HIS A 1 786 ? 20.391 -12.536 -10.138 1.00 96.06 786 HIS A CA 1
ATOM 6002 C C . HIS A 1 786 ? 21.692 -12.401 -10.925 1.00 96.06 786 HIS A C 1
ATOM 6004 O O . HIS A 1 786 ? 22.691 -11.851 -10.467 1.00 96.06 786 HIS A O 1
ATOM 6010 N N . VAL A 1 787 ? 21.644 -12.882 -12.165 1.00 94.69 787 VAL A N 1
ATOM 6011 C CA . VAL A 1 787 ? 22.694 -12.700 -13.171 1.00 94.69 787 VAL A CA 1
ATOM 6012 C C . VAL A 1 787 ? 22.100 -12.051 -14.416 1.00 94.69 787 VAL A C 1
ATOM 6014 O O . VAL A 1 787 ? 21.028 -12.441 -14.886 1.00 94.69 787 VAL A O 1
ATOM 6017 N N . THR A 1 788 ? 22.778 -11.037 -14.952 1.00 90.62 788 THR A N 1
ATOM 6018 C CA . THR A 1 788 ? 22.293 -10.275 -16.116 1.00 90.62 788 THR A CA 1
ATOM 6019 C C . THR A 1 788 ? 22.712 -10.905 -17.441 1.00 90.62 788 THR A C 1
ATOM 6021 O O . THR A 1 788 ? 21.886 -11.028 -18.342 1.00 90.62 788 THR A O 1
ATOM 6024 N N . SER A 1 789 ? 23.973 -11.336 -17.555 1.00 87.75 789 SER A N 1
ATOM 6025 C CA . SER A 1 789 ? 24.602 -11.816 -18.801 1.00 87.75 789 SER A CA 1
ATOM 6026 C C . SER A 1 789 ? 25.181 -13.239 -18.731 1.00 87.75 789 SER A C 1
ATOM 6028 O O . SER A 1 789 ? 25.924 -13.641 -19.625 1.00 87.75 789 SER A O 1
ATOM 6030 N N . GLY A 1 790 ? 24.876 -14.004 -17.679 1.00 91.12 790 GLY A N 1
ATOM 6031 C CA . GLY A 1 790 ? 25.369 -15.376 -17.533 1.00 91.12 790 GLY A CA 1
ATOM 6032 C C . GLY A 1 790 ? 24.369 -16.319 -16.879 1.00 91.12 790 GLY A C 1
ATOM 6033 O O . GLY A 1 790 ? 23.164 -16.197 -17.092 1.00 91.12 790 GLY A O 1
ATOM 6034 N N . LYS A 1 791 ? 24.881 -17.308 -16.148 1.00 95.25 791 LYS A N 1
ATOM 6035 C CA . LYS A 1 791 ? 24.141 -18.516 -15.748 1.00 95.25 791 LYS A CA 1
ATOM 6036 C C . LYS A 1 791 ? 24.124 -18.693 -14.228 1.00 95.25 791 LYS A C 1
ATOM 6038 O O . LYS A 1 791 ? 24.998 -18.171 -13.532 1.00 95.25 791 LYS A O 1
ATOM 6043 N N . GLY A 1 792 ? 23.161 -19.458 -13.717 1.00 96.50 792 GLY A N 1
ATOM 6044 C CA . GLY A 1 792 ? 23.034 -19.718 -12.282 1.00 96.50 792 GLY A CA 1
ATOM 6045 C C . GLY A 1 792 ? 22.579 -18.468 -11.531 1.00 96.50 792 GLY A C 1
ATOM 6046 O O . GLY A 1 792 ? 23.403 -17.743 -10.975 1.00 96.50 792 GLY A O 1
ATOM 6047 N N . GLY A 1 793 ? 21.274 -18.189 -11.513 1.00 96.56 793 GLY A N 1
ATOM 6048 C CA . GLY A 1 793 ? 20.731 -16.990 -10.863 1.00 96.56 793 GLY A CA 1
ATOM 6049 C C . GLY A 1 793 ? 21.048 -16.910 -9.366 1.00 96.56 793 GLY A C 1
ATOM 6050 O O . GLY A 1 793 ? 21.221 -15.812 -8.846 1.00 96.56 793 GLY A O 1
ATOM 6051 N N . ALA A 1 794 ? 21.221 -18.053 -8.696 1.00 98.06 794 ALA A N 1
ATOM 6052 C CA . ALA A 1 794 ? 21.750 -18.144 -7.338 1.00 98.06 794 ALA A CA 1
ATOM 6053 C C . ALA A 1 794 ? 23.154 -18.761 -7.308 1.00 98.06 794 ALA A C 1
ATOM 6055 O O . ALA A 1 794 ? 24.086 -18.144 -6.797 1.00 98.06 794 ALA A O 1
ATOM 6056 N N . ILE A 1 795 ? 23.310 -19.975 -7.844 1.00 98.69 795 ILE A N 1
ATOM 6057 C CA . ILE A 1 795 ? 24.526 -20.782 -7.704 1.00 98.69 795 ILE A CA 1
ATOM 6058 C C . ILE A 1 795 ? 25.038 -21.212 -9.080 1.00 98.69 795 ILE A C 1
ATOM 6060 O O . ILE A 1 795 ? 24.274 -21.717 -9.902 1.00 98.69 795 ILE A O 1
ATOM 6064 N N . TYR A 1 796 ? 26.342 -21.071 -9.311 1.00 98.06 796 TYR A N 1
ATOM 6065 C CA . TYR A 1 796 ? 27.030 -21.677 -10.453 1.00 98.06 796 TYR A CA 1
ATOM 6066 C C . TYR A 1 796 ? 28.045 -22.705 -9.956 1.00 98.06 796 TYR A C 1
ATOM 6068 O O . TYR A 1 796 ? 28.963 -22.365 -9.205 1.00 98.06 796 TYR A O 1
ATOM 6076 N N . VAL A 1 797 ? 27.899 -23.951 -10.400 1.00 98.50 797 VAL A N 1
ATOM 6077 C CA . VAL A 1 797 ? 2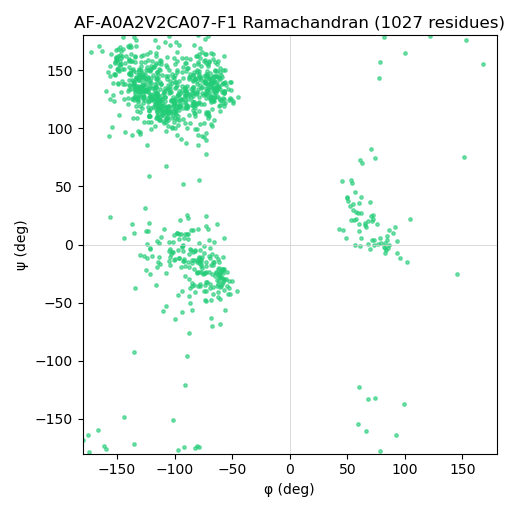8.800 -25.063 -10.080 1.00 98.50 797 VAL A CA 1
ATOM 6078 C C . VAL A 1 797 ? 29.702 -25.310 -11.280 1.00 98.50 797 VAL A C 1
ATOM 6080 O O . VAL A 1 797 ? 29.230 -25.781 -12.311 1.00 98.50 797 VAL A O 1
ATOM 6083 N N . LYS A 1 798 ? 30.984 -24.963 -11.158 1.00 97.44 798 LYS A N 1
ATOM 6084 C CA . LYS A 1 798 ? 31.985 -25.200 -12.205 1.00 97.44 798 LYS A CA 1
ATOM 6085 C C . LYS A 1 798 ? 32.533 -26.622 -12.152 1.00 97.44 798 LYS A C 1
ATOM 6087 O O . LYS A 1 798 ? 32.336 -27.348 -11.175 1.00 97.44 798 LYS A O 1
ATOM 6092 N N . SER A 1 799 ? 33.315 -26.970 -13.168 1.00 96.75 799 SER A N 1
ATOM 6093 C CA . SER A 1 799 ? 34.081 -28.215 -13.215 1.00 96.75 799 SER A CA 1
ATOM 6094 C C . SER A 1 799 ? 34.895 -28.477 -11.935 1.00 96.75 799 SER A C 1
ATOM 6096 O O . SER A 1 799 ? 35.743 -27.676 -11.530 1.00 96.75 799 SER A O 1
ATOM 6098 N N . GLY A 1 800 ? 34.641 -29.619 -11.288 1.00 96.56 800 GLY A N 1
ATOM 6099 C CA . GLY A 1 800 ? 35.269 -30.029 -10.029 1.00 96.56 800 GLY A CA 1
ATOM 6100 C C . GLY A 1 800 ? 34.695 -29.375 -8.767 1.00 96.56 800 GLY A C 1
ATOM 6101 O O . GLY A 1 800 ? 35.207 -29.645 -7.682 1.00 96.56 800 GLY A O 1
ATOM 6102 N N . GLY A 1 801 ? 33.677 -28.520 -8.886 1.00 98.38 801 GLY A N 1
ATOM 6103 C CA . GLY A 1 801 ? 32.923 -27.977 -7.759 1.00 98.38 801 GLY A CA 1
ATOM 6104 C C . GLY A 1 801 ? 31.815 -28.930 -7.302 1.00 98.38 801 GLY A C 1
ATOM 6105 O O . GLY A 1 801 ? 31.201 -29.626 -8.115 1.00 98.38 801 GLY A O 1
ATOM 6106 N N . VAL A 1 802 ? 31.543 -28.949 -5.995 1.00 98.69 802 VAL A N 1
ATOM 6107 C CA . VAL A 1 802 ? 30.526 -29.817 -5.383 1.00 98.69 802 VAL A CA 1
ATOM 6108 C C . VAL A 1 802 ? 29.561 -28.998 -4.530 1.00 98.69 802 VAL A C 1
ATOM 6110 O O . VAL A 1 802 ? 29.973 -28.274 -3.626 1.00 98.69 802 VAL A O 1
ATOM 6113 N N . VAL A 1 803 ? 28.261 -29.144 -4.776 1.00 98.81 803 VAL A N 1
ATOM 6114 C CA . VAL A 1 803 ? 27.199 -28.570 -3.938 1.00 98.81 803 VAL A CA 1
ATOM 6115 C C . VAL A 1 803 ? 26.408 -29.693 -3.286 1.00 98.81 803 VAL A C 1
ATOM 6117 O O . VAL A 1 803 ? 25.921 -30.576 -3.980 1.00 98.81 803 VAL A O 1
ATOM 6120 N N . ASN A 1 804 ? 26.238 -29.645 -1.968 1.00 98.31 804 ASN A N 1
ATOM 6121 C CA . ASN A 1 804 ? 25.403 -30.553 -1.191 1.00 98.31 804 ASN A CA 1
ATOM 6122 C C . ASN A 1 804 ? 24.257 -29.769 -0.549 1.00 98.31 804 ASN A C 1
ATOM 6124 O O . ASN A 1 804 ? 24.495 -28.908 0.294 1.00 98.31 804 ASN A O 1
ATOM 6128 N N . MET A 1 805 ? 23.017 -30.080 -0.914 1.00 97.94 805 MET A N 1
ATOM 6129 C CA . MET A 1 805 ? 21.818 -29.492 -0.321 1.00 97.94 805 MET A CA 1
ATOM 6130 C C . MET A 1 805 ? 21.111 -30.543 0.531 1.00 97.94 805 MET A C 1
ATOM 6132 O O . MET A 1 805 ? 20.492 -31.467 0.010 1.00 97.94 805 MET A O 1
ATOM 6136 N N . TYR A 1 806 ? 21.241 -30.420 1.850 1.00 94.50 806 TYR A N 1
ATOM 6137 C CA . TYR A 1 806 ? 20.573 -31.278 2.831 1.00 94.50 806 TYR A CA 1
ATOM 6138 C C . TYR A 1 806 ? 19.210 -30.709 3.248 1.00 94.50 806 TYR A C 1
ATOM 6140 O O . TYR A 1 806 ? 18.318 -31.465 3.622 1.00 94.50 806 TYR A O 1
ATOM 6148 N N . GLY A 1 807 ? 19.048 -29.387 3.164 1.00 92.25 807 GLY A N 1
ATOM 6149 C CA . GLY A 1 807 ? 17.837 -28.661 3.532 1.00 92.25 807 GLY A CA 1
ATOM 6150 C C . GLY A 1 807 ? 17.860 -27.221 3.015 1.00 92.25 807 GLY A C 1
ATOM 6151 O O . GLY A 1 807 ? 18.601 -26.896 2.087 1.00 92.25 807 GLY A O 1
ATOM 6152 N N . GLY A 1 808 ? 17.045 -26.355 3.620 1.00 95.06 808 GLY A N 1
ATOM 6153 C CA . GLY A 1 808 ? 16.938 -24.942 3.244 1.00 95.06 808 GLY A CA 1
ATOM 6154 C C . GLY A 1 808 ? 16.095 -24.687 1.990 1.00 95.06 808 GLY A C 1
ATOM 6155 O O . GLY A 1 808 ? 15.510 -25.606 1.410 1.00 95.06 808 GLY A O 1
ATOM 6156 N N . THR A 1 809 ? 16.012 -23.414 1.598 1.00 98.44 809 THR A N 1
ATOM 6157 C CA . THR A 1 809 ? 15.190 -22.956 0.468 1.00 98.44 809 THR A CA 1
ATOM 6158 C C . THR A 1 809 ? 15.988 -22.093 -0.507 1.00 98.44 809 THR A C 1
ATOM 6160 O O . THR A 1 809 ? 16.643 -21.143 -0.097 1.00 98.44 809 THR A O 1
ATOM 6163 N N . ILE A 1 810 ? 15.894 -22.360 -1.810 1.00 98.75 810 ILE A N 1
ATOM 6164 C CA . ILE A 1 810 ? 16.423 -21.488 -2.868 1.00 98.75 810 ILE A CA 1
ATOM 6165 C C . ILE A 1 810 ? 15.243 -20.962 -3.682 1.00 98.75 810 ILE A C 1
ATOM 6167 O O . ILE A 1 810 ? 14.581 -21.730 -4.387 1.00 98.75 810 ILE A O 1
ATOM 6171 N N . LYS A 1 811 ? 14.949 -19.662 -3.580 1.00 98.56 811 LYS A N 1
ATOM 6172 C CA . LYS A 1 811 ? 13.749 -19.084 -4.201 1.00 98.56 811 LYS A CA 1
ATOM 6173 C C . LYS A 1 811 ? 13.939 -17.692 -4.769 1.00 98.56 811 LYS A C 1
ATOM 6175 O O . LYS A 1 811 ? 14.768 -16.935 -4.284 1.00 98.56 811 LYS A O 1
ATOM 6180 N N . ASN A 1 812 ? 13.107 -17.321 -5.739 1.00 98.00 812 ASN A N 1
ATOM 6181 C CA . ASN A 1 812 ? 13.067 -15.969 -6.305 1.00 98.00 812 ASN A CA 1
ATOM 6182 C C . ASN A 1 812 ? 14.433 -15.482 -6.829 1.00 98.00 812 ASN A C 1
ATOM 6184 O O . ASN A 1 812 ? 14.762 -14.302 -6.709 1.00 98.00 812 ASN A O 1
ATOM 6188 N N . ASN A 1 813 ? 15.247 -16.387 -7.377 1.00 98.56 813 ASN A N 1
ATOM 6189 C CA . ASN A 1 813 ? 16.488 -16.039 -8.064 1.00 98.56 813 ASN A CA 1
ATOM 6190 C C . ASN A 1 813 ? 16.276 -16.036 -9.582 1.00 98.56 813 ASN A C 1
ATOM 6192 O O . ASN A 1 813 ? 15.341 -16.671 -10.092 1.00 98.56 813 ASN A O 1
ATOM 6196 N N . ARG A 1 814 ? 17.113 -15.282 -10.307 1.00 97.94 814 ARG A N 1
ATOM 6197 C CA . ARG A 1 814 ? 16.891 -15.041 -11.738 1.00 97.94 814 ARG A CA 1
ATOM 6198 C C . ARG A 1 814 ? 18.144 -15.067 -12.607 1.00 97.94 814 ARG A C 1
ATOM 6200 O O . ARG A 1 814 ? 19.116 -14.369 -12.337 1.00 97.94 814 ARG A O 1
ATOM 6207 N N . ALA A 1 815 ? 18.061 -15.772 -13.734 1.00 97.19 815 ALA A N 1
ATOM 6208 C CA . ALA A 1 815 ? 18.988 -15.644 -14.857 1.00 97.19 815 ALA A CA 1
ATOM 6209 C C . ALA A 1 815 ? 18.309 -14.913 -16.031 1.00 97.19 815 ALA A C 1
ATOM 6211 O O . ALA A 1 815 ? 17.407 -15.445 -16.683 1.00 97.19 815 ALA A O 1
ATOM 6212 N N . TYR A 1 816 ? 18.719 -13.668 -16.304 1.00 94.31 816 TYR A N 1
ATOM 6213 C CA . TYR A 1 816 ? 18.073 -12.811 -17.314 1.00 94.31 816 TYR A CA 1
ATOM 6214 C C . TYR A 1 816 ? 18.412 -13.166 -18.766 1.00 94.31 816 TYR A C 1
ATOM 6216 O O . TYR A 1 816 ? 17.677 -12.778 -19.665 1.00 94.31 816 TYR A O 1
ATOM 6224 N N . SER A 1 817 ? 19.508 -13.878 -19.015 1.00 89.44 817 SER A N 1
ATOM 6225 C CA . SER A 1 817 ? 19.944 -14.222 -20.380 1.00 89.44 817 SER A CA 1
ATOM 6226 C C . SER A 1 817 ? 20.574 -15.611 -20.501 1.00 89.44 817 SER A C 1
ATOM 6228 O O . SER A 1 817 ? 21.048 -15.973 -21.574 1.00 89.44 817 SER A O 1
ATOM 6230 N N . GLY A 1 818 ? 20.569 -16.396 -19.422 1.00 92.44 818 GLY A N 1
ATOM 6231 C CA . GLY A 1 818 ? 21.176 -17.723 -19.383 1.00 92.44 818 GLY A CA 1
ATOM 6232 C C . GLY A 1 818 ? 20.298 -18.767 -18.707 1.00 92.44 818 GLY A C 1
ATOM 6233 O O . GLY A 1 818 ? 19.127 -18.525 -18.390 1.00 92.44 818 GLY A O 1
ATOM 6234 N N . ASP A 1 819 ? 20.902 -19.932 -18.505 1.00 96.00 819 ASP A N 1
ATOM 6235 C CA . ASP A 1 819 ? 20.270 -21.123 -17.947 1.00 96.00 819 ASP A CA 1
ATOM 6236 C C . ASP A 1 819 ? 20.464 -21.215 -16.427 1.00 96.00 819 ASP A C 1
ATOM 6238 O O . ASP A 1 819 ? 21.387 -20.616 -15.859 1.00 96.00 819 ASP A O 1
ATOM 6242 N N . GLY A 1 820 ? 19.624 -22.012 -15.766 1.00 96.75 820 GLY A N 1
ATOM 6243 C CA . GLY A 1 820 ? 19.725 -22.260 -14.331 1.00 96.75 820 GLY A CA 1
ATOM 6244 C C . GLY A 1 820 ? 19.262 -21.053 -13.523 1.00 96.75 820 GLY A C 1
ATOM 6245 O O . GLY A 1 820 ? 20.080 -20.325 -12.966 1.00 96.75 820 GLY A O 1
ATOM 6246 N N . GLY A 1 821 ? 17.953 -20.812 -13.454 1.00 97.12 821 GLY A N 1
ATOM 6247 C CA . GLY A 1 821 ? 17.403 -19.656 -12.735 1.00 97.12 821 GLY A CA 1
ATOM 6248 C C . GLY A 1 821 ? 17.738 -19.677 -11.241 1.00 97.12 821 GLY A C 1
ATOM 6249 O O . GLY A 1 821 ? 17.980 -18.624 -10.655 1.00 97.12 821 GLY A O 1
ATOM 6250 N N . ALA A 1 822 ? 17.861 -20.867 -10.648 1.00 98.38 822 ALA A N 1
ATOM 6251 C CA . ALA A 1 822 ? 18.477 -21.066 -9.341 1.00 98.38 822 ALA A CA 1
ATOM 6252 C C . ALA A 1 822 ? 19.924 -21.558 -9.486 1.00 98.38 822 ALA A C 1
ATOM 6254 O O . ALA A 1 822 ? 20.859 -20.857 -9.102 1.00 98.38 822 ALA A O 1
ATOM 6255 N N . ILE A 1 823 ? 20.118 -22.754 -10.050 1.00 98.75 823 ILE A N 1
ATOM 6256 C CA . ILE A 1 823 ? 21.412 -23.443 -10.082 1.00 98.75 823 ILE A CA 1
ATOM 6257 C C . ILE A 1 823 ? 21.791 -23.797 -11.519 1.00 98.75 823 ILE A C 1
ATOM 6259 O O . ILE A 1 823 ? 20.998 -24.388 -12.250 1.00 98.75 823 ILE A O 1
ATOM 6263 N N . TYR A 1 824 ? 23.026 -23.491 -11.905 1.00 98.25 824 TYR A N 1
ATOM 6264 C CA . TYR A 1 824 ? 23.644 -24.004 -13.126 1.00 98.25 824 TYR A CA 1
ATOM 6265 C C . TYR A 1 824 ? 24.764 -24.985 -12.775 1.00 98.25 824 TYR A C 1
ATOM 6267 O O . TYR A 1 824 ? 25.644 -24.643 -11.982 1.00 98.25 824 TYR A O 1
ATOM 6275 N N . VAL A 1 825 ? 24.745 -26.178 -13.370 1.00 97.94 825 VAL A N 1
ATOM 6276 C CA . VAL A 1 825 ? 25.781 -27.207 -13.209 1.00 97.94 825 VAL A CA 1
ATOM 6277 C C . VAL A 1 825 ? 26.528 -27.377 -14.530 1.00 97.94 825 VAL A C 1
ATOM 6279 O O . VAL A 1 825 ? 25.959 -27.863 -15.505 1.00 97.94 825 VAL A O 1
ATOM 6282 N N . GLU A 1 826 ? 27.789 -26.949 -14.550 1.00 95.81 826 GLU A N 1
ATOM 6283 C CA . GLU A 1 826 ? 28.711 -27.060 -15.688 1.00 95.81 826 GLU A CA 1
ATOM 6284 C C . GLU A 1 826 ? 29.250 -28.491 -15.851 1.00 95.81 826 GLU A C 1
ATOM 6286 O O . GLU A 1 826 ? 29.168 -29.312 -14.932 1.00 95.81 826 GLU A O 1
ATOM 6291 N N . ASP A 1 827 ? 29.852 -28.774 -17.007 1.00 94.38 827 ASP A N 1
ATOM 6292 C CA . ASP A 1 827 ? 30.631 -29.992 -17.250 1.00 94.38 827 ASP A CA 1
ATOM 6293 C C . ASP A 1 827 ? 31.666 -30.269 -16.135 1.00 94.38 827 ASP A C 1
ATOM 6295 O O . ASP A 1 827 ? 32.521 -29.441 -15.801 1.00 94.38 827 ASP A O 1
ATOM 6299 N N . GLY A 1 828 ? 31.579 -31.457 -15.531 1.00 94.06 828 GLY A N 1
ATOM 6300 C CA . GLY A 1 828 ? 32.395 -31.887 -14.397 1.00 94.06 828 GLY A CA 1
ATOM 6301 C C . GLY A 1 828 ? 31.987 -31.297 -13.041 1.00 94.06 828 GLY A C 1
ATOM 6302 O O . GLY A 1 828 ? 32.644 -31.588 -12.039 1.00 94.06 828 GLY A O 1
ATOM 6303 N N . GLY A 1 829 ? 30.944 -30.465 -12.977 1.00 97.25 829 GLY A N 1
ATOM 6304 C CA . GLY A 1 829 ? 30.333 -29.994 -11.733 1.00 97.25 829 GLY A CA 1
ATOM 6305 C C . GLY A 1 829 ? 29.378 -31.032 -11.136 1.00 97.25 829 GLY A C 1
ATOM 6306 O O . GLY A 1 829 ? 28.769 -31.824 -11.856 1.00 97.25 829 GLY A O 1
ATOM 6307 N N . THR A 1 830 ? 29.235 -31.045 -9.807 1.00 98.00 830 THR A N 1
ATOM 6308 C CA . THR A 1 830 ? 28.356 -31.996 -9.102 1.00 98.00 830 THR A CA 1
ATOM 6309 C C . THR A 1 830 ? 27.387 -31.288 -8.159 1.00 98.00 830 THR A C 1
ATOM 6311 O O . THR A 1 830 ? 27.798 -30.543 -7.270 1.00 98.00 830 THR A O 1
ATOM 6314 N N . LEU A 1 831 ? 26.096 -31.579 -8.306 1.00 98.44 831 LEU A N 1
ATOM 6315 C CA . LEU A 1 831 ? 25.036 -31.169 -7.392 1.00 98.44 831 LEU A CA 1
ATOM 6316 C C . LEU A 1 831 ? 24.429 -32.396 -6.706 1.00 98.44 831 LEU A C 1
ATOM 6318 O O . LEU A 1 831 ? 23.939 -33.316 -7.347 1.00 98.44 831 LEU A O 1
ATOM 6322 N N . ASN A 1 832 ? 24.405 -32.383 -5.386 1.00 98.12 832 ASN A N 1
ATOM 6323 C CA . ASN A 1 832 ? 23.848 -33.431 -4.553 1.00 98.12 832 ASN A CA 1
ATOM 6324 C C . ASN A 1 832 ? 22.617 -32.883 -3.814 1.00 98.12 832 ASN A C 1
ATOM 6326 O O . ASN A 1 832 ? 22.752 -32.081 -2.890 1.00 98.12 832 ASN A O 1
ATOM 6330 N N . LEU A 1 833 ? 21.420 -33.298 -4.226 1.00 97.50 833 LEU A N 1
ATOM 6331 C CA . LEU A 1 833 ? 20.136 -32.899 -3.645 1.00 97.50 833 LEU A CA 1
ATOM 6332 C C . LEU A 1 833 ? 19.626 -33.990 -2.705 1.00 97.50 833 LEU A C 1
ATOM 6334 O O . LEU A 1 833 ? 19.081 -35.008 -3.130 1.00 97.50 833 LEU A O 1
ATOM 6338 N N . TYR A 1 834 ? 19.820 -33.777 -1.413 1.00 94.94 834 TYR A N 1
ATOM 6339 C CA . TYR A 1 834 ? 19.449 -34.720 -0.359 1.00 94.94 834 TYR A CA 1
ATOM 6340 C C . TYR A 1 834 ? 18.194 -34.284 0.416 1.00 94.94 834 TYR A C 1
ATOM 6342 O O . TYR A 1 834 ? 17.603 -35.080 1.146 1.00 94.94 834 TYR A O 1
ATOM 6350 N N . GLY A 1 835 ? 17.788 -33.024 0.245 1.00 93.06 835 GLY A N 1
ATOM 6351 C CA . GLY A 1 835 ? 16.590 -32.422 0.814 1.00 93.06 835 GLY A CA 1
ATOM 6352 C C . GLY A 1 835 ? 16.443 -30.959 0.389 1.00 93.06 835 GLY A C 1
ATOM 6353 O O . GLY A 1 835 ? 17.154 -30.485 -0.498 1.00 93.06 835 GLY A O 1
ATOM 6354 N N . GLY A 1 836 ? 15.529 -30.242 1.045 1.00 96.19 836 GLY A N 1
ATOM 6355 C CA . GLY A 1 836 ? 15.292 -28.813 0.825 1.00 96.19 836 GLY A CA 1
ATOM 6356 C C . GLY A 1 836 ? 14.393 -28.495 -0.375 1.00 96.19 836 GLY A C 1
ATOM 6357 O O . GLY A 1 836 ? 13.894 -29.390 -1.056 1.00 96.19 836 GLY A O 1
ATOM 6358 N N . THR A 1 837 ? 14.138 -27.200 -0.590 1.00 98.62 837 THR A N 1
ATOM 6359 C CA . THR A 1 837 ? 13.167 -26.702 -1.582 1.00 98.62 837 THR A CA 1
ATOM 6360 C C . THR A 1 837 ? 13.794 -25.710 -2.562 1.00 98.62 837 THR A C 1
ATOM 6362 O O . THR A 1 837 ? 14.430 -24.743 -2.153 1.00 98.62 837 THR A O 1
ATOM 6365 N N . ILE A 1 838 ? 13.564 -25.898 -3.861 1.00 98.81 838 ILE A N 1
ATOM 6366 C CA . ILE A 1 838 ? 13.951 -24.978 -4.939 1.00 98.81 838 ILE A CA 1
ATOM 6367 C C . ILE A 1 838 ? 12.681 -24.568 -5.690 1.00 98.81 838 ILE A C 1
ATOM 6369 O O . ILE A 1 838 ? 12.068 -25.396 -6.367 1.00 98.81 838 ILE A O 1
ATOM 6373 N N . THR A 1 839 ? 12.264 -23.305 -5.555 1.00 98.62 839 THR A N 1
ATOM 6374 C CA . THR A 1 839 ? 10.941 -22.846 -6.023 1.00 98.62 839 THR A CA 1
ATOM 6375 C C . THR A 1 839 ? 10.913 -21.389 -6.466 1.00 98.62 839 THR A C 1
ATOM 6377 O O . THR A 1 839 ? 11.636 -20.563 -5.921 1.00 98.62 839 THR A O 1
ATOM 6380 N N . GLY A 1 840 ? 10.051 -21.031 -7.421 1.00 98.19 840 GLY A N 1
ATOM 6381 C CA . GLY A 1 840 ? 9.857 -19.636 -7.836 1.00 98.19 840 GLY A CA 1
ATOM 6382 C C . GLY A 1 840 ? 11.084 -18.990 -8.491 1.00 98.19 840 GLY A C 1
ATOM 6383 O O . GLY A 1 840 ? 11.187 -17.767 -8.534 1.00 98.19 840 GLY A O 1
ATOM 6384 N N . ASN A 1 841 ? 12.047 -19.782 -8.966 1.00 98.75 841 ASN A N 1
ATOM 6385 C CA . ASN A 1 841 ? 13.214 -19.273 -9.682 1.00 98.75 841 ASN A CA 1
ATOM 6386 C C . ASN A 1 841 ? 12.925 -19.174 -11.186 1.00 98.75 841 ASN A C 1
ATOM 6388 O O . ASN A 1 841 ? 12.086 -19.906 -11.725 1.00 98.75 841 ASN A O 1
ATOM 6392 N N . THR A 1 842 ? 13.604 -18.240 -11.857 1.00 98.38 842 THR A N 1
ATOM 6393 C CA . THR A 1 842 ? 13.312 -17.901 -13.257 1.00 98.38 842 THR A CA 1
ATOM 6394 C C . THR A 1 842 ? 14.561 -17.846 -14.132 1.00 98.38 842 THR A C 1
ATOM 6396 O O . THR A 1 842 ? 15.575 -17.256 -13.762 1.00 98.38 842 THR A O 1
ATOM 6399 N N . ALA A 1 843 ? 14.488 -18.431 -15.324 1.00 97.62 843 ALA A N 1
ATOM 6400 C CA . ALA A 1 843 ? 15.525 -18.346 -16.350 1.00 97.62 843 ALA A CA 1
ATOM 6401 C C . ALA A 1 843 ? 14.942 -17.830 -17.670 1.00 97.62 843 ALA A C 1
ATOM 6403 O O . ALA A 1 843 ? 13.775 -18.064 -17.983 1.00 97.62 843 ALA A O 1
ATOM 6404 N N . SER A 1 844 ? 15.761 -17.144 -18.464 1.00 95.75 844 SER A N 1
ATOM 6405 C CA . SER A 1 844 ? 15.412 -16.806 -19.857 1.00 95.75 844 SER A CA 1
ATOM 6406 C C . SER A 1 844 ? 15.997 -17.810 -20.859 1.00 95.75 844 SER A C 1
ATOM 6408 O O . SER A 1 844 ? 15.626 -17.806 -22.026 1.00 95.75 844 SER A O 1
ATOM 6410 N N . GLY A 1 845 ? 16.906 -18.683 -20.418 1.00 93.62 845 GLY A N 1
ATOM 6411 C CA . GLY A 1 845 ? 17.338 -19.868 -21.155 1.00 93.62 845 GLY A CA 1
ATOM 6412 C C . GLY A 1 845 ? 16.492 -21.091 -20.794 1.00 93.62 845 GLY A C 1
ATOM 6413 O O . GLY A 1 845 ? 15.273 -21.087 -20.965 1.00 93.62 845 GLY A O 1
ATOM 6414 N N . LEU A 1 846 ? 17.147 -22.131 -20.285 1.00 93.94 846 LEU A N 1
ATOM 6415 C CA . LEU A 1 846 ? 16.580 -23.399 -19.825 1.00 93.94 846 LEU A CA 1
ATOM 6416 C C . LEU A 1 846 ? 16.797 -23.597 -18.316 1.00 93.94 846 LEU A C 1
ATOM 6418 O O . LEU A 1 846 ? 17.654 -22.959 -17.707 1.00 93.94 846 LEU A O 1
ATOM 6422 N N . GLY A 1 847 ? 16.036 -24.506 -17.700 1.00 94.88 847 GLY A N 1
ATOM 6423 C CA . GLY A 1 847 ? 16.190 -24.849 -16.283 1.00 94.88 847 GLY A CA 1
ATOM 6424 C C . GLY A 1 847 ? 15.901 -23.662 -15.372 1.00 94.88 847 GLY A C 1
ATOM 6425 O O . GLY A 1 847 ? 16.803 -23.110 -14.748 1.00 94.88 847 GLY A O 1
ATOM 6426 N N . GLY A 1 848 ? 14.636 -23.255 -15.286 1.00 96.00 848 GLY A N 1
ATOM 6427 C CA . GLY A 1 848 ? 14.187 -22.205 -14.368 1.00 96.00 848 GLY A CA 1
ATOM 6428 C C . GLY A 1 848 ? 14.615 -22.460 -12.923 1.00 96.00 848 GLY A C 1
ATOM 6429 O O . GLY A 1 848 ? 15.008 -21.531 -12.224 1.00 96.00 848 GLY A O 1
ATOM 6430 N N . GLY A 1 849 ? 14.594 -23.723 -12.493 1.00 98.12 849 GLY A N 1
ATOM 6431 C CA . GLY A 1 849 ? 15.182 -24.159 -11.230 1.00 98.12 849 GLY A CA 1
ATOM 6432 C C . GLY A 1 849 ? 16.656 -24.496 -11.417 1.00 98.12 849 GLY A C 1
ATOM 6433 O O . GLY A 1 849 ? 17.540 -23.731 -11.039 1.00 98.12 849 GLY A O 1
ATOM 6434 N N . ILE A 1 850 ? 16.915 -25.655 -12.013 1.00 98.69 850 ILE A N 1
ATOM 6435 C CA . ILE A 1 850 ? 18.246 -26.227 -12.184 1.00 98.69 850 ILE A CA 1
ATOM 6436 C C . ILE A 1 850 ? 18.469 -26.522 -13.662 1.00 98.69 850 ILE A C 1
ATOM 6438 O O . ILE A 1 850 ? 17.631 -27.157 -14.302 1.00 98.69 850 ILE A O 1
ATOM 6442 N N . TYR A 1 851 ? 19.621 -26.121 -14.189 1.00 97.62 851 TYR A N 1
ATOM 6443 C CA . TYR A 1 851 ? 20.095 -26.574 -15.491 1.00 97.62 851 TYR A CA 1
ATOM 6444 C C . TYR A 1 851 ? 21.371 -27.398 -15.341 1.00 97.62 851 TYR A C 1
ATOM 6446 O O . TYR A 1 851 ? 22.309 -26.969 -14.665 1.00 97.62 851 TYR A O 1
ATOM 6454 N N . VAL A 1 852 ? 21.405 -28.563 -15.987 1.00 95.75 852 VAL A N 1
ATOM 6455 C CA . VAL A 1 852 ? 22.553 -29.476 -15.986 1.00 95.75 852 VAL A CA 1
ATOM 6456 C C . VAL A 1 852 ? 23.115 -29.569 -17.396 1.00 95.75 852 VAL A C 1
ATOM 6458 O O . VAL A 1 852 ? 22.466 -30.106 -18.298 1.00 95.75 852 VAL A O 1
ATOM 6461 N N . GLU A 1 853 ? 24.319 -29.038 -17.586 1.00 93.00 853 GLU A N 1
ATOM 6462 C CA . GLU A 1 853 ? 25.057 -29.124 -18.843 1.00 93.00 853 GLU A CA 1
ATOM 6463 C C . GLU A 1 853 ? 25.547 -30.554 -19.108 1.00 93.00 853 GLU A C 1
ATOM 6465 O O . GLU A 1 853 ? 25.680 -31.374 -18.197 1.00 93.00 853 GLU A O 1
ATOM 6470 N N . ALA A 1 854 ? 25.824 -30.867 -20.376 1.00 89.69 854 ALA A N 1
ATOM 6471 C CA . ALA A 1 854 ? 26.411 -32.146 -20.744 1.00 89.69 854 ALA A CA 1
ATOM 6472 C C . ALA A 1 854 ? 27.733 -32.366 -19.987 1.00 89.69 854 ALA A C 1
ATOM 6474 O O . ALA A 1 854 ? 28.654 -31.567 -20.102 1.00 89.69 854 ALA A O 1
ATOM 6475 N N . GLY A 1 855 ? 27.800 -33.459 -19.219 1.00 88.94 855 GLY A N 1
ATOM 6476 C CA . GLY A 1 855 ? 28.962 -33.801 -18.388 1.00 88.94 855 GLY A CA 1
ATOM 6477 C C . GLY A 1 855 ? 28.882 -33.305 -16.937 1.00 88.94 855 GLY A C 1
ATOM 6478 O O . GLY A 1 855 ? 29.689 -33.719 -16.106 1.00 88.94 855 GLY A O 1
ATOM 6479 N N . GLY A 1 856 ? 27.873 -32.497 -16.594 1.00 93.50 856 GLY A N 1
ATOM 6480 C CA . GLY A 1 856 ? 27.499 -32.223 -15.205 1.00 93.50 856 GLY A CA 1
ATOM 6481 C C . GLY A 1 856 ? 26.792 -33.414 -14.547 1.00 93.50 856 GLY A C 1
ATOM 6482 O O . GLY A 1 856 ? 26.318 -34.328 -15.222 1.00 93.50 856 GLY A O 1
ATOM 6483 N N . MET A 1 857 ? 26.701 -33.413 -13.216 1.00 93.69 857 MET A N 1
ATOM 6484 C CA . MET A 1 857 ? 26.070 -34.499 -12.458 1.00 93.69 857 MET A CA 1
ATOM 6485 C C . MET A 1 857 ? 25.105 -33.978 -11.395 1.00 93.69 857 MET A C 1
ATOM 6487 O O . MET A 1 857 ? 25.429 -33.059 -10.643 1.00 93.69 857 MET A O 1
ATOM 6491 N N . VAL A 1 858 ? 23.940 -34.618 -11.292 1.00 96.00 858 VAL A N 1
ATOM 6492 C CA . VAL A 1 858 ? 22.974 -34.430 -10.209 1.00 96.00 858 VAL A CA 1
ATOM 6493 C C . VAL A 1 858 ? 22.720 -35.761 -9.511 1.00 96.00 858 VAL A C 1
ATOM 6495 O O . VAL A 1 858 ? 22.289 -36.726 -10.136 1.00 96.00 858 VAL A O 1
ATOM 6498 N N . ASN A 1 859 ? 22.946 -35.816 -8.203 1.00 95.69 859 ASN A N 1
ATOM 6499 C CA . ASN A 1 859 ? 22.607 -36.969 -7.375 1.00 95.69 859 ASN A CA 1
ATOM 6500 C C . ASN A 1 859 ? 21.436 -36.616 -6.462 1.00 95.69 859 ASN A C 1
ATOM 6502 O O . ASN A 1 859 ? 21.479 -35.593 -5.782 1.00 95.69 859 ASN A O 1
ATOM 6506 N N . VAL A 1 860 ? 20.417 -37.470 -6.403 1.00 96.00 860 VAL A N 1
ATOM 6507 C CA . VAL A 1 860 ? 19.242 -37.272 -5.543 1.00 96.00 860 VAL A CA 1
ATOM 6508 C C . VAL A 1 860 ? 19.104 -38.399 -4.518 1.00 96.00 860 VAL A C 1
ATOM 6510 O O . VAL A 1 860 ? 19.482 -39.540 -4.795 1.00 96.00 860 VAL A O 1
ATOM 6513 N N . LYS A 1 861 ? 18.604 -38.073 -3.323 1.00 93.56 861 LYS A N 1
ATOM 6514 C CA . LYS A 1 861 ? 18.102 -39.008 -2.291 1.00 93.56 861 LYS A CA 1
ATOM 6515 C C . LYS A 1 861 ? 17.237 -38.242 -1.281 1.00 93.56 861 LYS A C 1
ATOM 6517 O O . LYS A 1 861 ? 17.313 -37.020 -1.240 1.00 93.56 861 LYS A O 1
ATOM 6522 N N . GLY A 1 862 ? 16.470 -38.930 -0.437 1.00 94.19 862 GLY A N 1
ATOM 6523 C CA . GLY A 1 862 ? 15.674 -38.295 0.621 1.00 94.19 862 GLY A CA 1
ATOM 6524 C C . GLY A 1 862 ? 14.435 -37.565 0.092 1.00 94.19 862 GLY A C 1
ATOM 6525 O O . GLY A 1 862 ? 13.686 -38.133 -0.704 1.00 94.19 862 GLY A O 1
ATOM 6526 N N . VAL A 1 863 ? 14.221 -36.318 0.540 1.00 95.38 863 VAL A N 1
ATOM 6527 C CA . VAL A 1 863 ? 13.011 -35.508 0.253 1.00 95.38 863 VAL A CA 1
ATOM 6528 C C . VAL A 1 863 ? 13.342 -34.171 -0.440 1.00 95.38 863 VAL A C 1
ATOM 6530 O O . VAL A 1 863 ? 13.068 -33.103 0.109 1.00 95.38 863 VAL A O 1
ATOM 6533 N N . PRO A 1 864 ? 13.984 -34.164 -1.621 1.00 96.88 864 PRO A N 1
ATOM 6534 C CA . PRO A 1 864 ? 14.192 -32.935 -2.379 1.00 96.88 864 PRO A CA 1
ATOM 6535 C C . PRO A 1 864 ? 12.888 -32.467 -3.041 1.00 96.88 864 PRO A C 1
ATOM 6537 O O . PRO A 1 864 ? 12.127 -33.273 -3.587 1.00 96.88 864 PRO A O 1
ATOM 6540 N N . ILE A 1 865 ? 12.656 -31.153 -3.034 1.00 98.19 865 ILE A N 1
ATOM 6541 C CA . ILE A 1 865 ? 11.514 -30.515 -3.695 1.00 98.19 865 ILE A CA 1
ATOM 6542 C C . ILE A 1 865 ? 12.029 -29.486 -4.707 1.00 98.19 865 ILE A C 1
ATOM 6544 O O . ILE A 1 865 ? 12.634 -28.485 -4.334 1.00 98.19 865 ILE A O 1
ATOM 6548 N N . VAL A 1 866 ? 11.770 -29.704 -5.995 1.00 98.50 866 VAL A N 1
ATOM 6549 C CA . VAL A 1 866 ? 12.099 -28.788 -7.097 1.00 98.50 866 VAL A CA 1
ATOM 6550 C C . VAL A 1 866 ? 10.842 -28.596 -7.940 1.00 98.50 866 VAL A C 1
ATOM 6552 O O . VAL A 1 866 ? 10.524 -29.428 -8.787 1.00 98.50 866 VAL A O 1
ATOM 6555 N N . LYS A 1 867 ? 10.103 -27.516 -7.683 1.00 97.50 867 LYS A N 1
ATOM 6556 C CA . LYS A 1 867 ? 8.804 -27.240 -8.318 1.00 97.50 867 LYS A CA 1
ATOM 6557 C C . LYS A 1 867 ? 8.584 -25.744 -8.514 1.00 97.50 867 LYS A C 1
ATOM 6559 O O . LYS A 1 867 ? 9.298 -24.938 -7.932 1.00 97.50 867 LYS A O 1
ATOM 6564 N N . ASP A 1 868 ? 7.589 -25.376 -9.316 1.00 97.69 868 ASP A N 1
ATOM 6565 C CA . ASP A 1 868 ? 7.176 -23.982 -9.541 1.00 97.69 868 ASP A CA 1
ATOM 6566 C C . ASP A 1 868 ? 8.311 -23.051 -10.016 1.00 97.69 868 ASP A C 1
ATOM 6568 O O . ASP A 1 868 ? 8.311 -21.852 -9.737 1.00 97.69 868 ASP A O 1
ATOM 6572 N N . ASN A 1 869 ? 9.302 -23.589 -10.733 1.00 98.62 869 ASN A N 1
ATOM 6573 C CA . ASN A 1 869 ? 10.331 -22.795 -11.397 1.00 98.62 869 ASN A CA 1
ATOM 6574 C C . ASN A 1 869 ? 10.035 -22.687 -12.894 1.00 98.62 869 ASN A C 1
ATOM 6576 O O . ASN A 1 869 ? 9.499 -23.620 -13.502 1.00 98.62 869 ASN A O 1
ATOM 6580 N N . THR A 1 870 ? 10.395 -21.554 -13.502 1.00 98.00 870 THR A N 1
ATOM 6581 C CA . THR A 1 870 ? 10.044 -21.285 -14.902 1.00 98.00 870 THR A CA 1
ATOM 6582 C C . THR A 1 870 ? 11.227 -20.863 -15.758 1.00 98.00 870 THR A C 1
ATOM 6584 O O . THR A 1 870 ? 12.093 -20.099 -15.340 1.00 98.00 870 THR A O 1
ATOM 6587 N N . ALA A 1 871 ? 11.245 -21.345 -16.995 1.00 96.44 871 ALA A N 1
ATOM 6588 C CA . ALA A 1 871 ? 12.127 -20.866 -18.044 1.00 96.44 871 ALA A CA 1
ATOM 6589 C C . ALA A 1 871 ? 11.269 -20.286 -19.173 1.00 96.44 871 ALA A C 1
ATOM 6591 O O . ALA A 1 871 ? 10.370 -20.964 -19.671 1.00 96.44 871 ALA A O 1
ATOM 6592 N N . ASN A 1 872 ? 11.486 -19.020 -19.544 1.00 93.19 872 ASN A N 1
ATOM 6593 C CA . ASN A 1 872 ? 10.660 -18.309 -20.534 1.00 93.19 872 ASN A CA 1
ATOM 6594 C C . ASN A 1 872 ? 9.143 -18.419 -20.274 1.00 93.19 872 ASN A C 1
ATOM 6596 O O . ASN A 1 872 ? 8.348 -18.627 -21.191 1.00 93.19 872 ASN A O 1
ATOM 6600 N N . GLY A 1 873 ? 8.743 -18.329 -19.001 1.00 91.62 873 GLY A N 1
ATOM 6601 C CA . GLY A 1 873 ? 7.341 -18.416 -18.578 1.00 91.62 873 GLY A CA 1
ATOM 6602 C C . GLY A 1 873 ? 6.723 -19.818 -18.645 1.00 91.62 873 GLY A C 1
ATOM 6603 O O . GLY A 1 873 ? 5.541 -19.963 -18.351 1.00 91.62 873 GLY A O 1
ATOM 6604 N N . LYS A 1 874 ? 7.492 -20.854 -19.000 1.00 94.56 874 LYS A N 1
ATOM 6605 C CA . LYS A 1 874 ? 7.051 -22.256 -18.987 1.00 94.56 874 LYS A CA 1
ATOM 6606 C C . LYS A 1 874 ? 7.650 -22.997 -17.792 1.00 94.56 874 LYS A C 1
ATOM 6608 O O . LYS A 1 874 ? 8.762 -22.647 -17.394 1.00 94.56 874 LYS A O 1
ATOM 6613 N N . PRO A 1 875 ? 6.976 -24.021 -17.238 1.00 96.56 875 PRO A N 1
ATOM 6614 C CA . PRO A 1 875 ? 7.577 -24.890 -16.234 1.00 96.56 875 PRO A CA 1
ATOM 6615 C C . PRO A 1 875 ? 8.919 -25.439 -16.725 1.00 96.56 875 PRO A C 1
ATOM 6617 O O . PRO A 1 875 ? 9.026 -25.963 -17.832 1.00 96.56 875 PRO A O 1
ATOM 6620 N N . SER A 1 876 ? 9.960 -25.250 -15.922 1.00 96.38 876 SER A N 1
ATOM 6621 C CA . SER A 1 876 ? 11.276 -25.834 -16.156 1.00 96.38 876 SER A CA 1
ATOM 6622 C C . SER A 1 876 ? 11.999 -25.891 -14.820 1.00 96.38 876 SER A C 1
ATOM 6624 O O . SER A 1 876 ? 12.588 -24.914 -14.358 1.00 96.38 876 SER A O 1
ATOM 6626 N N . ASN A 1 877 ? 11.874 -27.030 -14.161 1.00 98.06 877 ASN A N 1
ATOM 6627 C CA . ASN A 1 877 ? 12.410 -27.296 -12.842 1.00 98.06 877 ASN A CA 1
ATOM 6628 C C . ASN A 1 877 ? 13.832 -27.840 -12.991 1.00 98.06 877 ASN A C 1
ATOM 6630 O O . ASN A 1 877 ? 14.750 -27.040 -13.162 1.00 98.06 877 ASN A O 1
ATOM 6634 N N . LEU A 1 878 ? 14.032 -29.158 -12.981 1.00 97.31 878 LEU A N 1
ATOM 6635 C CA . LEU A 1 878 ? 15.310 -29.789 -13.306 1.00 97.31 878 LEU A CA 1
ATOM 6636 C C . LEU A 1 878 ? 15.393 -30.066 -14.815 1.00 97.31 878 LEU A C 1
ATOM 6638 O O . LEU A 1 878 ? 14.846 -31.052 -15.307 1.00 97.31 878 LEU A O 1
ATOM 6642 N N . CYS A 1 879 ? 16.102 -29.207 -15.548 1.00 95.44 879 CYS A N 1
ATOM 6643 C CA . CYS A 1 879 ? 16.359 -29.390 -16.974 1.00 95.44 879 CYS A CA 1
ATOM 6644 C C . CYS A 1 879 ? 17.688 -30.119 -17.199 1.00 95.44 879 CYS A C 1
ATOM 6646 O O . CYS A 1 879 ? 18.757 -29.599 -16.869 1.00 95.44 879 CYS A O 1
ATOM 6648 N N . ILE A 1 880 ? 17.623 -31.305 -17.804 1.00 90.44 880 ILE A N 1
ATOM 6649 C CA . ILE A 1 880 ? 18.790 -32.141 -18.102 1.00 90.44 880 ILE A CA 1
ATOM 6650 C C . ILE A 1 880 ? 19.129 -32.037 -19.592 1.00 90.44 880 ILE A C 1
ATOM 6652 O O . ILE A 1 880 ? 18.284 -32.320 -20.448 1.00 90.44 880 ILE A O 1
ATOM 6656 N N . CYS A 1 881 ? 20.366 -31.639 -19.900 1.00 84.38 881 CYS A N 1
ATOM 6657 C CA . CYS A 1 881 ? 20.882 -31.630 -21.266 1.00 84.38 881 CYS A CA 1
ATOM 6658 C C . CYS A 1 881 ? 21.157 -33.059 -21.771 1.00 84.38 881 CYS A C 1
ATOM 6660 O O . CYS A 1 881 ? 21.590 -33.927 -21.011 1.00 84.38 881 CYS A O 1
ATOM 6662 N N . ALA A 1 882 ? 20.934 -33.312 -23.062 1.00 71.31 882 ALA A N 1
ATOM 6663 C CA . ALA A 1 882 ? 21.194 -34.614 -23.674 1.00 71.31 882 ALA A CA 1
ATOM 6664 C C . ALA A 1 882 ? 22.684 -35.017 -23.573 1.00 71.31 882 ALA A C 1
ATOM 6666 O O . ALA A 1 882 ? 23.551 -34.314 -24.089 1.00 71.31 882 ALA A O 1
ATOM 6667 N N . ASN A 1 883 ? 22.995 -36.185 -22.995 1.00 61.53 883 ASN A N 1
ATOM 6668 C CA . ASN A 1 883 ? 24.304 -36.834 -23.154 1.00 61.53 883 ASN A CA 1
ATOM 6669 C C . ASN A 1 883 ? 24.126 -38.335 -23.446 1.00 61.53 883 ASN A C 1
ATOM 6671 O O . ASN A 1 883 ? 23.437 -39.051 -22.722 1.00 61.53 883 ASN A O 1
ATOM 6675 N N . SER A 1 884 ? 24.741 -38.815 -24.530 1.00 54.03 884 SER A N 1
ATOM 6676 C CA . SER A 1 884 ? 24.484 -40.112 -25.170 1.00 54.03 884 SER A CA 1
ATOM 6677 C C . SER A 1 884 ? 25.306 -41.293 -24.625 1.00 54.03 884 SER A C 1
ATOM 6679 O O . SER A 1 884 ? 25.477 -42.282 -25.333 1.00 54.03 884 SER A O 1
ATOM 6681 N N . SER A 1 885 ? 25.820 -41.227 -23.389 1.00 61.75 885 SER A N 1
ATOM 6682 C CA . SER A 1 885 ? 26.676 -42.301 -22.828 1.00 61.75 885 SER A CA 1
ATOM 6683 C C . SER A 1 885 ? 26.323 -42.719 -21.391 1.00 61.75 885 SER A C 1
ATOM 6685 O O . SER A 1 885 ? 26.371 -43.908 -21.059 1.00 61.75 885 SER A O 1
ATOM 6687 N N . SER A 1 886 ? 25.945 -41.754 -20.543 1.00 69.62 886 SER A N 1
ATOM 6688 C CA . SER A 1 886 ? 25.673 -41.938 -19.110 1.00 69.62 886 SER A CA 1
ATOM 6689 C C . SER A 1 886 ? 24.604 -40.945 -18.637 1.00 69.62 886 SER A C 1
ATOM 6691 O O . SER A 1 886 ? 24.664 -39.785 -19.046 1.00 69.62 886 SER A O 1
ATOM 6693 N N . PRO A 1 887 ? 23.651 -41.357 -17.780 1.00 80.00 887 PRO A N 1
ATOM 6694 C CA . PRO A 1 887 ? 22.657 -40.443 -17.227 1.00 80.00 887 PRO A CA 1
ATOM 6695 C C . PRO A 1 887 ? 23.321 -39.390 -16.334 1.00 80.00 887 PRO A C 1
ATOM 6697 O O . PRO A 1 887 ? 24.171 -39.722 -15.508 1.00 80.00 887 PRO A O 1
ATOM 6700 N N . LEU A 1 888 ? 22.919 -38.128 -16.503 1.00 84.56 888 LEU A N 1
ATOM 6701 C CA . LEU A 1 888 ? 23.403 -37.009 -15.685 1.00 84.56 888 LEU A CA 1
ATOM 6702 C C . LEU A 1 888 ? 22.708 -36.957 -14.316 1.00 84.56 888 LEU A C 1
ATOM 6704 O O . LEU A 1 888 ? 23.200 -36.295 -13.408 1.00 84.56 888 LEU A O 1
ATOM 6708 N N . LEU A 1 889 ? 21.581 -37.659 -14.165 1.00 90.62 889 LEU A N 1
ATOM 6709 C CA . LEU A 1 889 ? 20.869 -37.832 -12.907 1.00 90.62 889 LEU A CA 1
ATOM 6710 C C . LEU A 1 889 ? 21.096 -39.248 -12.361 1.00 90.62 889 LEU A C 1
ATOM 6712 O O . LEU A 1 889 ? 20.890 -40.249 -13.047 1.00 90.62 889 LEU A O 1
ATOM 6716 N N . SER A 1 890 ? 21.472 -39.326 -11.090 1.00 91.50 890 SER A N 1
ATOM 6717 C CA . SER A 1 890 ? 21.616 -40.575 -10.347 1.00 91.50 890 SER A CA 1
ATOM 6718 C C . SER A 1 890 ? 20.811 -40.523 -9.055 1.00 91.50 890 SER A C 1
ATOM 6720 O O . SER A 1 890 ? 20.716 -39.485 -8.401 1.00 91.50 890 SER A O 1
ATOM 6722 N N . ILE A 1 891 ? 20.236 -41.658 -8.667 1.00 91.06 891 ILE A N 1
ATOM 6723 C CA . ILE A 1 891 ? 19.512 -41.812 -7.406 1.00 91.06 891 ILE A CA 1
ATOM 6724 C C . ILE A 1 891 ? 20.449 -42.555 -6.457 1.00 91.06 891 ILE A C 1
ATOM 6726 O O . ILE A 1 891 ? 20.651 -43.761 -6.571 1.00 91.06 891 ILE A O 1
ATOM 6730 N N . SER A 1 892 ? 21.093 -41.796 -5.571 1.00 83.94 892 SER A N 1
ATOM 6731 C CA . SER A 1 892 ? 22.214 -42.265 -4.739 1.00 83.94 892 SER A CA 1
ATOM 6732 C C . SER A 1 892 ? 21.779 -42.936 -3.429 1.00 83.94 892 SER A C 1
ATOM 6734 O O . SER A 1 892 ? 22.617 -43.432 -2.677 1.00 83.94 892 SER A O 1
ATOM 6736 N N . GLY A 1 893 ? 20.476 -42.954 -3.152 1.00 87.12 893 GLY A N 1
ATOM 6737 C CA . GLY A 1 893 ? 19.843 -43.595 -2.004 1.00 87.12 893 GLY A CA 1
ATOM 6738 C C . GLY A 1 893 ? 18.322 -43.500 -2.113 1.00 87.12 893 GLY A C 1
ATOM 6739 O O . GLY A 1 893 ? 17.809 -42.959 -3.093 1.00 87.12 893 GLY A O 1
ATOM 6740 N N . ASP A 1 894 ? 17.606 -44.009 -1.114 1.00 89.00 894 ASP A N 1
ATOM 6741 C CA . ASP A 1 894 ? 16.145 -44.068 -1.168 1.00 89.00 894 ASP A CA 1
ATOM 6742 C C . ASP A 1 894 ? 15.510 -42.673 -1.209 1.00 89.00 894 ASP A C 1
ATOM 6744 O O . ASP A 1 894 ? 15.930 -41.747 -0.504 1.00 89.00 894 ASP A O 1
ATOM 6748 N N . MET A 1 895 ? 14.492 -42.532 -2.057 1.00 91.88 895 MET A N 1
ATOM 6749 C CA . MET A 1 895 ? 13.591 -41.383 -2.067 1.00 91.88 895 MET A CA 1
ATOM 6750 C C . MET A 1 895 ? 12.368 -41.706 -1.215 1.00 91.88 895 MET A C 1
ATOM 6752 O O . MET A 1 895 ? 11.833 -42.810 -1.301 1.00 91.88 895 MET A O 1
ATOM 6756 N N . THR A 1 896 ? 11.945 -40.756 -0.386 1.00 88.94 896 THR A N 1
ATOM 6757 C CA . THR A 1 896 ? 10.841 -40.948 0.566 1.00 88.94 896 THR A CA 1
ATOM 6758 C C . THR A 1 896 ? 9.663 -40.026 0.258 1.00 88.94 896 THR A C 1
ATOM 6760 O O . THR A 1 896 ? 9.795 -39.046 -0.480 1.00 88.94 896 THR A O 1
ATOM 6763 N N . ASP A 1 897 ? 8.503 -40.330 0.843 1.00 86.44 897 ASP A N 1
ATOM 6764 C CA . ASP A 1 897 ? 7.260 -39.587 0.621 1.00 86.44 897 ASP A CA 1
ATOM 6765 C C . ASP A 1 897 ? 7.419 -38.079 0.864 1.00 86.44 897 ASP A C 1
ATOM 6767 O O . ASP A 1 897 ? 8.011 -37.638 1.849 1.00 86.44 897 ASP A O 1
ATOM 6771 N N . GLY A 1 898 ? 6.885 -37.289 -0.072 1.00 87.62 898 GLY A N 1
ATOM 6772 C CA . GLY A 1 898 ? 7.016 -35.830 -0.105 1.00 87.62 898 GLY A CA 1
ATOM 6773 C C . GLY A 1 898 ? 8.055 -35.306 -1.101 1.00 87.62 898 GLY A C 1
ATOM 6774 O O . GLY A 1 898 ? 7.998 -34.126 -1.443 1.00 87.62 898 GLY A O 1
ATOM 6775 N N . ALA A 1 899 ? 8.957 -36.153 -1.614 1.00 94.94 899 ALA A N 1
ATOM 6776 C CA . ALA A 1 899 ? 9.891 -35.754 -2.665 1.00 94.94 899 ALA A CA 1
ATOM 6777 C C . ALA A 1 899 ? 9.142 -35.415 -3.963 1.00 94.94 899 ALA A C 1
ATOM 6779 O O . ALA A 1 899 ? 8.246 -36.150 -4.381 1.00 94.94 899 ALA A O 1
ATOM 6780 N N . GLN A 1 900 ? 9.498 -34.304 -4.606 1.00 96.56 900 GLN A N 1
ATOM 6781 C CA . GLN A 1 900 ? 8.847 -33.847 -5.837 1.00 96.56 900 GLN A CA 1
ATOM 6782 C C . GLN A 1 900 ? 9.855 -33.113 -6.710 1.00 96.56 900 GLN A C 1
ATOM 6784 O O . GLN A 1 900 ? 10.287 -32.017 -6.364 1.00 96.56 900 GLN A O 1
ATOM 6789 N N . ILE A 1 901 ? 10.219 -33.684 -7.854 1.00 97.88 901 ILE A N 1
ATOM 6790 C CA . ILE A 1 901 ? 11.169 -33.068 -8.781 1.00 97.88 901 ILE A CA 1
ATOM 6791 C C . ILE A 1 901 ? 10.496 -32.910 -10.137 1.00 97.88 901 ILE A C 1
ATOM 6793 O O . ILE A 1 901 ? 10.258 -33.892 -10.836 1.00 97.88 901 ILE A O 1
ATOM 6797 N N . GLY A 1 902 ? 10.215 -31.668 -10.524 1.00 97.44 902 GLY A N 1
ATOM 6798 C CA . GLY A 1 902 ? 9.851 -31.352 -11.897 1.00 97.44 902 GLY A CA 1
ATOM 6799 C C . GLY A 1 902 ? 11.025 -31.630 -12.844 1.00 97.44 902 GLY A C 1
ATOM 6800 O O . GLY A 1 902 ? 12.150 -31.243 -12.520 1.00 97.44 902 GLY A O 1
ATOM 6801 N N . VAL A 1 903 ? 10.809 -32.294 -13.980 1.00 95.94 903 VAL A N 1
ATOM 6802 C CA . VAL A 1 903 ? 11.865 -32.644 -14.945 1.00 95.94 903 VAL A CA 1
ATOM 6803 C C . VAL A 1 903 ? 11.543 -32.191 -16.364 1.00 95.94 903 VAL A C 1
ATOM 6805 O O . VAL A 1 903 ? 10.438 -32.383 -16.870 1.00 95.94 903 VAL A O 1
ATOM 6808 N N . SER A 1 904 ? 12.551 -31.642 -17.037 1.00 93.25 904 SER A N 1
ATOM 6809 C CA . SER A 1 904 ? 12.509 -31.219 -18.440 1.00 93.25 904 SER A CA 1
ATOM 6810 C C . SER A 1 904 ? 13.814 -31.556 -19.163 1.00 93.25 904 SER A C 1
ATOM 6812 O O . SER A 1 904 ? 14.811 -31.963 -18.562 1.00 93.25 904 SER A O 1
ATOM 6814 N N . THR A 1 905 ? 13.812 -31.393 -20.485 1.00 89.88 905 THR A N 1
ATOM 6815 C CA . THR A 1 905 ? 15.001 -31.563 -21.318 1.00 89.88 905 THR A CA 1
ATOM 6816 C C . THR A 1 905 ? 14.963 -30.695 -22.568 1.00 89.88 905 THR A C 1
ATOM 6818 O O . THR A 1 905 ? 13.895 -30.282 -23.013 1.00 89.88 905 THR A O 1
ATOM 6821 N N . ASN A 1 906 ? 16.141 -30.452 -23.144 1.00 86.25 906 ASN A N 1
ATOM 6822 C CA . ASN A 1 906 ? 16.321 -29.916 -24.493 1.00 86.25 906 ASN A CA 1
ATOM 6823 C C . ASN A 1 906 ? 16.495 -31.010 -25.567 1.00 86.25 906 ASN A C 1
ATOM 6825 O O . ASN A 1 906 ? 16.657 -30.687 -26.743 1.00 86.25 906 ASN A O 1
ATOM 6829 N N . ALA A 1 907 ? 16.490 -32.286 -25.176 1.00 83.00 907 ALA A N 1
ATOM 6830 C CA . ALA A 1 907 ? 16.578 -33.428 -26.071 1.00 83.00 907 ALA A CA 1
ATOM 6831 C C . ALA A 1 907 ? 15.204 -33.791 -26.648 1.00 83.00 907 ALA A C 1
ATOM 6833 O O . ALA A 1 907 ? 14.169 -33.607 -26.007 1.00 83.00 907 ALA A O 1
ATOM 6834 N N . SER A 1 908 ? 15.186 -34.416 -27.824 1.00 80.12 908 SER A N 1
ATOM 6835 C CA . SER A 1 908 ? 13.994 -35.130 -28.276 1.00 80.12 908 SER A CA 1
ATOM 6836 C C . SER A 1 908 ? 13.716 -36.308 -27.345 1.00 80.12 908 SER A C 1
ATOM 6838 O O . SER A 1 908 ? 14.612 -37.111 -27.074 1.00 80.12 908 SER A O 1
ATOM 6840 N N . CYS A 1 909 ? 12.470 -36.447 -26.897 1.00 80.56 909 CYS A N 1
ATOM 6841 C CA . CYS A 1 909 ? 12.051 -37.664 -26.219 1.00 80.56 909 CYS A CA 1
ATOM 6842 C C . CYS A 1 909 ? 12.169 -38.872 -27.174 1.00 80.56 909 CYS A C 1
ATOM 6844 O O . CYS A 1 909 ? 11.889 -38.736 -28.366 1.00 80.56 909 CYS A O 1
ATOM 6846 N N . PRO A 1 910 ? 12.553 -40.057 -26.671 1.00 81.81 910 PRO A N 1
ATOM 6847 C CA . PRO A 1 910 ? 12.748 -40.379 -25.262 1.00 81.81 910 PRO A CA 1
ATOM 6848 C C . PRO A 1 910 ? 14.164 -40.051 -24.767 1.00 81.81 910 PRO A C 1
ATOM 6850 O O . PRO A 1 910 ? 15.148 -40.296 -25.461 1.00 81.81 910 PRO A O 1
ATOM 6853 N N . MET A 1 911 ? 14.266 -39.558 -23.532 1.00 84.94 911 MET A N 1
ATOM 6854 C CA . MET A 1 911 ? 15.538 -39.244 -22.882 1.00 84.94 911 MET A CA 1
ATOM 6855 C C . MET A 1 911 ? 15.715 -40.063 -21.602 1.00 84.94 911 MET A C 1
ATOM 6857 O O . MET A 1 911 ? 14.885 -40.004 -20.695 1.00 84.94 911 MET A O 1
ATOM 6861 N N . LEU A 1 912 ? 16.831 -40.786 -21.501 1.00 86.75 912 LEU A N 1
ATOM 6862 C CA . LEU A 1 912 ? 17.222 -41.495 -20.283 1.00 86.75 912 LEU A CA 1
ATOM 6863 C C . LEU A 1 912 ? 17.563 -40.490 -19.170 1.00 86.75 912 LEU A C 1
ATOM 6865 O O . LEU A 1 912 ? 18.524 -39.735 -19.293 1.00 86.75 912 LEU A O 1
ATOM 6869 N N . LEU A 1 913 ? 16.796 -40.512 -18.080 1.00 89.06 913 LEU A N 1
ATOM 6870 C CA . LEU A 1 913 ? 17.013 -39.677 -16.899 1.00 89.06 913 LEU A CA 1
ATOM 6871 C C . LEU A 1 913 ? 18.026 -40.326 -15.952 1.00 89.06 913 LEU A C 1
ATOM 6873 O O . LEU A 1 913 ? 19.042 -39.718 -15.639 1.00 89.06 913 LEU A O 1
ATOM 6877 N N . ALA A 1 914 ? 17.760 -41.563 -15.521 1.00 90.19 914 ALA A N 1
ATOM 6878 C CA . ALA A 1 914 ? 18.558 -42.297 -14.536 1.00 90.19 914 ALA A CA 1
ATOM 6879 C C . ALA A 1 914 ? 18.548 -43.807 -14.828 1.00 90.19 914 ALA A C 1
ATOM 6881 O O . ALA A 1 914 ? 17.636 -44.305 -15.488 1.00 90.19 914 ALA A O 1
ATOM 6882 N N . ARG A 1 915 ? 19.547 -44.556 -14.337 1.00 89.06 915 ARG A N 1
ATOM 6883 C CA . ARG A 1 915 ? 19.638 -46.021 -14.514 1.00 89.06 915 ARG A CA 1
ATOM 6884 C C . ARG A 1 915 ? 20.256 -46.731 -13.308 1.00 89.06 915 ARG A C 1
ATOM 6886 O O . ARG A 1 915 ? 20.997 -46.112 -12.552 1.00 89.06 915 ARG A O 1
ATOM 6893 N N . GLY A 1 916 ? 20.042 -48.044 -13.212 1.00 86.38 916 GLY A N 1
ATOM 6894 C CA . GLY A 1 916 ? 20.681 -48.935 -12.233 1.00 86.38 916 GLY A CA 1
ATOM 6895 C C . GLY A 1 916 ? 19.905 -49.120 -10.926 1.00 86.38 916 GLY A C 1
ATOM 6896 O O . GLY A 1 916 ? 20.461 -49.610 -9.948 1.00 86.38 916 GLY A O 1
ATOM 6897 N N . MET A 1 917 ? 18.632 -48.732 -10.901 1.00 87.75 917 MET A N 1
ATOM 6898 C CA . MET A 1 917 ? 17.780 -48.740 -9.708 1.00 87.75 917 MET A CA 1
ATOM 6899 C C . MET A 1 917 ? 16.784 -49.906 -9.731 1.00 87.75 917 MET A C 1
ATOM 6901 O O . MET A 1 917 ? 16.095 -50.114 -10.727 1.00 87.75 917 MET A O 1
ATOM 6905 N N . GLN A 1 918 ? 16.685 -50.654 -8.627 1.00 86.75 918 GLN A N 1
ATOM 6906 C CA . GLN A 1 918 ? 15.732 -51.773 -8.487 1.00 86.75 918 GLN A CA 1
ATOM 6907 C C . GLN A 1 918 ? 14.307 -51.314 -8.142 1.00 86.75 918 GLN A C 1
ATOM 6909 O O . GLN A 1 918 ? 13.347 -52.035 -8.397 1.00 86.75 918 GLN A O 1
ATOM 6914 N N . THR A 1 919 ? 14.182 -50.125 -7.552 1.00 88.56 919 THR A N 1
ATOM 6915 C CA . THR A 1 919 ? 12.913 -49.531 -7.124 1.00 88.56 919 THR A CA 1
ATOM 6916 C C . THR A 1 919 ? 12.385 -48.579 -8.197 1.00 88.56 919 THR A C 1
ATOM 6918 O O . THR A 1 919 ? 13.156 -47.828 -8.800 1.00 88.56 919 THR A O 1
ATOM 6921 N N . ASP A 1 920 ? 11.069 -48.585 -8.413 1.00 88.81 920 ASP A N 1
ATOM 6922 C CA . ASP A 1 920 ? 10.388 -47.619 -9.277 1.00 88.81 920 ASP A CA 1
ATOM 6923 C C . ASP A 1 920 ? 10.220 -46.279 -8.542 1.00 88.81 920 ASP A C 1
ATOM 6925 O O . ASP A 1 920 ? 9.355 -46.139 -7.679 1.00 88.81 920 ASP A O 1
ATOM 6929 N N . TYR A 1 921 ? 11.050 -45.291 -8.888 1.00 90.88 921 TYR A N 1
ATOM 6930 C CA . TYR A 1 921 ? 10.952 -43.925 -8.354 1.00 90.88 921 TYR A CA 1
ATOM 6931 C C . TYR A 1 921 ? 10.215 -42.954 -9.285 1.00 90.88 921 TYR A C 1
ATOM 6933 O O . TYR A 1 921 ? 10.233 -41.750 -9.037 1.00 90.88 921 TYR A O 1
ATOM 6941 N N . SER A 1 922 ? 9.564 -43.435 -10.351 1.00 89.00 922 SER A N 1
ATOM 6942 C CA . SER A 1 922 ? 8.937 -42.566 -11.362 1.00 89.00 922 SER A CA 1
ATOM 6943 C C . SER A 1 922 ? 7.903 -41.596 -10.782 1.00 89.00 922 SER A C 1
ATOM 6945 O O . SER A 1 922 ? 7.792 -40.477 -11.272 1.00 89.00 922 SER A O 1
ATOM 6947 N N . ALA A 1 923 ? 7.213 -41.968 -9.698 1.00 90.00 923 ALA A N 1
ATOM 6948 C CA . ALA A 1 923 ? 6.208 -41.131 -9.038 1.00 90.00 923 ALA A CA 1
ATOM 6949 C C . ALA A 1 923 ? 6.764 -39.826 -8.430 1.00 90.00 923 ALA A C 1
ATOM 6951 O O . ALA A 1 923 ? 6.013 -38.867 -8.270 1.00 90.00 923 ALA A O 1
ATOM 6952 N N . TYR A 1 924 ? 8.061 -39.771 -8.109 1.00 94.44 924 TYR A N 1
ATOM 6953 C CA . TYR A 1 924 ? 8.700 -38.579 -7.539 1.00 94.44 924 TYR A CA 1
ATOM 6954 C C . TYR A 1 924 ? 9.205 -37.594 -8.608 1.00 94.44 924 TYR A C 1
ATOM 6956 O O . TYR A 1 924 ? 9.605 -36.477 -8.272 1.00 94.44 924 TYR A O 1
ATOM 6964 N N . PHE A 1 925 ? 9.172 -37.983 -9.890 1.00 94.69 925 PHE A N 1
ATOM 6965 C CA . PHE A 1 925 ? 9.597 -37.158 -11.020 1.00 94.69 925 PHE A CA 1
ATOM 6966 C C . PHE A 1 925 ? 8.393 -36.728 -11.855 1.00 94.69 925 PHE A C 1
ATOM 6968 O O . PHE A 1 925 ? 7.755 -37.531 -12.535 1.00 94.69 925 PHE A O 1
ATOM 6975 N N . ILE A 1 926 ? 8.094 -35.435 -11.818 1.00 95.06 926 ILE A N 1
ATOM 6976 C CA . ILE A 1 926 ? 6.925 -34.844 -12.461 1.00 95.06 926 ILE A CA 1
ATOM 6977 C C . ILE A 1 926 ? 7.389 -34.191 -13.767 1.00 95.06 926 ILE A C 1
ATOM 6979 O O . ILE A 1 926 ? 8.231 -33.305 -13.729 1.00 95.06 926 ILE A O 1
ATOM 6983 N N . PRO A 1 927 ? 6.894 -34.590 -14.942 1.00 93.50 927 PRO A N 1
ATOM 6984 C CA . PRO A 1 927 ? 7.274 -33.929 -16.184 1.00 93.50 927 PRO A CA 1
ATOM 6985 C C . PRO A 1 927 ? 6.813 -32.469 -16.205 1.00 93.50 927 PRO A C 1
ATOM 6987 O O . PRO A 1 927 ? 5.645 -32.181 -15.949 1.00 93.50 927 PRO A O 1
ATOM 6990 N N . ASP A 1 928 ? 7.720 -31.560 -16.555 1.00 95.56 928 ASP A N 1
ATOM 6991 C CA . ASP A 1 928 ? 7.412 -30.135 -16.709 1.00 95.56 928 ASP A CA 1
ATOM 6992 C C . ASP A 1 928 ? 6.573 -29.864 -17.972 1.00 95.56 928 ASP A C 1
ATOM 6994 O O . ASP A 1 928 ? 5.738 -28.959 -17.994 1.00 95.56 928 ASP A O 1
ATOM 6998 N N . ASP A 1 929 ? 6.783 -30.655 -19.031 1.00 90.88 929 ASP A N 1
ATOM 6999 C CA . ASP A 1 929 ? 5.975 -30.611 -20.251 1.00 90.88 929 ASP A CA 1
ATOM 7000 C C . ASP A 1 929 ? 4.772 -31.550 -20.115 1.00 90.88 929 ASP A C 1
ATOM 7002 O O . ASP A 1 929 ? 4.915 -32.772 -20.005 1.00 90.88 929 ASP A O 1
ATOM 7006 N N . ALA A 1 930 ? 3.570 -30.977 -20.191 1.00 87.81 930 ALA A N 1
ATOM 7007 C CA . ALA A 1 930 ? 2.307 -31.702 -20.127 1.00 87.81 930 ALA A CA 1
ATOM 7008 C C . ALA A 1 930 ? 2.160 -32.785 -21.213 1.00 87.81 930 ALA A C 1
ATOM 7010 O O . ALA A 1 930 ? 1.377 -33.719 -21.022 1.00 87.81 930 ALA A O 1
ATOM 7011 N N . ASN A 1 931 ? 2.909 -32.700 -22.315 1.00 86.44 931 ASN A N 1
ATOM 7012 C CA . ASN A 1 931 ? 2.950 -33.697 -23.386 1.00 86.44 931 ASN A CA 1
ATOM 7013 C C . ASN A 1 931 ? 3.989 -34.798 -23.151 1.00 86.44 931 ASN A C 1
ATOM 7015 O O . ASN A 1 931 ? 4.227 -35.608 -24.042 1.00 86.44 931 ASN A O 1
ATOM 7019 N N . THR A 1 932 ? 4.605 -34.865 -21.972 1.00 88.06 932 THR A N 1
ATOM 7020 C CA . THR A 1 932 ? 5.593 -35.892 -21.620 1.00 88.06 932 THR A CA 1
ATOM 7021 C C . THR A 1 932 ? 5.203 -36.646 -20.351 1.00 88.06 932 THR A C 1
ATOM 7023 O O . THR A 1 932 ? 4.309 -36.236 -19.608 1.00 88.06 932 THR A O 1
ATOM 7026 N N . PHE A 1 933 ? 5.826 -37.799 -20.125 1.00 88.00 933 PHE A N 1
ATOM 7027 C CA . PHE A 1 933 ? 5.662 -38.607 -18.919 1.00 88.00 933 PHE A CA 1
ATOM 7028 C C . PHE A 1 933 ? 6.966 -39.309 -18.537 1.00 88.00 933 PHE A C 1
ATOM 7030 O O . PHE A 1 933 ? 7.782 -39.617 -19.406 1.00 88.00 933 PHE A O 1
ATOM 7037 N N . VAL A 1 934 ? 7.165 -39.568 -17.243 1.00 88.81 934 VAL A N 1
ATOM 7038 C CA . VAL A 1 934 ? 8.317 -40.335 -16.753 1.00 88.81 934 VAL A CA 1
ATOM 7039 C C . VAL A 1 934 ? 7.942 -41.806 -16.676 1.00 88.81 934 VAL A C 1
ATOM 7041 O O . VAL A 1 934 ? 6.910 -42.175 -16.119 1.00 88.81 934 VAL A O 1
ATOM 7044 N N . PHE A 1 935 ? 8.793 -42.651 -17.243 1.00 84.50 935 PHE A N 1
ATOM 7045 C CA . PHE A 1 935 ? 8.583 -44.082 -17.341 1.00 84.50 935 PHE A CA 1
ATOM 7046 C C . PHE A 1 935 ? 9.719 -44.861 -16.685 1.00 84.50 935 PHE A C 1
ATOM 7048 O O . PHE A 1 935 ? 10.888 -44.579 -16.938 1.00 84.50 935 PHE A O 1
ATOM 7055 N N . TYR A 1 936 ? 9.361 -45.871 -15.889 1.00 85.19 936 TYR A N 1
ATOM 7056 C CA . TYR A 1 936 ? 10.294 -46.830 -15.307 1.00 85.19 936 TYR A CA 1
ATOM 7057 C C . TYR A 1 936 ? 10.182 -48.206 -15.981 1.00 85.19 936 TYR A C 1
ATOM 7059 O O . TYR A 1 936 ? 9.132 -48.858 -15.919 1.00 85.19 936 TYR A O 1
ATOM 7067 N N . THR A 1 937 ? 11.281 -48.648 -16.597 1.00 79.69 937 THR A N 1
ATOM 7068 C CA . THR A 1 937 ? 11.469 -49.996 -17.161 1.00 79.69 937 THR A CA 1
ATOM 7069 C C . THR A 1 937 ? 12.931 -50.392 -17.085 1.00 79.69 937 THR A C 1
ATOM 7071 O O . THR A 1 937 ? 13.798 -49.525 -17.120 1.00 79.69 937 THR A O 1
ATOM 7074 N N . ASP A 1 938 ? 13.213 -51.692 -16.998 1.00 80.06 938 ASP A N 1
ATOM 7075 C CA . ASP A 1 938 ? 14.574 -52.238 -17.096 1.00 80.06 938 ASP A CA 1
ATOM 7076 C C . ASP A 1 938 ? 15.586 -51.527 -16.179 1.00 80.06 938 ASP A C 1
ATOM 7078 O O . ASP A 1 938 ? 16.724 -51.255 -16.558 1.00 80.06 938 ASP A O 1
ATOM 7082 N N . GLN A 1 939 ? 15.148 -51.207 -14.954 1.00 87.44 939 GLN A N 1
ATOM 7083 C CA . GLN A 1 939 ? 15.941 -50.499 -13.944 1.00 87.44 939 GLN A CA 1
ATOM 7084 C C . GLN A 1 939 ? 16.372 -49.079 -14.361 1.00 87.44 939 GLN A C 1
ATOM 7086 O O . GLN A 1 939 ? 17.388 -48.569 -13.879 1.00 87.44 939 GLN A O 1
ATOM 7091 N N . ALA A 1 940 ? 15.609 -48.424 -15.240 1.00 86.94 940 ALA A N 1
ATOM 7092 C CA . ALA A 1 940 ? 15.879 -47.090 -15.765 1.00 86.94 940 ALA A CA 1
ATOM 7093 C C . ALA A 1 940 ? 14.642 -46.180 -15.749 1.00 86.94 940 ALA A C 1
ATOM 7095 O O . ALA A 1 940 ? 13.531 -46.619 -16.038 1.00 86.94 940 ALA A O 1
ATOM 7096 N N . LEU A 1 941 ? 14.857 -44.892 -15.455 1.00 89.50 941 LEU A N 1
ATOM 7097 C CA . LEU A 1 941 ? 13.875 -43.822 -15.634 1.00 89.50 941 LEU A CA 1
ATOM 7098 C C . LEU A 1 941 ? 14.114 -43.112 -16.956 1.00 89.50 941 LEU A C 1
ATOM 7100 O O . LEU A 1 941 ? 15.220 -42.650 -17.227 1.00 89.50 941 LEU A O 1
ATOM 7104 N N . THR A 1 942 ? 13.063 -42.974 -17.749 1.00 87.38 942 THR A N 1
ATOM 7105 C CA . THR A 1 942 ? 13.104 -42.337 -19.065 1.00 87.38 942 THR A CA 1
ATOM 7106 C C . THR A 1 942 ? 11.980 -41.317 -19.170 1.00 87.38 942 THR A C 1
ATOM 7108 O O . THR A 1 942 ? 10.839 -41.618 -18.832 1.00 87.38 942 THR A O 1
ATOM 7111 N N . LEU A 1 943 ? 12.290 -40.113 -19.639 1.00 88.81 943 LEU A N 1
ATOM 7112 C CA . LEU A 1 943 ? 11.297 -39.116 -20.017 1.00 88.81 943 LEU A CA 1
ATOM 7113 C C . LEU A 1 943 ? 10.836 -39.398 -21.450 1.00 88.81 943 LEU A C 1
ATOM 7115 O O . LEU A 1 943 ? 11.655 -39.409 -22.370 1.00 88.81 943 LEU A O 1
ATOM 7119 N N . CYS A 1 944 ? 9.542 -39.634 -21.640 1.00 84.44 944 CYS A N 1
ATOM 7120 C CA . CYS A 1 944 ? 8.945 -40.035 -22.912 1.00 84.44 944 CYS A CA 1
ATOM 7121 C C . CYS A 1 944 ? 7.878 -39.033 -23.363 1.00 84.44 944 CYS A C 1
ATOM 7123 O O . CYS A 1 944 ? 7.189 -38.438 -22.536 1.00 84.44 944 CYS A O 1
ATOM 7125 N N . ALA A 1 945 ? 7.688 -38.895 -24.678 1.00 84.94 945 ALA A N 1
ATOM 7126 C CA . ALA A 1 945 ? 6.547 -38.170 -25.227 1.00 84.94 945 ALA A CA 1
ATOM 7127 C C . ALA A 1 945 ? 5.265 -38.976 -24.983 1.00 84.94 945 ALA A C 1
ATOM 7129 O O . ALA A 1 945 ? 5.258 -40.199 -25.139 1.00 84.94 945 ALA A O 1
ATOM 7130 N N . LYS A 1 946 ? 4.180 -38.304 -24.598 1.00 85.81 946 LYS A N 1
ATOM 7131 C CA . LYS A 1 946 ? 2.862 -38.927 -24.497 1.00 85.81 946 LYS A CA 1
ATOM 7132 C C . LYS A 1 946 ? 2.385 -39.337 -25.894 1.00 85.81 946 LYS A C 1
ATOM 7134 O O . LYS A 1 946 ? 2.588 -38.585 -26.848 1.00 85.81 946 LYS A O 1
ATOM 7139 N N . PRO A 1 947 ? 1.723 -40.497 -26.017 1.00 85.56 947 PRO A N 1
ATOM 7140 C CA . PRO A 1 947 ? 1.079 -40.879 -27.259 1.00 85.56 947 PRO A CA 1
ATOM 7141 C C . PRO A 1 947 ? -0.042 -39.891 -27.608 1.00 85.56 947 PRO A C 1
ATOM 7143 O O . PRO A 1 947 ? -0.746 -39.390 -26.728 1.00 85.56 947 PRO A O 1
ATOM 7146 N N . THR A 1 948 ? -0.224 -39.642 -28.898 1.00 88.75 948 THR A N 1
ATOM 7147 C CA . THR A 1 948 ? -1.297 -38.815 -29.454 1.00 88.75 948 THR A CA 1
ATOM 7148 C C . THR A 1 948 ? -2.156 -39.643 -30.396 1.00 88.75 948 THR A C 1
ATOM 7150 O O . THR A 1 948 ? -1.730 -40.681 -30.900 1.00 88.75 948 THR A O 1
ATOM 7153 N N . ALA A 1 949 ? -3.391 -39.210 -30.621 1.00 89.94 949 ALA A N 1
ATOM 7154 C CA . ALA A 1 949 ? -4.262 -39.802 -31.624 1.00 89.94 949 ALA A CA 1
ATOM 7155 C C . ALA A 1 949 ? -4.874 -38.699 -32.491 1.00 89.94 949 ALA A C 1
ATOM 7157 O O . ALA A 1 949 ? -5.167 -37.616 -31.987 1.00 89.94 949 ALA A O 1
ATOM 7158 N N . THR A 1 950 ? -5.088 -38.998 -33.765 1.00 92.00 950 THR A N 1
ATOM 7159 C CA . THR A 1 950 ? -5.713 -38.120 -34.760 1.00 92.00 950 THR A CA 1
ATOM 7160 C C . THR A 1 950 ? -6.721 -38.942 -35.551 1.00 92.00 950 THR A C 1
ATOM 7162 O O . THR A 1 950 ? -6.440 -40.094 -35.886 1.00 92.00 950 THR A O 1
ATOM 7165 N N . LEU A 1 951 ? -7.896 -38.379 -35.823 1.00 89.44 951 LEU A N 1
ATOM 7166 C CA . LEU A 1 951 ? -8.938 -39.028 -36.617 1.00 89.44 951 LEU A CA 1
ATOM 7167 C C . LEU A 1 951 ? -9.170 -38.233 -37.906 1.00 89.44 951 LEU A C 1
ATOM 7169 O O . LEU A 1 951 ? -9.744 -37.152 -37.857 1.00 89.44 951 LEU A O 1
ATOM 7173 N N . GLU A 1 952 ? -8.756 -38.778 -39.052 1.00 88.44 952 GLU A N 1
ATOM 7174 C CA . GLU A 1 952 ? -8.993 -38.174 -40.370 1.00 88.44 952 GLU A CA 1
ATOM 7175 C C . GLU A 1 952 ? -9.991 -39.030 -41.159 1.00 88.44 952 GLU A C 1
ATOM 7177 O O . GLU A 1 952 ? -9.701 -40.168 -41.536 1.00 88.44 952 GLU A O 1
ATOM 7182 N N . GLY A 1 953 ? -11.193 -38.494 -41.392 1.00 87.25 953 GLY A N 1
ATOM 7183 C CA . GLY A 1 953 ? -12.304 -39.277 -41.937 1.00 87.25 953 GLY A CA 1
ATOM 7184 C C . GLY A 1 953 ? -12.658 -40.438 -41.004 1.00 87.25 953 GLY A C 1
ATOM 7185 O O . GLY A 1 953 ? -12.931 -40.220 -39.825 1.00 87.25 953 GLY A O 1
ATOM 7186 N N . ASP A 1 954 ? -12.605 -41.663 -41.529 1.00 87.81 954 ASP A N 1
ATOM 7187 C CA . ASP A 1 954 ? -12.839 -42.888 -40.757 1.00 87.81 954 ASP A CA 1
ATOM 7188 C C . ASP A 1 954 ? -11.529 -43.541 -40.277 1.00 87.81 954 ASP A C 1
ATOM 7190 O O . ASP A 1 954 ? -11.564 -44.614 -39.684 1.00 87.81 954 ASP A O 1
ATOM 7194 N N . THR A 1 955 ? -10.357 -42.938 -40.502 1.00 90.62 955 THR A N 1
ATOM 7195 C CA . THR A 1 955 ? -9.068 -43.542 -40.128 1.00 90.62 955 THR A CA 1
ATOM 7196 C C . THR A 1 955 ? -8.522 -42.933 -38.837 1.00 90.62 955 THR A C 1
ATOM 7198 O O . THR A 1 955 ? -8.089 -41.780 -38.799 1.00 90.62 955 THR A O 1
ATOM 7201 N N . LEU A 1 956 ? -8.489 -43.735 -37.767 1.00 91.12 956 LEU A N 1
ATOM 7202 C CA . LEU A 1 956 ? -7.821 -43.391 -36.514 1.00 91.12 956 LEU A CA 1
ATOM 7203 C C . LEU A 1 956 ? -6.331 -43.708 -36.627 1.00 91.12 956 LEU A C 1
ATOM 7205 O O . LEU A 1 956 ? -5.947 -44.861 -36.828 1.00 91.12 956 LEU A O 1
ATOM 7209 N N . THR A 1 957 ? -5.500 -42.695 -36.418 1.00 91.25 957 THR A N 1
ATOM 7210 C CA . THR A 1 957 ? -4.044 -42.800 -36.362 1.00 91.25 957 THR A CA 1
ATOM 7211 C C . THR A 1 957 ? -3.576 -42.507 -34.947 1.00 91.25 957 THR A C 1
ATOM 7213 O O . THR A 1 957 ? -3.851 -41.440 -34.409 1.00 91.25 957 THR A O 1
ATOM 7216 N N . ILE A 1 958 ? -2.861 -43.442 -34.330 1.00 89.88 958 ILE A N 1
ATOM 7217 C CA . ILE A 1 958 ? -2.288 -43.279 -32.997 1.00 89.88 958 ILE A CA 1
ATOM 7218 C C . ILE A 1 958 ? -0.776 -43.272 -33.123 1.00 89.88 958 ILE A C 1
ATOM 7220 O O . ILE A 1 958 ? -0.182 -44.239 -33.606 1.00 89.88 958 ILE A O 1
ATOM 7224 N N . THR A 1 959 ? -0.166 -42.194 -32.655 1.00 86.69 959 THR A N 1
ATOM 7225 C CA . THR A 1 959 ? 1.274 -41.992 -32.683 1.00 86.69 959 THR A CA 1
ATOM 7226 C C . THR A 1 959 ? 1.815 -42.132 -31.270 1.00 86.69 959 THR A C 1
ATOM 7228 O O . THR A 1 959 ? 1.445 -41.374 -30.380 1.00 86.69 959 THR A O 1
ATOM 7231 N N . THR A 1 960 ? 2.693 -43.102 -31.029 1.00 77.50 960 THR A N 1
ATOM 7232 C CA . THR A 1 960 ? 3.297 -43.337 -29.704 1.00 77.50 960 THR A CA 1
ATOM 7233 C C . THR A 1 960 ? 4.366 -42.302 -29.348 1.00 77.50 960 THR A C 1
ATOM 7235 O O . THR A 1 960 ? 4.854 -42.277 -28.220 1.00 77.50 960 THR A O 1
ATOM 7238 N N . GLY A 1 961 ? 4.730 -41.434 -30.298 1.00 64.81 961 GLY A N 1
ATOM 7239 C CA . GLY A 1 961 ? 5.610 -40.283 -30.099 1.00 64.81 961 GLY A CA 1
ATOM 7240 C C . GLY A 1 961 ? 7.078 -40.628 -29.835 1.00 64.81 961 GLY A C 1
ATOM 7241 O O . GLY A 1 961 ? 7.891 -39.716 -29.723 1.00 64.81 961 GLY A O 1
ATOM 7242 N N . SER A 1 962 ? 7.449 -41.909 -29.720 1.00 60.69 962 SER A N 1
ATOM 7243 C CA . SER A 1 962 ? 8.834 -42.316 -29.461 1.00 60.69 962 SER A CA 1
ATOM 7244 C C . SER A 1 962 ? 9.150 -43.742 -29.933 1.00 60.69 962 SER A C 1
ATOM 7246 O O . SER A 1 962 ? 8.553 -44.715 -29.472 1.00 60.69 962 SER A O 1
ATOM 7248 N N . GLY A 1 963 ? 10.183 -43.873 -30.771 1.00 54.44 963 GLY A N 1
ATOM 7249 C CA . GLY A 1 963 ? 10.640 -45.145 -31.353 1.00 54.44 963 GLY A CA 1
ATOM 7250 C C . GLY A 1 963 ? 11.308 -46.141 -30.399 1.00 54.44 963 GLY A C 1
ATOM 7251 O O . GLY A 1 963 ? 11.746 -47.197 -30.855 1.00 54.44 963 GLY A O 1
ATOM 7252 N N . ASN A 1 964 ? 11.364 -45.852 -29.090 1.00 52.72 964 ASN A N 1
ATOM 7253 C CA . ASN A 1 964 ? 11.923 -46.754 -28.068 1.00 52.72 964 ASN A CA 1
ATOM 7254 C C . ASN A 1 964 ? 10.879 -47.331 -27.091 1.00 52.72 964 ASN A C 1
ATOM 7256 O O . ASN A 1 964 ? 11.266 -48.014 -26.142 1.00 52.72 964 ASN A O 1
ATOM 7260 N N . MET A 1 965 ? 9.574 -47.105 -27.293 1.00 62.12 965 MET A N 1
ATOM 7261 C CA . MET A 1 965 ? 8.553 -47.884 -26.578 1.00 62.12 965 MET A CA 1
ATOM 7262 C C . MET A 1 965 ? 8.621 -49.332 -27.097 1.00 62.12 965 MET A C 1
ATOM 7264 O O . MET A 1 965 ? 8.228 -49.612 -28.225 1.00 62.12 965 MET A O 1
ATOM 7268 N N . SER A 1 966 ? 9.232 -50.238 -26.332 1.00 63.00 966 SER A N 1
ATOM 7269 C CA . SER A 1 966 ? 9.416 -51.638 -26.738 1.00 63.00 966 SER A CA 1
ATOM 7270 C C . SER A 1 966 ? 8.127 -52.457 -26.544 1.00 63.00 966 SER A C 1
ATOM 7272 O O . SER A 1 966 ? 7.094 -51.922 -26.136 1.00 63.00 966 SER A O 1
ATOM 7274 N N . ASN A 1 967 ? 8.205 -53.778 -26.764 1.00 64.81 967 ASN A N 1
ATOM 7275 C CA . ASN A 1 967 ? 7.128 -54.767 -26.558 1.00 64.81 967 ASN A CA 1
ATOM 7276 C C . ASN A 1 967 ? 6.548 -54.812 -25.122 1.00 64.81 967 ASN A C 1
ATOM 7278 O O . ASN A 1 967 ? 5.751 -55.692 -24.799 1.00 64.81 967 ASN A O 1
ATOM 7282 N N . THR A 1 968 ? 6.963 -53.908 -24.236 1.00 70.69 968 THR A N 1
ATOM 7283 C CA . THR A 1 968 ? 6.472 -53.738 -22.868 1.00 70.69 968 THR A CA 1
ATOM 7284 C C . THR A 1 968 ? 5.135 -53.011 -22.778 1.00 70.69 968 THR A C 1
ATOM 7286 O O . THR A 1 968 ? 4.577 -52.953 -21.681 1.00 70.69 968 THR A O 1
ATOM 7289 N N . PHE A 1 969 ? 4.581 -52.510 -23.888 1.00 78.88 969 PHE A N 1
ATOM 7290 C CA . PHE A 1 969 ? 3.285 -51.832 -23.898 1.00 78.88 969 PHE A CA 1
ATOM 7291 C C . PHE A 1 969 ? 2.261 -52.450 -24.849 1.00 78.88 969 PHE A C 1
ATOM 7293 O O . PHE A 1 969 ? 2.591 -52.977 -25.911 1.00 78.88 969 PHE A O 1
ATOM 7300 N N . VAL A 1 970 ? 0.993 -52.308 -24.471 1.00 84.31 970 VAL A N 1
ATOM 7301 C CA . VAL A 1 970 ? -0.179 -52.569 -25.304 1.00 84.31 970 VAL A CA 1
ATOM 7302 C C . VAL A 1 970 ? -0.904 -51.248 -25.508 1.00 84.31 970 VAL A C 1
ATOM 7304 O O . VAL A 1 970 ? -1.335 -50.607 -24.548 1.00 84.31 970 VAL A O 1
ATOM 7307 N N . LEU A 1 971 ? -1.036 -50.840 -26.763 1.00 88.06 971 LEU A N 1
ATOM 7308 C CA . LEU A 1 971 ? -1.871 -49.720 -27.158 1.00 88.06 971 LEU A CA 1
ATOM 7309 C C . LEU A 1 971 ? -3.280 -50.237 -27.442 1.00 88.06 971 LEU A C 1
ATOM 7311 O O . LEU A 1 971 ? -3.436 -51.208 -28.179 1.00 88.06 971 LEU A O 1
ATOM 7315 N N . LEU A 1 972 ? -4.298 -49.602 -26.874 1.00 90.44 972 LEU A N 1
ATOM 7316 C CA . LEU A 1 972 ? -5.694 -50.010 -27.022 1.00 90.44 972 LEU A CA 1
ATOM 7317 C C . LEU A 1 972 ? -6.548 -48.802 -27.400 1.00 90.44 972 LEU A C 1
ATOM 7319 O O . LEU A 1 972 ? -6.498 -47.793 -26.711 1.00 90.44 972 LEU A O 1
ATOM 7323 N N . ALA A 1 973 ? -7.348 -48.909 -28.457 1.00 91.12 973 ALA A N 1
ATOM 7324 C CA . ALA A 1 973 ? -8.354 -47.928 -28.849 1.00 91.12 973 ALA A CA 1
ATOM 7325 C C . ALA A 1 973 ? -9.748 -48.537 -28.715 1.00 91.12 973 ALA A C 1
ATOM 7327 O O . ALA A 1 973 ? -10.008 -49.619 -29.237 1.00 91.12 973 ALA A O 1
ATOM 7328 N N . ALA A 1 974 ? -10.634 -47.851 -28.002 1.00 90.81 974 ALA A N 1
ATOM 7329 C CA . ALA A 1 974 ? -12.002 -48.277 -27.759 1.00 90.81 974 ALA A CA 1
ATOM 7330 C C . ALA A 1 974 ? -12.991 -47.232 -28.286 1.00 90.81 974 ALA A C 1
ATOM 7332 O O . ALA A 1 974 ? -12.887 -46.047 -27.954 1.00 90.81 974 ALA A O 1
ATOM 7333 N N . GLU A 1 975 ? -13.958 -47.693 -29.075 1.00 91.00 975 GLU A N 1
ATOM 7334 C CA . GLU A 1 975 ? -15.105 -46.922 -29.551 1.00 91.00 975 GLU A CA 1
ATOM 7335 C C . GLU A 1 975 ? -16.260 -47.054 -28.556 1.00 91.00 975 GLU A C 1
ATOM 7337 O O . GLU A 1 975 ? -16.606 -48.163 -28.143 1.00 91.00 975 GLU A O 1
ATOM 7342 N N . TYR A 1 976 ? -16.887 -45.937 -28.203 1.00 88.25 976 TYR A N 1
ATOM 7343 C CA . TYR A 1 976 ? -18.070 -45.881 -27.349 1.00 88.25 976 TYR A CA 1
ATOM 7344 C C . TYR A 1 976 ? -19.216 -45.172 -28.073 1.00 88.25 976 TYR A C 1
ATOM 7346 O O . TYR A 1 976 ? -18.986 -44.190 -28.782 1.00 88.25 976 TYR A O 1
ATOM 7354 N N . ASP A 1 977 ? -20.450 -45.633 -27.875 1.00 83.06 977 ASP A N 1
ATOM 7355 C CA . ASP A 1 977 ? -21.640 -44.920 -28.344 1.00 83.06 977 ASP A CA 1
ATOM 7356 C C . ASP A 1 977 ? -21.906 -43.633 -27.538 1.00 83.06 977 ASP A C 1
ATOM 7358 O O . ASP A 1 977 ? -21.174 -43.271 -26.608 1.00 83.06 977 ASP A O 1
ATOM 7362 N N . THR A 1 978 ? -22.966 -42.911 -27.913 1.00 77.00 978 THR A N 1
ATOM 7363 C CA . THR A 1 978 ? -23.392 -41.676 -27.239 1.00 77.00 978 THR A CA 1
ATOM 7364 C C . THR A 1 978 ? -23.771 -41.888 -25.773 1.00 77.00 978 THR A C 1
ATOM 7366 O O . THR A 1 978 ? -23.600 -40.961 -24.979 1.00 77.00 978 THR A O 1
ATOM 7369 N N . ASP A 1 979 ? -24.203 -43.098 -25.409 1.00 82.25 979 ASP A N 1
ATOM 7370 C CA . ASP A 1 979 ? -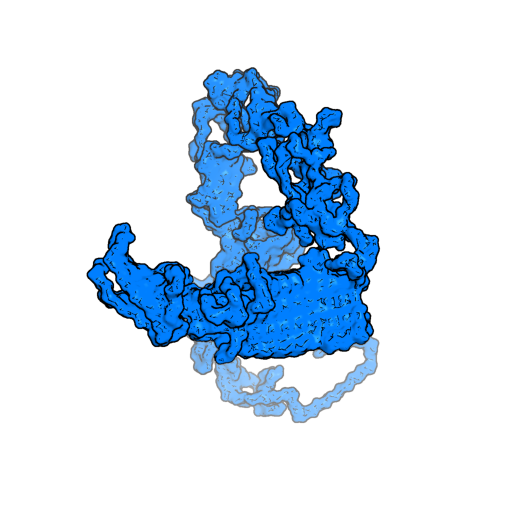24.643 -43.481 -24.063 1.00 82.25 979 ASP A CA 1
ATOM 7371 C C . ASP A 1 979 ? -23.496 -44.067 -23.210 1.00 82.25 979 ASP A C 1
ATOM 7373 O O . ASP A 1 979 ? -23.679 -44.390 -22.035 1.00 82.25 979 ASP A O 1
ATOM 7377 N N . GLY A 1 980 ? -22.284 -44.167 -23.772 1.00 80.88 980 GLY A N 1
ATOM 7378 C CA . GLY A 1 980 ? -21.078 -44.625 -23.084 1.00 80.88 980 GLY A CA 1
ATOM 7379 C C . GLY A 1 980 ? -20.870 -46.141 -23.082 1.00 80.88 980 GLY A C 1
ATOM 7380 O O . GLY A 1 980 ? -19.998 -46.628 -22.358 1.00 80.88 980 GLY A O 1
ATOM 7381 N N . LYS A 1 981 ? -21.616 -46.904 -23.887 1.00 85.75 981 LYS A N 1
ATOM 7382 C CA . LYS A 1 981 ? -21.400 -48.343 -24.072 1.00 85.75 981 LYS A CA 1
ATOM 7383 C C . LYS A 1 981 ? -20.313 -48.579 -25.119 1.00 85.75 981 LYS A C 1
ATOM 7385 O O . LYS A 1 981 ? -20.308 -47.982 -26.190 1.00 85.75 981 LYS A O 1
ATOM 7390 N N . MET A 1 982 ? -19.382 -49.475 -24.804 1.00 89.00 982 MET A N 1
ATOM 7391 C CA . MET A 1 982 ? -18.291 -49.853 -25.702 1.00 89.00 982 MET A CA 1
ATOM 7392 C C . MET A 1 982 ? -18.834 -50.634 -26.910 1.00 89.00 982 MET A C 1
ATOM 7394 O O . MET A 1 982 ? -19.509 -51.651 -26.736 1.00 89.00 982 MET A O 1
ATOM 7398 N N . LEU A 1 983 ? -18.543 -50.154 -28.118 1.00 86.38 983 LEU A N 1
ATOM 7399 C CA . LEU A 1 983 ? -18.994 -50.720 -29.393 1.00 86.38 983 LEU A CA 1
ATOM 7400 C C . LEU A 1 983 ? -17.939 -51.625 -30.038 1.00 86.38 983 LEU A C 1
ATOM 7402 O O . LEU A 1 983 ? -18.269 -52.699 -30.541 1.00 86.38 983 LEU A O 1
ATOM 7406 N N . ALA A 1 984 ? -16.677 -51.196 -30.027 1.00 87.19 984 ALA A N 1
ATOM 7407 C CA . ALA A 1 984 ? -15.557 -51.908 -30.635 1.00 87.19 984 ALA A CA 1
ATOM 7408 C C . ALA A 1 984 ? -14.245 -51.588 -29.908 1.00 87.19 984 ALA A C 1
ATOM 7410 O O . ALA A 1 984 ? -14.114 -50.539 -29.276 1.00 87.19 984 ALA A O 1
ATOM 7411 N N . VAL A 1 985 ? -13.273 -52.497 -30.007 1.00 89.31 985 VAL A N 1
ATOM 7412 C CA . VAL A 1 985 ? -11.920 -52.318 -29.469 1.00 89.31 985 VAL A CA 1
ATOM 7413 C C . VAL A 1 985 ? -10.903 -52.857 -30.460 1.00 89.31 985 VAL A C 1
ATOM 7415 O O . VAL A 1 985 ? -11.069 -53.958 -30.985 1.00 89.31 985 VAL A O 1
ATOM 7418 N N . GLN A 1 986 ? -9.824 -52.106 -30.647 1.00 91.50 986 GLN A N 1
ATOM 7419 C CA . GLN A 1 986 ? -8.627 -52.532 -31.352 1.00 91.50 986 GLN A CA 1
ATOM 7420 C C . GLN A 1 986 ? -7.423 -52.409 -30.415 1.00 91.50 986 GLN A C 1
ATOM 7422 O O . GLN A 1 986 ? -7.311 -51.443 -29.661 1.00 91.50 986 GLN A O 1
ATOM 7427 N N . SER A 1 987 ? -6.510 -53.379 -30.452 1.00 89.56 987 SER A N 1
ATOM 7428 C CA . SER A 1 987 ? -5.288 -53.345 -29.645 1.00 89.56 987 SER A CA 1
ATOM 7429 C C . SER A 1 987 ? -4.057 -53.764 -30.437 1.00 89.56 987 SER A C 1
ATOM 7431 O O . SER A 1 987 ? -4.147 -54.610 -31.329 1.00 89.56 987 SER A O 1
ATOM 7433 N N . TRP A 1 988 ? -2.899 -53.234 -30.053 1.00 88.81 988 TRP A N 1
ATOM 7434 C CA . TRP A 1 988 ? -1.597 -53.555 -30.625 1.00 88.81 988 TRP A CA 1
ATOM 7435 C C . TRP A 1 988 ? -0.560 -53.734 -29.521 1.00 88.81 988 TRP A C 1
ATOM 7437 O O . TRP A 1 988 ? -0.481 -52.917 -28.607 1.00 88.81 988 TRP A O 1
ATOM 7447 N N . ASN A 1 989 ? 0.289 -54.753 -29.647 1.00 86.00 989 ASN A N 1
ATOM 7448 C CA . ASN A 1 989 ? 1.564 -54.754 -28.935 1.00 86.00 989 ASN A CA 1
ATOM 7449 C C . ASN A 1 989 ? 2.447 -53.682 -29.573 1.00 86.00 989 ASN A C 1
ATOM 7451 O O . ASN A 1 989 ? 2.609 -53.674 -30.798 1.00 86.00 989 ASN A O 1
ATOM 7455 N N . VAL A 1 990 ? 2.983 -52.775 -28.760 1.00 80.44 990 VAL A N 1
ATOM 7456 C CA . VAL A 1 990 ? 3.838 -51.700 -29.259 1.00 80.44 990 VAL A CA 1
ATOM 7457 C C . VAL A 1 990 ? 5.169 -52.312 -29.687 1.00 80.44 990 VAL A C 1
ATOM 7459 O O . VAL A 1 990 ? 5.915 -52.834 -28.867 1.00 80.44 990 VAL A O 1
ATOM 7462 N N . ALA A 1 991 ? 5.432 -52.306 -30.990 1.00 75.56 991 ALA A N 1
ATOM 7463 C CA . ALA A 1 991 ? 6.665 -52.821 -31.558 1.00 75.56 991 ALA A CA 1
ATOM 7464 C C . ALA A 1 991 ? 7.770 -51.748 -31.504 1.00 75.56 991 ALA A C 1
ATOM 7466 O O . ALA A 1 991 ? 7.491 -50.581 -31.797 1.00 75.56 991 ALA A O 1
ATOM 7467 N N . PRO A 1 992 ? 9.029 -52.131 -31.216 1.00 70.94 992 PRO A N 1
ATOM 7468 C CA . PRO A 1 992 ? 10.177 -51.239 -31.319 1.00 70.94 992 PRO A CA 1
ATOM 7469 C C . PRO A 1 992 ? 10.223 -50.545 -32.683 1.00 70.94 992 PRO A C 1
ATOM 7471 O O . PRO A 1 992 ? 9.978 -51.189 -33.704 1.00 70.94 992 PRO A O 1
ATOM 7474 N N . GLN A 1 993 ? 10.568 -49.254 -32.705 1.00 69.69 993 GLN A N 1
ATOM 7475 C CA . GLN A 1 993 ? 10.695 -48.427 -33.917 1.00 69.69 993 GLN A CA 1
ATOM 7476 C C . GLN A 1 993 ? 9.413 -48.246 -34.749 1.00 69.69 993 GLN A C 1
ATOM 7478 O O . GLN A 1 993 ? 9.464 -47.662 -35.832 1.00 69.69 993 GLN A O 1
ATOM 7483 N N . LYS A 1 994 ? 8.260 -48.732 -34.275 1.00 76.44 994 LYS A N 1
ATOM 7484 C CA . LYS A 1 994 ? 6.968 -48.451 -34.898 1.00 76.44 994 LYS A CA 1
ATOM 7485 C C . LYS A 1 994 ? 6.255 -47.353 -34.119 1.00 76.44 994 LYS A C 1
ATOM 7487 O O . LYS A 1 994 ? 5.676 -47.606 -33.062 1.00 76.44 994 LYS A O 1
ATOM 7492 N N . ASP A 1 995 ? 6.251 -46.164 -34.709 1.00 78.06 995 ASP A N 1
ATOM 7493 C CA . ASP A 1 995 ? 5.732 -44.951 -34.071 1.00 78.06 995 ASP A CA 1
ATOM 7494 C C . ASP A 1 995 ? 4.237 -44.734 -34.299 1.00 78.06 995 ASP A C 1
ATOM 7496 O O . ASP A 1 995 ? 3.625 -43.936 -33.596 1.00 78.06 995 ASP A O 1
ATOM 7500 N N . THR A 1 996 ? 3.638 -45.436 -35.265 1.00 87.44 996 THR A N 1
ATOM 7501 C CA . THR A 1 996 ? 2.264 -45.180 -35.706 1.00 87.44 996 THR A CA 1
ATOM 7502 C C . THR A 1 996 ? 1.462 -46.467 -35.873 1.00 87.44 996 THR A C 1
ATOM 7504 O O . THR A 1 996 ? 1.931 -47.457 -36.446 1.00 87.44 996 THR A O 1
ATOM 7507 N N . TYR A 1 997 ? 0.220 -46.436 -35.398 1.00 89.19 997 TYR A N 1
ATOM 7508 C CA . TYR A 1 997 ? -0.758 -47.516 -35.475 1.00 89.19 997 TYR A CA 1
ATOM 7509 C C . TYR A 1 997 ? -2.061 -46.963 -36.038 1.00 89.19 997 TYR A C 1
ATOM 7511 O O . TYR A 1 997 ? -2.534 -45.929 -35.575 1.00 89.19 997 TYR A O 1
ATOM 7519 N N . THR A 1 998 ? -2.633 -47.640 -37.031 1.00 90.94 998 THR A N 1
ATOM 7520 C CA . THR A 1 998 ? -3.855 -47.193 -37.704 1.00 90.94 998 THR A CA 1
ATOM 7521 C C . THR A 1 998 ? -4.953 -48.250 -37.636 1.00 90.94 998 THR A C 1
ATOM 7523 O O . THR A 1 998 ? -4.678 -49.453 -37.708 1.00 90.94 998 THR A O 1
ATOM 7526 N N . CYS A 1 999 ? -6.201 -47.805 -37.497 1.00 90.50 999 CYS A N 1
ATOM 7527 C CA . CYS A 1 999 ? -7.398 -48.624 -37.689 1.00 90.50 999 CYS A CA 1
ATOM 7528 C C . CYS A 1 999 ? -8.559 -47.788 -38.225 1.00 90.50 999 CYS A C 1
ATOM 7530 O O . CYS A 1 999 ? -8.642 -46.592 -37.953 1.00 90.50 999 CYS A O 1
ATOM 7532 N N . ASP A 1 1000 ? -9.489 -48.449 -38.908 1.00 88.75 1000 ASP A N 1
ATOM 7533 C CA . ASP A 1 1000 ? -10.736 -47.823 -39.334 1.00 88.75 1000 ASP A CA 1
ATOM 7534 C C . ASP A 1 1000 ? -11.741 -47.779 -38.176 1.00 88.75 1000 ASP A C 1
ATOM 7536 O O . ASP A 1 1000 ? -11.987 -48.790 -37.508 1.00 88.75 1000 ASP A O 1
ATOM 7540 N N . VAL A 1 1001 ? -12.329 -46.606 -37.966 1.00 85.62 1001 VAL A N 1
ATOM 7541 C CA . VAL A 1 1001 ? -13.428 -46.351 -37.040 1.00 85.62 1001 VAL A CA 1
ATOM 7542 C C . VAL A 1 1001 ? -14.720 -46.742 -37.732 1.00 85.62 1001 VAL A C 1
ATOM 7544 O O . VAL A 1 1001 ? -15.071 -46.208 -38.781 1.00 85.62 1001 VAL A O 1
ATOM 7547 N N . LYS A 1 1002 ? -15.447 -47.700 -37.155 1.00 81.44 1002 LYS A N 1
ATOM 7548 C CA . LYS A 1 1002 ? -16.612 -48.291 -37.836 1.00 81.44 1002 LYS A CA 1
ATOM 7549 C C . LYS A 1 1002 ? -17.893 -47.479 -37.688 1.00 81.44 1002 LYS A C 1
ATOM 7551 O O . LYS A 1 1002 ? -18.821 -47.672 -38.471 1.00 81.44 1002 LYS A O 1
ATOM 7556 N N . ASN A 1 1003 ? -17.969 -46.623 -36.672 1.00 79.94 1003 ASN A N 1
ATOM 7557 C CA . ASN A 1 1003 ? -19.182 -45.897 -36.311 1.00 79.94 1003 ASN A CA 1
ATOM 7558 C C . ASN A 1 1003 ? -18.954 -44.379 -36.381 1.00 79.94 1003 ASN A C 1
ATOM 7560 O O . ASN A 1 1003 ? -18.341 -43.814 -35.466 1.00 79.94 1003 ASN A O 1
ATOM 7564 N N . PRO A 1 1004 ? -19.481 -43.700 -37.417 1.00 70.25 1004 PRO A N 1
ATOM 7565 C CA . PRO A 1 1004 ? -19.418 -42.246 -37.523 1.00 70.25 1004 PRO A CA 1
ATOM 7566 C C . PRO A 1 1004 ? -20.068 -41.588 -36.295 1.00 70.25 1004 PRO A C 1
ATOM 7568 O O . PRO A 1 1004 ? -21.249 -41.799 -36.022 1.00 70.25 1004 PRO A O 1
ATOM 7571 N N . GLY A 1 1005 ? -19.295 -40.807 -35.534 1.00 73.38 1005 GLY A N 1
ATOM 7572 C CA . GLY A 1 1005 ? -19.764 -40.109 -34.327 1.00 73.38 1005 GLY A CA 1
ATOM 7573 C C . GLY A 1 1005 ? -19.558 -40.840 -32.990 1.00 73.38 1005 GLY A C 1
ATOM 7574 O O . GLY A 1 1005 ? -19.966 -40.311 -31.954 1.00 73.38 1005 GLY A O 1
ATOM 7575 N N . ALA A 1 1006 ? -18.915 -42.015 -32.970 1.00 80.50 1006 ALA A N 1
ATOM 7576 C CA . ALA A 1 1006 ? -18.528 -42.683 -31.723 1.00 80.50 1006 ALA A CA 1
ATOM 7577 C C . ALA A 1 1006 ? -17.456 -41.891 -30.946 1.00 80.50 1006 ALA A C 1
ATOM 7579 O O . ALA A 1 1006 ? -16.550 -41.289 -31.523 1.00 80.50 1006 ALA A O 1
ATOM 7580 N N . LYS A 1 1007 ? -17.521 -41.921 -29.608 1.00 88.88 1007 LYS A N 1
ATOM 7581 C CA . LYS A 1 1007 ? -16.467 -41.371 -28.743 1.00 88.88 1007 LYS A CA 1
ATOM 7582 C C . LYS A 1 1007 ? -15.315 -42.363 -28.657 1.00 88.88 1007 LYS A C 1
ATOM 7584 O O . LYS A 1 1007 ? -15.498 -43.480 -28.181 1.00 88.88 1007 LYS A O 1
ATOM 7589 N N . ILE A 1 1008 ? -14.117 -41.942 -29.049 1.00 89.94 1008 ILE A N 1
ATOM 7590 C CA . ILE A 1 1008 ? -12.924 -42.795 -29.034 1.00 89.94 1008 ILE A CA 1
ATOM 7591 C C . ILE A 1 1008 ? -12.078 -42.495 -27.797 1.00 89.94 1008 ILE A C 1
ATOM 7593 O O . ILE A 1 1008 ? -11.825 -41.332 -27.468 1.00 89.94 1008 ILE A O 1
ATOM 7597 N N . LYS A 1 1009 ? -11.615 -43.553 -27.124 1.00 92.50 1009 LYS A N 1
ATOM 7598 C CA . LYS A 1 1009 ? -10.610 -43.478 -26.056 1.00 92.50 1009 LYS A CA 1
ATOM 7599 C C . LYS A 1 1009 ? -9.464 -44.435 -26.341 1.00 92.50 1009 LYS A C 1
ATOM 7601 O O . LYS A 1 1009 ? -9.683 -45.624 -26.561 1.00 92.50 1009 LYS A O 1
ATOM 7606 N N . CYS A 1 1010 ? -8.254 -43.914 -26.262 1.00 90.44 1010 CYS A N 1
ATOM 7607 C CA . CYS A 1 1010 ? -7.004 -44.624 -26.423 1.00 90.44 1010 CYS A CA 1
ATOM 7608 C C . CYS A 1 1010 ? -6.318 -44.791 -25.063 1.00 90.44 1010 CYS A C 1
ATOM 7610 O O . CYS A 1 1010 ? -6.346 -43.898 -24.214 1.00 90.44 1010 CYS A O 1
ATOM 7612 N N . PHE A 1 1011 ? -5.694 -45.942 -24.856 1.00 90.00 1011 PHE A N 1
ATOM 7613 C CA . PHE A 1 1011 ? -5.040 -46.339 -23.619 1.00 90.00 1011 PHE A CA 1
ATOM 7614 C C . PHE A 1 1011 ? -3.650 -46.867 -23.950 1.00 90.00 1011 PHE A C 1
ATOM 7616 O O . PHE A 1 1011 ? -3.490 -47.664 -24.875 1.00 90.00 1011 PHE A O 1
ATOM 7623 N N . LEU A 1 1012 ? -2.657 -46.462 -23.161 1.00 86.62 1012 LEU A N 1
ATOM 7624 C CA . LEU A 1 1012 ? -1.339 -47.085 -23.153 1.00 86.62 1012 LEU A CA 1
ATOM 7625 C C . LEU A 1 1012 ? -1.225 -47.927 -21.882 1.00 86.62 1012 LEU A C 1
ATOM 7627 O O . LEU A 1 1012 ? -1.246 -47.386 -20.774 1.00 86.62 1012 LEU A O 1
ATOM 7631 N N . LEU A 1 1013 ? -1.158 -49.244 -22.044 1.00 85.50 1013 LEU A N 1
ATOM 7632 C CA . LEU A 1 1013 ? -1.145 -50.216 -20.954 1.00 85.50 1013 LEU A CA 1
ATOM 7633 C C . LEU A 1 1013 ? 0.208 -50.924 -20.892 1.00 85.50 1013 LEU A C 1
ATOM 7635 O O . LEU A 1 1013 ? 0.842 -51.139 -21.922 1.00 85.50 1013 LEU A O 1
ATOM 7639 N N . ARG A 1 1014 ? 0.640 -51.352 -19.704 1.00 79.81 1014 ARG A N 1
ATOM 7640 C CA . ARG A 1 1014 ? 1.794 -52.257 -19.573 1.00 79.81 1014 ARG A CA 1
ATOM 7641 C C . ARG A 1 1014 ? 1.417 -53.647 -20.099 1.00 79.81 1014 ARG A C 1
ATOM 7643 O O . ARG A 1 1014 ? 0.397 -54.189 -19.694 1.00 79.81 1014 ARG A O 1
ATOM 7650 N N . ALA A 1 1015 ? 2.237 -54.256 -20.949 1.00 79.31 1015 ALA A N 1
ATOM 7651 C CA . ALA A 1 1015 ? 1.941 -55.549 -21.574 1.00 79.31 1015 ALA A CA 1
ATOM 7652 C C . ALA A 1 1015 ? 1.854 -56.715 -20.574 1.00 79.31 1015 ALA A C 1
ATOM 7654 O O . ALA A 1 1015 ? 1.150 -57.691 -20.818 1.00 79.31 1015 ALA A O 1
ATOM 7655 N N . THR A 1 1016 ? 2.552 -56.620 -19.440 1.00 77.12 1016 THR A N 1
ATOM 7656 C CA . THR A 1 1016 ? 2.589 -57.678 -18.420 1.00 77.12 1016 THR A CA 1
ATOM 7657 C C . THR A 1 1016 ? 1.419 -57.620 -17.440 1.00 77.12 1016 THR A C 1
ATOM 7659 O O . THR A 1 1016 ? 0.940 -58.664 -17.008 1.00 77.12 1016 THR A O 1
ATOM 7662 N N . SER A 1 1017 ? 0.951 -56.423 -17.079 1.00 80.44 1017 SER A N 1
ATOM 7663 C CA . SER A 1 1017 ? -0.091 -56.217 -16.060 1.00 80.44 1017 SER A CA 1
ATOM 7664 C C . SER A 1 1017 ? -1.401 -55.654 -16.610 1.00 80.44 1017 SER A C 1
ATOM 7666 O O . SER A 1 1017 ? -2.383 -55.592 -15.877 1.00 80.44 1017 SER A O 1
ATOM 7668 N N . TYR A 1 1018 ? -1.417 -55.197 -17.866 1.00 81.50 1018 TYR A N 1
ATOM 7669 C CA . TYR A 1 1018 ? -2.507 -54.435 -18.488 1.00 81.50 1018 TYR A CA 1
ATOM 7670 C C . TYR A 1 1018 ? -2.937 -53.196 -17.690 1.00 81.50 1018 TYR A C 1
ATOM 7672 O O . TYR A 1 1018 ? -4.031 -52.665 -17.879 1.00 81.50 1018 TYR A O 1
ATOM 7680 N N . THR A 1 1019 ? -2.070 -52.696 -16.807 1.00 82.56 1019 THR A N 1
ATOM 7681 C CA . THR A 1 1019 ? -2.347 -51.489 -16.029 1.00 82.56 1019 THR A CA 1
ATOM 7682 C C . THR A 1 1019 ? -2.084 -50.242 -16.875 1.00 82.56 1019 THR A C 1
ATOM 7684 O O . THR A 1 1019 ? -1.077 -50.201 -17.594 1.00 82.56 1019 THR A O 1
ATOM 7687 N N . PRO A 1 1020 ? -2.952 -49.215 -16.802 1.00 81.81 1020 PRO A N 1
ATOM 7688 C CA . PRO A 1 1020 ? -2.729 -47.956 -17.501 1.00 81.81 1020 PRO A CA 1
ATOM 7689 C C . PRO A 1 1020 ? -1.442 -47.270 -17.049 1.00 81.81 1020 PRO A C 1
ATOM 7691 O O . PRO A 1 1020 ? -1.168 -47.159 -15.856 1.00 81.81 1020 PRO A O 1
ATOM 7694 N N . VAL A 1 1021 ? -0.660 -46.808 -18.021 1.00 77.19 1021 VAL A N 1
ATOM 7695 C CA . VAL A 1 1021 ? 0.560 -46.008 -17.815 1.00 77.19 1021 VAL A CA 1
ATOM 7696 C C . VAL A 1 1021 ? 0.211 -44.523 -17.730 1.00 77.19 1021 VAL A C 1
ATOM 7698 O O . VAL A 1 1021 ? 0.889 -43.748 -17.065 1.00 77.19 1021 VAL A O 1
ATOM 7701 N N . LEU A 1 1022 ? -0.864 -44.134 -18.414 1.00 81.25 1022 LEU A N 1
ATOM 7702 C CA . LEU A 1 1022 ? -1.365 -42.773 -18.536 1.00 81.25 1022 LEU A CA 1
ATOM 7703 C C . LEU A 1 1022 ? -2.885 -42.779 -18.400 1.00 81.25 1022 LEU A C 1
ATOM 7705 O O . LEU A 1 1022 ? -3.538 -43.815 -18.564 1.00 81.25 1022 LEU A O 1
ATOM 7709 N N . THR A 1 1023 ? -3.457 -41.604 -18.154 1.00 83.94 1023 THR A N 1
ATOM 7710 C CA . THR A 1 1023 ? -4.894 -41.408 -18.330 1.00 83.94 1023 THR A CA 1
ATOM 7711 C C . THR A 1 1023 ? -5.292 -41.666 -19.789 1.00 83.94 1023 THR A C 1
ATOM 7713 O O . THR A 1 1023 ? -4.492 -41.421 -20.698 1.00 83.94 1023 THR A O 1
ATOM 7716 N N . PRO A 1 1024 ? -6.516 -42.161 -20.042 1.00 86.12 1024 PRO A N 1
ATOM 7717 C CA . PRO A 1 1024 ? -6.979 -42.386 -21.405 1.00 86.12 1024 PRO A CA 1
ATOM 7718 C C . PRO A 1 1024 ? -7.012 -41.066 -22.181 1.00 86.12 1024 PRO A C 1
ATOM 7720 O O . PRO A 1 1024 ? -7.481 -40.055 -21.655 1.00 86.12 1024 PRO A O 1
ATOM 7723 N N . PHE A 1 1025 ? -6.543 -41.083 -23.425 1.00 88.06 1025 PHE A N 1
ATOM 7724 C CA . PHE A 1 1025 ? -6.519 -39.922 -24.315 1.00 88.06 1025 PHE A CA 1
ATOM 7725 C C . PHE A 1 1025 ? -7.492 -40.125 -25.477 1.00 88.06 1025 PHE A C 1
ATOM 7727 O O . PHE A 1 1025 ? -7.836 -41.252 -25.818 1.00 88.06 1025 PHE A O 1
ATOM 7734 N N . SER A 1 1026 ? -7.965 -39.040 -26.077 1.00 88.75 1026 SER A N 1
ATOM 7735 C CA . SER A 1 1026 ? -8.901 -39.078 -27.206 1.00 88.75 1026 SER A CA 1
ATOM 7736 C C . SER A 1 1026 ? -8.246 -38.456 -28.437 1.00 88.75 1026 SER A C 1
ATOM 7738 O O . SER A 1 1026 ? -7.326 -37.649 -28.282 1.00 88.75 1026 SER A O 1
ATOM 7740 N N . PRO A 1 1027 ? -8.684 -38.833 -29.648 1.00 86.00 1027 PRO A N 1
ATOM 7741 C CA . PRO A 1 1027 ? -8.150 -38.250 -30.866 1.00 86.00 1027 PRO A CA 1
ATOM 7742 C C . PRO A 1 1027 ? -8.439 -36.749 -30.955 1.00 86.00 1027 PRO A C 1
ATOM 7744 O O . PRO A 1 1027 ? -9.529 -36.296 -30.601 1.00 86.00 1027 PRO A O 1
ATOM 7747 N N . LEU A 1 1028 ? -7.446 -35.997 -31.425 1.00 81.69 1028 LEU A N 1
ATOM 7748 C CA . LEU A 1 1028 ? -7.603 -34.621 -31.882 1.00 81.69 1028 LEU A CA 1
ATOM 7749 C C . LEU A 1 1028 ? -8.313 -34.639 -33.247 1.00 81.69 1028 LEU A C 1
ATOM 7751 O O . LEU A 1 1028 ? -8.073 -35.551 -34.045 1.00 81.69 1028 LEU A O 1
ATOM 7755 N N . ALA A 1 1029 ? -9.218 -33.678 -33.451 1.00 59.78 1029 ALA A N 1
ATOM 7756 C CA . ALA A 1 1029 ? -9.990 -33.511 -34.685 1.00 59.78 1029 ALA A CA 1
ATOM 7757 C C . ALA A 1 1029 ? -9.151 -32.941 -35.831 1.00 59.78 1029 ALA A C 1
ATOM 7759 O O . ALA A 1 1029 ? -8.198 -32.180 -35.530 1.00 59.78 1029 ALA A O 1
#

Radius of gyration: 47.48 Å; Cα contacts (8 Å, |Δi|>4): 2930; chains: 1; bounding box: 111×127×99 Å

Secondary structure (DSSP, 8-state):
------S-TT----------SS-SSPPEEE-SB---SSS-EESS-EEE-TTT--EESSTT--SEETT-EEPP----B-TTSBB-STT---B-SEEEEETTS--EEESSHHHHHHH--TTTEEEEE-----SS-EEE-S--EEEEPTT-EEEEEEE---SSS--TT-EEEEEESSEEEEEE--SS-SS-EEEEEEEESSEEEEEEE-TT-SEEEEEEEE-TT-EEEEEEE---SS--SEEEEEE-SSEEEEEEE-TTTEEEEP-SSEEEEEEESSS-SGGGBPTTEEEE-TTSSS-EES---SSEEEEEEEEE-SEEEEEEETTEEPPPBTTBEEE--PPTTS-EEEEEEEEE-SSSS---GGGEEEEEEETT--SEEESSSEEEETTPPSEEEEEEEEEEETTT--EEEEEEEEEE--SS-EEEEEPPPPTT--EEEE--SSSB-GGGPPP--EEETTS-EE---GGGEEEEEEES-TT-SS--EEEEEEEE-HHHHTTEEES--EEEEEEEEEP---EEETTEEE-SEEEEE-TTS-S-BTTSBSGGGEEEEEEEEETTTTEEEEEE--GGG---EEEEEPPTT-SS--TTTSEE--TT-B----SS-EEEEEEEPP-SSB--EEPPS-EEE-PBPS--SS-B-SSSS-PBEEE-SS-----TT-EEEEEE--SSSEEE--EEE-TT-EEEEE-TT-EEE---SSS-SEEE-TTEEEEEE-TTS--EEE--EE-SSS-SSEEESSEEEEEES-EEE--EESS-SSEEE-TT-EEEE-SSEEES-EESSSS-SSEEE-TT-EEEESS-EEES-EESSSS-SSEEE-TT-EEEE-S-EEES-EESSS-SSEEE-TT-EEEEEE--EEES-EETTEE-SEEEPP-SSS-SEEEEEEE-TT-EEEEEESSPSPEEEEES-SS--GGGEEESSTTEEEEEETTEEEEEEPPEEEEETTEEEEE-S-TT--TTEEEEEEEE-TTS-EEEEEEEE--TT--EEEEE--STTPEEEEEEEETTT--BSS--B--B-

Nearest PDB structures (foldseek):
  8tgy-assembly2_D  TM=5.858E-01  e=2.692E-01  Homo sapiens
  3t1w-assembly1_A-2  TM=2.285E-01  e=3.279E-02  Homo sapiens
  6mfa-assembly1_A  TM=2.084E-01  e=1.799E-01  Homo sapiens
  4gh7-assembly1_B  TM=2.248E-01  e=4.406E-01  Homo sapiens
  8peq-assembly1_A  TM=2.136E-01  e=9.021E-01  Homo sapiens